Protein 3BH4 (pdb70)

Solvent-accessible surface area: 33901 Å² total; per-residue (Å²): 138,33,26,3,0,0,0,5,0,2,84,77,4,65,58,60,2,73,0,0,90,68,0,60,121,19,1,95,51,0,31,89,22,8,3,37,1,0,2,0,0,1,0,1,0,4,59,37,52,67,30,18,3,31,2,1,1,1,18,12,0,0,1,55,26,114,6,63,74,9,64,51,6,10,2,0,38,27,63,35,0,66,77,0,4,38,26,0,63,89,94,130,1,82,0,6,0,0,0,1,5,2,4,8,2,28,8,52,43,39,33,103,4,58,0,0,31,4,36,82,71,56,17,93,77,72,71,38,147,96,43,134,2,86,0,97,0,8,0,142,4,103,33,7,30,98,58,66,5,103,34,61,19,50,66,90,9,0,1,0,8,50,96,0,53,53,110,136,41,63,98,32,0,27,1,72,39,179,58,35,51,19,0,161,43,9,4,64,57,51,28,3,42,2,5,56,74,76,4,0,4,3,6,60,34,96,79,0,30,61,23,6,53,108,3,0,32,25,0,3,21,13,3,38,0,20,0,0,1,0,13,10,0,19,11,1,50,2,32,6,0,72,43,0,0,52,22,0,60,36,16,11,48,74,138,1,36,1,0,0,14,2,28,20,85,61,38,48,77,1,23,45,0,1,81,79,0,75,66,26,1,3,0,6,0,0,5,1,0,58,25,0,35,20,0,1,52,91,81,19,64,27,43,0,102,115,0,41,66,47,2,7,10,65,156,39,33,133,44,1,0,2,1,0,1,7,2,17,0,0,2,55,22,104,57,77,13,30,1,80,62,89,0,1,17,2,0,0,0,5,4,0,0,22,106,42,15,46,0,2,0,0,25,0,0,0,49,5,8,136,16,142,38,145,125,40,7,59,62,11,60,111,64,0,41,31,1,2,96,0,17,73,75,26,0,27,15,75,34,52,73,38,36,82,76,51,26,12,0,0,0,0,15,24,2,53,121,84,35,97,102,3,0,0,0,0,0,0,0,4,13,91,23,36,50,30,148,0,57,0,0,108,108,3,40,46,38,48,1,75,5,19,27,58,72,60,120,51,72,8,132,1,26,104,83,0,105,4,60,0,53,3,56,107,22,16,3,0,0,0,0,37,147,102,32,24,3,0,0,0,5,1,2,74,70,5,65,57,63,3,86,0,0,98,64,0,54,97,19,4,108,46,0,2,66,20,10,2,46,0,0,2,0,0,1,0,2,0,4,57,35,51,67,34,15,3,31,1,0,1,1,18,12,0,0,1,54,31,109,6,64,74,10,64,52,6,10,2,0,38,27,66,61,0,65,79,0,4,39,28,0,66,79,42,116,0,73,0,6,0,0,0,1,6,0,3,10,2,26,7,48,26,40,33,96,3,40,0,0,31,3,40,84,71,56,16,94,90,75,71,34,159,98,49,102,2,85,0,101,0,11,0,130,3,105,31,13,26,96,68,85,11,106,32,67,19,50,53,85,10,0,1,0,7,49,95,0,52,54,114,133,39,69,100,19,0,31,1,85,37,108,77,30,52,22,0,135,33,3,5,53,55,51,28,7,42,1,5,57,72,85,4,0,3,7,6,74,36,98,79,0,30,60,18,6,54,128,3,0,48,37,0,4,96,46,3,61,1,14,0,0,1,1,15,9,0,18,9,1,51,2,32,6,0,78,51,0,0,85,19,0,59,135,60,34,70,79,134,1,37,0,0,0,13,2,30,27,85,61,8,32,82,0,58,41,0,1,79,84,0,74,73,28,2,4,0,7,0,0,4,1,0,56,25,0,38,19,0,1,51,91,82,18,64,26,45,0,98,120,0,38,68,39,0,4,13,60,118,35,49,108,40,2,0,1,0,0,0,8,1,17,0,0,11,55,27,95,58,108,12,25,0,78,56,89,0,0,14,2,0,0,0,4,3,0,0,21,103,38,15,46,0,1,0,0,24,0,0,0,52,5,8,138,16,141,44,135,168,40,7,59,62,13,63,117,68,0,43,30,0,3,82,0,17,21,27,23,1,21,14,76,35,50,70,42,36,94,74,52,27,10,0,0,0,0,16,25,2,52,74,61,12,28,110,4,0,0,0,0,0,0,0,4,13,93,24,36,54,24,143,0,43,0,0,111,117,2,42,38,38,46,1,69,6,21,29,56,70,57,114,65,64,9,144,1,26,106,78,0,90,3,76,0,50,4,57,107,22,15,3,0,0,0,0,33,144

CATH classification: 3.20.20.80 (+2 more: 2.40.30.140, 2.60.40.1180)

Structure (mmCIF, N/CA/C/O backbone):
data_3BH4
#
_entry.id   3BH4
#
_cell.length_a   89.760
_cell.length_b   148.676
_cell.length_c   76.197
_cell.angle_alpha   90.000
_cell.angle_beta   90.000
_cell.angle_gamma   90.000
#
_symmetry.space_group_name_H-M   'P 21 21 2'
#
loop_
_entity.id
_entity.type
_entity.pdbx_description
1 polymer Alpha-amylase
2 non-polymer 'CALCIUM ION'
3 non-polymer 'SODIUM ION'
4 water water
#
loop_
_atom_site.group_PDB
_atom_site.id
_atom_site.type_symbol
_atom_site.label_atom_id
_atom_site.label_alt_id
_atom_site.label_comp_id
_atom_site.label_asym_id
_atom_site.label_entity_id
_atom_site.label_seq_id
_atom_site.pdbx_PDB_ins_code
_atom_site.Cartn_x
_atom_site.Cartn_y
_atom_site.Cartn_z
_atom_site.occupancy
_atom_site.B_iso_or_equiv
_atom_site.auth_seq_id
_atom_site.auth_comp_id
_atom_site.auth_asym_id
_atom_site.auth_atom_id
_atom_site.pdbx_PDB_model_num
ATOM 1 N N . VAL A 1 1 ? 60.903 45.189 16.647 1.00 22.25 2 VAL A N 1
ATOM 2 C CA . VAL A 1 1 ? 61.284 43.964 15.885 1.00 20.09 2 VAL A CA 1
ATOM 3 C C . VAL A 1 1 ? 61.400 42.784 16.848 1.00 17.81 2 VAL A C 1
ATOM 4 O O . VAL A 1 1 ? 61.661 42.969 18.035 1.00 17.62 2 VAL A O 1
ATOM 8 N N . ASN A 1 2 ? 61.197 41.573 16.340 1.00 15.02 3 ASN A N 1
ATOM 9 C CA . ASN A 1 2 ? 61.291 40.386 17.180 1.00 14.26 3 ASN A CA 1
ATOM 10 C C . ASN A 1 2 ? 62.698 40.208 17.729 1.00 14.48 3 ASN A C 1
ATOM 11 O O . ASN A 1 2 ? 63.682 40.480 17.041 1.00 17.58 3 ASN A O 1
ATOM 16 N N . GLY A 1 3 ? 62.781 39.756 18.975 1.00 13.21 4 GLY A N 1
ATOM 17 C CA . GLY A 1 3 ? 64.072 39.531 19.598 1.00 12.70 4 GLY A CA 1
ATOM 18 C C . GLY A 1 3 ? 64.513 38.094 19.402 1.00 12.34 4 GL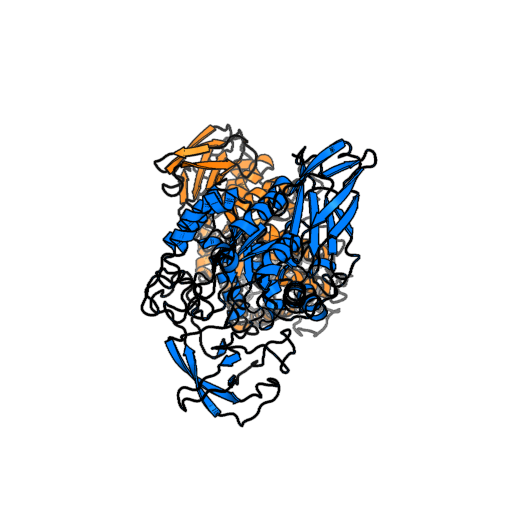Y A C 1
ATOM 19 O O . GLY A 1 3 ? 63.697 37.172 19.451 1.00 12.16 4 GLY A O 1
ATOM 20 N N . THR A 1 4 ? 65.806 37.901 19.174 1.00 11.55 5 THR A N 1
ATOM 21 C CA . THR A 1 4 ? 66.349 36.568 18.974 1.00 10.88 5 THR A CA 1
ATOM 22 C C . THR A 1 4 ? 67.703 36.467 19.657 1.00 10.69 5 THR A C 1
ATOM 23 O O . THR A 1 4 ? 68.603 37.277 19.424 1.00 10.85 5 THR A O 1
ATOM 27 N N . LEU A 1 5 ? 67.827 35.464 20.512 1.00 10.28 6 LEU A N 1
ATOM 28 C CA . LEU A 1 5 ? 69.044 35.226 21.263 1.00 11.02 6 LEU A CA 1
ATOM 29 C C . LEU A 1 5 ? 69.918 34.214 20.546 1.00 10.56 6 LEU A C 1
ATOM 30 O O . LEU A 1 5 ? 69.435 33.405 19.753 1.00 10.96 6 LEU A O 1
ATOM 35 N N . MET A 1 6 ? 71.217 34.286 20.798 1.00 11.36 7 MET A N 1
ATOM 36 C CA . MET A 1 6 ? 72.125 33.308 20.233 1.00 12.12 7 MET A CA 1
ATOM 37 C C . MET A 1 6 ? 73.151 32.907 21.273 1.00 10.27 7 MET A C 1
ATOM 38 O O . MET A 1 6 ? 73.835 33.763 21.838 1.00 11.55 7 MET A O 1
ATOM 43 N N . GLN A 1 7 ? 73.231 31.610 21.552 1.00 11.09 8 GLN A N 1
ATOM 44 C CA . GLN A 1 7 ? 74.230 31.105 22.484 1.00 11.44 8 GLN A CA 1
ATOM 45 C C . GLN A 1 7 ? 75.485 31.081 21.625 1.00 12.14 8 GLN A C 1
ATOM 46 O O . GLN A 1 7 ? 75.558 30.324 20.653 1.00 12.24 8 GLN A O 1
ATOM 52 N N . TYR A 1 8 ? 76.471 31.900 21.972 1.00 11.18 9 TYR A N 1
ATOM 53 C CA . TYR A 1 8 ? 77.668 31.977 21.149 1.00 10.44 9 TYR A CA 1
ATOM 54 C C . TYR A 1 8 ? 78.864 31.105 21.514 1.00 10.72 9 TYR A C 1
ATOM 55 O O . TYR A 1 8 ? 79.946 31.609 21.823 1.00 11.54 9 TYR A O 1
ATOM 64 N N . PHE A 1 9 ? 78.659 29.796 21.467 1.00 10.42 10 PHE A N 1
ATOM 65 C CA . PHE A 1 9 ? 79.708 28.818 21.723 1.00 11.54 10 PHE A CA 1
ATOM 66 C C . PHE A 1 9 ? 79.114 27.425 21.703 1.00 12.10 10 PHE A C 1
ATOM 67 O O . PHE A 1 9 ? 77.896 27.258 21.736 1.00 12.20 10 PHE A O 1
ATOM 75 N N . GLU A 1 10 ? 79.982 26.429 21.597 1.00 11.81 11 GLU A N 1
ATOM 76 C CA . GLU A 1 10 ? 79.554 25.042 21.629 1.00 12.44 11 GLU A CA 1
ATOM 77 C C . GLU A 1 10 ? 80.567 24.342 22.522 1.00 12.74 11 GLU A C 1
ATOM 78 O O . GLU A 1 10 ? 81.595 24.927 22.873 1.00 12.93 11 GLU A O 1
ATOM 84 N N . TRP A 1 11 ? 80.290 23.105 22.905 1.00 12.69 12 TRP A N 1
ATOM 85 C CA . TRP A 1 11 ? 81.202 22.412 23.800 1.00 13.08 12 TRP A CA 1
ATOM 86 C C . TRP A 1 11 ? 82.622 22.293 23.268 1.00 12.62 12 TRP A C 1
ATOM 87 O O . TRP A 1 11 ? 83.587 22.429 24.023 1.00 12.62 12 TRP A O 1
ATOM 98 N N . TYR A 1 12 ? 82.750 22.062 21.967 1.00 12.44 13 TYR A N 1
ATOM 99 C CA . TYR A 1 12 ? 84.059 21.885 21.365 1.00 13.53 13 TYR A CA 1
ATOM 100 C C . TYR A 1 12 ? 84.697 23.111 20.751 1.00 14.21 13 TYR A C 1
ATOM 101 O O . TYR A 1 12 ? 85.580 22.992 19.901 1.00 15.11 13 TYR A O 1
ATOM 110 N N . THR A 1 13 ? 84.245 24.291 21.161 1.00 13.04 14 THR A N 1
ATOM 111 C CA . THR A 1 13 ? 84.860 25.518 20.681 1.00 13.50 14 THR A CA 1
ATOM 112 C C . THR A 1 13 ? 86.328 25.300 21.062 1.00 13.97 14 THR A C 1
ATOM 113 O O . THR A 1 13 ? 86.627 24.865 22.173 1.00 14.98 14 THR A O 1
ATOM 117 N N . PRO A 1 14 ? 87.260 25.583 20.142 1.00 14.80 15 PRO A N 1
ATOM 118 C CA . PRO A 1 14 ? 88.682 25.382 20.435 1.00 16.02 15 PRO A CA 1
ATOM 119 C C . PRO A 1 14 ? 89.310 26.286 21.484 1.00 15.21 15 PRO A C 1
ATOM 120 O O . PRO A 1 14 ? 88.918 27.442 21.641 1.00 14.50 15 PRO A O 1
ATOM 124 N N . ASN A 1 15 ? 90.288 25.744 22.204 1.00 16.88 16 ASN A N 1
ATOM 125 C CA . ASN A 1 15 ? 91.005 26.517 23.207 1.00 16.03 16 ASN A CA 1
ATOM 126 C C . ASN A 1 15 ? 92.171 27.210 22.508 1.00 16.31 16 ASN A C 1
ATOM 127 O O . ASN A 1 15 ? 93.340 26.907 22.772 1.00 17.49 16 ASN A O 1
ATOM 132 N N . ASP A 1 16 ? 91.847 28.123 21.599 1.00 15.13 17 ASP A N 1
ATOM 133 C CA . ASP A 1 16 ? 92.871 28.855 20.867 1.00 15.80 17 ASP A CA 1
ATOM 134 C C . ASP A 1 16 ? 92.915 30.314 21.304 1.00 16.02 17 ASP A C 1
ATOM 135 O O . ASP A 1 16 ? 93.710 31.098 20.787 1.00 16.79 17 ASP A O 1
ATOM 140 N N . GLY A 1 17 ? 92.059 30.664 22.262 1.00 15.48 18 GLY A N 1
ATOM 141 C CA . GLY A 1 17 ? 92.009 32.025 22.768 1.00 15.75 18 GLY A CA 1
ATOM 142 C C . GLY A 1 17 ? 91.540 33.052 21.754 1.00 15.10 18 GLY A C 1
ATOM 143 O O . GLY A 1 17 ? 91.734 34.249 21.948 1.00 16.18 18 GLY A O 1
ATOM 144 N N . GLN A 1 18 ? 90.903 32.595 20.681 1.00 14.05 19 GLN A N 1
ATOM 145 C CA . GLN A 1 18 ? 90.438 33.501 19.636 1.00 13.47 19 GLN A CA 1
ATOM 146 C C . GLN A 1 18 ? 88.924 33.655 19.566 1.00 13.33 19 GLN A C 1
ATOM 147 O O . GLN A 1 18 ? 88.409 34.283 18.641 1.00 13.55 19 GLN A O 1
ATOM 153 N N . HIS A 1 19 ? 88.209 33.109 20.541 1.00 12.73 20 HIS A N 1
ATOM 154 C CA . HIS A 1 19 ? 86.757 33.192 20.493 1.00 11.72 20 HIS A CA 1
ATOM 155 C C . HIS A 1 19 ? 86.185 34.601 20.604 1.00 11.59 20 HIS A C 1
ATOM 156 O O . HIS A 1 19 ? 85.224 34.928 19.914 1.00 13.01 20 HIS A O 1
ATOM 163 N N . TRP A 1 20 ? 86.755 35.440 21.463 1.00 12.91 21 TRP A N 1
ATOM 164 C CA . TRP A 1 20 ? 86.245 36.801 21.576 1.00 12.96 21 TRP A CA 1
ATOM 165 C C . TRP A 1 20 ? 86.459 37.528 20.248 1.00 13.58 21 TRP A C 1
ATOM 166 O O . TRP A 1 20 ? 85.618 38.321 19.822 1.00 13.75 21 TRP A O 1
ATOM 177 N N . LYS A 1 21 ? 87.584 37.256 19.591 1.00 13.67 22 LYS A N 1
ATOM 178 C CA . LYS A 1 21 ? 87.852 37.878 18.299 1.00 14.66 22 LYS A CA 1
ATOM 179 C C . LYS A 1 21 ? 86.861 37.360 17.255 1.00 14.01 22 LYS A C 1
ATOM 180 O O . LYS A 1 21 ? 86.387 38.122 16.413 1.00 14.64 22 LYS A O 1
ATOM 186 N N . ARG A 1 22 ? 86.546 36.068 17.311 1.00 12.60 23 ARG A N 1
ATOM 187 C CA . ARG A 1 22 ? 85.579 35.488 16.379 1.00 13.75 23 ARG A CA 1
ATOM 188 C C . ARG A 1 22 ? 84.234 36.192 16.557 1.00 13.70 23 ARG A C 1
ATOM 189 O O . ARG A 1 22 ? 83.572 36.543 15.585 1.00 14.31 23 ARG A O 1
ATOM 197 N N . LEU A 1 23 ? 83.833 36.400 17.807 1.00 12.88 24 LEU A N 1
ATOM 198 C CA . LEU A 1 23 ? 82.565 37.064 18.084 1.00 12.84 24 LEU A CA 1
ATOM 199 C C . LEU A 1 23 ? 82.560 38.494 17.551 1.00 13.47 24 LEU A C 1
ATOM 200 O O . LEU A 1 23 ? 81.582 38.935 16.948 1.00 13.44 24 LEU A O 1
ATOM 205 N N . GLN A 1 24 ? 83.649 39.223 17.772 1.00 14.80 25 GLN A N 1
ATOM 206 C CA . GLN A 1 24 ? 83.726 40.594 17.284 1.00 15.18 25 GLN A CA 1
ATOM 207 C C . GLN A 1 24 ? 83.597 40.629 15.762 1.00 15.25 25 GLN A C 1
ATOM 208 O O . GLN A 1 24 ? 82.875 41.459 15.210 1.00 15.98 25 GLN A O 1
ATOM 214 N N . ASN A 1 25 ? 84.290 39.716 15.092 1.00 16.27 26 ASN A N 1
ATOM 215 C CA . ASN A 1 25 ? 84.253 39.644 13.634 1.00 17.02 26 ASN A CA 1
ATOM 216 C C . ASN A 1 25 ? 82.890 39.209 13.095 1.00 16.76 26 ASN A C 1
ATOM 217 O O . ASN A 1 25 ? 82.544 39.516 11.959 1.00 16.55 26 ASN A O 1
ATOM 222 N N . ASP A 1 26 ? 82.117 38.507 13.918 1.00 14.91 27 ASP A N 1
ATOM 223 C CA . ASP A 1 26 ? 80.804 38.002 13.518 1.00 15.17 27 ASP A CA 1
ATOM 224 C C . ASP A 1 26 ? 79.668 38.981 13.839 1.00 14.41 27 ASP A C 1
ATOM 225 O O . ASP A 1 26 ? 78.523 38.770 13.440 1.00 13.14 27 ASP A O 1
ATOM 230 N N . ALA A 1 27 ? 79.991 40.063 14.542 1.00 14.38 28 ALA A N 1
ATOM 231 C CA . ALA A 1 27 ? 78.997 41.056 14.942 1.00 14.72 28 ALA A CA 1
ATOM 232 C C . ALA A 1 27 ? 78.067 41.535 13.830 1.00 15.00 28 ALA A C 1
ATOM 233 O O . ALA A 1 27 ? 76.849 41.556 14.006 1.00 15.39 28 ALA A O 1
ATOM 235 N N . GLU A 1 28 ? 78.632 41.929 12.693 1.00 14.95 29 GLU A N 1
ATOM 236 C CA . GLU A 1 28 ? 77.822 42.410 11.578 1.00 16.42 29 GLU A CA 1
ATOM 237 C C . GLU A 1 28 ? 76.875 41.325 11.073 1.00 15.15 29 GLU A C 1
ATOM 238 O O . GLU A 1 28 ? 75.684 41.569 10.873 1.00 15.03 29 GLU A O 1
ATOM 244 N N . HIS A 1 29 ? 77.419 40.130 10.874 1.00 15.15 30 HIS A N 1
ATOM 245 C CA . HIS A 1 29 ? 76.654 38.982 10.405 1.00 14.80 30 HIS A CA 1
ATOM 246 C C . HIS A 1 29 ? 75.477 38.703 11.336 1.00 13.91 30 HIS A C 1
ATOM 247 O O . HIS A 1 29 ? 74.339 38.542 10.890 1.00 14.69 30 HIS A O 1
ATOM 254 N N . LEU A 1 30 ? 75.758 38.647 12.635 1.00 13.58 31 LEU A N 1
ATOM 255 C CA . LEU A 1 30 ? 74.723 38.370 13.621 1.00 13.04 31 LEU A CA 1
ATOM 256 C C . LEU A 1 30 ? 73.626 39.427 13.594 1.00 13.37 31 LEU A C 1
ATOM 257 O O . LEU A 1 30 ? 72.439 39.102 13.621 1.00 12.76 31 LEU A O 1
ATOM 262 N N . SER A 1 31 ? 74.021 40.695 13.541 1.00 14.30 32 SER A N 1
ATOM 263 C CA . SER A 1 31 ? 73.048 41.774 13.501 1.00 15.32 32 SER A CA 1
ATOM 264 C C . SER A 1 31 ? 72.180 41.675 12.251 1.00 17.16 32 SER A C 1
ATOM 265 O O . SER A 1 31 ? 70.959 41.819 12.318 1.00 17.81 32 SER A O 1
ATOM 268 N N . ASP A 1 32 ? 72.812 41.415 11.111 1.00 17.70 33 ASP A N 1
ATOM 269 C CA . ASP A 1 32 ? 72.082 41.314 9.854 1.00 19.44 33 ASP A CA 1
ATOM 270 C C . ASP A 1 32 ? 71.040 40.202 9.821 1.00 17.90 33 ASP A C 1
ATOM 271 O O . ASP A 1 32 ? 69.944 40.398 9.292 1.00 18.21 33 ASP A O 1
ATOM 276 N N . ILE A 1 33 ? 71.361 39.040 10.381 1.00 15.36 34 ILE A N 1
ATOM 277 C CA . ILE A 1 33 ? 70.403 37.940 10.359 1.00 16.17 34 ILE A CA 1
ATOM 278 C C . ILE A 1 33 ? 69.311 38.051 11.420 1.00 16.68 34 ILE A C 1
ATOM 279 O O . ILE A 1 33 ? 68.414 37.209 11.482 1.00 19.69 34 ILE A O 1
ATOM 284 N N . GLY A 1 34 ? 69.385 39.082 12.256 1.00 16.14 35 GLY A N 1
ATOM 285 C CA . GLY A 1 34 ? 68.347 39.272 13.255 1.00 14.76 35 GLY A CA 1
ATOM 286 C C . GLY A 1 34 ? 68.645 38.966 14.710 1.00 14.25 35 GLY A C 1
ATOM 287 O O . GLY A 1 34 ? 67.747 39.063 15.545 1.00 13.68 35 GLY A O 1
ATOM 288 N N . ILE A 1 35 ? 69.877 38.581 15.027 1.00 12.87 36 ILE A N 1
ATOM 289 C CA . ILE A 1 35 ? 70.227 38.307 16.414 1.00 12.71 36 ILE A CA 1
ATOM 290 C C . ILE A 1 35 ? 70.232 39.636 17.158 1.00 13.45 36 ILE A C 1
ATOM 291 O O . ILE A 1 35 ? 70.855 40.602 16.716 1.00 13.72 36 ILE A O 1
ATOM 296 N N . THR A 1 36 ? 69.531 39.689 18.284 1.00 11.97 37 THR A N 1
ATOM 297 C CA . THR A 1 36 ? 69.460 40.918 19.062 1.00 12.04 37 THR A CA 1
ATOM 298 C C . THR A 1 36 ? 70.169 40.817 20.406 1.00 11.45 37 THR A C 1
ATOM 299 O O . THR A 1 36 ? 70.337 41.816 21.101 1.00 11.56 37 THR A O 1
ATOM 303 N N . ALA A 1 37 ? 70.576 39.607 20.771 1.00 10.37 38 ALA A N 1
ATOM 304 C CA . ALA A 1 37 ? 71.291 39.394 22.019 1.00 10.82 38 ALA A CA 1
ATOM 305 C C . ALA A 1 37 ? 72.125 38.134 21.909 1.00 10.99 38 ALA A C 1
ATOM 306 O O . ALA A 1 37 ? 71.711 37.156 21.285 1.00 10.53 38 ALA A O 1
ATOM 308 N N . VAL A 1 38 ? 73.303 38.167 22.516 1.00 12.23 39 VAL A N 1
ATOM 309 C CA . VAL A 1 38 ? 74.200 37.026 22.504 1.00 12.45 39 VAL A CA 1
ATOM 310 C C . VAL A 1 38 ? 74.561 36.595 23.917 1.00 12.59 39 VAL A C 1
ATOM 311 O O . VAL A 1 38 ? 74.911 37.422 24.761 1.00 13.64 39 VAL A O 1
ATOM 315 N N . TRP A 1 39 ? 74.447 35.297 24.174 1.00 10.66 40 TRP A N 1
ATOM 316 C CA . TRP A 1 39 ? 74.815 34.735 25.465 1.00 11.16 40 TRP A CA 1
ATOM 317 C C . TRP A 1 39 ? 76.234 34.214 25.268 1.00 11.50 40 TRP A C 1
ATOM 318 O O . TRP A 1 39 ? 76.474 33.307 24.465 1.00 10.77 40 TRP A O 1
ATOM 329 N N . ILE A 1 40 ? 77.180 34.820 25.978 1.00 10.97 41 ILE A N 1
ATOM 330 C CA . ILE A 1 40 ? 78.575 34.418 25.873 1.00 11.56 41 ILE A CA 1
ATOM 331 C C . ILE A 1 40 ? 78.936 33.413 26.960 1.00 10.38 41 ILE A C 1
ATOM 332 O O . ILE A 1 40 ? 78.341 33.402 28.035 1.00 10.60 41 ILE A O 1
ATOM 337 N N . PRO A 1 41 ? 79.912 32.537 26.686 1.00 10.62 42 PRO A N 1
ATOM 338 C CA . PRO A 1 41 ? 80.311 31.546 27.690 1.00 10.46 42 PRO A CA 1
ATOM 339 C C . PRO A 1 41 ? 80.962 32.238 28.889 1.00 9.78 42 PRO A C 1
ATOM 340 O O . PRO A 1 41 ? 81.345 33.408 28.802 1.00 11.01 42 PRO A O 1
ATOM 344 N N . PRO A 1 42 ? 81.089 31.530 30.025 1.00 10.95 43 PRO A N 1
ATOM 345 C CA . PRO A 1 42 ? 81.706 32.122 31.218 1.00 11.97 43 PRO A CA 1
ATOM 346 C C . PRO A 1 42 ? 82.979 32.844 30.792 1.00 11.79 43 PRO A C 1
ATOM 347 O O . PRO A 1 42 ? 83.841 32.260 30.132 1.00 12.55 43 PRO A O 1
ATOM 351 N N . ALA A 1 43 ? 83.090 34.112 31.172 1.00 11.78 44 ALA A N 1
ATOM 352 C CA . ALA A 1 43 ? 84.223 34.939 30.772 1.00 11.74 44 ALA A CA 1
ATOM 353 C C . ALA A 1 43 ? 85.371 35.036 31.767 1.00 11.42 44 ALA A C 1
ATOM 354 O O . ALA A 1 43 ? 86.366 35.714 31.495 1.00 11.53 44 ALA A O 1
ATOM 356 N N . TYR A 1 44 ? 85.244 34.360 32.905 1.00 11.48 45 TYR A N 1
ATOM 357 C CA . TYR A 1 44 ? 86.273 34.402 33.938 1.00 11.59 45 TYR A CA 1
ATOM 358 C C . TYR A 1 44 ? 87.139 33.152 34.006 1.00 11.83 45 TYR A C 1
ATOM 359 O O . TYR A 1 44 ? 86.801 32.099 33.462 1.00 11.91 45 TYR A O 1
ATOM 368 N N . LYS A 1 45 ? 88.263 33.292 34.696 1.00 11.20 46 LYS A N 1
ATOM 369 C CA . LYS A 1 45 ? 89.256 32.240 34.841 1.00 11.37 46 LYS A CA 1
ATOM 370 C C . LYS A 1 45 ? 88.768 30.941 35.475 1.00 11.25 46 LYS A C 1
ATOM 371 O O . LYS A 1 45 ? 88.273 30.926 36.606 1.00 11.84 46 LYS A O 1
ATOM 377 N N . GLY A 1 46 ? 88.925 29.852 34.727 1.00 12.67 47 GLY A N 1
ATOM 378 C CA . GLY A 1 46 ? 88.541 28.536 35.204 1.00 13.46 47 GLY A CA 1
ATOM 379 C C . GLY A 1 46 ? 89.719 27.877 35.901 1.00 13.52 47 GLY A C 1
ATOM 380 O O . GLY A 1 46 ? 90.777 28.493 36.053 1.00 14.50 47 GLY A O 1
ATOM 381 N N . LEU A 1 47 ? 89.548 26.625 36.313 1.00 13.08 48 LEU A N 1
ATOM 382 C CA . LEU A 1 47 ? 90.604 25.896 37.013 1.00 14.70 48 LEU A CA 1
ATOM 383 C C . LEU A 1 47 ? 91.839 25.695 36.144 1.00 15.23 48 LEU A C 1
ATOM 384 O O . LEU A 1 47 ? 92.921 25.388 36.648 1.00 15.29 48 LEU A O 1
ATOM 389 N N . SER A 1 48 ? 91.661 25.862 34.838 1.00 14.15 49 SER A N 1
ATOM 390 C CA . SER A 1 48 ? 92.751 25.746 33.873 1.00 14.97 49 SER A CA 1
ATOM 391 C C . SER A 1 48 ? 92.365 26.572 32.655 1.00 14.78 49 SER A C 1
ATOM 392 O O . SER A 1 48 ? 91.211 26.977 32.513 1.00 14.16 49 SER A O 1
ATOM 395 N N . GLN A 1 49 ? 93.327 26.822 31.775 1.00 14.66 50 GLN A N 1
ATOM 396 C CA . GLN A 1 49 ? 93.069 27.604 30.576 1.00 14.08 50 GLN A CA 1
ATOM 397 C C . GLN A 1 49 ? 92.056 26.930 29.658 1.00 14.15 50 GLN A C 1
ATOM 398 O O . GLN A 1 49 ? 91.222 27.596 29.039 1.00 15.04 50 GLN A O 1
ATOM 404 N N . SER A 1 50 ? 92.134 25.605 29.575 1.00 15.35 51 SER A N 1
ATOM 405 C CA . SER A 1 50 ? 91.254 24.831 28.706 1.00 15.34 51 SER A CA 1
ATOM 406 C C . SER A 1 50 ? 89.831 24.638 29.222 1.00 15.40 51 SER A C 1
ATOM 407 O O . SER A 1 50 ? 88.955 24.220 28.467 1.00 16.44 51 SER A O 1
ATOM 410 N N . ASP A 1 51 ? 89.597 24.932 30.496 1.00 15.27 52 ASP A N 1
ATOM 411 C CA . ASP A 1 51 ? 88.261 24.775 31.061 1.00 14.64 52 ASP A CA 1
ATOM 412 C C . ASP A 1 51 ? 87.266 25.626 30.271 1.00 14.16 52 ASP A C 1
ATOM 413 O O . ASP A 1 51 ? 87.584 26.741 29.863 1.00 13.74 52 ASP A O 1
ATOM 418 N N . ASN A 1 52 ? 86.065 25.097 30.056 1.00 13.66 53 ASN A N 1
ATOM 419 C CA . ASN A 1 52 ? 85.037 25.819 29.311 1.00 13.83 53 ASN A CA 1
ATOM 420 C C . ASN A 1 52 ? 84.438 26.980 30.102 1.00 12.34 53 ASN A C 1
ATOM 421 O O . ASN A 1 52 ? 83.657 27.762 29.564 1.00 12.68 53 ASN A O 1
ATOM 426 N N . GLY A 1 53 ? 84.804 27.089 31.375 1.00 12.67 54 GLY A N 1
ATOM 427 C CA . GLY A 1 53 ? 84.294 28.168 32.202 1.00 13.17 54 GLY A CA 1
ATOM 428 C C . GLY A 1 53 ? 83.347 27.721 33.301 1.00 11.54 54 GLY A C 1
ATOM 429 O O . GLY A 1 53 ? 83.001 28.507 34.182 1.00 12.05 54 GLY A O 1
ATOM 430 N N . TYR A 1 54 ? 82.925 26.460 33.259 1.00 11.77 55 TYR A N 1
ATOM 431 C CA . TYR A 1 54 ? 82.008 25.940 34.265 1.00 11.89 55 TYR A CA 1
ATOM 432 C C . TYR A 1 54 ? 82.716 25.349 35.484 1.00 12.46 55 TYR A C 1
ATOM 433 O O . TYR A 1 54 ? 82.093 24.754 36.361 1.00 12.11 55 TYR A O 1
ATOM 442 N N . GLY A 1 55 ? 84.032 25.537 35.520 1.00 12.89 56 GLY A N 1
ATOM 443 C CA . GLY A 1 55 ? 84.851 25.121 36.647 1.00 13.13 56 GLY A CA 1
ATOM 444 C C . GLY A 1 55 ? 85.570 26.408 37.024 1.00 12.72 56 GLY A C 1
ATOM 445 O O . GLY A 1 55 ? 86.801 26.475 37.005 1.00 12.98 56 GLY A O 1
ATOM 446 N N . PRO A 1 56 ? 84.816 27.463 37.379 1.00 12.48 57 PRO A N 1
ATOM 447 C CA . PRO A 1 56 ? 85.400 28.756 37.741 1.00 11.99 57 PRO A CA 1
ATOM 448 C C . PRO A 1 56 ? 86.256 28.836 38.989 1.00 11.82 57 PRO A C 1
ATOM 449 O O . PRO A 1 56 ? 85.862 28.385 40.069 1.00 11.61 57 PRO A O 1
ATOM 453 N N . TYR A 1 57 ? 87.426 29.446 38.820 1.00 11.66 58 TYR A N 1
ATOM 454 C CA . TYR A 1 57 ? 88.365 29.650 39.909 1.00 12.25 58 TYR A CA 1
ATOM 455 C C . TYR A 1 57 ? 88.204 31.064 40.477 1.00 11.46 58 TYR A C 1
ATOM 456 O O . TYR A 1 57 ? 88.002 31.242 41.683 1.00 12.87 58 TYR A O 1
ATOM 465 N N . ASP A 1 58 ? 88.274 32.064 39.602 1.00 11.22 59 ASP A N 1
ATOM 466 C CA . ASP A 1 58 ? 88.176 33.456 40.029 1.00 11.00 59 ASP A CA 1
ATOM 467 C C . ASP A 1 58 ? 87.241 34.275 39.146 1.00 10.56 59 ASP A C 1
ATOM 468 O O . ASP A 1 58 ? 87.571 34.609 38.008 1.00 10.31 59 ASP A O 1
ATOM 473 N N . LEU A 1 59 ? 86.074 34.605 39.689 1.00 11.03 60 LEU A N 1
ATOM 474 C CA . LEU A 1 59 ? 85.075 35.373 38.958 1.00 11.21 60 LEU A CA 1
ATOM 475 C C . LEU A 1 59 ? 85.519 36.790 38.615 1.00 10.69 60 LEU A C 1
ATOM 476 O O . LEU A 1 59 ? 84.936 37.424 37.742 1.00 10.43 60 LEU A O 1
ATOM 481 N N . TYR A 1 60 ? 86.545 37.286 39.301 1.00 11.91 61 TYR A N 1
ATOM 482 C CA . TYR A 1 60 ? 87.051 38.637 39.058 1.00 11.65 61 TYR A CA 1
ATOM 483 C C . TYR A 1 60 ? 88.217 38.676 38.067 1.00 11.70 61 TYR A C 1
ATOM 484 O O . TYR A 1 60 ? 88.809 39.730 37.842 1.00 12.57 61 TYR A O 1
ATOM 493 N N . ASP A 1 61 ? 88.551 37.526 37.489 1.00 10.98 62 ASP A N 1
ATOM 494 C CA . ASP A 1 61 ? 89.641 37.428 36.520 1.00 10.97 62 ASP A CA 1
ATOM 495 C C . ASP A 1 61 ? 89.036 37.104 35.154 1.00 11.21 62 ASP A C 1
ATOM 496 O O . ASP A 1 61 ? 88.841 35.942 34.810 1.00 11.76 62 ASP A O 1
ATOM 501 N N . LEU A 1 62 ? 88.747 38.142 34.378 1.00 11.46 63 LEU A N 1
ATOM 502 C CA . LEU A 1 62 ? 88.136 37.974 33.063 1.00 11.20 63 LEU A CA 1
ATOM 503 C C . LEU A 1 62 ? 89.175 37.777 31.965 1.00 11.55 63 LEU A C 1
ATOM 504 O O . LEU A 1 62 ? 89.029 38.293 30.855 1.00 12.61 63 LEU A O 1
ATOM 509 N N . GLY A 1 63 ? 90.209 36.998 32.272 1.00 12.86 64 GLY A N 1
ATOM 510 C CA . GLY A 1 63 ? 91.278 36.770 31.315 1.00 14.26 64 GLY A CA 1
ATOM 511 C C . GLY A 1 63 ? 92.177 37.989 31.379 1.00 15.10 64 GLY A C 1
ATOM 512 O O . GLY A 1 63 ? 92.642 38.498 30.356 1.00 14.83 64 GLY A O 1
ATOM 513 N N . GLU A 1 64 ? 92.418 38.449 32.604 1.00 15.24 65 GLU A N 1
ATOM 514 C CA . GLU A 1 64 ? 93.221 39.637 32.866 1.00 16.61 65 GLU A CA 1
ATOM 515 C C . GLU A 1 64 ? 94.451 39.392 33.737 1.00 16.53 65 GLU A C 1
ATOM 516 O O . GLU A 1 64 ? 95.468 40.072 33.591 1.00 17.70 65 GLU A O 1
ATOM 522 N N . PHE A 1 65 ? 94.365 38.427 34.643 1.00 14.76 66 PHE A N 1
ATOM 523 C CA . PHE A 1 65 ? 95.474 38.160 35.551 1.00 14.73 66 PHE A CA 1
ATOM 524 C C . PHE A 1 65 ? 96.226 36.866 35.294 1.00 15.39 66 PHE A C 1
ATOM 525 O O . PHE A 1 65 ? 95.710 35.940 34.664 1.00 14.79 66 PHE A O 1
ATOM 533 N N . GLN A 1 66 ? 97.461 36.819 35.785 1.00 15.53 67 GLN A N 1
ATOM 534 C CA . GLN A 1 66 ? 98.303 35.642 35.645 1.00 15.64 67 GLN A CA 1
ATOM 535 C C . GLN A 1 66 ? 97.864 34.647 36.710 1.00 16.01 67 GLN A C 1
ATOM 536 O O . GLN A 1 66 ? 98.375 34.648 37.829 1.00 16.39 67 GLN A O 1
ATOM 542 N N . GLN A 1 67 ? 96.889 33.816 36.362 1.00 14.08 68 GLN A N 1
ATOM 543 C CA . GLN A 1 67 ? 96.377 32.817 37.285 1.00 14.49 68 GLN A CA 1
ATOM 544 C C . GLN A 1 67 ? 96.048 31.540 36.530 1.00 14.95 68 GLN A C 1
ATOM 545 O O . GLN A 1 67 ? 95.519 31.580 35.418 1.00 14.59 68 GLN A O 1
ATOM 551 N N . LYS A 1 68 ? 96.384 30.409 37.143 1.00 17.15 69 LYS A N 1
ATOM 552 C CA . LYS A 1 68 ? 96.159 29.099 36.548 1.00 19.19 69 LYS A CA 1
ATOM 553 C C . LYS A 1 68 ? 97.003 28.890 35.296 1.00 20.00 69 LYS A C 1
ATOM 554 O O . LYS A 1 68 ? 96.554 28.282 34.324 1.00 22.50 69 LYS A O 1
ATOM 560 N N . GLY A 1 69 ? 98.229 29.403 35.334 1.00 23.74 70 GLY A N 1
ATOM 561 C CA . GLY A 1 69 ? 99.148 29.252 34.218 1.00 24.21 70 GLY A CA 1
ATOM 562 C C . GLY A 1 69 ? 98.735 29.914 32.920 1.00 23.75 70 GLY A C 1
ATOM 563 O O . GLY A 1 69 ? 99.127 29.470 31.841 1.00 25.46 70 GLY A O 1
ATOM 564 N N . THR A 1 70 ? 97.954 30.985 33.015 1.00 18.41 71 THR A N 1
ATOM 565 C CA . THR A 1 70 ? 97.500 31.689 31.826 1.00 17.85 71 THR A CA 1
ATOM 566 C C . THR A 1 70 ? 96.906 33.040 32.192 1.00 16.54 71 THR A C 1
ATOM 567 O O . THR A 1 70 ? 96.454 33.242 33.317 1.00 16.76 71 THR A O 1
ATOM 571 N N . VAL A 1 71 ? 96.933 33.969 31.246 1.00 16.03 72 VAL A N 1
ATOM 572 C CA . VAL A 1 71 ? 96.335 35.273 31.472 1.00 15.74 72 VAL A CA 1
ATOM 573 C C . VAL A 1 71 ? 94.937 35.155 30.875 1.00 14.43 72 VAL A C 1
ATOM 574 O O . VAL A 1 71 ? 93.935 35.308 31.574 1.00 13.84 72 VAL A O 1
ATOM 578 N N . ARG A 1 72 ? 94.875 34.843 29.585 1.00 13.88 73 ARG A N 1
ATOM 579 C CA . ARG A 1 72 ? 93.597 34.692 28.901 1.00 13.15 73 ARG A CA 1
ATOM 580 C C . ARG A 1 72 ? 92.841 33.474 29.406 1.00 14.25 73 ARG A C 1
ATOM 581 O O . ARG A 1 72 ? 93.418 32.565 30.005 1.00 13.83 73 ARG A O 1
ATOM 589 N N . THR A 1 73 ? 91.533 33.476 29.177 1.00 13.44 74 THR A N 1
ATOM 590 C CA . THR A 1 73 ? 90.707 32.332 29.530 1.00 12.82 74 THR A CA 1
ATOM 591 C C . THR A 1 73 ? 90.739 31.515 28.245 1.00 12.78 74 THR A C 1
ATOM 592 O O . THR A 1 73 ? 91.480 31.843 27.316 1.00 13.78 74 THR A O 1
ATOM 596 N N . LYS A 1 74 ? 89.947 30.455 28.180 1.00 11.97 75 LYS A N 1
ATOM 597 C CA . LYS A 1 74 ? 89.903 29.644 26.972 1.00 12.43 75 LYS A CA 1
ATOM 598 C C . LYS A 1 74 ? 89.487 30.495 25.776 1.00 12.38 75 LYS A C 1
ATOM 599 O O . LYS A 1 74 ? 89.948 30.289 24.652 1.00 13.16 75 LYS A O 1
ATOM 605 N N . TYR A 1 75 ? 88.626 31.470 26.038 1.00 12.26 76 TYR A N 1
ATOM 606 C CA . TYR A 1 75 ? 88.071 32.311 24.992 1.00 11.82 76 TYR A CA 1
ATOM 607 C C . TYR A 1 75 ? 88.865 33.531 24.557 1.00 12.37 76 TYR A C 1
ATOM 608 O O . TYR A 1 75 ? 88.688 34.013 23.439 1.00 12.49 76 TYR A O 1
ATOM 617 N N . GLY A 1 76 ? 89.733 34.028 25.433 1.00 12.25 77 GLY A N 1
ATOM 618 C CA . GLY A 1 76 ? 90.528 35.194 25.096 1.00 13.56 77 GLY A CA 1
ATOM 619 C C . GLY A 1 76 ? 90.786 36.076 26.300 1.00 14.66 77 GLY A C 1
ATOM 620 O O . GLY A 1 76 ? 90.567 35.661 27.438 1.00 14.00 77 GLY A O 1
ATOM 621 N N . THR A 1 77 ? 91.246 37.298 26.047 1.00 14.15 78 THR A N 1
ATOM 622 C CA . THR A 1 77 ? 91.550 38.245 27.118 1.00 14.24 78 THR A CA 1
ATOM 623 C C . THR A 1 77 ? 90.381 39.178 27.412 1.00 14.35 78 THR A C 1
ATOM 624 O O . THR A 1 77 ? 89.435 39.283 26.628 1.00 13.75 78 THR A O 1
ATOM 628 N N . LYS A 1 78 ? 90.460 39.878 28.539 1.00 14.52 79 LYS A N 1
ATOM 629 C CA . LYS A 1 78 ? 89.397 40.799 28.918 1.00 14.06 79 LYS A CA 1
ATOM 630 C C . LYS A 1 78 ? 89.195 41.893 27.875 1.00 13.60 79 LYS A C 1
ATOM 631 O O . LYS A 1 78 ? 88.060 42.212 27.522 1.00 13.27 79 LYS A O 1
ATOM 637 N N . SER A 1 79 ? 90.293 42.466 27.385 1.00 14.91 80 SER A N 1
ATOM 638 C CA . SER A 1 79 ? 90.213 43.533 26.393 1.00 15.43 80 SER A CA 1
ATOM 639 C C . SER A 1 79 ? 89.582 43.056 25.090 1.00 14.72 80 SER A C 1
ATOM 640 O O . SER A 1 79 ? 88.805 43.783 24.472 1.00 15.02 80 SER A O 1
ATOM 643 N N . GLU A 1 80 ? 89.915 41.839 24.671 1.00 14.04 81 GLU A N 1
ATOM 644 C CA . GLU A 1 80 ? 89.345 41.296 23.446 1.00 14.12 81 GLU A CA 1
ATOM 645 C C . GLU A 1 80 ? 87.840 41.089 23.627 1.00 13.08 81 GLU A C 1
ATOM 646 O O . GLU A 1 80 ? 87.068 41.282 22.692 1.00 14.05 81 GLU A O 1
ATOM 652 N N . LEU A 1 81 ? 87.423 40.711 24.832 1.00 13.25 82 LEU A N 1
ATOM 653 C CA . LEU A 1 81 ? 86.001 40.518 25.103 1.00 12.28 82 LEU A CA 1
ATOM 654 C C . LEU A 1 81 ? 85.290 41.869 25.076 1.00 12.55 82 LEU A C 1
ATOM 655 O O . LEU A 1 81 ? 84.218 42.006 24.491 1.00 12.03 82 LEU A O 1
ATOM 660 N N . GLN A 1 82 ? 85.891 42.871 25.710 1.00 13.27 83 GLN A N 1
ATOM 661 C CA . GLN A 1 82 ? 85.296 44.199 25.727 1.00 13.84 83 GLN A CA 1
ATOM 662 C C . GLN A 1 82 ? 85.217 44.761 24.307 1.00 13.89 83 GLN A C 1
ATOM 663 O O . GLN A 1 82 ? 84.270 45.468 23.968 1.00 13.52 83 GLN A O 1
ATOM 669 N N . ASP A 1 83 ? 86.203 44.442 23.473 1.00 15.25 84 ASP A N 1
ATOM 670 C CA . ASP A 1 83 ? 86.184 44.922 22.094 1.00 15.94 84 ASP A CA 1
ATOM 671 C C . ASP A 1 83 ? 85.025 44.262 21.350 1.00 15.51 84 ASP A C 1
ATOM 672 O O . ASP A 1 83 ? 84.337 44.907 20.558 1.00 14.84 84 ASP A O 1
ATOM 677 N N . ALA A 1 84 ? 84.816 42.974 21.606 1.00 14.75 85 ALA A N 1
ATOM 678 C CA . ALA A 1 84 ? 83.731 42.237 20.969 1.00 13.78 85 ALA A CA 1
ATOM 679 C C . ALA A 1 84 ? 82.385 42.815 21.406 1.00 13.35 85 ALA A C 1
ATOM 680 O O . ALA A 1 84 ? 81.498 43.046 20.582 1.00 12.78 85 ALA A O 1
ATOM 682 N N . ILE A 1 85 ? 82.241 43.052 22.706 1.00 13.00 86 ILE A N 1
ATOM 683 C CA . ILE A 1 85 ? 81.008 43.610 23.243 1.00 13.26 86 ILE A CA 1
ATOM 684 C C . ILE A 1 85 ? 80.761 44.998 22.649 1.00 13.11 86 ILE A C 1
ATOM 685 O O . ILE A 1 85 ? 79.627 45.354 22.336 1.00 13.44 86 ILE A O 1
ATOM 690 N N . GLY A 1 86 ? 81.828 45.773 22.476 1.00 13.05 87 GLY A N 1
ATOM 691 C CA . GLY A 1 86 ? 81.679 47.096 21.895 1.00 14.22 87 GLY A CA 1
ATOM 692 C C . GLY A 1 86 ? 81.168 47.016 20.467 1.00 13.75 87 GLY A C 1
ATOM 693 O O . GLY A 1 86 ? 80.297 47.791 20.063 1.00 13.94 87 GLY A O 1
ATOM 694 N N . SER A 1 87 ? 81.708 46.072 19.700 1.00 13.95 88 SER A N 1
ATOM 695 C CA . SER A 1 87 ? 81.294 45.890 18.315 1.00 14.52 88 SER A CA 1
ATOM 696 C C . SER A 1 87 ? 79.834 45.446 18.249 1.00 14.45 88 SER A C 1
ATOM 697 O O . SER A 1 87 ? 79.068 45.928 17.418 1.00 14.12 88 SER A O 1
ATOM 700 N N . LEU A 1 88 ? 79.448 44.525 19.125 1.00 13.61 89 LEU A N 1
ATOM 701 C CA . LEU A 1 88 ? 78.067 44.058 19.150 1.00 13.56 89 LEU A CA 1
ATOM 702 C C . LEU A 1 88 ? 77.137 45.223 19.483 1.00 13.96 89 LEU A C 1
ATOM 703 O O . LEU A 1 88 ? 76.115 45.425 18.825 1.00 14.25 89 LEU A O 1
ATOM 708 N N . HIS A 1 89 ? 77.500 45.998 20.500 1.00 13.00 90 HIS A N 1
ATOM 709 C CA . HIS A 1 89 ? 76.687 47.138 20.897 1.00 14.39 90 HIS A CA 1
ATOM 710 C C . HIS A 1 89 ? 76.563 48.172 19.779 1.00 15.42 90 HIS A C 1
ATOM 711 O O . HIS A 1 89 ? 75.517 48.804 19.626 1.00 16.38 90 HIS A O 1
ATOM 718 N N . SER A 1 90 ? 77.624 48.336 18.993 1.00 14.98 91 SER A N 1
ATOM 719 C CA . SER A 1 90 ? 77.600 49.300 17.898 1.00 17.16 91 SER A CA 1
ATOM 720 C C . SER A 1 90 ? 76.624 48.850 16.817 1.00 18.51 91 SER A C 1
ATOM 721 O O . SER A 1 90 ? 76.203 49.647 15.978 1.00 19.21 91 SER A O 1
ATOM 724 N N . ARG A 1 91 ? 76.264 47.570 16.844 1.00 17.17 92 ARG A N 1
ATOM 725 C CA . ARG A 1 91 ? 75.333 47.019 15.868 1.00 19.03 92 ARG A CA 1
ATOM 726 C C . ARG A 1 91 ? 74.001 46.650 16.512 1.00 18.78 92 ARG A C 1
ATOM 727 O O . ARG A 1 91 ? 73.253 45.823 15.990 1.00 18.19 92 ARG A O 1
ATOM 735 N N . ASN A 1 92 ? 73.718 47.269 17.654 1.00 18.37 93 ASN A N 1
ATOM 736 C CA . ASN A 1 92 ? 72.470 47.042 18.375 1.00 19.51 93 ASN A CA 1
ATOM 737 C C . ASN A 1 92 ? 72.242 45.595 18.798 1.00 18.05 93 ASN A C 1
ATOM 738 O O . ASN A 1 92 ? 71.125 45.082 18.713 1.00 18.50 93 ASN A O 1
ATOM 743 N N . VAL A 1 93 ? 73.304 44.937 19.244 1.00 15.25 94 VAL A N 1
ATOM 744 C CA . VAL A 1 93 ? 73.200 43.561 19.711 1.00 13.91 94 VAL A CA 1
ATOM 745 C C . VAL A 1 93 ? 73.616 43.547 21.176 1.00 13.52 94 VAL A C 1
ATOM 746 O O . VAL A 1 93 ? 74.712 43.996 21.528 1.00 13.70 94 VAL A O 1
ATOM 750 N N . GLN A 1 94 ? 72.729 43.050 22.033 1.00 12.00 95 GLN A N 1
ATOM 751 C CA . GLN A 1 94 ? 73.003 42.994 23.462 1.00 11.96 95 GLN A CA 1
ATOM 752 C C . GLN A 1 94 ? 73.835 41.779 23.840 1.00 10.95 95 GLN A C 1
ATOM 753 O O . GLN A 1 94 ? 73.983 40.842 23.057 1.00 11.61 95 GLN A O 1
ATOM 759 N N . VAL A 1 95 ? 74.386 41.809 25.049 1.00 11.89 96 VAL A N 1
ATOM 760 C CA . VAL A 1 95 ? 75.221 40.722 25.531 1.00 11.71 96 VAL A CA 1
ATOM 761 C C . VAL A 1 95 ? 74.820 40.273 26.930 1.00 11.30 96 VAL A C 1
ATOM 762 O O . VAL A 1 95 ? 74.692 41.090 27.846 1.00 11.85 96 VAL A O 1
ATOM 766 N N . TYR A 1 96 ? 74.611 38.969 27.080 1.00 9.96 97 TYR A N 1
ATOM 767 C CA . TYR A 1 96 ? 74.257 38.389 28.372 1.00 10.63 97 TYR A CA 1
ATOM 768 C C . TYR A 1 96 ? 75.450 37.571 28.836 1.00 10.29 97 TYR A C 1
ATOM 769 O O . TYR A 1 96 ? 75.935 36.706 28.107 1.00 11.63 97 TYR A O 1
ATOM 778 N N . GLY A 1 97 ? 75.920 37.837 30.047 1.00 10.89 98 GLY A N 1
ATOM 779 C CA . GLY A 1 97 ? 77.052 37.089 30.556 1.00 10.60 98 GLY A CA 1
ATOM 780 C C . GLY A 1 97 ? 76.625 35.847 31.315 1.00 10.34 98 GLY A C 1
ATOM 781 O O . GLY A 1 97 ? 75.600 35.852 32.000 1.00 10.48 98 GLY A O 1
ATOM 782 N N . ASP A 1 98 ? 77.405 34.779 31.184 1.00 10.74 99 ASP A N 1
ATOM 783 C CA . ASP A 1 98 ? 77.117 33.536 31.884 1.00 11.03 99 ASP A CA 1
ATOM 784 C C . ASP A 1 98 ? 77.534 33.769 33.333 1.00 10.94 99 ASP A C 1
ATOM 785 O O . ASP A 1 98 ? 78.570 34.390 33.602 1.00 12.05 99 ASP A O 1
ATOM 790 N N . VAL A 1 99 ? 76.719 33.274 34.255 1.00 10.70 100 VAL A N 1
ATOM 791 C CA . VAL A 1 99 ? 76.942 33.436 35.688 1.00 10.21 100 VAL A CA 1
ATOM 792 C C . VAL A 1 99 ? 77.038 32.055 36.331 1.00 9.90 100 VAL A C 1
ATOM 793 O O . VAL A 1 99 ? 76.046 31.337 36.410 1.00 10.85 100 VAL A O 1
ATOM 797 N N . VAL A 1 100 ? 78.237 31.684 36.778 1.00 10.62 101 VAL A N 1
ATOM 798 C CA . VAL A 1 100 ? 78.465 30.376 37.395 1.00 10.47 101 VAL A CA 1
ATOM 799 C C . VAL A 1 100 ? 78.782 30.587 38.872 1.00 10.26 101 VAL A C 1
ATOM 800 O O . VAL A 1 100 ? 79.934 30.825 39.243 1.00 11.89 101 VAL A O 1
ATOM 804 N N . LEU A 1 101 ? 77.744 30.487 39.700 1.00 10.32 102 LEU A N 1
ATOM 805 C CA . LEU A 1 101 ? 77.846 30.722 41.139 1.00 11.49 102 LEU A CA 1
ATOM 806 C C . LEU A 1 101 ? 77.664 29.507 42.034 1.00 11.59 102 LEU A C 1
ATOM 807 O O . LEU A 1 101 ? 77.780 29.607 43.255 1.00 11.97 102 LEU A O 1
ATOM 812 N N . ASN A 1 102 ? 77.375 28.359 41.449 1.00 11.34 103 ASN A N 1
ATOM 813 C CA . ASN A 1 102 ? 77.156 27.180 42.268 1.00 11.61 103 ASN A CA 1
ATOM 814 C C . ASN A 1 102 ? 78.367 26.710 43.055 1.00 12.14 103 ASN A C 1
ATOM 815 O O . ASN A 1 102 ? 78.258 26.316 44.220 1.00 11.90 103 ASN A O 1
ATOM 820 N N . HIS A 1 103 ? 79.524 26.760 42.412 1.00 11.25 104 HIS A N 1
ATOM 821 C CA . HIS A 1 103 ? 80.736 26.243 43.018 1.00 13.04 104 HIS A CA 1
ATOM 822 C C . HIS A 1 103 ? 81.975 26.984 42.555 1.00 12.67 104 HIS A C 1
ATOM 823 O O . HIS A 1 103 ? 81.914 27.838 41.675 1.00 12.73 104 HIS A O 1
ATOM 830 N N . LYS A 1 104 ? 83.103 26.624 43.157 1.00 13.81 105 LYS A N 1
ATOM 831 C CA . LYS A 1 104 ? 84.398 27.187 42.799 1.00 13.70 105 LYS A CA 1
ATOM 832 C C . LYS A 1 104 ? 85.332 25.994 42.636 1.00 13.34 105 LYS A C 1
ATOM 833 O O . LYS A 1 104 ? 85.229 25.010 43.370 1.00 13.97 105 LYS A O 1
ATOM 839 N N . ALA A 1 105 ? 86.235 26.078 41.666 1.00 12.25 106 ALA A N 1
ATOM 840 C CA . ALA A 1 105 ? 87.167 24.994 41.400 1.00 12.61 106 ALA A CA 1
ATOM 841 C C . ALA A 1 105 ? 88.598 25.499 41.295 1.00 13.48 106 ALA A C 1
ATOM 842 O O . ALA A 1 105 ? 88.835 26.665 40.981 1.00 13.18 106 ALA A O 1
ATOM 844 N N . GLY A 1 106 ? 89.546 24.607 41.563 1.00 14.88 107 GLY A N 1
ATOM 845 C CA . GLY A 1 106 ? 90.953 24.959 41.477 1.00 14.96 107 GLY A CA 1
ATOM 846 C C . GLY A 1 106 ? 91.507 25.759 42.638 1.00 15.25 107 GLY A C 1
ATOM 847 O O . GLY A 1 106 ? 92.290 26.684 42.431 1.00 15.96 107 GLY A O 1
ATOM 848 N N . ALA A 1 107 ? 91.118 25.408 43.859 1.00 15.84 108 ALA A N 1
ATOM 849 C CA . ALA A 1 107 ? 91.604 26.120 45.035 1.00 16.32 108 ALA A CA 1
ATOM 850 C C . ALA A 1 107 ? 93.130 26.135 45.075 1.00 16.72 108 ALA A C 1
ATOM 851 O O . ALA A 1 107 ? 93.793 25.224 44.574 1.00 16.27 108 ALA A O 1
ATOM 853 N N . ASP A 1 108 ? 93.677 27.182 45.680 1.00 16.41 109 ASP A N 1
ATOM 854 C CA . ASP A 1 108 ? 95.119 27.342 45.803 1.00 17.19 109 ASP A CA 1
ATOM 855 C C . ASP A 1 108 ? 95.732 26.322 46.750 1.00 17.70 109 ASP A C 1
ATOM 856 O O . ASP A 1 108 ? 96.861 25.877 46.547 1.00 19.59 109 ASP A O 1
ATOM 861 N N . ALA A 1 109 ? 94.984 25.949 47.781 1.00 17.69 110 ALA A N 1
ATOM 862 C CA . ALA A 1 109 ? 95.483 24.992 48.753 1.00 18.56 110 ALA A CA 1
ATOM 863 C C . ALA A 1 109 ? 94.352 24.330 49.519 1.00 18.84 110 ALA A C 1
ATOM 864 O O . ALA A 1 109 ? 93.201 24.764 49.458 1.00 17.33 110 ALA A O 1
ATOM 866 N N . THR A 1 110 ? 94.694 23.272 50.244 1.00 20.05 111 THR A N 1
ATOM 867 C CA . THR A 1 110 ? 93.720 22.544 51.038 1.00 20.62 111 THR A CA 1
ATOM 868 C C . THR A 1 110 ? 93.672 23.123 52.442 1.00 20.48 111 THR A C 1
ATOM 869 O O . THR A 1 110 ? 94.583 23.840 52.867 1.00 21.19 111 THR A O 1
ATOM 873 N N . GLU A 1 111 ? 92.597 22.814 53.155 1.00 19.46 112 GLU A N 1
ATOM 874 C CA . GLU A 1 111 ? 92.428 23.266 54.526 1.00 20.34 112 GLU A CA 1
ATOM 875 C C . GLU A 1 111 ? 91.866 22.098 55.318 1.00 21.41 112 GLU A C 1
ATOM 876 O O . GLU A 1 111 ? 91.142 21.264 54.772 1.00 20.65 112 GLU A O 1
ATOM 882 N N . ASP A 1 112 ? 92.214 22.030 56.598 1.00 21.07 113 ASP A N 1
ATOM 883 C CA . ASP A 1 112 ? 91.728 20.958 57.452 1.00 23.29 113 ASP A CA 1
ATOM 884 C C . ASP A 1 112 ? 90.261 21.213 57.753 1.00 22.31 113 ASP A C 1
ATOM 885 O O . ASP A 1 112 ? 89.901 22.250 58.312 1.00 22.94 113 ASP A O 1
ATOM 890 N N . VAL A 1 113 ? 89.415 20.261 57.376 1.00 21.54 114 VAL A N 1
ATOM 891 C CA . VAL A 1 113 ? 87.984 20.397 57.590 1.00 21.09 114 VAL A CA 1
ATOM 892 C C . VAL A 1 113 ? 87.375 19.124 58.157 1.00 20.44 114 VAL A C 1
ATOM 893 O O . VAL A 1 113 ? 87.747 18.020 57.765 1.00 20.49 114 VAL A O 1
ATOM 897 N N . THR A 1 114 ? 86.447 19.289 59.093 1.00 21.52 115 THR A N 1
ATOM 898 C CA . THR A 1 114 ? 85.753 18.153 59.682 1.00 22.07 115 THR A CA 1
ATOM 899 C C . THR A 1 114 ? 84.526 17.960 58.803 1.00 21.50 115 THR A C 1
ATOM 900 O O . THR A 1 114 ? 83.708 18.871 58.661 1.00 22.22 115 THR A O 1
ATOM 904 N N . ALA A 1 115 ? 84.402 16.784 58.202 1.00 21.00 116 ALA A N 1
ATOM 905 C CA . ALA A 1 115 ? 83.277 16.521 57.320 1.00 20.82 116 ALA A CA 1
ATOM 906 C C . ALA A 1 115 ? 82.678 15.143 57.524 1.00 20.86 116 ALA A C 1
ATOM 907 O O . ALA A 1 115 ? 83.193 14.329 58.288 1.00 20.71 116 ALA A O 1
ATOM 909 N N . VAL A 1 116 ? 81.576 14.899 56.826 1.00 19.17 117 VAL A N 1
ATOM 910 C CA . VAL A 1 116 ? 80.881 13.625 56.888 1.00 18.43 117 VAL A CA 1
ATOM 911 C C . VAL A 1 116 ? 80.427 13.286 55.475 1.00 18.57 117 VAL A C 1
ATOM 912 O O . VAL A 1 116 ? 80.147 14.180 54.674 1.00 17.80 117 VAL A O 1
ATOM 916 N N . GLU A 1 117 ? 80.382 11.999 55.157 1.00 19.83 118 GLU A N 1
ATOM 917 C CA . GLU A 1 117 ? 79.946 11.564 53.838 1.00 19.53 118 GLU A CA 1
ATOM 918 C C . GLU A 1 117 ? 78.427 11.518 53.813 1.00 19.50 118 GLU A C 1
ATOM 919 O O . GLU A 1 117 ? 77.797 11.184 54.813 1.00 20.40 118 GLU A O 1
ATOM 925 N N . VAL A 1 118 ? 77.838 11.870 52.677 1.00 16.84 119 VAL A N 1
ATOM 926 C CA . VAL A 1 118 ? 76.389 11.817 52.546 1.00 16.93 119 VAL A CA 1
ATOM 927 C C . VAL A 1 118 ? 76.034 10.950 51.346 1.00 16.22 119 VAL A C 1
ATOM 928 O O . VAL A 1 118 ? 76.836 10.787 50.426 1.00 16.76 119 VAL A O 1
ATOM 932 N N . ASN A 1 119 ? 74.835 10.381 51.371 1.00 16.76 120 ASN A N 1
ATOM 933 C CA . ASN A 1 119 ? 74.365 9.514 50.298 1.00 17.80 120 ASN A CA 1
ATOM 934 C C . ASN A 1 119 ? 74.179 10.318 49.013 1.00 17.72 120 ASN A C 1
ATOM 935 O O . ASN A 1 119 ? 73.447 11.305 48.994 1.00 18.25 120 ASN A O 1
ATOM 940 N N . PRO A 1 120 ? 74.841 9.905 47.922 1.00 20.13 121 PRO A N 1
ATOM 941 C CA . PRO A 1 120 ? 74.697 10.637 46.660 1.00 20.52 121 PRO A CA 1
ATOM 942 C C . PRO A 1 120 ? 73.254 10.670 46.158 1.00 20.69 121 PRO A C 1
ATOM 943 O O . PRO A 1 120 ? 72.852 11.605 45.464 1.00 21.51 121 PRO A O 1
ATOM 947 N N . ALA A 1 121 ? 72.477 9.652 46.519 1.00 18.71 122 ALA A N 1
ATOM 948 C CA . ALA A 1 121 ? 71.080 9.565 46.102 1.00 19.24 122 ALA A CA 1
ATOM 949 C C . ALA A 1 121 ? 70.145 10.242 47.100 1.00 18.51 122 ALA A C 1
ATOM 950 O O . ALA A 1 121 ? 68.946 10.374 46.850 1.00 18.71 122 ALA A O 1
ATOM 952 N N . ASN A 1 122 ? 70.697 10.657 48.234 1.00 19.17 123 ASN A N 1
ATOM 953 C CA . ASN A 1 122 ? 69.927 11.334 49.271 1.00 17.99 123 ASN A CA 1
ATOM 954 C C . ASN A 1 122 ? 70.916 12.086 50.148 1.00 19.08 123 ASN A C 1
ATOM 955 O O . ASN A 1 122 ? 71.363 11.576 51.175 1.00 18.91 123 ASN A O 1
ATOM 960 N N . ARG A 1 123 ? 71.254 13.303 49.738 1.00 16.59 124 ARG A N 1
ATOM 961 C CA . ARG A 1 123 ? 72.224 14.105 50.471 1.00 15.81 124 ARG A CA 1
ATOM 962 C C . ARG A 1 123 ? 71.809 14.536 51.873 1.00 15.63 124 ARG A C 1
ATOM 963 O O . ARG A 1 123 ? 72.615 15.114 52.601 1.00 16.58 124 ARG A O 1
ATOM 971 N N . ASN A 1 124 ? 70.564 14.268 52.256 1.00 18.59 125 ASN A N 1
ATOM 972 C CA . ASN A 1 124 ? 70.104 14.619 53.599 1.00 19.83 125 ASN A CA 1
ATOM 973 C C . ASN A 1 124 ? 70.457 13.478 54.547 1.00 20.37 125 ASN A C 1
ATOM 974 O O . ASN A 1 124 ? 70.266 13.577 55.758 1.00 22.62 125 ASN A O 1
ATOM 979 N N . GLN A 1 125 ? 70.981 12.400 53.974 1.00 19.15 126 GLN A N 1
ATOM 980 C CA . GLN A 1 125 ? 71.356 11.209 54.729 1.00 19.41 126 GLN A CA 1
ATOM 981 C C . GLN A 1 125 ? 72.871 11.073 54.852 1.00 19.42 126 GLN A C 1
ATOM 982 O O . GLN A 1 125 ? 73.565 10.881 53.856 1.00 18.05 126 GLN A O 1
ATOM 988 N N . GLU A 1 126 ? 73.384 11.176 56.075 1.00 20.30 127 GLU A N 1
ATOM 989 C CA . GLU A 1 126 ? 74.818 11.034 56.295 1.00 21.11 127 GLU A CA 1
ATOM 990 C C . GLU A 1 126 ? 75.116 9.539 56.233 1.00 21.54 127 GLU A C 1
ATOM 991 O O . GLU A 1 126 ? 74.320 8.726 56.704 1.00 21.98 127 GLU A O 1
ATOM 997 N N . THR A 1 127 ? 76.254 9.174 55.651 1.00 22.32 128 THR A N 1
ATOM 998 C CA . THR A 1 127 ? 76.604 7.764 55.508 1.00 23.15 128 THR A CA 1
ATOM 999 C C . THR A 1 127 ? 77.894 7.318 56.190 1.00 23.38 128 THR A C 1
ATOM 1000 O O . THR A 1 127 ? 78.325 6.179 56.019 1.00 25.32 128 THR A O 1
ATOM 1004 N N . SER A 1 128 ? 78.510 8.206 56.959 1.00 20.27 129 SER A N 1
ATOM 1005 C CA . SER A 1 128 ? 79.742 7.854 57.655 1.00 21.10 129 SER A CA 1
ATOM 1006 C C . SER A 1 128 ? 79.864 8.657 58.933 1.00 21.75 129 SER A C 1
ATOM 1007 O O . SER A 1 128 ? 79.061 9.550 59.199 1.00 20.54 129 SER A O 1
ATOM 1010 N N . GLU A 1 129 ? 80.866 8.322 59.736 1.00 22.95 130 GLU A N 1
ATOM 1011 C CA . GLU A 1 129 ? 81.107 9.064 60.959 1.00 25.07 130 GLU A CA 1
ATOM 1012 C C . GLU A 1 129 ? 81.885 10.280 60.476 1.00 24.59 130 GLU A C 1
ATOM 1013 O O . GLU A 1 129 ? 82.458 10.252 59.386 1.00 24.74 130 GLU A O 1
ATOM 1019 N N . GLU A 1 130 ? 81.898 11.350 61.258 1.00 30.17 131 GLU A N 1
ATOM 1020 C CA . GLU A 1 130 ? 82.624 12.539 60.842 1.00 30.15 131 GLU A CA 1
ATOM 1021 C C . GLU A 1 130 ? 84.121 12.362 61.049 1.00 29.99 131 GLU A C 1
ATOM 1022 O O . GLU A 1 130 ? 84.560 11.867 62.087 1.00 29.58 131 GLU A O 1
ATOM 1028 N N . TYR A 1 131 ? 84.901 12.742 60.042 1.00 22.60 132 TYR A N 1
ATOM 1029 C CA . TYR A 1 131 ? 86.350 12.651 60.133 1.00 22.45 132 TYR A CA 1
ATOM 1030 C C . TYR A 1 131 ? 87.016 13.840 59.457 1.00 23.53 132 TYR A C 1
ATOM 1031 O O . TYR A 1 131 ? 86.391 14.547 58.669 1.00 23.10 132 TYR A O 1
ATOM 1040 N N . GLN A 1 132 ? 88.284 14.063 59.782 1.00 25.11 133 GLN A N 1
ATOM 1041 C CA . GLN A 1 132 ? 89.026 15.181 59.219 1.00 25.95 133 GLN A CA 1
ATOM 1042 C C . GLN A 1 132 ? 89.533 14.890 57.813 1.00 23.76 133 GLN A C 1
ATOM 1043 O O . GLN A 1 132 ? 90.062 13.813 57.538 1.00 24.03 133 GLN A O 1
ATOM 1049 N N . ILE A 1 133 ? 89.357 15.862 56.923 1.00 21.13 134 ILE A N 1
ATOM 1050 C CA . ILE A 1 133 ? 89.802 15.731 55.544 1.00 19.07 134 ILE A CA 1
ATOM 1051 C C . ILE A 1 133 ? 90.556 16.988 55.136 1.00 18.77 134 ILE A C 1
ATOM 1052 O O . ILE A 1 133 ? 90.550 17.989 55.852 1.00 19.16 134 ILE A O 1
ATOM 1057 N N . LYS A 1 134 ? 91.217 16.918 53.987 1.00 21.22 135 LYS A N 1
ATOM 1058 C CA . LYS A 1 134 ? 91.944 18.056 53.444 1.00 21.48 135 LYS A CA 1
ATOM 1059 C C . LYS A 1 134 ? 91.190 18.447 52.181 1.00 20.54 135 LYS A C 1
ATOM 1060 O O . LYS A 1 134 ? 91.340 17.820 51.132 1.00 20.00 135 LYS A O 1
ATOM 1066 N N . ALA A 1 135 ? 90.364 19.480 52.297 1.00 20.47 136 ALA A N 1
ATOM 1067 C CA . ALA A 1 135 ? 89.558 19.938 51.175 1.00 19.82 136 ALA A CA 1
ATOM 1068 C C . ALA A 1 135 ? 90.155 21.156 50.489 1.00 19.15 136 ALA A C 1
ATOM 1069 O O . ALA A 1 135 ? 90.723 22.034 51.142 1.00 19.41 136 ALA A O 1
ATOM 1071 N N . TRP A 1 136 ? 90.026 21.202 49.167 1.00 17.17 137 TRP A N 1
ATOM 1072 C CA . TRP A 1 136 ? 90.545 22.320 48.389 1.00 17.33 137 TRP A CA 1
ATOM 1073 C C . TRP A 1 136 ? 89.548 23.467 48.486 1.00 16.80 137 TRP A C 1
ATOM 1074 O O . TRP A 1 136 ? 88.689 23.645 47.619 1.00 16.69 137 TRP A O 1
ATOM 1085 N N . THR A 1 137 ? 89.684 24.249 49.551 1.00 15.88 138 THR A N 1
ATOM 1086 C CA . THR A 1 137 ? 88.778 25.355 49.823 1.00 15.45 138 THR A CA 1
ATOM 1087 C C . THR A 1 137 ? 89.456 26.709 50.006 1.00 14.45 138 THR A C 1
ATOM 1088 O O . THR A 1 137 ? 88.785 27.708 50.259 1.00 14.31 138 THR A O 1
ATOM 1092 N N . ASP A 1 138 ? 90.777 26.743 49.880 1.00 15.97 139 ASP A N 1
ATOM 1093 C CA . ASP A 1 138 ? 91.519 27.987 50.050 1.00 16.44 139 ASP A CA 1
ATOM 1094 C C . ASP A 1 138 ? 91.711 28.698 48.711 1.00 15.55 139 ASP A C 1
ATOM 1095 O O . ASP A 1 138 ? 92.544 28.290 47.908 1.00 15.41 139 ASP A O 1
ATOM 1100 N N . PHE A 1 139 ? 90.930 29.750 48.470 1.00 15.24 140 PHE A N 1
ATOM 1101 C CA . PHE A 1 139 ? 91.045 30.521 47.228 1.00 14.87 140 PHE A CA 1
ATOM 1102 C C . PHE A 1 139 ? 91.616 31.896 47.570 1.00 17.21 140 PHE A C 1
ATOM 1103 O O . PHE A 1 139 ? 90.925 32.728 48.159 1.00 17.77 140 PHE A O 1
ATOM 1111 N N . ARG A 1 140 ? 92.869 32.129 47.183 1.00 16.72 141 ARG A N 1
ATOM 1112 C CA . ARG A 1 140 ? 93.558 33.382 47.489 1.00 18.88 141 ARG A CA 1
ATOM 1113 C C . ARG A 1 140 ? 93.815 34.343 46.331 1.00 15.68 141 ARG A C 1
ATOM 1114 O O . ARG A 1 140 ? 94.174 35.495 46.564 1.00 13.86 141 ARG A O 1
ATOM 1122 N N . PHE A 1 141 ? 93.663 33.870 45.098 1.00 16.19 142 PHE A N 1
ATOM 1123 C CA . PHE A 1 141 ? 93.855 34.712 43.913 1.00 14.35 142 PHE A CA 1
ATOM 1124 C C . PHE A 1 141 ? 95.199 35.447 43.913 1.00 13.97 142 PHE A C 1
ATOM 1125 O O . PHE A 1 141 ? 95.252 36.678 43.890 1.00 13.45 142 PHE A O 1
ATOM 1133 N N . PRO A 1 142 ? 96.307 34.690 43.907 1.00 14.98 143 PRO A N 1
ATOM 1134 C CA . PRO A 1 142 ? 97.658 35.262 43.916 1.00 16.10 143 PRO A CA 1
ATOM 1135 C C . PRO A 1 142 ? 98.022 36.193 42.765 1.00 15.87 143 PRO A C 1
ATOM 1136 O O . PRO A 1 142 ? 98.891 37.048 42.917 1.00 16.77 143 PRO A O 1
ATOM 1140 N N . GLY A 1 143 ? 97.370 36.031 41.617 1.00 14.79 144 GLY A N 1
ATOM 1141 C CA . GLY A 1 143 ? 97.673 36.885 40.484 1.00 13.94 144 GLY A CA 1
ATOM 1142 C C . GLY A 1 143 ? 96.924 38.203 40.527 1.00 14.11 144 GLY A C 1
ATOM 1143 O O . GLY A 1 143 ? 97.452 39.247 40.143 1.00 15.27 144 GLY A O 1
ATOM 1144 N N . ARG A 1 144 ? 95.686 38.156 41.005 1.00 13.79 145 ARG A N 1
ATOM 1145 C CA . ARG A 1 144 ? 94.852 39.346 41.090 1.00 13.29 145 ARG A CA 1
ATOM 1146 C C . ARG A 1 144 ? 95.098 40.158 42.356 1.00 13.43 145 ARG A C 1
ATOM 1147 O O . ARG A 1 144 ? 94.942 41.381 42.356 1.00 13.40 145 ARG A O 1
ATOM 1155 N N . GLY A 1 145 ? 95.487 39.479 43.429 1.00 14.33 146 GLY A N 1
ATOM 1156 C CA . GLY A 1 145 ? 95.705 40.174 44.684 1.00 14.62 146 GLY A CA 1
ATOM 1157 C C . GLY A 1 145 ? 94.365 40.678 45.187 1.00 15.48 146 GLY A C 1
ATOM 1158 O O . GLY A 1 145 ? 93.386 39.931 45.209 1.00 16.65 146 GLY A O 1
ATOM 1159 N N . ASN A 1 146 ? 94.308 41.945 45.581 1.00 13.38 147 ASN A N 1
ATOM 1160 C CA . ASN A 1 146 ? 93.062 42.519 46.072 1.00 13.85 147 ASN A CA 1
ATOM 1161 C C . ASN A 1 146 ? 92.397 43.408 45.033 1.00 13.41 147 ASN A C 1
ATOM 1162 O O . ASN A 1 146 ? 91.473 44.157 45.344 1.00 14.19 147 ASN A O 1
ATOM 1167 N N . THR A 1 147 ? 92.864 43.320 43.795 1.00 13.08 148 THR A N 1
ATOM 1168 C CA . THR A 1 147 ? 92.286 44.123 42.729 1.00 13.47 148 THR A CA 1
ATOM 1169 C C . THR A 1 147 ? 90.802 43.777 42.592 1.00 13.53 148 THR A C 1
ATOM 1170 O O . THR A 1 147 ? 90.441 42.606 42.478 1.00 13.70 148 THR A O 1
ATOM 1174 N N . TYR A 1 148 ? 89.955 44.805 42.622 1.00 14.08 149 TYR A N 1
ATOM 1175 C CA . TYR A 1 148 ? 88.500 44.677 42.493 1.00 14.67 149 TYR A CA 1
ATOM 1176 C C . TYR A 1 148 ? 87.779 44.118 43.715 1.00 15.29 149 TYR A C 1
ATOM 1177 O O . TYR A 1 148 ? 86.635 44.487 43.984 1.00 17.25 149 TYR A O 1
ATOM 1186 N N . SER A 1 149 ? 88.439 43.230 44.451 1.00 13.77 150 SER A N 1
ATOM 1187 C CA . SER A 1 149 ? 87.837 42.610 45.626 1.00 13.63 150 SER A CA 1
ATOM 1188 C C . SER A 1 149 ? 88.899 41.968 46.499 1.00 14.61 150 SER A C 1
ATOM 1189 O O . SER A 1 149 ? 89.763 41.253 46.000 1.00 13.58 150 SER A O 1
ATOM 1192 N N . ASP A 1 150 ? 88.838 42.220 47.803 1.00 16.51 151 ASP A N 1
ATOM 1193 C CA . ASP A 1 150 ? 89.810 41.634 48.715 1.00 17.13 151 ASP A CA 1
ATOM 1194 C C . ASP A 1 150 ? 89.264 40.399 49.430 1.00 17.03 151 ASP A C 1
ATOM 1195 O O . ASP A 1 150 ? 89.872 39.906 50.375 1.00 18.16 151 ASP A O 1
ATOM 1200 N N . PHE A 1 151 ? 88.122 39.896 48.973 1.00 14.84 152 PHE A N 1
ATOM 1201 C CA . PHE A 1 151 ? 87.515 38.723 49.593 1.00 15.72 152 PHE A CA 1
ATOM 1202 C C . PHE A 1 151 ? 88.307 37.451 49.294 1.00 15.15 152 PHE A C 1
ATOM 1203 O O . PHE A 1 151 ? 88.625 37.162 48.139 1.00 15.26 152 PHE A O 1
ATOM 1211 N N . LYS A 1 152 ? 88.627 36.701 50.344 1.00 14.76 153 LYS A N 1
ATOM 1212 C CA . LYS A 1 152 ? 89.362 35.448 50.211 1.00 14.29 153 LYS A CA 1
ATOM 1213 C C . LYS A 1 152 ? 88.459 34.322 50.710 1.00 13.80 153 LYS A C 1
ATOM 1214 O O . LYS A 1 152 ? 87.745 34.485 51.698 1.00 15.62 153 LYS A O 1
ATOM 1220 N N . TRP A 1 153 ? 88.492 33.182 50.028 1.00 13.80 154 TRP A N 1
ATOM 1221 C CA . TRP A 1 153 ? 87.648 32.056 50.409 1.00 13.54 154 TRP A CA 1
ATOM 1222 C C . TRP A 1 153 ? 88.336 31.032 51.300 1.00 14.02 154 TRP A C 1
ATOM 1223 O O . TRP A 1 153 ? 89.536 30.771 51.172 1.00 14.88 154 TRP A O 1
ATOM 1234 N N . HIS A 1 154 ? 87.545 30.456 52.201 1.00 15.71 155 HIS A N 1
ATOM 1235 C CA . HIS A 1 154 ? 87.999 29.429 53.127 1.00 16.33 155 HIS A CA 1
ATOM 1236 C C . HIS A 1 154 ? 86.914 28.363 53.198 1.00 16.81 155 HIS A C 1
ATOM 1237 O O . HIS A 1 154 ? 85.808 28.564 52.696 1.00 16.30 155 HIS A O 1
ATOM 1244 N N . TRP A 1 155 ? 87.224 27.232 53.820 1.00 15.06 156 TRP A N 1
ATOM 1245 C CA . TRP A 1 155 ? 86.268 26.138 53.911 1.00 14.76 156 TRP A CA 1
ATOM 1246 C C . TRP A 1 155 ? 84.886 26.524 54.441 1.00 14.37 156 TRP A C 1
ATOM 1247 O O . TRP A 1 155 ? 83.871 25.995 53.973 1.00 13.89 156 TRP A O 1
ATOM 1258 N N . TYR A 1 156 ? 84.831 27.438 55.406 1.00 15.65 157 TYR A N 1
ATOM 1259 C CA . TYR A 1 156 ? 83.547 27.824 55.981 1.00 16.51 157 TYR A CA 1
ATOM 1260 C C . TYR A 1 156 ? 82.637 28.627 55.061 1.00 15.53 157 TYR A C 1
ATOM 1261 O O . TYR A 1 156 ? 81.521 28.984 55.437 1.00 15.22 157 TYR A O 1
ATOM 1270 N N . HIS A 1 157 ? 83.112 28.898 53.851 1.00 15.89 158 HIS A N 1
ATOM 1271 C CA . HIS A 1 157 ? 82.323 29.625 52.863 1.00 15.69 158 HIS A CA 1
ATOM 1272 C C . HIS A 1 157 ? 81.665 28.610 51.934 1.00 15.47 158 HIS A C 1
ATOM 1273 O O . HIS A 1 157 ? 80.927 28.977 51.019 1.00 15.03 158 HIS A O 1
ATOM 1280 N N . PHE A 1 158 ? 81.943 27.334 52.183 1.00 14.40 159 PHE A N 1
ATOM 1281 C CA . PHE A 1 158 ? 81.410 26.241 51.372 1.00 13.87 159 PHE A CA 1
ATOM 1282 C C . PHE A 1 158 ? 80.623 25.254 52.226 1.00 14.23 159 PHE A C 1
ATOM 1283 O O . PHE A 1 158 ? 80.854 25.141 53.429 1.00 14.88 159 PHE A O 1
ATOM 1291 N N . ASP A 1 159 ? 79.697 24.536 51.599 1.00 13.94 160 ASP A N 1
ATOM 1292 C CA . ASP A 1 159 ? 78.903 23.540 52.305 1.00 13.40 160 ASP A CA 1
ATOM 1293 C C . ASP A 1 159 ? 79.514 22.157 52.209 1.00 13.91 160 ASP A C 1
ATOM 1294 O O . ASP A 1 159 ? 79.204 21.280 53.013 1.00 14.61 160 ASP A O 1
ATOM 1299 N N . GLY A 1 160 ? 80.364 21.961 51.210 1.00 13.83 161 GLY A N 1
ATOM 1300 C CA . GLY A 1 160 ? 80.996 20.671 51.032 1.00 15.18 161 GLY A CA 1
ATOM 1301 C C . GLY A 1 160 ? 81.846 20.627 49.782 1.00 14.56 161 GLY A C 1
ATOM 1302 O O . GLY A 1 160 ? 81.948 21.615 49.051 1.00 15.59 161 GLY A O 1
ATOM 1303 N N . ALA A 1 161 ? 82.458 19.474 49.545 1.00 15.94 162 ALA A N 1
ATOM 1304 C CA . ALA A 1 161 ? 83.316 19.264 48.387 1.00 15.04 162 ALA A CA 1
ATOM 1305 C C . ALA A 1 161 ? 83.279 17.775 48.070 1.00 16.41 162 ALA A C 1
ATOM 1306 O O . ALA A 1 161 ? 82.657 17.006 48.796 1.00 15.92 162 ALA A O 1
ATOM 1308 N N . ASP A 1 162 ? 83.947 17.356 47.003 1.00 16.35 163 ASP A N 1
ATOM 1309 C CA . ASP A 1 162 ? 83.913 15.945 46.643 1.00 19.20 163 ASP A CA 1
ATOM 1310 C C . ASP A 1 162 ? 85.273 15.261 46.643 1.00 18.66 163 ASP A C 1
ATOM 1311 O O . ASP A 1 162 ? 85.425 14.185 46.066 1.00 18.56 163 ASP A O 1
ATOM 1316 N N . TRP A 1 163 ? 86.256 15.866 47.299 1.00 20.06 164 TRP A N 1
ATOM 1317 C CA . TRP A 1 163 ? 87.582 15.269 47.321 1.00 20.20 164 TRP A CA 1
ATOM 1318 C C . TRP A 1 163 ? 88.379 15.541 48.588 1.00 19.82 164 TRP A C 1
ATOM 1319 O O . TRP A 1 163 ? 88.437 16.669 49.075 1.00 19.17 164 TRP A O 1
ATOM 1330 N N . ASP A 1 164 ? 88.980 14.483 49.122 1.00 20.26 165 ASP A N 1
ATOM 1331 C CA . ASP A 1 164 ? 89.818 14.580 50.309 1.00 20.99 165 ASP A CA 1
ATOM 1332 C C . ASP A 1 164 ? 91.240 14.291 49.850 1.00 21.90 165 ASP A C 1
ATOM 1333 O O . ASP A 1 164 ? 91.548 13.177 49.428 1.00 21.15 165 ASP A O 1
ATOM 1338 N N . GLU A 1 165 ? 92.098 15.302 49.929 1.00 23.97 166 GLU A N 1
ATOM 1339 C CA . GLU A 1 165 ? 93.485 15.175 49.495 1.00 25.44 166 GLU A CA 1
ATOM 1340 C C . GLU A 1 165 ? 94.329 14.249 50.369 1.00 25.58 166 GLU A C 1
ATOM 1341 O O . GLU A 1 165 ? 95.283 13.637 49.886 1.00 25.52 166 GLU A O 1
ATOM 1347 N N . SER A 1 166 ? 93.980 14.144 51.647 1.00 26.77 167 SER A N 1
ATOM 1348 C CA . SER A 1 166 ? 94.735 13.302 52.570 1.00 27.71 167 SER A CA 1
ATOM 1349 C C . SER A 1 166 ? 94.624 11.814 52.248 1.00 28.29 167 SER A C 1
ATOM 1350 O O . SER A 1 166 ? 95.619 11.091 52.297 1.00 29.26 167 SER A O 1
ATOM 1353 N N . ARG A 1 167 ? 93.419 11.355 51.925 1.00 24.14 168 ARG A N 1
ATOM 1354 C CA . ARG A 1 167 ? 93.207 9.948 51.599 1.00 24.59 168 ARG A CA 1
ATOM 1355 C C . ARG A 1 167 ? 93.066 9.751 50.095 1.00 25.31 168 ARG A C 1
ATOM 1356 O O . ARG A 1 167 ? 93.067 8.622 49.604 1.00 24.27 168 ARG A O 1
ATOM 1364 N N . LYS A 1 168 ? 92.949 10.858 49.368 1.00 25.43 169 LYS A N 1
ATOM 1365 C CA . LYS A 1 168 ? 92.801 10.814 47.919 1.00 26.01 169 LYS A CA 1
ATOM 1366 C C . LYS A 1 168 ? 91.583 9.986 47.528 1.00 25.37 169 LYS A C 1
ATOM 1367 O O . LYS A 1 168 ? 91.684 9.022 46.768 1.00 25.01 169 LYS A O 1
ATOM 1373 N N . ILE A 1 169 ? 90.428 10.370 48.061 1.00 24.17 170 ILE A N 1
ATOM 1374 C CA . ILE A 1 169 ? 89.182 9.674 47.774 1.00 23.27 170 ILE A CA 1
ATOM 1375 C C . ILE A 1 169 ? 88.088 10.664 47.403 1.00 23.40 170 ILE A C 1
ATOM 1376 O O . ILE A 1 169 ? 88.083 11.805 47.866 1.00 22.53 170 ILE A O 1
ATOM 1381 N N . SER A 1 170 ? 87.163 10.216 46.563 1.00 24.43 171 SER A N 1
ATOM 1382 C CA . SER A 1 170 ? 86.053 11.050 46.133 1.00 24.21 171 SER A CA 1
ATOM 1383 C C . SER A 1 170 ? 84.766 10.593 46.806 1.00 23.25 171 SER A C 1
ATOM 1384 O O . SER A 1 170 ? 84.428 9.411 46.787 1.00 24.11 171 SER A O 1
ATOM 1387 N N . ARG A 1 171 ? 84.063 11.545 47.407 1.00 22.76 172 ARG A N 1
ATOM 1388 C CA . ARG A 1 171 ? 82.801 11.290 48.097 1.00 22.26 172 ARG A CA 1
ATOM 1389 C C . ARG A 1 171 ? 82.083 12.631 48.128 1.00 20.75 172 ARG A C 1
ATOM 1390 O O . ARG A 1 171 ? 82.663 13.648 47.757 1.00 21.18 172 ARG A O 1
ATOM 1398 N N . ILE A 1 172 ? 80.821 12.644 48.541 1.00 18.75 173 ILE A N 1
ATOM 1399 C CA . ILE A 1 172 ? 80.138 13.920 48.668 1.00 17.49 173 ILE A CA 1
ATOM 1400 C C . ILE A 1 172 ? 80.335 14.254 50.139 1.00 17.54 173 ILE A C 1
ATOM 1401 O O . ILE A 1 172 ? 79.671 13.692 51.013 1.00 15.85 173 ILE A O 1
ATOM 1406 N N . PHE A 1 173 ? 81.283 15.144 50.405 1.00 17.20 174 PHE A N 1
ATOM 1407 C CA . PHE A 1 173 ? 81.603 15.551 51.764 1.00 17.75 174 PHE A CA 1
ATOM 1408 C C . PHE A 1 173 ? 80.811 16.775 52.187 1.00 17.82 174 PHE A C 1
ATOM 1409 O O . PHE A 1 173 ? 80.835 17.801 51.509 1.00 18.46 174 PHE A O 1
ATOM 1417 N N . LYS A 1 174 ? 80.099 16.660 53.302 1.00 16.32 175 LYS A N 1
ATOM 1418 C CA . LYS A 1 174 ? 79.346 17.783 53.839 1.00 15.77 175 LYS A CA 1
ATOM 1419 C C . LYS A 1 174 ? 80.179 18.288 55.011 1.00 17.35 175 LYS A C 1
ATOM 1420 O O . LYS A 1 174 ? 80.579 17.503 55.873 1.00 16.60 175 LYS A O 1
ATOM 1426 N N . PHE A 1 175 ? 80.454 19.587 55.037 1.00 15.92 176 PHE A N 1
ATOM 1427 C CA . PHE A 1 175 ? 81.267 20.163 56.102 1.00 17.71 176 PHE A CA 1
ATOM 1428 C C . PHE A 1 175 ? 80.522 20.349 57.415 1.00 18.83 176 PHE A C 1
ATOM 1429 O O . PHE A 1 175 ? 79.324 20.636 57.432 1.00 19.19 176 PHE A O 1
ATOM 1437 N N . ARG A 1 176 ? 81.253 20.185 58.513 1.00 20.84 177 ARG A N 1
ATOM 1438 C CA . ARG A 1 176 ? 80.704 20.369 59.849 1.00 22.80 177 ARG A CA 1
ATOM 1439 C C . ARG A 1 176 ? 81.020 21.802 60.251 1.00 23.07 177 ARG A C 1
ATOM 1440 O O . ARG A 1 176 ? 82.039 22.355 59.837 1.00 24.43 177 ARG A O 1
ATOM 1448 N N . GLY A 1 177 ? 80.154 22.402 61.056 1.00 22.58 178 GLY A N 1
ATOM 1449 C CA . GLY A 1 177 ? 80.391 23.767 61.483 1.00 23.34 178 GLY A CA 1
ATOM 1450 C C . GLY A 1 177 ? 79.118 24.470 61.894 1.00 24.70 178 GLY A C 1
ATOM 1451 O O . GLY A 1 177 ? 78.019 24.035 61.551 1.00 23.59 178 GLY A O 1
ATOM 1452 N N . GLU A 1 178 ? 79.265 25.563 62.635 1.00 24.44 179 GLU A N 1
ATOM 1453 C CA . GLU A 1 178 ? 78.117 26.328 63.092 1.00 26.38 179 GLU A CA 1
ATOM 1454 C C . GLU A 1 178 ? 77.266 26.770 61.907 1.00 24.71 179 GLU A C 1
ATOM 1455 O O . GLU A 1 178 ? 77.757 27.425 60.985 1.00 25.04 179 GLU A O 1
ATOM 1461 N N . GLY A 1 179 ? 75.992 26.395 61.936 1.00 28.11 180 GLY A N 1
ATOM 1462 C CA . GLY A 1 179 ? 75.078 26.772 60.872 1.00 26.20 180 GLY A CA 1
ATOM 1463 C C . GLY A 1 179 ? 75.261 26.054 59.549 1.00 24.87 180 GLY A C 1
ATOM 1464 O O . GLY A 1 179 ? 74.630 26.420 58.559 1.00 24.53 180 GLY A O 1
ATOM 1465 N N . LYS A 1 180 ? 76.109 25.030 59.523 1.00 20.71 181 LYS A N 1
ATOM 1466 C CA . LYS A 1 180 ? 76.357 24.281 58.295 1.00 19.83 181 LYS A CA 1
ATOM 1467 C C . LYS A 1 180 ? 75.271 23.258 57.972 1.00 20.26 181 LYS A C 1
ATOM 1468 O O . LYS A 1 180 ? 74.912 22.424 58.804 1.00 21.50 181 LYS A O 1
ATOM 1474 N N . ALA A 1 181 ? 74.755 23.338 56.750 1.00 20.15 182 ALA A N 1
ATOM 1475 C CA . ALA A 1 181 ? 73.717 22.431 56.268 1.00 18.14 182 ALA A CA 1
ATOM 1476 C C . ALA A 1 181 ? 73.513 22.749 54.795 1.00 17.49 182 ALA A C 1
ATOM 1477 O O . ALA A 1 181 ? 73.778 23.861 54.373 1.00 16.87 182 ALA A O 1
ATOM 1479 N N . TRP A 1 182 ? 73.059 21.785 54.005 1.00 15.77 183 TRP A N 1
ATOM 1480 C CA . TRP A 1 182 ? 72.828 22.050 52.589 1.00 15.40 183 TRP A CA 1
ATOM 1481 C C . TRP A 1 182 ? 71.832 23.199 52.478 1.00 15.23 183 TRP A C 1
ATOM 1482 O O . TRP A 1 182 ? 70.879 23.284 53.258 1.00 15.78 183 TRP A O 1
ATOM 1493 N N . ASP A 1 183 ? 72.054 24.090 51.516 1.00 14.25 184 ASP A N 1
ATOM 1494 C CA . ASP A 1 183 ? 71.158 25.221 51.331 1.00 14.94 184 ASP A CA 1
ATOM 1495 C C . ASP A 1 183 ? 69.755 24.731 51.019 1.00 16.75 184 ASP A C 1
ATOM 1496 O O . ASP A 1 183 ? 69.575 23.775 50.268 1.00 15.17 184 ASP A O 1
ATOM 1501 N N . TRP A 1 184 ? 68.754 25.365 51.618 1.00 24.20 185 TRP A N 1
ATOM 1502 C CA . TRP A 1 184 ? 67.396 24.933 51.354 1.00 29.11 185 TRP A CA 1
ATOM 1503 C C . TRP A 1 184 ? 66.752 25.804 50.319 1.00 31.41 185 TRP A C 1
ATOM 1504 O O . TRP A 1 184 ? 66.998 27.008 50.250 1.00 33.42 185 TRP A O 1
ATOM 1515 N N . GLU A 1 185 ? 65.895 25.165 49.537 1.00 25.10 186 GLU A N 1
ATOM 1516 C CA . GLU A 1 185 ? 65.182 25.790 48.449 1.00 23.06 186 GLU A CA 1
ATOM 1517 C C . GLU A 1 185 ? 66.106 25.644 47.256 1.00 19.25 186 GLU A C 1
ATOM 1518 O O . GLU A 1 185 ? 66.657 26.611 46.727 1.00 14.99 186 GLU A O 1
ATOM 1524 N N . VAL A 1 186 ? 66.318 24.384 46.909 1.00 16.59 187 VAL A N 1
ATOM 1525 C CA . VAL A 1 186 ? 67.101 23.967 45.760 1.00 12.95 187 VAL A CA 1
ATOM 1526 C C . VAL A 1 186 ? 66.285 22.773 45.302 1.00 12.06 187 VAL A C 1
ATOM 1527 O O . VAL A 1 186 ? 65.289 22.424 45.941 1.00 11.35 187 VAL A O 1
ATOM 1531 N N . SER A 1 187 ? 66.678 22.151 44.202 1.00 11.98 188 SER A N 1
ATOM 1532 C CA . SER A 1 187 ? 65.947 20.985 43.729 1.00 11.72 188 SER A CA 1
ATOM 1533 C C . SER A 1 187 ? 65.921 19.926 44.828 1.00 12.19 188 SER A C 1
ATOM 1534 O O . SER A 1 187 ? 66.910 19.738 45.542 1.00 13.01 188 SER A O 1
ATOM 1537 N N . SER A 1 188 ? 64.788 19.247 44.965 1.00 14.17 189 SER A N 1
ATOM 1538 C CA . SER A 1 188 ? 64.645 18.199 45.969 1.00 14.63 189 SER A CA 1
ATOM 1539 C C . SER A 1 188 ? 65.137 16.856 45.428 1.00 15.19 189 SER A C 1
ATOM 1540 O O . SER A 1 188 ? 65.053 15.834 46.110 1.00 15.61 189 SER A O 1
ATOM 1543 N N . GLU A 1 189 ? 65.642 16.855 44.198 1.00 13.98 190 GLU A N 1
ATOM 1544 C CA . GLU A 1 189 ? 66.172 15.634 43.601 1.00 14.05 190 GLU A CA 1
ATOM 1545 C C . GLU A 1 189 ? 67.332 15.166 44.471 1.00 14.97 190 GLU A C 1
ATOM 1546 O O . GLU A 1 189 ? 68.109 15.982 44.968 1.00 15.39 190 GLU A O 1
ATOM 1552 N N . ASN A 1 190 ? 67.445 13.853 44.651 1.00 15.36 191 ASN A N 1
ATOM 1553 C CA . ASN A 1 190 ? 68.494 13.283 45.487 1.00 15.97 191 ASN A CA 1
ATOM 1554 C C . ASN A 1 190 ? 68.356 13.833 46.910 1.00 15.42 191 ASN A C 1
ATOM 1555 O O . ASN A 1 190 ? 69.350 14.015 47.615 1.00 14.96 191 ASN A O 1
ATOM 1560 N N . GLY A 1 191 ? 67.116 14.093 47.321 1.00 16.06 192 GLY A N 1
ATOM 1561 C CA . GLY A 1 191 ? 66.852 14.621 48.650 1.00 15.25 192 GLY A CA 1
ATOM 1562 C C . GLY A 1 191 ? 67.089 16.117 48.704 1.00 14.79 192 GLY A C 1
ATOM 1563 O O . GLY A 1 191 ? 66.217 16.898 49.087 1.00 16.79 192 GLY A O 1
ATOM 1564 N N . ASN A 1 192 ? 68.295 16.511 48.321 1.00 13.98 193 ASN A N 1
ATOM 1565 C CA . ASN A 1 192 ? 68.690 17.911 48.287 1.00 12.70 193 ASN A CA 1
ATOM 1566 C C . ASN A 1 192 ? 69.797 17.973 47.248 1.00 12.95 193 ASN A C 1
ATOM 1567 O O . ASN A 1 192 ? 70.854 17.370 47.426 1.00 13.99 193 ASN A O 1
ATOM 1572 N N . TYR A 1 193 ? 69.555 18.699 46.161 1.00 12.95 194 TYR A N 1
ATOM 1573 C CA . TYR A 1 193 ? 70.531 18.782 45.085 1.00 12.64 194 TYR A CA 1
ATOM 1574 C C . TYR A 1 193 ? 71.436 20.003 45.160 1.00 12.26 194 TYR A C 1
ATOM 1575 O O . TYR A 1 193 ? 71.925 20.492 44.142 1.00 12.96 194 TYR A O 1
ATOM 1584 N N . ASP A 1 194 ? 71.664 20.494 46.368 1.00 12.07 195 ASP A N 1
ATOM 1585 C CA . ASP A 1 194 ? 72.537 21.639 46.547 1.00 13.31 195 ASP A CA 1
ATOM 1586 C C . ASP A 1 194 ? 73.913 21.248 46.000 1.00 13.47 195 ASP A C 1
ATOM 1587 O O . ASP A 1 194 ? 74.482 21.947 45.168 1.00 12.89 195 ASP A O 1
ATOM 1592 N N . TYR A 1 195 ? 74.443 20.110 46.424 1.00 13.01 196 TYR A N 1
ATOM 1593 C CA . TYR A 1 195 ? 75.749 19.713 45.926 1.00 12.50 196 TYR A CA 1
ATOM 1594 C C . TYR A 1 195 ? 75.723 19.173 44.497 1.00 11.92 196 TYR A C 1
ATOM 1595 O O . TYR A 1 195 ? 74.881 18.345 44.154 1.00 13.02 196 TYR A O 1
ATOM 1604 N N . LEU A 1 196 ? 76.657 19.642 43.672 1.00 12.28 197 LEU A N 1
ATOM 1605 C CA . LEU A 1 196 ? 76.762 19.182 42.290 1.00 12.90 197 LEU A CA 1
ATOM 1606 C C . LEU A 1 196 ? 78.194 18.766 41.962 1.00 13.11 197 LEU A C 1
ATOM 1607 O O . LEU A 1 196 ? 78.438 17.635 41.538 1.00 14.08 197 LEU A O 1
ATOM 1612 N N . MET A 1 197 ? 79.141 19.679 42.165 1.00 13.30 198 MET A N 1
ATOM 1613 C CA . MET A 1 197 ? 80.542 19.396 41.873 1.00 13.67 198 MET A CA 1
ATOM 1614 C C . MET A 1 197 ? 81.476 20.387 42.562 1.00 13.39 198 MET A C 1
ATOM 1615 O O . MET A 1 197 ? 81.037 21.407 43.096 1.00 12.48 198 MET A O 1
ATOM 1620 N N . TYR A 1 198 ? 82.767 20.064 42.540 1.00 14.05 199 TYR A N 1
ATOM 1621 C CA . TYR A 1 198 ? 83.812 20.901 43.128 1.00 14.51 199 TYR A CA 1
ATOM 1622 C C . TYR A 1 198 ? 83.488 21.367 44.547 1.00 14.44 199 TYR A C 1
ATOM 1623 O O . TYR A 1 198 ? 82.944 20.605 45.344 1.00 14.04 199 TYR A O 1
ATOM 1632 N N . ALA A 1 199 ? 83.848 22.607 44.872 1.00 12.86 200 ALA A N 1
ATOM 1633 C CA . ALA A 1 199 ? 83.571 23.151 46.195 1.00 12.47 200 ALA A CA 1
ATOM 1634 C C . ALA A 1 199 ? 82.247 23.900 46.129 1.00 12.32 200 ALA A C 1
ATOM 1635 O O . ALA A 1 199 ? 82.124 24.920 45.451 1.00 12.83 200 ALA A O 1
ATOM 1637 N N . ASP A 1 200 ? 81.255 23.383 46.839 1.00 12.87 201 ASP A N 1
ATOM 1638 C CA . ASP A 1 200 ? 79.929 23.973 46.839 1.00 12.97 201 ASP A CA 1
ATOM 1639 C C . ASP A 1 200 ? 79.796 25.226 47.697 1.00 13.08 201 ASP A C 1
ATOM 1640 O O . ASP A 1 200 ? 79.999 25.179 48.910 1.00 13.09 201 ASP A O 1
ATOM 1645 N N . VAL A 1 201 ? 79.428 26.343 47.075 1.00 12.41 202 VAL A N 1
ATOM 1646 C CA . VAL A 1 201 ? 79.291 27.596 47.809 1.00 12.17 202 VAL A CA 1
ATOM 1647 C C . VAL A 1 201 ? 78.142 27.555 48.806 1.00 12.70 202 VAL A C 1
ATOM 1648 O O . VAL A 1 201 ? 77.052 27.098 48.487 1.00 13.02 202 VAL A O 1
ATOM 1652 N N . ASP A 1 202 ? 78.399 28.045 50.014 1.00 13.28 203 ASP A N 1
ATOM 1653 C CA . ASP A 1 202 ? 77.404 28.077 51.079 1.00 13.81 203 ASP A CA 1
ATOM 1654 C C . ASP A 1 202 ? 76.645 29.398 51.047 1.00 13.30 203 ASP A C 1
ATOM 1655 O O . ASP A 1 202 ? 77.122 30.407 51.570 1.00 12.88 203 ASP A O 1
ATOM 1660 N N . TYR A 1 203 ? 75.456 29.395 50.450 1.00 13.46 204 TYR A N 1
ATOM 1661 C CA . TYR A 1 203 ? 74.682 30.622 50.370 1.00 14.06 204 TYR A CA 1
ATOM 1662 C C . TYR A 1 203 ? 73.900 30.989 51.627 1.00 15.22 204 TYR A C 1
ATOM 1663 O O . TYR A 1 203 ? 73.022 31.855 51.602 1.00 15.51 204 TYR A O 1
ATOM 1672 N N . ASP A 1 204 ? 74.240 30.322 52.728 1.00 16.39 205 ASP A N 1
ATOM 1673 C CA . ASP A 1 204 ? 73.654 30.628 54.027 1.00 16.35 205 ASP A CA 1
ATOM 1674 C C . ASP A 1 204 ? 74.634 31.591 54.685 1.00 17.35 205 ASP A C 1
ATOM 1675 O O . ASP A 1 204 ? 74.299 32.260 55.661 1.00 18.48 205 ASP A O 1
ATOM 1680 N N . HIS A 1 205 ? 75.853 31.652 54.151 1.00 15.45 206 HIS A N 1
ATOM 1681 C CA . HIS A 1 205 ? 76.874 32.529 54.710 1.00 15.73 206 HIS A CA 1
ATOM 1682 C C . HIS A 1 205 ? 76.644 33.972 54.273 1.00 15.89 206 HIS A C 1
ATOM 1683 O O . HIS A 1 205 ? 76.733 34.296 53.090 1.00 15.49 206 HIS A O 1
ATOM 1690 N N . PRO A 1 206 ? 76.359 34.865 55.233 1.00 15.13 207 PRO A N 1
ATOM 1691 C CA . PRO A 1 206 ? 76.109 36.278 54.939 1.00 15.61 207 PRO A CA 1
ATOM 1692 C C . PRO A 1 206 ? 77.192 36.999 54.142 1.00 15.16 207 PRO A C 1
ATOM 1693 O O . PRO A 1 206 ? 76.880 37.814 53.275 1.00 15.17 207 PRO A O 1
ATOM 1697 N N . ASP A 1 207 ? 78.457 36.709 54.426 1.00 16.06 208 ASP A N 1
ATOM 1698 C CA . ASP A 1 207 ? 79.537 37.370 53.705 1.00 15.41 208 ASP A CA 1
ATOM 1699 C C . ASP A 1 207 ? 79.581 36.891 52.261 1.00 15.10 208 ASP A C 1
ATOM 1700 O O . ASP A 1 207 ? 79.834 37.675 51.345 1.00 14.46 208 ASP A O 1
ATOM 1705 N N . VAL A 1 208 ? 79.332 35.602 52.060 1.00 13.86 209 VAL A N 1
ATOM 1706 C CA . VAL A 1 208 ? 79.319 35.044 50.715 1.00 13.02 209 VAL A CA 1
ATOM 1707 C C . VAL A 1 208 ? 78.194 35.704 49.923 1.00 13.44 209 VAL A C 1
ATOM 1708 O O . VAL A 1 208 ? 78.384 36.129 48.784 1.00 14.13 209 VAL A O 1
ATOM 1712 N N . VAL A 1 209 ? 77.024 35.797 50.542 1.00 13.37 210 VAL A N 1
ATOM 1713 C CA . VAL A 1 209 ? 75.870 36.400 49.896 1.00 13.93 210 VAL A CA 1
ATOM 1714 C C . VAL A 1 209 ? 76.165 37.839 49.489 1.00 13.98 210 VAL A C 1
ATOM 1715 O O . VAL A 1 209 ? 75.936 38.224 48.343 1.00 14.06 210 VAL A O 1
ATOM 1719 N N . ALA A 1 210 ? 76.689 38.628 50.421 1.00 13.68 211 ALA A N 1
ATOM 1720 C CA . ALA A 1 210 ? 76.996 40.024 50.137 1.00 14.12 211 ALA A CA 1
ATOM 1721 C C . ALA A 1 210 ? 78.087 40.183 49.076 1.00 13.51 211 ALA A C 1
ATOM 1722 O O . ALA A 1 210 ? 77.972 41.020 48.178 1.00 14.43 211 ALA A O 1
ATOM 1724 N N . GLU A 1 211 ? 79.144 39.386 49.185 1.00 12.56 212 GLU A N 1
ATOM 1725 C CA . GLU A 1 211 ? 80.250 39.449 48.235 1.00 13.06 212 GLU A CA 1
ATOM 1726 C C . GLU A 1 211 ? 79.828 39.043 46.830 1.00 12.85 212 GLU A C 1
ATOM 1727 O O . GLU A 1 211 ? 80.307 39.606 45.846 1.00 12.58 212 GLU A O 1
ATOM 1733 N N . THR A 1 212 ? 78.933 38.069 46.731 1.00 11.88 213 THR A N 1
ATOM 1734 C CA . THR A 1 212 ? 78.495 37.611 45.423 1.00 12.30 213 THR A CA 1
ATOM 1735 C C . THR A 1 212 ? 77.620 38.646 44.720 1.00 12.31 213 THR A C 1
ATOM 1736 O O . THR A 1 212 ? 77.646 38.752 43.493 1.00 13.57 213 THR A O 1
ATOM 1740 N N . LYS A 1 213 ? 76.856 39.415 45.488 1.00 12.03 214 LYS A N 1
ATOM 1741 C CA . LYS A 1 213 ? 76.034 40.470 44.905 1.00 12.45 214 LYS A CA 1
ATOM 1742 C C . LYS A 1 213 ? 76.983 41.559 44.408 1.00 13.23 214 LYS A C 1
ATOM 1743 O O . LYS A 1 213 ? 76.793 42.120 43.329 1.00 13.12 214 LYS A O 1
ATOM 1749 N N . LYS A 1 214 ? 78.011 41.854 45.199 1.00 13.35 215 LYS A N 1
ATOM 1750 C CA . LYS A 1 214 ? 78.994 42.861 44.817 1.00 14.15 215 LYS A CA 1
ATOM 1751 C C . LYS A 1 214 ? 79.671 42.441 43.516 1.00 12.47 215 LYS A C 1
ATOM 1752 O O . LYS A 1 214 ? 79.888 43.262 42.625 1.00 12.26 215 LYS A O 1
ATOM 1758 N N . TRP A 1 215 ? 80.009 41.160 43.403 1.00 11.85 216 TRP A N 1
ATOM 1759 C CA . TRP A 1 215 ? 80.643 40.682 42.184 1.00 12.33 216 TRP A CA 1
ATOM 1760 C C . TRP A 1 215 ? 79.704 40.821 40.987 1.00 12.15 216 TRP A C 1
ATOM 1761 O O . TRP A 1 215 ? 80.131 41.210 39.905 1.00 12.33 216 TRP A O 1
ATOM 1772 N N . GLY A 1 216 ? 78.431 40.488 41.178 1.00 11.42 217 GLY A N 1
ATOM 1773 C CA . GLY A 1 216 ? 77.479 40.587 40.084 1.00 11.77 217 GLY A CA 1
ATOM 1774 C C . GLY A 1 216 ? 77.408 41.987 39.507 1.00 12.70 217 GLY A C 1
ATOM 1775 O O . GLY A 1 216 ? 77.366 42.175 38.290 1.00 12.28 217 GLY A O 1
ATOM 1776 N N . ILE A 1 217 ? 77.392 42.977 40.391 1.00 12.21 218 ILE A N 1
ATOM 1777 C CA . ILE A 1 217 ? 77.333 44.374 39.986 1.00 12.60 218 ILE A CA 1
ATOM 1778 C C . ILE A 1 217 ? 78.627 44.741 39.267 1.00 12.33 218 ILE A C 1
ATOM 1779 O O . ILE A 1 217 ? 78.613 45.412 38.235 1.00 12.35 218 ILE A O 1
ATOM 1784 N N . TRP A 1 218 ? 79.747 44.293 39.820 1.00 12.49 219 TRP A N 1
ATOM 1785 C CA . TRP A 1 218 ? 81.048 44.562 39.223 1.00 12.21 219 TRP A CA 1
ATOM 1786 C C . TRP A 1 218 ? 81.119 43.957 37.816 1.00 12.52 219 TRP A C 1
ATOM 1787 O O . TRP A 1 218 ? 81.552 44.610 36.866 1.00 12.41 219 TRP A O 1
ATOM 1798 N N . TYR A 1 219 ? 80.688 42.706 37.700 1.00 11.58 220 TYR A N 1
ATOM 1799 C CA . TYR A 1 219 ? 80.690 41.972 36.436 1.00 11.47 220 TYR A CA 1
ATOM 1800 C C . TYR A 1 219 ? 79.875 42.707 35.368 1.00 11.16 220 TYR A C 1
ATOM 1801 O O . TYR A 1 219 ? 80.342 42.920 34.243 1.00 11.66 220 TYR A O 1
ATOM 1810 N N . ALA A 1 220 ? 78.663 43.111 35.726 1.00 10.73 221 ALA A N 1
ATOM 1811 C CA . ALA A 1 220 ? 77.804 43.829 34.796 1.00 10.99 221 ALA A CA 1
ATOM 1812 C C . ALA A 1 220 ? 78.457 45.133 34.346 1.00 11.19 221 ALA A C 1
ATOM 1813 O O . ALA A 1 220 ? 78.425 45.482 33.164 1.00 12.16 221 ALA A O 1
ATOM 1815 N N . ASN A 1 221 ? 79.058 45.852 35.289 1.00 11.19 222 ASN A N 1
ATOM 1816 C CA . ASN A 1 221 ? 79.693 47.124 34.972 1.00 12.37 222 ASN A CA 1
ATOM 1817 C C . ASN A 1 221 ? 80.978 47.005 34.168 1.00 13.56 222 ASN A C 1
ATOM 1818 O O . ASN A 1 221 ? 81.191 47.748 33.209 1.00 14.19 222 ASN A O 1
ATOM 1823 N N . GLU A 1 222 ? 81.824 46.063 34.556 1.00 13.30 223 GLU A N 1
ATOM 1824 C CA . GLU A 1 222 ? 83.108 45.862 33.898 1.00 14.12 223 GLU A CA 1
ATOM 1825 C C . GLU A 1 222 ? 82.979 45.530 32.416 1.00 14.48 223 GLU A C 1
ATOM 1826 O O . GLU A 1 222 ? 83.778 45.988 31.596 1.00 15.83 223 GLU A O 1
ATOM 1832 N N . LEU A 1 223 ? 81.968 44.738 32.073 1.00 13.08 224 LEU A N 1
ATOM 1833 C CA . LEU A 1 223 ? 81.755 44.324 30.690 1.00 13.07 224 LEU A CA 1
ATOM 1834 C C . LEU A 1 223 ? 80.568 44.991 30.002 1.00 13.83 224 LEU A C 1
ATOM 1835 O O . LEU A 1 223 ? 80.267 44.678 28.850 1.00 14.77 224 LEU A O 1
ATOM 1840 N N . SER A 1 224 ? 79.897 45.909 30.693 1.00 12.28 225 SER A N 1
ATOM 1841 C CA . SER A 1 224 ? 78.736 46.583 30.122 1.00 12.56 225 SER A CA 1
ATOM 1842 C C . SER A 1 224 ? 77.705 45.552 29.668 1.00 13.02 225 SER A C 1
ATOM 1843 O O . SER A 1 224 ? 77.151 45.648 28.572 1.00 13.49 225 SER A O 1
ATOM 1846 N N . LEU A 1 225 ? 77.459 44.560 30.517 1.00 11.24 226 LEU A N 1
ATOM 1847 C CA . LEU A 1 225 ? 76.501 43.505 30.202 1.00 11.08 226 LEU A CA 1
ATOM 1848 C C . LEU A 1 225 ? 75.071 44.018 30.199 1.00 11.95 226 LEU A C 1
ATOM 1849 O O . LEU A 1 225 ? 74.725 44.948 30.928 1.00 12.53 226 LEU A O 1
ATOM 1854 N N . ASP A 1 226 ? 74.236 43.391 29.379 1.00 10.92 227 ASP A N 1
ATOM 1855 C CA . ASP A 1 226 ? 72.832 43.771 29.274 1.00 10.94 227 ASP A CA 1
ATOM 1856 C C . ASP A 1 226 ? 71.937 42.759 29.967 1.00 10.74 227 ASP A C 1
ATOM 1857 O O . ASP A 1 226 ? 70.734 42.977 30.107 1.00 11.34 227 ASP A O 1
ATOM 1862 N N . GLY A 1 227 ? 72.524 41.650 30.401 1.00 10.84 228 GLY A N 1
ATOM 1863 C CA . GLY A 1 227 ? 71.742 40.619 31.051 1.00 10.98 228 GLY A CA 1
ATOM 1864 C C . GLY A 1 227 ? 72.609 39.460 31.481 1.00 10.25 228 GLY A C 1
ATOM 1865 O O . GLY A 1 227 ? 73.834 39.509 31.345 1.00 10.43 228 GLY A O 1
ATOM 1866 N N . PHE A 1 228 ? 71.960 38.407 31.967 1.00 9.88 229 PHE A N 1
ATOM 1867 C CA . PHE A 1 228 ? 72.641 37.228 32.478 1.00 9.93 229 PHE A CA 1
ATOM 1868 C C . PHE A 1 228 ? 71.986 35.908 32.103 1.00 9.53 229 PHE A C 1
ATOM 1869 O O . PHE A 1 228 ? 70.787 35.845 31.822 1.00 10.36 229 PHE A O 1
ATOM 1877 N N . ARG A 1 229 ? 72.799 34.857 32.127 1.00 10.37 230 ARG A N 1
ATOM 1878 C CA . ARG A 1 229 ? 72.351 33.484 31.923 1.00 9.92 230 ARG A CA 1
ATOM 1879 C C . ARG A 1 229 ? 72.897 32.828 33.191 1.00 10.32 230 ARG A C 1
ATOM 1880 O O . ARG A 1 229 ? 74.114 32.805 33.411 1.00 10.25 230 ARG A O 1
ATOM 1888 N N . ILE A 1 230 ? 72.006 32.323 34.039 1.00 10.05 231 ILE A N 1
ATOM 1889 C CA . ILE A 1 230 ? 72.426 31.711 35.297 1.00 10.58 231 ILE A CA 1
ATOM 1890 C C . ILE A 1 230 ? 72.615 30.201 35.207 1.00 10.48 231 ILE A C 1
ATOM 1891 O O . ILE A 1 230 ? 71.682 29.448 34.931 1.00 11.11 231 ILE A O 1
ATOM 1896 N N . ASP A 1 231 ? 73.846 29.773 35.456 1.00 10.72 232 ASP A N 1
ATOM 1897 C CA . ASP A 1 231 ? 74.225 28.371 35.399 1.00 10.70 232 ASP A CA 1
ATOM 1898 C C . ASP A 1 231 ? 73.789 27.557 36.611 1.00 11.10 232 ASP A C 1
ATOM 1899 O O . ASP A 1 231 ? 73.815 28.047 37.743 1.00 10.77 232 ASP A O 1
ATOM 1904 N N . ALA A 1 232 ? 73.402 26.308 36.357 1.00 11.62 233 ALA A N 1
ATOM 1905 C CA . ALA A 1 232 ? 73.015 25.363 37.406 1.00 11.29 233 ALA A CA 1
ATOM 1906 C C . ALA A 1 232 ? 72.108 25.943 38.483 1.00 11.24 233 ALA A C 1
ATOM 1907 O O . ALA A 1 232 ? 72.315 25.708 39.676 1.00 11.45 233 ALA A O 1
ATOM 1909 N N . ALA A 1 233 ? 71.084 26.673 38.058 1.00 10.12 234 ALA A N 1
ATOM 1910 C CA . ALA A 1 233 ? 70.165 27.309 38.987 1.00 11.07 234 ALA A CA 1
ATOM 1911 C C . ALA A 1 233 ? 69.449 26.394 39.974 1.00 11.28 234 ALA A C 1
ATOM 1912 O O . ALA A 1 233 ? 69.156 26.816 41.091 1.00 11.45 234 ALA A O 1
ATOM 1914 N N . LYS A 1 234 ? 69.166 25.150 39.593 1.00 10.95 235 LYS A N 1
ATOM 1915 C CA . LYS A 1 234 ? 68.449 24.272 40.516 1.00 10.99 235 LYS A CA 1
ATOM 1916 C C . LYS A 1 234 ? 69.300 23.803 41.689 1.00 12.10 235 LYS A C 1
ATOM 1917 O O . LYS A 1 234 ? 68.794 23.171 42.618 1.00 11.78 235 LYS A O 1
ATOM 1923 N N . HIS A 1 235 ? 70.585 24.135 41.656 1.00 10.95 236 HIS A N 1
ATOM 1924 C CA . HIS A 1 235 ? 71.509 23.744 42.714 1.00 10.85 236 HIS A CA 1
ATOM 1925 C C . HIS A 1 235 ? 71.868 24.929 43.603 1.00 10.76 236 HIS A C 1
ATOM 1926 O O . HIS A 1 235 ? 72.698 24.797 44.490 1.00 12.19 236 HIS A O 1
ATOM 1933 N N . ILE A 1 236 ? 71.245 26.080 43.374 1.00 10.70 237 ILE A N 1
ATOM 1934 C CA . ILE A 1 236 ? 71.545 27.278 44.153 1.00 10.67 237 ILE A CA 1
ATOM 1935 C C . ILE A 1 236 ? 70.300 27.814 44.848 1.00 11.51 237 ILE A C 1
ATOM 1936 O O . ILE A 1 236 ? 69.248 27.949 44.226 1.00 11.37 237 ILE A O 1
ATOM 1941 N N . LYS A 1 237 ? 70.436 28.116 46.139 1.00 12.10 238 LYS A N 1
ATOM 1942 C CA . LYS A 1 237 ? 69.351 28.652 46.960 1.00 11.69 238 LYS A CA 1
ATOM 1943 C C . LYS A 1 237 ? 68.524 29.620 46.113 1.00 11.45 238 LYS A C 1
ATOM 1944 O O . LYS A 1 237 ? 69.022 30.664 45.690 1.00 12.19 238 LYS A O 1
ATOM 1950 N N . PHE A 1 238 ? 67.261 29.277 45.872 1.00 11.83 239 PHE A N 1
ATOM 1951 C CA . PHE A 1 238 ? 66.408 30.101 45.021 1.00 12.18 239 PHE A CA 1
ATOM 1952 C C . PHE A 1 238 ? 66.255 31.549 45.464 1.00 11.93 239 PHE A C 1
ATOM 1953 O O . PHE A 1 238 ? 66.328 32.466 44.643 1.00 11.81 239 PHE A O 1
ATOM 1961 N N . SER A 1 239 ? 66.032 31.767 46.756 1.00 11.48 240 SER A N 1
ATOM 1962 C CA . SER A 1 239 ? 65.855 33.130 47.243 1.00 12.19 240 SER A CA 1
ATOM 1963 C C . SER A 1 239 ? 67.119 33.954 47.040 1.00 11.90 240 SER A C 1
ATOM 1964 O O . SER A 1 239 ? 67.049 35.176 46.894 1.00 11.56 240 SER A O 1
ATOM 1967 N N . PHE A 1 240 ? 68.272 33.292 47.031 1.00 12.24 241 PHE A N 1
ATOM 1968 C CA . PHE A 1 240 ? 69.517 34.005 46.802 1.00 11.78 241 PHE A CA 1
ATOM 1969 C C . PHE A 1 240 ? 69.595 34.473 45.350 1.00 12.52 241 PHE A C 1
ATOM 1970 O O . PHE A 1 240 ? 69.932 35.624 45.085 1.00 11.26 241 PHE A O 1
ATOM 1978 N N . LEU A 1 241 ? 69.298 33.581 44.408 1.00 12.76 242 LEU A N 1
ATOM 1979 C CA . LEU A 1 241 ? 69.347 33.964 43.001 1.00 12.41 242 LEU A CA 1
ATOM 1980 C C . LEU A 1 241 ? 68.348 35.086 42.748 1.00 11.99 242 LEU A C 1
ATOM 1981 O O . LEU A 1 241 ? 68.609 35.993 41.960 1.00 12.38 242 LEU A O 1
ATOM 1986 N N . ARG A 1 242 ? 67.209 35.025 43.429 1.00 10.60 243 ARG A N 1
ATOM 1987 C CA . ARG A 1 242 ? 66.189 36.056 43.305 1.00 11.67 243 ARG A CA 1
ATOM 1988 C C . ARG A 1 242 ? 66.773 37.395 43.750 1.00 11.39 243 ARG A C 1
ATOM 1989 O O . ARG A 1 242 ? 66.693 38.393 43.030 1.00 11.87 243 ARG A O 1
ATOM 1997 N N . ASP A 1 243 ? 67.361 37.408 44.944 1.00 12.30 244 ASP A N 1
ATOM 1998 C CA . ASP A 1 243 ? 67.948 38.621 45.504 1.00 12.71 244 ASP A CA 1
ATOM 1999 C C . ASP A 1 243 ? 69.168 39.114 44.735 1.00 11.79 244 ASP A C 1
ATOM 2000 O O . ASP A 1 243 ? 69.403 40.317 44.642 1.00 11.88 244 ASP A O 1
ATOM 2005 N N . TRP A 1 244 ? 69.951 38.184 44.199 1.00 11.67 245 TRP A N 1
ATOM 2006 C CA . TRP A 1 244 ? 71.149 38.540 43.447 1.00 10.89 245 TRP A CA 1
ATOM 2007 C C . TRP A 1 244 ? 70.764 39.321 42.192 1.00 11.07 245 TRP A C 1
ATOM 2008 O O . TRP A 1 244 ? 71.331 40.375 41.905 1.00 11.70 245 TRP A O 1
ATOM 2019 N N . VAL A 1 245 ? 69.794 38.803 41.447 1.00 10.59 246 VAL A N 1
ATOM 2020 C CA . VAL A 1 245 ? 69.339 39.485 40.241 1.00 11.48 246 VAL A CA 1
ATOM 2021 C C . VAL A 1 245 ? 68.805 40.866 40.612 1.00 11.46 246 VAL A C 1
ATOM 2022 O O . VAL A 1 245 ? 69.101 41.860 39.951 1.00 11.26 246 VAL A O 1
ATOM 2026 N N . GLN A 1 246 ? 68.022 40.921 41.684 1.00 10.85 247 GLN A N 1
ATOM 2027 C CA . GLN A 1 246 ? 67.452 42.179 42.148 1.00 11.20 247 GLN A CA 1
ATOM 2028 C C . GLN A 1 246 ? 68.541 43.188 42.511 1.00 11.27 247 GLN A C 1
ATOM 2029 O O . GLN A 1 246 ? 68.442 44.369 42.174 1.00 12.56 247 GLN A O 1
ATOM 2035 N N . ALA A 1 247 ? 69.583 42.721 43.194 1.00 11.06 248 ALA A N 1
ATOM 2036 C CA . ALA A 1 247 ? 70.671 43.603 43.600 1.00 11.58 248 ALA A CA 1
ATOM 2037 C C . ALA A 1 247 ? 71.385 44.222 42.401 1.00 12.08 248 ALA A C 1
ATOM 2038 O O . ALA A 1 247 ? 71.697 45.413 42.407 1.00 12.53 248 ALA A O 1
ATOM 2040 N N . VAL A 1 248 ? 71.647 43.427 41.368 1.00 12.18 249 VAL A N 1
ATOM 2041 C CA . VAL A 1 248 ? 72.333 43.962 40.197 1.00 11.90 249 VAL A CA 1
ATOM 2042 C C . VAL A 1 248 ? 71.475 44.996 39.471 1.00 12.16 249 VAL A C 1
ATOM 2043 O O . VAL A 1 248 ? 71.978 46.032 39.032 1.00 12.15 249 VAL A O 1
ATOM 2047 N N . ARG A 1 249 ? 70.182 44.719 39.347 1.00 12.19 250 ARG A N 1
ATOM 2048 C CA . ARG A 1 249 ? 69.276 45.653 38.688 1.00 12.57 250 ARG A CA 1
ATOM 2049 C C . ARG A 1 249 ? 69.171 46.958 39.471 1.00 12.06 250 ARG A C 1
ATOM 2050 O O . ARG A 1 249 ? 69.163 48.044 38.897 1.00 13.43 250 ARG A O 1
ATOM 2058 N N . GLN A 1 250 ? 69.099 46.840 40.790 1.00 12.46 251 GLN A N 1
ATOM 2059 C CA . GLN A 1 250 ? 68.988 48.001 41.656 1.00 13.71 251 GLN A CA 1
ATOM 2060 C C . GLN A 1 250 ? 70.225 48.894 41.563 1.00 15.00 251 GLN A C 1
ATOM 2061 O O . GLN A 1 250 ? 70.116 50.120 41.534 1.00 15.61 251 GLN A O 1
ATOM 2067 N N . ALA A 1 251 ? 71.398 48.277 41.502 1.00 15.06 252 ALA A N 1
ATOM 2068 C CA . ALA A 1 251 ? 72.647 49.024 41.430 1.00 16.68 252 ALA A CA 1
ATOM 2069 C C . ALA A 1 251 ? 72.920 49.648 40.065 1.00 16.55 252 ALA A C 1
ATOM 2070 O O . ALA A 1 251 ? 73.401 50.778 39.978 1.00 19.07 252 ALA A O 1
ATOM 2072 N N . THR A 1 252 ? 72.607 48.920 39.000 1.00 16.41 253 THR A N 1
ATOM 2073 C CA . THR A 1 252 ? 72.864 49.408 37.648 1.00 16.47 253 THR A CA 1
ATOM 2074 C C . THR A 1 252 ? 71.766 50.276 37.047 1.00 16.80 253 THR A C 1
ATOM 2075 O O . THR A 1 252 ? 72.032 51.085 36.158 1.00 16.85 253 THR A O 1
ATOM 2079 N N . GLY A 1 253 ? 70.537 50.105 37.525 1.00 14.85 254 GLY A N 1
ATOM 2080 C CA . GLY A 1 253 ? 69.426 50.868 36.989 1.00 16.21 254 GLY A CA 1
ATOM 2081 C C . GLY A 1 253 ? 69.050 50.348 35.613 1.00 16.05 254 GLY A C 1
ATOM 2082 O O . GLY A 1 253 ? 68.323 51.002 34.866 1.00 17.47 254 GLY A O 1
ATOM 2083 N N . LYS A 1 254 ? 69.541 49.160 35.281 1.00 15.41 255 LYS A N 1
ATOM 2084 C CA . LYS A 1 254 ? 69.267 48.554 33.983 1.00 15.77 255 LYS A CA 1
ATOM 2085 C C . LYS A 1 254 ? 68.321 47.363 34.098 1.00 14.24 255 LYS A C 1
ATOM 2086 O O . LYS A 1 254 ? 68.188 46.765 35.165 1.00 15.02 255 LYS A O 1
ATOM 2092 N N . GLU A 1 255 ? 67.666 47.028 32.991 1.00 14.80 256 GLU A N 1
ATOM 2093 C CA . GLU A 1 255 ? 66.734 45.905 32.950 1.00 15.18 256 GLU A CA 1
ATOM 2094 C C . GLU A 1 255 ? 67.415 44.599 33.352 1.00 13.99 256 GLU A C 1
ATOM 2095 O O . GLU A 1 255 ? 66.878 43.825 34.148 1.00 13.08 256 GLU A O 1
ATOM 2101 N N . MET A 1 256 ? 68.598 44.362 32.792 1.00 13.12 257 MET A N 1
ATOM 2102 C CA . MET A 1 256 ? 69.368 43.152 33.059 1.00 12.45 257 MET A CA 1
ATOM 2103 C C . MET A 1 256 ? 68.530 41.881 32.921 1.00 12.10 257 MET A C 1
ATOM 2104 O O . MET A 1 256 ? 68.345 41.129 33.886 1.00 12.19 257 MET A O 1
ATOM 2109 N N . PHE A 1 257 ? 68.015 41.659 31.716 1.00 10.98 258 PHE A N 1
ATOM 2110 C CA . PHE A 1 257 ? 67.227 40.467 31.429 1.00 10.67 258 PHE A CA 1
ATOM 2111 C C . PHE A 1 257 ? 68.038 39.275 31.903 1.00 9.97 258 PHE A C 1
ATOM 2112 O O . PHE A 1 257 ? 69.239 39.197 31.649 1.00 10.27 258 PHE A O 1
ATOM 2120 N N . THR A 1 258 ? 67.383 38.342 32.580 1.00 9.05 259 THR A N 1
ATOM 2121 C CA . THR A 1 258 ? 68.077 37.172 33.083 1.00 10.52 259 THR A CA 1
ATOM 2122 C C . THR A 1 258 ? 67.318 35.895 32.790 1.00 9.63 259 THR A C 1
ATOM 2123 O O . THR A 1 258 ? 66.103 35.836 32.959 1.00 10.35 259 THR A O 1
ATOM 2127 N N . VAL A 1 259 ? 68.038 34.882 32.324 1.00 9.90 260 VAL A N 1
ATOM 2128 C CA . VAL A 1 259 ? 67.435 33.584 32.074 1.00 10.05 260 VAL A CA 1
ATOM 2129 C C . VAL A 1 259 ? 68.229 32.560 32.872 1.00 10.03 260 VAL A C 1
ATOM 2130 O O . VAL A 1 259 ? 69.461 32.530 32.821 1.00 10.13 260 VAL A O 1
ATOM 2134 N N . ALA A 1 260 ? 67.517 31.734 33.628 1.00 9.47 261 ALA A N 1
ATOM 2135 C CA . ALA A 1 260 ? 68.155 30.718 34.446 1.00 9.10 261 ALA A CA 1
ATOM 2136 C C . ALA A 1 260 ? 68.132 29.348 33.795 1.00 9.47 261 ALA A C 1
ATOM 2137 O O . ALA A 1 260 ? 67.135 28.952 33.183 1.00 10.49 261 ALA A O 1
ATOM 2139 N N . GLU A 1 261 ? 69.247 28.635 33.910 1.00 10.26 262 GLU A N 1
ATOM 2140 C CA . GLU A 1 261 ? 69.322 27.278 33.403 1.00 9.86 262 GLU A CA 1
ATOM 2141 C C . GLU A 1 261 ? 68.857 26.402 34.558 1.00 10.97 262 GLU A C 1
ATOM 2142 O O . GLU A 1 261 ? 69.657 25.997 35.403 1.00 10.85 262 GLU A O 1
ATOM 2148 N N . TYR A 1 262 ? 67.554 26.158 34.623 1.00 9.50 263 TYR A N 1
ATOM 2149 C CA . TYR A 1 262 ? 66.992 25.296 35.654 1.00 9.73 263 TYR A CA 1
ATOM 2150 C C . TYR A 1 262 ? 66.742 23.998 34.899 1.00 10.34 263 TYR A C 1
ATOM 2151 O O . TYR A 1 262 ? 65.714 23.835 34.236 1.00 10.20 263 TYR A O 1
ATOM 2160 N N . TRP A 1 263 ? 67.687 23.071 34.994 1.00 11.41 264 TRP A N 1
ATOM 2161 C CA . TRP A 1 263 ? 67.565 21.837 34.243 1.00 11.71 264 TRP A CA 1
ATOM 2162 C C . TRP A 1 263 ? 66.732 20.723 34.838 1.00 12.72 264 TRP A C 1
ATOM 2163 O O . TRP A 1 263 ? 67.231 19.845 35.545 1.00 13.37 264 TRP A O 1
ATOM 2174 N N . GLN A 1 264 ? 65.447 20.762 34.519 1.00 13.65 265 GLN A N 1
ATOM 2175 C CA . GLN A 1 264 ? 64.515 19.744 34.957 1.00 14.23 265 GLN A CA 1
ATOM 2176 C C . GLN A 1 264 ? 63.400 19.744 33.928 1.00 12.74 265 GLN A C 1
ATOM 2177 O O . GLN A 1 264 ? 62.814 20.789 33.635 1.00 12.67 265 GLN A O 1
ATOM 2183 N N . ASN A 1 265 ? 63.148 18.583 33.338 1.00 11.89 266 ASN A N 1
ATOM 2184 C CA . ASN A 1 265 ? 62.088 18.461 32.349 1.00 11.47 266 ASN A CA 1
ATOM 2185 C C . ASN A 1 265 ? 60.806 18.266 33.140 1.00 12.42 266 ASN A C 1
ATOM 2186 O O . ASN A 1 265 ? 60.224 17.179 33.163 1.00 12.20 266 ASN A O 1
ATOM 2191 N N . ASN A 1 266 ? 60.366 19.343 33.780 1.00 11.42 267 ASN A N 1
ATOM 2192 C CA . ASN A 1 266 ? 59.190 19.299 34.637 1.00 11.60 267 ASN A CA 1
ATOM 2193 C C . ASN A 1 266 ? 58.636 20.714 34.765 1.00 11.66 267 ASN A C 1
ATOM 2194 O O . ASN A 1 266 ? 59.214 21.552 35.455 1.00 11.97 267 ASN A O 1
ATOM 2199 N N . ALA A 1 267 ? 57.516 20.977 34.103 1.00 13.32 268 ALA A N 1
ATOM 2200 C CA . ALA A 1 267 ? 56.908 22.304 34.146 1.00 13.26 268 ALA A CA 1
ATOM 2201 C C . ALA A 1 267 ? 56.554 22.727 35.568 1.00 12.84 268 ALA A C 1
ATOM 2202 O O . ALA A 1 267 ? 56.688 23.897 35.924 1.00 12.67 268 ALA A O 1
ATOM 2204 N N . GLY A 1 268 ? 56.108 21.768 36.375 1.00 13.00 269 GLY A N 1
ATOM 2205 C CA . GLY A 1 268 ? 55.738 22.070 37.746 1.00 13.65 269 GLY A CA 1
ATOM 2206 C C . GLY A 1 268 ? 56.906 22.605 38.546 1.00 13.19 269 GLY A C 1
ATOM 2207 O O . GLY A 1 268 ? 56.768 23.578 39.289 1.00 13.24 269 GLY A O 1
ATOM 2208 N N . LYS A 1 269 ? 58.063 21.969 38.401 1.00 12.81 270 LYS A N 1
ATOM 2209 C CA . LYS A 1 269 ? 59.244 22.412 39.123 1.00 12.55 270 LYS A CA 1
ATOM 2210 C C . LYS A 1 269 ? 59.754 23.733 38.565 1.00 11.23 270 LYS A C 1
ATOM 2211 O O . LYS A 1 269 ? 60.265 24.569 39.307 1.00 11.05 270 LYS A O 1
ATOM 2217 N N . LEU A 1 270 ? 59.610 23.934 37.260 1.00 10.78 271 LEU A N 1
ATOM 2218 C CA . LEU A 1 270 ? 60.041 25.190 36.662 1.00 10.93 271 LEU A CA 1
ATOM 2219 C C . LEU A 1 270 ? 59.131 26.311 37.169 1.00 11.58 271 LEU A C 1
ATOM 2220 O O . LEU A 1 270 ? 59.590 27.421 37.443 1.00 11.75 271 LEU A O 1
ATOM 2225 N N . GLU A 1 271 ? 57.844 26.003 37.315 1.00 12.26 272 GLU A N 1
ATOM 2226 C CA . GLU A 1 271 ? 56.870 26.966 37.819 1.00 12.51 272 GLU A CA 1
ATOM 2227 C C . GLU A 1 271 ? 57.248 27.339 39.255 1.00 10.88 272 GLU A C 1
ATOM 2228 O O . GLU A 1 271 ? 57.181 28.503 39.650 1.00 11.91 272 GLU A O 1
ATOM 2234 N N . ASN A 1 272 ? 57.648 26.341 40.034 1.00 10.84 273 ASN A N 1
ATOM 2235 C CA . ASN A 1 272 ? 58.039 26.583 41.418 1.00 12.06 273 ASN A CA 1
ATOM 2236 C C . ASN A 1 272 ? 59.237 27.527 41.462 1.00 11.19 273 ASN A C 1
ATOM 2237 O O . ASN A 1 272 ? 59.289 28.441 42.286 1.00 12.27 273 ASN A O 1
ATOM 2242 N N . TYR A 1 273 ? 60.202 27.309 40.575 1.00 11.21 274 TYR A N 1
ATOM 2243 C CA . TYR A 1 273 ? 61.373 28.171 40.545 1.00 11.18 274 TYR A CA 1
ATOM 2244 C C . TYR A 1 273 ? 60.964 29.605 40.220 1.00 11.99 274 TYR A C 1
ATOM 2245 O O . TYR A 1 273 ? 61.442 30.545 40.849 1.00 10.74 274 TYR A O 1
ATOM 2254 N N . LEU A 1 274 ? 60.086 29.776 39.235 1.00 11.38 275 LEU A N 1
ATOM 2255 C CA . LEU A 1 274 ? 59.625 31.113 38.877 1.00 11.72 275 LEU A CA 1
ATOM 2256 C C . LEU A 1 274 ? 58.975 31.771 40.095 1.00 11.66 275 LEU A C 1
ATOM 2257 O O . LEU A 1 274 ? 59.249 32.930 40.406 1.00 12.01 275 LEU A O 1
ATOM 2262 N N . ASN A 1 275 ? 58.122 31.025 40.792 1.00 11.74 276 ASN A N 1
ATOM 2263 C CA . ASN A 1 275 ? 57.456 31.555 41.978 1.00 12.58 276 ASN A CA 1
ATOM 2264 C C . ASN A 1 275 ? 58.452 31.955 43.060 1.00 12.44 276 ASN A C 1
ATOM 2265 O O . ASN A 1 275 ? 58.340 33.032 43.650 1.00 12.76 276 ASN A O 1
ATOM 2270 N N . LYS A 1 276 ? 59.423 31.084 43.320 1.00 12.21 277 LYS A N 1
ATOM 2271 C CA . LYS A 1 276 ? 60.412 31.347 44.354 1.00 12.58 277 LYS A CA 1
ATOM 2272 C C . LYS A 1 276 ? 61.413 32.444 44.000 1.00 12.12 277 LYS A C 1
ATOM 2273 O O . LYS A 1 276 ? 62.179 32.885 44.858 1.00 13.97 277 LYS A O 1
ATOM 2279 N N . THR A 1 277 ? 61.413 32.886 42.744 1.00 12.14 278 THR A N 1
ATOM 2280 C CA . THR A 1 277 ? 62.295 33.975 42.333 1.00 12.45 278 THR A CA 1
ATOM 2281 C C . THR A 1 277 ? 61.445 35.181 41.938 1.00 12.51 278 THR A C 1
ATOM 2282 O O . THR A 1 277 ? 61.886 36.071 41.212 1.00 12.82 278 THR A O 1
ATOM 2286 N N . SER A 1 278 ? 60.210 35.186 42.434 1.00 12.33 279 SER A N 1
ATOM 2287 C CA . SER A 1 278 ? 59.257 36.270 42.199 1.00 12.80 279 SER A CA 1
ATOM 2288 C C . SER A 1 278 ? 59.084 36.668 40.739 1.00 12.12 279 SER A C 1
ATOM 2289 O O . SER A 1 278 ? 58.832 37.835 40.431 1.00 12.69 279 SER A O 1
ATOM 2292 N N . PHE A 1 279 ? 59.210 35.691 39.846 1.00 10.78 280 PHE A N 1
ATOM 2293 C CA . PHE A 1 279 ? 59.072 35.928 38.415 1.00 12.11 280 PHE A CA 1
ATOM 2294 C C . PHE A 1 279 ? 59.992 37.031 37.907 1.00 11.60 280 PHE A C 1
ATOM 2295 O O . PHE A 1 279 ? 59.669 37.719 36.938 1.00 13.15 280 PHE A O 1
ATOM 2303 N N . ASN A 1 280 ? 61.151 37.191 38.539 1.00 11.09 281 ASN A N 1
ATOM 2304 C CA . ASN A 1 280 ? 62.069 38.234 38.101 1.00 10.86 281 ASN A CA 1
ATOM 2305 C C . ASN A 1 280 ? 63.073 37.748 37.056 1.00 11.10 281 ASN A C 1
ATOM 2306 O O . ASN A 1 280 ? 63.940 38.504 36.616 1.00 12.40 281 ASN A O 1
ATOM 2311 N N . GLN A 1 281 ? 62.934 36.494 36.635 1.00 10.83 282 GLN A N 1
ATOM 2312 C CA . GLN A 1 281 ? 63.837 35.927 35.635 1.00 10.64 282 GLN A CA 1
ATOM 2313 C C . GLN A 1 281 ? 63.189 34.807 34.835 1.00 11.08 282 GLN A C 1
ATOM 2314 O O . GLN A 1 281 ? 62.308 34.103 35.325 1.00 12.02 282 GLN A O 1
ATOM 2320 N N . SER A 1 282 ? 63.624 34.647 33.592 1.00 10.46 283 SER A N 1
ATOM 2321 C CA . SER A 1 282 ? 63.092 33.594 32.743 1.00 9.82 283 SER A CA 1
ATOM 2322 C C . SER A 1 282 ? 63.840 32.294 33.002 1.00 9.86 283 SER A C 1
ATOM 2323 O O . SER A 1 282 ? 64.813 32.260 33.763 1.00 9.76 283 SER A O 1
ATOM 2326 N N . VAL A 1 283 ? 63.363 31.226 32.376 1.00 9.52 284 VAL A N 1
ATOM 2327 C CA . VAL A 1 283 ? 64.005 29.920 32.461 1.00 9.66 284 VAL A CA 1
ATOM 2328 C C . VAL A 1 283 ? 64.032 29.356 31.047 1.00 9.48 284 VAL A C 1
ATOM 2329 O O . VAL A 1 283 ? 63.202 29.722 30.206 1.00 10.00 284 VAL A O 1
ATOM 2333 N N . PHE A 1 284 ? 65.001 28.496 30.764 1.00 9.56 285 PHE A N 1
ATOM 2334 C CA . PHE A 1 284 ? 65.046 27.872 29.453 1.00 8.75 285 PHE A CA 1
ATOM 2335 C C . PHE A 1 284 ? 63.886 26.885 29.428 1.00 9.80 285 PHE A C 1
ATOM 2336 O O . PHE A 1 284 ? 63.589 26.237 30.436 1.00 10.10 285 PHE A O 1
ATOM 2344 N N . ASP A 1 285 ? 63.218 26.774 28.286 1.00 9.74 286 ASP A N 1
ATOM 2345 C CA . ASP A 1 285 ? 62.090 25.861 28.181 1.00 8.78 286 ASP A CA 1
ATOM 2346 C C . ASP A 1 285 ? 62.600 24.444 27.948 1.00 9.13 286 ASP A C 1
ATOM 2347 O O . ASP A 1 285 ? 62.595 23.941 26.826 1.00 9.77 286 ASP A O 1
ATOM 2352 N N . VAL A 1 286 ? 63.052 23.811 29.023 1.00 8.62 287 VAL A N 1
ATOM 2353 C CA . VAL A 1 286 ? 63.585 22.461 28.946 1.00 8.52 287 VAL A CA 1
ATOM 2354 C C . VAL A 1 286 ? 62.565 21.464 28.394 1.00 9.62 287 VAL A C 1
ATOM 2355 O O . VAL A 1 286 ? 62.914 20.622 27.565 1.00 9.70 287 VAL A O 1
ATOM 2359 N N . PRO A 1 287 ? 61.300 21.534 28.847 1.00 9.66 288 PRO A N 1
ATOM 2360 C CA . PRO A 1 287 ? 60.317 20.588 28.310 1.00 9.52 288 PRO A CA 1
ATOM 2361 C C . PRO A 1 287 ? 60.169 20.691 26.789 1.00 10.24 288 PRO A C 1
ATOM 2362 O O . PRO A 1 287 ? 60.095 19.675 26.100 1.00 10.31 288 PRO A O 1
ATOM 2366 N N . LEU A 1 288 ? 60.124 21.910 26.258 1.00 9.98 289 LEU A N 1
ATOM 2367 C CA . LEU A 1 288 ? 59.989 22.054 24.813 1.00 9.24 289 LEU A CA 1
ATOM 2368 C C . LEU A 1 288 ? 61.167 21.409 24.092 1.00 9.63 289 LEU A C 1
ATOM 2369 O O . LEU A 1 288 ? 60.992 20.788 23.044 1.00 9.48 289 LEU A O 1
ATOM 2374 N N . HIS A 1 289 ? 62.369 21.556 24.640 1.00 9.25 290 HIS A N 1
ATOM 2375 C CA . HIS A 1 289 ? 63.534 20.937 24.024 1.00 9.55 290 HIS A CA 1
ATOM 2376 C C . HIS A 1 289 ? 63.335 19.423 23.959 1.00 10.12 290 HIS A C 1
ATOM 2377 O O . HIS A 1 289 ? 63.620 18.795 22.942 1.00 10.43 290 HIS A O 1
ATOM 2384 N N . PHE A 1 290 ? 62.858 18.832 25.049 1.00 8.75 291 PHE A N 1
ATOM 2385 C CA . PHE A 1 290 ? 62.644 17.393 25.064 1.00 9.57 291 PHE A CA 1
ATOM 2386 C C . PHE A 1 290 ? 61.511 16.963 24.135 1.00 10.37 291 PHE A C 1
ATOM 2387 O O . PHE A 1 290 ? 61.578 15.888 23.538 1.00 11.01 291 PHE A O 1
ATOM 2395 N N . ASN A 1 291 ? 60.485 17.796 23.990 1.00 10.54 292 ASN A N 1
ATOM 2396 C CA . ASN A 1 291 ? 59.385 17.466 23.084 1.00 10.72 292 ASN A CA 1
ATOM 2397 C C . ASN A 1 291 ? 59.903 17.476 21.651 1.00 10.73 292 ASN A C 1
ATOM 2398 O O . ASN A 1 291 ? 59.587 16.588 20.861 1.00 10.78 292 ASN A O 1
ATOM 2403 N N . LEU A 1 292 ? 60.697 18.491 21.320 1.00 9.94 293 LEU A N 1
ATOM 2404 C CA . LEU A 1 292 ? 61.276 18.605 19.985 1.00 9.61 293 LEU A CA 1
ATOM 2405 C C . LEU A 1 292 ? 62.227 17.440 19.710 1.00 9.45 293 LEU A C 1
ATOM 2406 O O . LEU A 1 292 ? 62.244 16.891 18.607 1.00 9.53 293 LEU A O 1
ATOM 2411 N N . GLN A 1 293 ? 63.014 17.060 20.713 1.00 9.73 294 GLN A N 1
ATOM 2412 C CA . GLN A 1 293 ? 63.948 15.954 20.555 1.00 10.28 294 GLN A CA 1
ATOM 2413 C C . GLN A 1 293 ? 63.158 14.661 20.345 1.00 10.04 294 GLN A C 1
ATOM 2414 O O . GLN A 1 293 ? 63.531 13.823 19.522 1.00 10.87 294 GLN A O 1
ATOM 2420 N N . ALA A 1 294 ? 62.059 14.508 21.079 1.00 10.19 295 ALA A N 1
ATOM 2421 C CA . ALA A 1 294 ? 61.226 13.315 20.957 1.00 10.94 295 ALA A CA 1
ATOM 2422 C C . ALA A 1 294 ? 60.657 13.214 19.543 1.00 10.16 295 ALA A C 1
ATOM 2423 O O . ALA A 1 294 ? 60.719 12.162 18.909 1.00 11.51 295 ALA A O 1
ATOM 2425 N N . ALA A 1 295 ? 60.109 14.315 19.040 1.00 9.29 296 ALA A N 1
ATOM 2426 C CA . ALA A 1 295 ? 59.552 14.313 17.693 1.00 9.02 296 ALA A CA 1
ATOM 2427 C C . ALA A 1 295 ? 60.623 13.929 16.668 1.00 10.48 296 ALA A C 1
ATOM 2428 O O . ALA A 1 295 ? 60.361 13.177 15.728 1.00 11.72 296 ALA A O 1
ATOM 2430 N N . SER A 1 296 ? 61.840 14.426 16.864 1.00 9.38 297 SER A N 1
ATOM 2431 C CA . SER A 1 296 ? 62.932 14.147 15.932 1.00 10.74 297 SER A CA 1
ATOM 2432 C C . SER A 1 296 ? 63.443 12.713 15.965 1.00 11.58 297 SER A C 1
ATOM 2433 O O . SER A 1 296 ? 64.037 12.245 14.992 1.00 11.32 297 SER A O 1
ATOM 2436 N N . SER A 1 297 ? 63.203 12.015 17.069 1.00 10.76 298 SER A N 1
ATOM 2437 C CA . SER A 1 297 ? 63.733 10.667 17.229 1.00 10.12 298 SER A CA 1
ATOM 2438 C C . SER A 1 297 ? 62.741 9.522 17.323 1.00 10.52 298 SER A C 1
ATOM 2439 O O . SER A 1 297 ? 63.126 8.397 17.655 1.00 12.19 298 SER A O 1
ATOM 2442 N N . GLN A 1 298 ? 61.475 9.782 17.024 1.00 9.89 299 GLN A N 1
ATOM 2443 C CA . GLN A 1 298 ? 60.480 8.725 17.111 1.00 10.77 299 GLN A CA 1
ATOM 2444 C C . GLN A 1 298 ? 59.986 8.186 15.772 1.00 10.81 299 GLN A C 1
ATOM 2445 O O . GLN A 1 298 ? 58.919 7.575 15.683 1.00 10.86 299 GLN A O 1
ATOM 2451 N N . GLY A 1 299 ? 60.793 8.397 14.736 1.00 13.14 300 GLY A N 1
ATOM 2452 C CA . GLY A 1 299 ? 60.477 7.890 13.412 1.00 12.33 300 GLY A CA 1
ATOM 2453 C C . GLY A 1 299 ? 59.099 8.196 12.869 1.00 14.04 300 GLY A C 1
ATOM 2454 O O . GLY A 1 299 ? 58.506 7.370 12.173 1.00 14.55 300 GLY A O 1
ATOM 2455 N N . GLY A 1 300 ? 58.593 9.384 13.179 1.00 11.24 301 GLY A N 1
ATOM 2456 C CA . GLY A 1 300 ? 57.282 9.783 12.705 1.00 12.28 301 GLY A CA 1
ATOM 2457 C C . GLY A 1 300 ? 56.144 9.398 13.628 1.00 11.18 301 GLY A C 1
ATOM 2458 O O . GLY A 1 300 ? 55.015 9.808 13.406 1.00 11.86 301 GLY A O 1
ATOM 2459 N N . GLY A 1 301 ? 56.429 8.622 14.669 1.00 11.30 302 GLY A N 1
ATOM 2460 C CA . GLY A 1 301 ? 55.379 8.197 15.579 1.00 10.85 302 GLY A CA 1
ATOM 2461 C C . GLY A 1 301 ? 54.967 9.193 16.647 1.00 10.61 302 GLY A C 1
ATOM 2462 O O . GLY A 1 301 ? 53.944 9.011 17.305 1.00 11.86 302 GLY A O 1
ATOM 2463 N N . TYR A 1 302 ? 55.754 10.246 16.833 1.00 10.64 303 TYR A N 1
ATOM 2464 C CA . TYR A 1 302 ? 55.432 11.257 17.835 1.00 10.25 303 TYR A CA 1
ATOM 2465 C C . TYR A 1 302 ? 54.137 11.972 17.451 1.00 11.19 303 TYR A C 1
ATOM 2466 O O . TYR A 1 302 ? 53.931 12.283 16.294 1.00 11.82 303 TYR A O 1
ATOM 2475 N N . ASP A 1 303 ? 53.260 12.239 18.410 1.00 10.26 304 ASP A N 1
ATOM 2476 C CA . ASP A 1 303 ? 52.020 12.941 18.081 1.00 10.72 304 ASP A CA 1
ATOM 2477 C C . ASP A 1 303 ? 52.306 14.441 18.098 1.00 10.19 304 ASP A C 1
ATOM 2478 O O . ASP A 1 303 ? 52.355 15.053 19.163 1.00 10.98 304 ASP A O 1
ATOM 2483 N N . MET A 1 304 ? 52.479 15.025 16.916 1.00 10.18 305 MET A N 1
ATOM 2484 C CA . MET A 1 304 ? 52.789 16.444 16.800 1.00 9.18 305 MET A CA 1
ATOM 2485 C C . MET A 1 304 ? 51.774 17.378 17.446 1.00 10.63 305 MET A C 1
ATOM 2486 O O . MET A 1 304 ? 52.078 18.537 17.724 1.00 10.58 305 MET A O 1
ATOM 2491 N N . ARG A 1 305 ? 50.569 16.885 17.695 1.00 10.06 306 ARG A N 1
ATOM 2492 C CA . ARG A 1 305 ? 49.553 17.713 18.334 1.00 11.11 306 ARG A CA 1
ATOM 2493 C C . ARG A 1 305 ? 49.908 17.978 19.794 1.00 11.13 306 ARG A C 1
ATOM 2494 O O . ARG A 1 305 ? 49.343 18.873 20.418 1.00 12.06 306 ARG A O 1
ATOM 2502 N N . ARG A 1 306 ? 50.859 17.212 20.324 1.00 11.90 307 ARG A N 1
ATOM 2503 C CA . ARG A 1 306 ? 51.267 17.334 21.723 1.00 12.64 307 ARG A CA 1
ATOM 2504 C C . ARG A 1 306 ? 52.587 18.077 21.926 1.00 12.18 307 ARG A C 1
ATOM 2505 O O . ARG A 1 306 ? 53.107 18.121 23.041 1.00 12.34 307 ARG A O 1
ATOM 2513 N N . LEU A 1 307 ? 53.106 18.693 20.868 1.00 11.10 308 LEU A N 1
ATOM 2514 C CA . LEU A 1 307 ? 54.391 19.384 20.943 1.00 11.75 308 LEU A CA 1
ATOM 2515 C C . LEU A 1 307 ? 54.504 20.472 22.013 1.00 11.84 308 LEU A C 1
ATOM 2516 O O . LEU A 1 307 ? 55.596 20.723 22.525 1.00 12.74 308 LEU A O 1
ATOM 2521 N N . LEU A 1 308 ? 53.394 21.120 22.360 1.00 11.29 309 LEU A N 1
ATOM 2522 C CA . LEU A 1 308 ? 53.439 22.174 23.372 1.00 10.83 309 LEU A CA 1
ATOM 2523 C C . LEU A 1 308 ? 53.087 21.690 24.774 1.00 11.36 309 LEU A C 1
ATOM 2524 O O . LEU A 1 308 ? 53.114 22.464 25.729 1.00 11.35 309 LEU A O 1
ATOM 2529 N N . ASP A 1 309 ? 52.769 20.408 24.899 1.00 11.32 310 ASP A N 1
ATOM 2530 C CA . ASP A 1 309 ? 52.413 19.830 26.193 1.00 12.81 310 ASP A CA 1
ATOM 2531 C C . ASP A 1 309 ? 53.474 20.038 27.267 1.00 11.47 310 ASP A C 1
ATOM 2532 O O . ASP A 1 309 ? 54.642 19.701 27.068 1.00 12.31 310 ASP A O 1
ATOM 2537 N N . GLY A 1 310 ? 53.054 20.575 28.408 1.00 11.38 311 GLY A N 1
ATOM 2538 C CA . GLY A 1 310 ? 53.957 20.776 29.526 1.00 12.22 311 GLY A CA 1
ATOM 2539 C C . GLY A 1 310 ? 55.133 21.700 29.300 1.00 10.90 311 GLY A C 1
ATOM 2540 O O . GLY A 1 310 ? 56.119 21.634 30.030 1.00 11.92 311 GLY A O 1
ATOM 2541 N N . THR A 1 311 ? 55.035 22.573 28.307 1.00 11.21 312 THR A N 1
ATOM 2542 C CA . THR A 1 311 ? 56.129 23.491 28.032 1.00 11.32 312 THR A CA 1
ATOM 2543 C C . THR A 1 311 ? 55.966 24.799 28.785 1.00 11.50 312 THR A C 1
ATOM 2544 O O . THR A 1 311 ? 54.858 25.202 29.133 1.00 12.02 312 THR A O 1
ATOM 2548 N N . VAL A 1 312 ? 57.082 25.464 29.048 1.00 10.20 313 VAL A N 1
ATOM 2549 C CA . VAL A 1 312 ? 57.022 26.743 29.730 1.00 9.90 313 VAL A CA 1
ATOM 2550 C C . VAL A 1 312 ? 56.413 27.769 28.781 1.00 11.15 313 VAL A C 1
ATOM 2551 O O . VAL A 1 312 ? 55.638 28.623 29.203 1.00 10.36 313 VAL A O 1
ATOM 2555 N N . VAL A 1 313 ? 56.740 27.674 27.494 1.00 10.47 314 VAL A N 1
ATOM 2556 C CA . VAL A 1 313 ? 56.229 28.651 26.537 1.00 10.98 314 VAL A CA 1
ATOM 2557 C C . VAL A 1 313 ? 54.707 28.635 26.434 1.00 11.02 314 VAL A C 1
ATOM 2558 O O . VAL A 1 313 ? 54.089 29.663 26.156 1.00 12.51 314 VAL A O 1
ATOM 2562 N N . SER A 1 314 ? 54.094 27.485 26.689 1.00 11.55 315 SER A N 1
ATOM 2563 C CA . SER A 1 314 ? 52.642 27.398 26.620 1.00 12.72 315 SER A CA 1
ATOM 2564 C C . SER A 1 314 ? 51.962 28.085 27.806 1.00 13.88 315 SER A C 1
ATOM 2565 O O . SER A 1 314 ? 50.875 28.645 27.657 1.00 15.24 315 SER A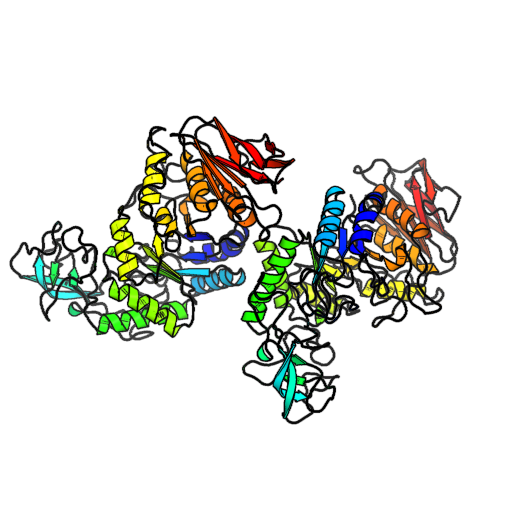 O 1
ATOM 2568 N N . ARG A 1 315 ? 52.605 28.067 28.970 1.00 11.70 316 ARG A N 1
ATOM 2569 C CA . ARG A 1 315 ? 52.013 28.669 30.162 1.00 12.98 316 ARG A CA 1
ATOM 2570 C C . ARG A 1 315 ? 52.531 30.052 30.536 1.00 12.20 316 ARG A C 1
ATOM 2571 O O . ARG A 1 315 ? 51.749 30.937 30.884 1.00 13.70 316 ARG A O 1
ATOM 2579 N N . HIS A 1 316 ? 53.846 30.234 30.487 1.00 11.15 317 HIS A N 1
ATOM 2580 C CA . HIS A 1 316 ? 54.454 31.517 30.818 1.00 11.47 317 HIS A CA 1
ATOM 2581 C C . HIS A 1 316 ? 55.432 31.897 29.721 1.00 11.49 317 HIS A C 1
ATOM 2582 O O . HIS A 1 316 ? 56.643 31.928 29.937 1.00 11.21 317 HIS A O 1
ATOM 2589 N N . PRO A 1 317 ? 54.918 32.194 28.520 1.00 12.00 318 PRO A N 1
ATOM 2590 C CA . PRO A 1 317 ? 55.814 32.565 27.421 1.00 12.26 318 PRO A CA 1
ATOM 2591 C C . PRO A 1 317 ? 56.710 33.755 27.748 1.00 12.28 318 PRO A C 1
ATOM 2592 O O . PRO A 1 317 ? 57.819 33.865 27.224 1.00 12.13 318 PRO A O 1
ATOM 2596 N N . GLU A 1 318 ? 56.228 34.632 28.625 1.00 11.96 319 GLU A N 1
ATOM 2597 C CA . GLU A 1 318 ? 56.979 35.811 29.042 1.00 12.92 319 GLU A CA 1
ATOM 2598 C C . GLU A 1 318 ? 58.233 35.438 29.826 1.00 11.97 319 GLU A C 1
ATOM 2599 O O . GLU A 1 318 ? 59.145 36.253 29.975 1.00 14.10 319 GLU A O 1
ATOM 2605 N N . LYS A 1 319 ? 58.264 34.216 30.350 1.00 10.77 320 LYS A N 1
ATOM 2606 C CA . LYS A 1 319 ? 59.391 33.750 31.148 1.00 11.26 320 LYS A CA 1
ATOM 2607 C C . LYS A 1 319 ? 60.082 32.551 30.529 1.00 11.12 320 LYS A C 1
ATOM 2608 O O . LYS A 1 319 ? 60.809 31.823 31.204 1.00 11.36 320 LYS A O 1
ATOM 2614 N N . ALA A 1 320 ? 59.859 32.355 29.237 1.00 9.97 321 ALA A N 1
ATOM 2615 C CA . ALA A 1 320 ? 60.454 31.231 28.541 1.00 10.10 321 ALA A CA 1
ATOM 2616 C C . ALA A 1 320 ? 61.460 31.624 27.476 1.00 9.70 321 ALA A C 1
ATOM 2617 O O . ALA A 1 320 ? 61.196 32.491 26.647 1.00 10.62 321 ALA A O 1
ATOM 2619 N N . VAL A 1 321 ? 62.630 31.002 27.532 1.00 8.74 322 VAL A N 1
ATOM 2620 C CA . VAL A 1 321 ? 63.629 31.201 26.495 1.00 8.00 322 VAL A CA 1
ATOM 2621 C C . VAL A 1 321 ? 63.601 29.834 25.827 1.00 9.04 322 VAL A C 1
ATOM 2622 O O . VAL A 1 321 ? 64.042 28.825 26.393 1.00 8.65 322 VAL A O 1
ATOM 2626 N N . THR A 1 322 ? 63.015 29.802 24.639 1.00 8.85 323 THR A N 1
ATOM 2627 C CA . THR A 1 322 ? 62.890 28.563 23.896 1.00 8.67 323 THR A CA 1
ATOM 2628 C C . THR A 1 322 ? 64.179 28.266 23.152 1.00 9.29 323 THR A C 1
ATOM 2629 O O . THR A 1 322 ? 64.868 29.176 22.692 1.00 9.43 323 THR A O 1
ATOM 2633 N N . PHE A 1 323 ? 64.518 26.987 23.054 1.00 9.12 324 PHE A N 1
ATOM 2634 C CA . PHE A 1 323 ? 65.748 26.601 22.379 1.00 9.02 324 PHE A CA 1
ATOM 2635 C C . PHE A 1 323 ? 65.641 25.194 21.829 1.00 9.37 324 PHE A C 1
ATOM 2636 O O . PHE A 1 323 ? 64.875 24.364 22.325 1.00 10.18 324 PHE A O 1
ATOM 2644 N N . VAL A 1 324 ? 66.430 24.924 20.801 1.00 9.82 325 VAL A N 1
ATOM 2645 C CA . VAL A 1 324 ? 66.432 23.613 20.188 1.00 10.14 325 VAL A CA 1
ATOM 2646 C C . VAL A 1 324 ? 67.574 22.770 20.739 1.00 9.99 325 VAL A C 1
ATOM 2647 O O . VAL A 1 324 ? 67.399 21.585 21.010 1.00 10.30 325 VAL A O 1
ATOM 2651 N N . GLU A 1 325 ? 68.729 23.400 20.943 1.00 9.56 326 GLU A N 1
ATOM 2652 C CA . GLU A 1 325 ? 69.917 22.684 21.385 1.00 9.88 326 GLU A CA 1
ATOM 2653 C C . GLU A 1 325 ? 70.866 23.577 22.166 1.00 9.72 326 GLU A C 1
ATOM 2654 O O . GLU A 1 325 ? 70.801 24.795 22.056 1.00 10.81 326 GLU A O 1
ATOM 2660 N N . ASN A 1 326 ? 71.734 22.966 22.966 1.00 10.27 327 ASN A N 1
ATOM 2661 C CA . ASN A 1 326 ? 72.764 23.732 23.664 1.00 10.58 327 ASN A CA 1
ATOM 2662 C C . ASN A 1 326 ? 74.014 22.875 23.832 1.00 11.45 327 ASN A C 1
ATOM 2663 O O . ASN A 1 326 ? 74.061 21.738 23.353 1.00 11.76 327 ASN A O 1
ATOM 2668 N N . HIS A 1 327 ? 75.031 23.425 24.487 1.00 12.24 328 HIS A N 1
ATOM 2669 C CA . HIS A 1 327 ? 76.301 22.724 24.667 1.00 11.71 328 HIS A CA 1
ATOM 2670 C C . HIS A 1 327 ? 76.244 21.478 25.539 1.00 12.09 328 HIS A C 1
ATOM 2671 O O . HIS A 1 327 ? 77.153 20.646 25.491 1.00 12.47 328 HIS A O 1
ATOM 2678 N N . ASP A 1 328 ? 75.191 21.349 26.341 1.00 11.45 329 ASP A N 1
ATOM 2679 C CA . ASP A 1 328 ? 75.048 20.177 27.200 1.00 11.25 329 ASP A CA 1
ATOM 2680 C C . ASP A 1 328 ? 74.221 19.082 26.538 1.00 11.12 329 ASP A C 1
ATOM 2681 O O . ASP A 1 328 ? 74.319 17.916 26.918 1.00 11.06 329 ASP A O 1
ATOM 2686 N N . THR A 1 329 ? 73.406 19.455 25.556 1.00 11.22 330 THR A N 1
ATOM 2687 C CA . THR A 1 329 ? 72.564 18.477 24.880 1.00 11.75 330 THR A CA 1
ATOM 2688 C C . THR A 1 329 ? 73.155 17.986 23.569 1.00 10.58 330 THR A C 1
ATOM 2689 O O . THR A 1 329 ? 72.672 17.004 23.001 1.00 11.15 330 THR A O 1
ATOM 2693 N N . GLN A 1 330 ? 74.205 18.656 23.098 1.00 10.98 331 GLN A N 1
ATOM 2694 C CA . GLN A 1 330 ? 74.852 18.272 21.848 1.00 10.67 331 GLN A CA 1
ATOM 2695 C C . GLN A 1 330 ? 75.519 16.898 21.992 1.00 11.13 331 GLN A C 1
ATOM 2696 O O . GLN A 1 330 ? 75.750 16.421 23.104 1.00 11.37 331 GLN A O 1
ATOM 2702 N N . PRO A 1 331 ? 75.848 16.250 20.862 1.00 11.77 332 PRO A N 1
ATOM 2703 C CA . PRO A 1 331 ? 76.476 14.926 20.896 1.00 12.11 332 PRO A CA 1
ATOM 2704 C C . PRO A 1 331 ? 77.610 14.711 21.893 1.00 13.19 332 PRO A C 1
ATOM 2705 O O . PRO A 1 331 ? 78.551 15.507 21.975 1.00 12.96 332 PRO A O 1
ATOM 2709 N N . GLY A 1 332 ? 77.489 13.622 22.651 1.00 15.20 333 GLY A N 1
ATOM 2710 C CA . GLY A 1 332 ? 78.491 13.241 23.630 1.00 16.53 333 GLY A CA 1
ATOM 2711 C C . GLY A 1 332 ? 78.504 13.938 24.976 1.00 17.04 333 GLY A C 1
ATOM 2712 O O . GLY A 1 332 ? 79.242 13.519 25.868 1.00 18.68 333 GLY A O 1
ATOM 2713 N N . GLN A 1 333 ? 77.687 14.971 25.155 1.00 15.12 334 GLN A N 1
ATOM 2714 C CA . GLN A 1 333 ? 77.704 15.707 26.413 1.00 16.37 334 GLN A CA 1
ATOM 2715 C C . GLN A 1 333 ? 76.843 15.168 27.555 1.00 16.58 334 GLN A C 1
ATOM 2716 O O . GLN A 1 333 ? 76.032 14.261 27.370 1.00 15.89 334 GLN A O 1
ATOM 2722 N N . SER A 1 334 ? 77.043 15.737 28.742 1.00 19.15 335 SER A N 1
ATOM 2723 C CA . SER A 1 334 ? 76.358 15.299 29.957 1.00 18.50 335 SER A CA 1
ATOM 2724 C C . SER A 1 334 ? 74.837 15.223 29.925 1.00 17.95 335 SER A C 1
ATOM 2725 O O . SER A 1 334 ? 74.251 14.359 30.574 1.00 18.33 335 SER A O 1
ATOM 2728 N N . LEU A 1 335 ? 74.196 16.115 29.181 1.00 14.22 336 LEU A N 1
ATOM 2729 C CA . LEU A 1 335 ? 72.737 16.107 29.100 1.00 13.40 336 LEU A CA 1
ATOM 2730 C C . LEU A 1 335 ? 72.302 15.767 27.678 1.00 12.70 336 LEU A C 1
ATOM 2731 O O . LEU A 1 335 ? 71.245 16.201 27.216 1.00 12.93 336 LEU A O 1
ATOM 2736 N N . GLU A 1 336 ? 73.118 14.960 27.008 1.00 13.44 337 GLU A N 1
ATOM 2737 C CA . GLU A 1 336 ? 72.874 14.568 25.626 1.00 12.61 337 GLU A CA 1
ATOM 2738 C C . GLU A 1 336 ? 71.420 14.233 25.315 1.00 13.51 337 GLU A C 1
ATOM 2739 O O . GLU A 1 336 ? 70.835 13.311 25.881 1.00 14.13 337 GLU A O 1
ATOM 2745 N N . SER A 1 337 ? 70.853 15.005 24.397 1.00 11.95 338 SER A N 1
ATOM 2746 C CA . SER A 1 337 ? 69.468 14.851 23.962 1.00 11.59 338 SER A CA 1
ATOM 2747 C C . SER A 1 337 ? 69.370 15.705 22.706 1.00 11.43 338 SER A C 1
ATOM 2748 O O . SER A 1 337 ? 68.623 16.683 22.638 1.00 12.25 338 SER A O 1
ATOM 2751 N N . THR A 1 338 ? 70.145 15.304 21.706 1.00 11.70 339 THR A N 1
ATOM 2752 C CA . THR A 1 338 ? 70.248 16.025 20.452 1.00 11.88 339 THR A CA 1
ATOM 2753 C C . THR A 1 338 ? 69.060 15.880 19.517 1.00 11.68 339 THR A C 1
ATOM 2754 O O . THR A 1 338 ? 68.591 14.775 19.248 1.00 13.27 339 THR A O 1
ATOM 2758 N N . VAL A 1 339 ? 68.570 17.014 19.031 1.00 10.78 340 VAL A N 1
ATOM 2759 C CA . VAL A 1 339 ? 67.462 17.022 18.088 1.00 11.66 340 VAL A CA 1
ATOM 2760 C C . VAL A 1 339 ? 68.074 16.594 16.758 1.00 11.79 340 VAL A C 1
ATOM 2761 O O . VAL A 1 339 ? 68.986 17.249 16.256 1.00 12.70 340 VAL A O 1
ATOM 2765 N N . GLN A 1 340 ? 67.583 15.493 16.193 1.00 10.28 341 GLN A N 1
ATOM 2766 C CA . GLN A 1 340 ? 68.138 14.984 14.939 1.00 10.54 341 GLN A CA 1
ATOM 2767 C C . GLN A 1 340 ? 68.174 16.022 13.829 1.00 11.45 341 GLN A C 1
ATOM 2768 O O . GLN A 1 340 ? 67.256 16.828 13.682 1.00 10.77 341 GLN A O 1
ATOM 2774 N N . THR A 1 341 ? 69.248 15.985 13.047 1.00 11.68 342 THR A N 1
ATOM 2775 C CA . THR A 1 341 ? 69.463 16.928 11.959 1.00 12.55 342 THR A CA 1
ATOM 2776 C C . THR A 1 341 ? 68.268 17.168 11.043 1.00 11.49 342 THR A C 1
ATOM 2777 O O . THR A 1 341 ? 67.930 18.316 10.765 1.00 11.98 342 THR A O 1
ATOM 2781 N N . TRP A 1 342 ? 67.620 16.102 10.580 1.00 11.77 343 TRP A N 1
ATOM 2782 C CA . TRP A 1 342 ? 66.483 16.264 9.677 1.00 11.46 343 TRP A CA 1
ATOM 2783 C C . TRP A 1 342 ? 65.351 17.104 10.269 1.00 11.92 343 TRP A C 1
ATOM 2784 O O . TRP A 1 342 ? 64.693 17.858 9.554 1.00 12.43 343 TRP A O 1
ATOM 2795 N N . PHE A 1 343 ? 65.132 16.980 11.574 1.00 10.52 344 PHE A N 1
ATOM 2796 C CA . PHE A 1 343 ? 64.055 17.710 12.244 1.00 10.09 344 PHE A CA 1
ATOM 2797 C C . PHE A 1 343 ? 64.482 19.088 12.743 1.00 9.88 344 PHE A C 1
ATOM 2798 O O . PHE A 1 343 ? 63.641 19.947 13.004 1.00 10.59 344 PHE A O 1
ATOM 2806 N N . LYS A 1 344 ? 65.785 19.310 12.858 1.00 9.61 345 LYS A N 1
ATOM 2807 C CA . LYS A 1 344 ? 66.279 20.574 13.383 1.00 10.73 345 LYS A CA 1
ATOM 2808 C C . LYS A 1 344 ? 65.715 21.843 12.727 1.00 10.01 345 LYS A C 1
ATOM 2809 O O . LYS A 1 344 ? 65.324 22.777 13.428 1.00 10.77 345 LYS A O 1
ATOM 2815 N N . PRO A 1 345 ? 65.655 21.905 11.386 1.00 10.93 346 PRO A N 1
ATOM 2816 C CA . PRO A 1 345 ? 65.100 23.138 10.811 1.00 10.91 346 PRO A CA 1
ATOM 2817 C C . PRO A 1 345 ? 63.622 23.323 11.174 1.00 10.36 346 PRO A C 1
ATOM 2818 O O . PRO A 1 345 ? 63.136 24.451 11.297 1.00 11.21 346 PRO A O 1
ATOM 2822 N N . LEU A 1 346 ? 62.911 22.210 11.326 1.00 9.79 347 LEU A N 1
ATOM 2823 C CA . LEU A 1 346 ? 61.496 22.245 11.689 1.00 10.08 347 LEU A CA 1
ATOM 2824 C C . LEU A 1 346 ? 61.371 22.809 13.102 1.00 10.57 347 LEU A C 1
ATOM 2825 O O . LEU A 1 346 ? 60.501 23.639 13.382 1.00 10.07 347 LEU A O 1
ATOM 2830 N N . ALA A 1 347 ? 62.251 22.355 13.988 1.00 10.03 348 ALA A N 1
ATOM 2831 C CA . ALA A 1 347 ? 62.259 22.827 15.368 1.00 9.05 348 ALA A CA 1
ATOM 2832 C C . ALA A 1 347 ? 62.536 24.330 15.400 1.00 9.30 348 ALA A C 1
ATOM 2833 O O . ALA A 1 347 ? 61.908 25.070 16.154 1.00 9.41 348 ALA A O 1
ATOM 2835 N N . TYR A 1 348 ? 63.487 24.786 14.590 1.00 8.25 349 TYR A N 1
ATOM 2836 C CA . TYR A 1 348 ? 63.781 26.213 14.553 1.00 8.50 349 TYR A CA 1
ATOM 2837 C C . TYR A 1 348 ? 62.592 27.012 14.024 1.00 9.42 349 TYR A C 1
ATOM 2838 O O . TYR A 1 348 ? 62.332 28.121 14.485 1.00 10.24 349 TYR A O 1
ATOM 2847 N N . ALA A 1 349 ? 61.860 26.456 13.065 1.00 9.98 350 ALA A N 1
ATOM 2848 C CA . ALA A 1 349 ? 60.689 27.154 12.551 1.00 9.86 350 ALA A CA 1
ATOM 2849 C C . ALA A 1 349 ? 59.676 27.277 13.687 1.00 9.61 350 ALA A C 1
ATOM 2850 O O . ALA A 1 349 ? 59.026 28.307 13.853 1.00 10.04 350 ALA A O 1
ATOM 2852 N N . PHE A 1 350 ? 59.568 26.226 14.490 1.00 9.54 351 PHE A N 1
ATOM 2853 C CA . PHE A 1 350 ? 58.622 26.235 15.589 1.00 9.78 351 PHE A CA 1
ATOM 2854 C C . PHE A 1 350 ? 58.936 27.277 16.656 1.00 8.82 351 PHE A C 1
ATOM 2855 O O . PHE A 1 350 ? 58.021 27.916 17.176 1.00 10.35 351 PHE A O 1
ATOM 2863 N N . ILE A 1 351 ? 60.209 27.475 16.990 1.00 8.65 352 ILE A N 1
ATOM 2864 C CA . ILE A 1 351 ? 60.513 28.471 18.010 1.00 9.44 352 ILE A CA 1
ATOM 2865 C C . ILE A 1 351 ? 60.738 29.874 17.449 1.00 9.19 352 ILE A C 1
ATOM 2866 O O . ILE A 1 351 ? 60.552 30.857 18.158 1.00 10.15 352 ILE A O 1
ATOM 2871 N N . LEU A 1 352 ? 61.098 29.979 16.172 1.00 9.05 353 LEU A N 1
ATOM 2872 C CA . LEU A 1 352 ? 61.367 31.289 15.584 1.00 8.86 353 LEU A CA 1
ATOM 2873 C C . LEU A 1 352 ? 60.204 32.016 14.923 1.00 9.49 353 LEU A C 1
ATOM 2874 O O . LEU A 1 352 ? 60.192 33.242 14.893 1.00 9.97 353 LEU A O 1
ATOM 2879 N N . THR A 1 353 ? 59.233 31.285 14.384 1.00 10.30 354 THR A N 1
ATOM 2880 C CA . THR A 1 353 ? 58.130 31.955 13.699 1.00 10.18 354 THR A CA 1
ATOM 2881 C C . THR A 1 353 ? 56.822 32.050 14.470 1.00 10.31 354 THR A C 1
ATOM 2882 O O . THR A 1 353 ? 55.852 32.633 13.980 1.00 10.90 354 THR A O 1
ATOM 2886 N N . ARG A 1 354 ? 56.790 31.487 15.673 1.00 9.32 355 ARG A N 1
ATOM 2887 C CA . ARG A 1 354 ? 55.594 31.559 16.506 1.00 10.12 355 ARG A CA 1
ATOM 2888 C C . ARG A 1 354 ? 55.741 32.773 17.422 1.00 10.83 355 ARG A C 1
ATOM 2889 O O . ARG A 1 354 ? 56.854 33.177 17.765 1.00 11.10 355 ARG A O 1
ATOM 2897 N N . GLU A 1 355 ? 54.611 33.357 17.803 1.00 10.67 356 GLU A N 1
ATOM 2898 C CA . GLU A 1 355 ? 54.587 34.573 18.611 1.00 11.59 356 GLU A CA 1
ATOM 2899 C C . GLU A 1 355 ? 55.080 34.492 20.050 1.00 11.84 356 GLU A C 1
ATOM 2900 O O . GLU A 1 355 ? 55.525 35.495 20.611 1.00 12.72 356 GLU A O 1
ATOM 2906 N N . SER A 1 356 ? 55.009 33.309 20.644 1.00 11.17 357 SER A N 1
ATOM 2907 C CA . SER A 1 356 ? 55.396 33.144 22.039 1.00 11.66 357 SER A CA 1
ATOM 2908 C C . SER A 1 356 ? 56.813 32.674 22.298 1.00 10.12 357 SER A C 1
ATOM 2909 O O . SER A 1 356 ? 57.356 31.861 21.555 1.00 10.97 357 SER A O 1
ATOM 2912 N N . GLY A 1 357 ? 57.388 33.176 23.386 1.00 10.47 358 GLY A N 1
ATOM 2913 C CA . GLY A 1 357 ? 58.727 32.787 23.778 1.00 11.36 358 GLY A CA 1
ATOM 2914 C C . GLY A 1 357 ? 59.837 33.623 23.179 1.00 10.91 358 GLY A C 1
ATOM 2915 O O . GLY A 1 357 ? 59.676 34.238 22.128 1.00 13.82 358 GLY A O 1
ATOM 2916 N N . TYR A 1 358 ? 60.968 33.637 23.875 1.00 9.71 359 TYR A N 1
ATOM 2917 C CA . TYR A 1 358 ? 62.170 34.361 23.462 1.00 9.28 359 TYR A CA 1
ATOM 2918 C C . TYR A 1 358 ? 63.056 33.235 22.924 1.00 9.19 359 TYR A C 1
ATOM 2919 O O . TYR A 1 358 ? 63.662 32.489 23.694 1.00 8.74 359 TYR A O 1
ATOM 2928 N N . PRO A 1 359 ? 63.142 33.096 21.592 1.00 9.34 360 PRO A N 1
ATOM 2929 C CA . PRO A 1 359 ? 63.956 32.024 21.012 1.00 9.72 360 PRO A CA 1
ATOM 2930 C C . PRO A 1 359 ? 65.459 32.216 20.990 1.00 9.77 360 PRO A C 1
ATOM 2931 O O . PRO A 1 359 ? 65.959 33.328 20.834 1.00 10.63 360 PRO A O 1
ATOM 2935 N N . GLN A 1 360 ? 66.167 31.100 21.117 1.00 10.67 361 GLN A N 1
ATOM 2936 C CA . GLN A 1 360 ? 67.619 31.098 21.129 1.00 10.51 361 GLN A CA 1
ATOM 2937 C C . GLN A 1 360 ? 68.210 30.162 20.086 1.00 10.76 361 GLN A C 1
ATOM 2938 O O . GLN A 1 360 ? 67.854 28.986 20.015 1.00 11.08 361 GLN A O 1
ATOM 2944 N N . VAL A 1 361 ? 69.121 30.697 19.282 1.00 10.57 362 VAL A N 1
ATOM 2945 C CA . VAL A 1 361 ? 69.808 29.922 18.259 1.00 11.08 362 VAL A CA 1
ATOM 2946 C C . VAL A 1 361 ? 71.108 29.392 18.870 1.00 11.47 362 VAL A C 1
ATOM 2947 O O . VAL A 1 361 ? 71.794 30.106 19.603 1.00 11.30 362 VAL A O 1
ATOM 2951 N N . PHE A 1 362 ? 71.439 28.141 18.575 1.00 9.63 363 PHE A N 1
ATOM 2952 C CA . PHE A 1 362 ? 72.655 27.527 19.099 1.00 9.92 363 PHE A CA 1
ATOM 2953 C C . PHE A 1 362 ? 73.818 27.645 18.117 1.00 10.20 363 PHE A C 1
ATOM 2954 O O . PHE A 1 362 ? 73.690 27.309 16.939 1.00 11.17 363 PHE A O 1
ATOM 2962 N N . TYR A 1 363 ? 74.950 28.135 18.613 1.00 10.57 364 TYR A N 1
ATOM 2963 C CA . TYR A 1 363 ? 76.161 28.283 17.814 1.00 11.12 364 TYR A CA 1
ATOM 2964 C C . TYR A 1 363 ? 76.504 26.970 17.103 1.00 11.04 364 TYR A C 1
ATOM 2965 O O . TYR A 1 363 ? 76.866 26.971 15.926 1.00 11.81 364 TYR A O 1
ATOM 2974 N N . GLY A 1 364 ? 76.383 25.857 17.823 1.00 10.43 365 GLY A N 1
ATOM 2975 C CA . GLY A 1 364 ? 76.692 24.560 17.251 1.00 11.27 365 GLY A CA 1
ATOM 2976 C C . GLY A 1 364 ? 75.796 24.181 16.090 1.00 11.60 365 GLY A C 1
ATOM 2977 O O . GLY A 1 364 ? 76.200 23.414 15.222 1.00 12.22 365 GLY A O 1
ATOM 2978 N N . ASP A 1 365 ? 74.574 24.702 16.073 1.00 11.48 366 ASP A N 1
ATOM 2979 C CA . ASP A 1 365 ? 73.653 24.395 14.985 1.00 11.49 366 ASP A CA 1
ATOM 2980 C C . ASP A 1 365 ? 73.970 25.250 13.767 1.00 11.64 366 ASP A C 1
ATOM 2981 O O . ASP A 1 365 ? 73.854 24.799 12.629 1.00 12.17 366 ASP A O 1
ATOM 2986 N N . MET A 1 366 ? 74.369 26.492 14.007 1.00 11.63 367 MET A N 1
ATOM 2987 C CA . MET A 1 366 ? 74.714 27.393 12.917 1.00 12.46 367 MET A CA 1
ATOM 2988 C C . MET A 1 366 ? 76.002 26.985 12.220 1.00 12.72 367 MET A C 1
ATOM 2989 O O . MET A 1 366 ? 76.055 26.884 10.991 1.00 13.64 367 MET A O 1
ATOM 2994 N N . TYR A 1 367 ? 77.033 26.733 13.019 1.00 12.37 368 TYR A N 1
ATOM 2995 C CA . TYR A 1 367 ? 78.358 26.427 12.499 1.00 13.43 368 TYR A CA 1
ATOM 2996 C C . TYR A 1 367 ? 78.861 24.999 12.658 1.00 13.47 368 TYR A C 1
ATOM 2997 O O . TYR A 1 367 ? 79.987 24.692 12.258 1.00 14.57 368 TYR A O 1
ATOM 3006 N N . GLY A 1 368 ? 78.033 24.133 13.233 1.00 12.84 369 GLY A N 1
ATOM 3007 C CA . GLY A 1 368 ? 78.422 22.749 13.437 1.00 12.65 369 GLY A CA 1
ATOM 3008 C C . GLY A 1 368 ? 79.206 22.557 14.722 1.00 12.99 369 GLY A C 1
ATOM 3009 O O . GLY A 1 368 ? 79.739 23.514 15.280 1.00 13.84 369 GLY A O 1
ATOM 3010 N N . THR A 1 369 ? 79.260 21.321 15.207 1.00 13.15 370 THR A N 1
ATOM 3011 C CA . THR A 1 369 ? 80.008 21.019 16.421 1.00 13.48 370 THR A CA 1
ATOM 3012 C C . THR A 1 369 ? 81.303 20.311 16.031 1.00 14.51 370 THR A C 1
ATOM 3013 O O . THR A 1 369 ? 81.327 19.514 15.090 1.00 15.57 370 THR A O 1
ATOM 3017 N N . LYS A 1 370 ? 82.378 20.613 16.751 1.00 15.11 371 LYS A N 1
ATOM 3018 C CA . LYS A 1 370 ? 83.682 20.038 16.446 1.00 15.42 371 LYS A CA 1
ATOM 3019 C C . LYS A 1 370 ? 84.104 18.877 17.340 1.00 17.33 371 LYS A C 1
ATOM 3020 O O . LYS A 1 370 ? 85.271 18.766 17.729 1.00 17.52 371 LYS A O 1
ATOM 3026 N N . GLY A 1 371 ? 83.149 18.007 17.653 1.00 17.38 372 GLY A N 1
ATOM 3027 C CA . GLY A 1 371 ? 83.445 16.847 18.473 1.00 18.88 372 GLY A CA 1
ATOM 3028 C C . GLY A 1 371 ? 84.116 15.789 17.619 1.00 19.77 372 GLY A C 1
ATOM 3029 O O . GLY A 1 371 ? 84.395 16.027 16.443 1.00 20.64 372 GLY A O 1
ATOM 3030 N N . THR A 1 372 ? 84.363 14.618 18.195 1.00 23.98 373 THR A N 1
ATOM 3031 C CA . THR A 1 372 ? 85.027 13.543 17.466 1.00 25.79 373 THR A CA 1
ATOM 3032 C C . THR A 1 372 ? 84.123 12.356 17.158 1.00 25.31 373 THR A C 1
ATOM 3033 O O . THR A 1 372 ? 84.593 11.317 16.690 1.00 26.40 373 THR A O 1
ATOM 3037 N N . SER A 1 373 ? 82.830 12.505 17.420 1.00 20.96 374 SER A N 1
ATOM 3038 C CA . SER A 1 373 ? 81.883 11.427 17.162 1.00 19.66 374 SER A CA 1
ATOM 3039 C C . SER A 1 373 ? 81.520 11.394 15.684 1.00 17.95 374 SER A C 1
ATOM 3040 O O . SER A 1 373 ? 81.849 12.309 14.932 1.00 18.12 374 SER A O 1
ATOM 3043 N N . PRO A 1 374 ? 80.848 10.321 15.244 1.00 20.37 375 PRO A N 1
ATOM 3044 C CA . PRO A 1 374 ? 80.455 10.223 13.838 1.00 19.54 375 PRO A CA 1
ATOM 3045 C C . PRO A 1 374 ? 79.062 10.820 13.631 1.00 19.40 375 PRO A C 1
ATOM 3046 O O . PRO A 1 374 ? 78.466 10.675 12.565 1.00 18.99 375 PRO A O 1
ATOM 3050 N N . LYS A 1 375 ? 78.557 11.499 14.661 1.00 17.59 376 LYS A N 1
ATOM 3051 C CA . LYS A 1 375 ? 77.230 12.109 14.615 1.00 17.66 376 LYS A CA 1
ATOM 3052 C C . LYS A 1 375 ? 77.230 13.569 15.065 1.00 16.51 376 LYS A C 1
ATOM 3053 O O . LYS A 1 375 ? 76.284 14.026 15.711 1.00 16.05 376 LYS A O 1
ATOM 3059 N N . GLU A 1 376 ? 78.287 14.301 14.734 1.00 16.27 377 GLU A N 1
ATOM 3060 C CA . GLU A 1 376 ? 78.364 15.708 15.111 1.00 14.43 377 GLU A CA 1
ATOM 3061 C C . GLU A 1 376 ? 77.303 16.505 14.360 1.00 15.11 377 GLU A C 1
ATOM 3062 O O . GLU A 1 376 ? 76.870 16.119 13.274 1.00 15.71 377 GLU A O 1
ATOM 3068 N N . ILE A 1 377 ? 76.871 17.615 14.945 1.00 12.72 378 ILE A N 1
ATOM 3069 C CA . ILE A 1 377 ? 75.874 18.448 14.290 1.00 12.42 378 ILE A CA 1
ATOM 3070 C C . ILE A 1 377 ? 76.553 19.174 13.129 1.00 12.51 378 ILE A C 1
ATOM 3071 O O . ILE A 1 377 ? 77.582 19.823 13.307 1.00 12.43 378 ILE A O 1
ATOM 3076 N N . PRO A 1 378 ? 75.997 19.057 11.918 1.00 12.59 379 PRO A N 1
ATOM 3077 C CA . PRO A 1 378 ? 76.617 19.741 10.782 1.00 13.63 379 PRO A CA 1
ATOM 3078 C C . PRO A 1 378 ? 76.276 21.229 10.810 1.00 13.23 379 PRO A C 1
ATOM 3079 O O . PRO A 1 378 ? 75.417 21.658 11.582 1.00 13.60 379 PRO A O 1
ATOM 3083 N N . SER A 1 379 ? 76.956 22.018 9.986 1.00 13.44 380 SER A N 1
ATOM 3084 C CA . SER A 1 379 ? 76.657 23.443 9.913 1.00 13.53 380 SER A CA 1
ATOM 3085 C C . SER A 1 379 ? 75.306 23.568 9.216 1.00 13.84 380 SER A C 1
ATOM 3086 O O . SER A 1 379 ? 75.164 23.183 8.056 1.00 14.98 380 SER A O 1
ATOM 3089 N N . LEU A 1 380 ? 74.312 24.098 9.920 1.00 13.02 381 LEU A N 1
ATOM 3090 C CA . LEU A 1 380 ? 72.979 24.248 9.348 1.00 12.45 381 LEU A CA 1
ATOM 3091 C C . LEU A 1 380 ? 72.577 25.706 9.127 1.00 12.31 381 LEU A C 1
ATOM 3092 O O . LEU A 1 380 ? 71.396 26.011 8.959 1.00 12.79 381 LEU A O 1
ATOM 3097 N N . LYS A 1 381 ? 73.552 26.609 9.108 1.00 12.42 382 LYS A N 1
ATOM 3098 C CA . LYS A 1 381 ? 73.245 28.020 8.910 1.00 14.10 382 LYS A CA 1
ATOM 3099 C C . LYS A 1 381 ? 72.436 28.287 7.638 1.00 14.12 382 LYS A C 1
ATOM 3100 O O . LYS A 1 381 ? 71.605 29.189 7.610 1.00 14.18 382 LYS A O 1
ATOM 3106 N N . ASP A 1 382 ? 72.665 27.504 6.589 1.00 15.06 383 ASP A N 1
ATOM 3107 C CA . ASP A 1 382 ? 71.928 27.699 5.343 1.00 15.86 383 ASP A CA 1
ATOM 3108 C C . ASP A 1 382 ? 70.450 27.341 5.492 1.00 15.79 383 ASP A C 1
ATOM 3109 O O . ASP A 1 382 ? 69.602 27.842 4.753 1.00 14.84 383 ASP A O 1
ATOM 3114 N N . ASN A 1 383 ? 70.145 26.475 6.451 1.00 15.86 384 ASN A N 1
ATOM 3115 C CA . ASN A 1 383 ? 68.765 26.059 6.692 1.00 15.84 384 ASN A CA 1
ATOM 3116 C C . ASN A 1 383 ? 68.110 26.947 7.742 1.00 14.98 384 ASN A C 1
ATOM 3117 O O . ASN A 1 383 ? 66.897 27.165 7.720 1.00 15.34 384 ASN A O 1
ATOM 3122 N N . ILE A 1 384 ? 68.923 27.466 8.654 1.00 13.32 385 ILE A N 1
ATOM 3123 C CA . ILE A 1 384 ? 68.433 28.312 9.731 1.00 11.66 385 ILE A CA 1
ATOM 3124 C C . ILE A 1 384 ? 68.260 29.781 9.351 1.00 11.18 385 ILE A C 1
ATOM 3125 O O . ILE A 1 384 ? 67.276 30.411 9.733 1.00 11.84 385 ILE A O 1
ATOM 3130 N N . GLU A 1 385 ? 69.193 30.332 8.582 1.00 11.19 386 GLU A N 1
ATOM 3131 C CA . GLU A 1 385 ? 69.087 31.741 8.227 1.00 11.88 386 GLU A CA 1
ATOM 3132 C C . GLU A 1 385 ? 67.796 32.141 7.507 1.00 10.91 386 GLU A C 1
ATOM 3133 O O . GLU A 1 385 ? 67.269 33.227 7.743 1.00 11.43 386 GLU A O 1
ATOM 3139 N N . PRO A 1 386 ? 67.263 31.281 6.621 1.00 11.67 387 PRO A N 1
ATOM 3140 C CA . PRO A 1 386 ? 66.017 31.698 5.969 1.00 11.70 387 PRO A CA 1
ATOM 3141 C C . PRO A 1 386 ? 64.894 31.785 7.005 1.00 10.36 387 PRO A C 1
ATOM 3142 O O . PRO A 1 386 ? 63.974 32.594 6.883 1.00 10.91 387 PRO A O 1
ATOM 3146 N N . ILE A 1 387 ? 64.976 30.936 8.025 1.00 9.95 388 ILE A N 1
ATOM 3147 C CA . ILE A 1 387 ? 63.969 30.930 9.073 1.00 10.22 388 ILE A CA 1
ATOM 3148 C C . ILE A 1 387 ? 64.162 32.162 9.955 1.00 10.20 388 ILE A C 1
ATOM 3149 O O . ILE A 1 387 ? 63.193 32.742 10.448 1.00 9.94 388 ILE A O 1
ATOM 3154 N N . LEU A 1 388 ? 65.415 32.563 10.155 1.00 9.91 389 LEU A N 1
ATOM 3155 C CA . LEU A 1 388 ? 65.696 33.766 10.929 1.00 10.11 389 LEU A CA 1
ATOM 3156 C C . LEU A 1 388 ? 65.180 34.972 10.142 1.00 9.87 389 LEU A C 1
ATOM 3157 O O . LEU A 1 388 ? 64.710 35.948 10.724 1.00 10.87 389 LEU A O 1
ATOM 3162 N N . LYS A 1 389 ? 65.262 34.905 8.816 1.00 10.53 390 LYS A N 1
ATOM 3163 C CA . LYS A 1 389 ? 64.761 35.999 7.995 1.00 11.59 390 LYS A CA 1
ATOM 3164 C C . LYS A 1 389 ? 63.243 36.060 8.160 1.00 11.27 390 LYS A C 1
ATOM 3165 O O . LYS A 1 389 ? 62.661 37.138 8.239 1.00 11.59 390 LYS A O 1
ATOM 3171 N N . ALA A 1 390 ? 62.608 34.895 8.221 1.00 12.37 391 ALA A N 1
ATOM 3172 C CA . ALA A 1 390 ? 61.162 34.843 8.407 1.00 11.35 391 ALA A CA 1
ATOM 3173 C C . ALA A 1 390 ? 60.787 35.518 9.725 1.00 10.50 391 ALA A C 1
ATOM 3174 O O . ALA A 1 390 ? 59.828 36.287 9.784 1.00 10.82 391 ALA A O 1
ATOM 3176 N N . ARG A 1 391 ? 61.541 35.232 10.783 1.00 10.28 392 ARG A N 1
ATOM 3177 C CA . ARG A 1 391 ? 61.254 35.834 12.082 1.00 10.30 392 ARG A CA 1
ATOM 3178 C C . ARG A 1 391 ? 61.479 37.341 12.088 1.00 10.14 392 ARG A C 1
ATOM 3179 O O . ARG A 1 391 ? 60.650 38.097 12.584 1.00 11.15 392 ARG A O 1
ATOM 3187 N N . LYS A 1 392 ? 62.603 37.770 11.530 1.00 11.15 393 LYS A N 1
ATOM 3188 C CA . LYS A 1 392 ? 62.950 39.184 11.514 1.00 11.66 393 LYS A CA 1
ATOM 3189 C C . LYS A 1 392 ? 62.019 40.047 10.680 1.00 12.19 393 LYS A C 1
ATOM 3190 O O . LYS A 1 392 ? 61.578 41.108 11.120 1.00 12.49 393 LYS A O 1
ATOM 3196 N N . GLU A 1 393 ? 61.695 39.571 9.484 1.00 11.29 394 GLU A N 1
ATOM 3197 C CA . GLU A 1 393 ? 60.876 40.346 8.566 1.00 11.70 394 GLU A CA 1
ATOM 3198 C C . GLU A 1 393 ? 59.409 39.974 8.391 1.00 11.16 394 GLU A C 1
ATOM 3199 O O . GLU A 1 393 ? 58.616 40.811 7.956 1.00 11.67 394 GLU A O 1
ATOM 3205 N N . TYR A 1 394 ? 59.034 38.748 8.747 1.00 11.05 395 TYR A N 1
ATOM 3206 C CA . TYR A 1 394 ? 57.662 38.309 8.516 1.00 11.08 395 TYR A CA 1
ATOM 3207 C C . TYR A 1 394 ? 56.811 37.810 9.679 1.00 10.98 395 TYR A C 1
ATOM 3208 O O . TYR A 1 394 ? 55.586 37.821 9.577 1.00 10.68 395 TYR A O 1
ATOM 3217 N N . ALA A 1 395 ? 57.433 37.375 10.770 1.00 11.34 396 ALA A N 1
ATOM 3218 C CA . ALA A 1 395 ? 56.678 36.832 11.903 1.00 11.61 396 ALA A CA 1
ATOM 3219 C C . ALA A 1 395 ? 56.036 37.886 12.801 1.00 10.91 396 ALA A C 1
ATOM 3220 O O . ALA A 1 395 ? 56.468 38.110 13.933 1.00 11.00 396 ALA A O 1
ATOM 3222 N N . TYR A 1 396 ? 54.980 38.513 12.294 1.00 8.77 397 TYR A N 1
ATOM 3223 C CA . TYR A 1 396 ? 54.275 39.558 13.026 1.00 9.29 397 TYR A CA 1
ATOM 3224 C C . TYR A 1 396 ? 52.781 39.450 12.828 1.00 9.98 397 TYR A C 1
ATOM 3225 O O . TYR A 1 396 ? 52.315 38.869 11.849 1.00 10.15 397 TYR A O 1
ATOM 3234 N N . GLY A 1 397 ? 52.037 40.017 13.768 1.00 11.51 398 GLY A N 1
ATOM 3235 C CA . GLY A 1 397 ? 50.594 40.009 13.665 1.00 11.86 398 GLY A CA 1
ATOM 3236 C C . GLY A 1 397 ? 49.889 38.796 14.235 1.00 12.45 398 GLY A C 1
ATOM 3237 O O . GLY A 1 397 ? 50.520 37.842 14.693 1.00 11.93 398 GLY A O 1
ATOM 3238 N N . PRO A 1 398 ? 48.550 38.815 14.202 1.00 11.79 399 PRO A N 1
ATOM 3239 C CA . PRO A 1 398 ? 47.688 37.743 14.706 1.00 12.11 399 PRO A CA 1
ATOM 3240 C C . PRO A 1 398 ? 48.119 36.366 14.229 1.00 11.18 399 PRO A C 1
ATOM 3241 O O . PRO A 1 398 ? 48.381 36.152 13.042 1.00 11.64 399 PRO A O 1
ATOM 3245 N N . GLN A 1 399 ? 48.185 35.434 15.171 1.00 11.61 400 GLN A N 1
ATOM 3246 C CA . GLN A 1 399 ? 48.588 34.072 14.877 1.00 10.85 400 GLN A CA 1
ATOM 3247 C C . GLN A 1 399 ? 47.392 33.134 14.866 1.00 10.91 400 GLN A C 1
ATOM 3248 O O . GLN A 1 399 ? 46.462 33.286 15.657 1.00 12.40 400 GLN A O 1
ATOM 3254 N N . HIS A 1 400 ? 47.426 32.168 13.954 1.00 9.79 401 HIS A N 1
ATOM 3255 C CA . HIS A 1 400 ? 46.367 31.176 13.832 1.00 9.72 401 HIS A CA 1
ATOM 3256 C C . HIS A 1 400 ? 47.023 29.807 13.853 1.00 10.12 401 HIS A C 1
ATOM 3257 O O . HIS A 1 400 ? 47.815 29.475 12.972 1.00 10.56 401 HIS A O 1
ATOM 3264 N N . ASP A 1 401 ? 46.691 29.015 14.866 1.00 10.13 402 ASP A N 1
ATOM 3265 C CA . ASP A 1 401 ? 47.275 27.691 15.021 1.00 10.04 402 ASP A CA 1
ATOM 3266 C C . ASP A 1 401 ? 46.494 26.562 14.363 1.00 10.50 402 ASP A C 1
ATOM 3267 O O . ASP A 1 401 ? 45.263 26.541 14.390 1.00 11.75 402 ASP A O 1
ATOM 3272 N N . TYR A 1 402 ? 47.236 25.629 13.776 1.00 10.12 403 TYR A N 1
ATOM 3273 C CA . TYR A 1 402 ? 46.673 24.439 13.154 1.00 9.85 403 TYR A CA 1
ATOM 3274 C C . TYR A 1 402 ? 47.548 23.264 13.592 1.00 9.63 403 TYR A C 1
ATOM 3275 O O . TYR A 1 402 ? 48.149 22.570 12.773 1.00 11.20 403 TYR A O 1
ATOM 3284 N N . ILE A 1 403 ? 47.629 23.073 14.906 1.00 12.14 404 ILE A N 1
ATOM 3285 C CA . ILE A 1 403 ? 48.409 21.989 15.503 1.00 12.33 404 ILE A CA 1
ATOM 3286 C C . ILE A 1 403 ? 47.326 20.939 15.711 1.00 12.42 404 ILE A C 1
ATOM 3287 O O . ILE A 1 403 ? 46.930 20.607 16.834 1.00 13.09 404 ILE A O 1
ATOM 3292 N N . ASP A 1 404 ? 46.875 20.406 14.580 1.00 12.63 405 ASP A N 1
ATOM 3293 C CA . ASP A 1 404 ? 45.741 19.500 14.534 1.00 11.42 405 ASP A CA 1
ATOM 3294 C C . ASP A 1 404 ? 45.891 18.169 13.810 1.00 11.74 405 ASP A C 1
ATOM 3295 O O . ASP A 1 404 ? 44.886 17.570 13.412 1.00 12.24 405 ASP A O 1
ATOM 3300 N N . HIS A 1 405 ? 47.119 17.706 13.628 1.00 10.35 406 HIS A N 1
ATOM 3301 C CA . HIS A 1 405 ? 47.351 16.437 12.949 1.00 10.65 406 HIS A CA 1
ATOM 3302 C C . HIS A 1 405 ? 48.567 15.803 13.612 1.00 10.50 406 HIS A C 1
ATOM 3303 O O . HIS A 1 405 ? 49.490 16.504 14.020 1.00 10.53 406 HIS A O 1
ATOM 3310 N N . PRO A 1 406 ? 48.582 14.468 13.737 1.00 9.95 407 PRO A N 1
ATOM 3311 C CA . PRO A 1 406 ? 49.732 13.823 14.379 1.00 10.18 407 PRO A CA 1
ATOM 3312 C C . PRO A 1 406 ? 51.067 13.966 13.663 1.00 9.71 407 PRO A C 1
ATOM 3313 O O . PRO A 1 406 ? 52.109 13.740 14.275 1.00 9.88 407 PRO A O 1
ATOM 3317 N N . ASP A 1 407 ? 51.042 14.345 12.387 1.00 9.42 408 ASP A N 1
ATOM 3318 C CA . ASP A 1 407 ? 52.271 14.533 11.614 1.00 10.20 408 ASP A CA 1
ATOM 3319 C C . ASP A 1 407 ? 52.452 15.972 11.140 1.00 10.36 408 ASP A C 1
ATOM 3320 O O . ASP A 1 407 ? 53.433 16.634 11.468 1.00 10.67 408 ASP A O 1
ATOM 3325 N N . VAL A 1 408 ? 51.490 16.445 10.355 1.00 10.41 409 VAL A N 1
ATOM 3326 C CA . VAL A 1 408 ? 51.548 17.774 9.766 1.00 10.91 409 VAL A CA 1
ATOM 3327 C C . VAL A 1 408 ? 50.864 18.865 10.574 1.00 10.45 409 VAL A C 1
ATOM 3328 O O . VAL A 1 408 ? 49.639 18.883 10.689 1.00 11.00 409 VAL A O 1
ATOM 3332 N N . ILE A 1 409 ? 51.652 19.785 11.122 1.00 9.92 410 ILE A N 1
ATOM 3333 C CA . ILE A 1 409 ? 51.087 20.888 11.885 1.00 10.17 410 ILE A CA 1
ATOM 3334 C C . ILE A 1 409 ? 51.566 22.205 11.299 1.00 9.34 410 ILE A C 1
ATOM 3335 O O . ILE A 1 409 ? 52.611 22.269 10.648 1.00 10.86 410 ILE A O 1
ATOM 3340 N N . GLY A 1 410 ? 50.793 23.258 11.522 1.00 9.60 411 GLY A N 1
ATOM 3341 C CA . GLY A 1 410 ? 51.170 24.548 10.990 1.00 10.21 411 GLY A CA 1
ATOM 3342 C C . GLY A 1 410 ? 50.547 25.701 11.738 1.00 9.98 411 GLY A C 1
ATOM 3343 O O . GLY A 1 410 ? 49.791 25.515 12.691 1.00 10.76 411 GLY A O 1
ATOM 3344 N N . TRP A 1 411 ? 50.880 26.905 11.300 1.00 9.43 412 TRP A N 1
ATOM 3345 C CA . TRP A 1 411 ? 50.363 28.119 11.908 1.00 9.43 412 TRP A CA 1
ATOM 3346 C C . TRP A 1 411 ? 50.626 29.260 10.948 1.00 10.38 412 TRP A C 1
ATOM 3347 O O . TRP A 1 411 ? 51.514 29.178 10.093 1.00 10.59 412 TRP A O 1
ATOM 3358 N N . THR A 1 412 ? 49.836 30.315 11.076 1.00 9.81 413 THR A N 1
ATOM 3359 C CA . THR A 1 412 ? 50.011 31.478 10.225 1.00 9.66 413 THR A CA 1
ATOM 3360 C C . THR A 1 412 ? 50.140 32.722 11.089 1.00 9.99 413 THR A C 1
ATOM 3361 O O . THR A 1 412 ? 49.790 32.718 12.277 1.00 9.15 413 THR A O 1
ATOM 3365 N N . ARG A 1 413 ? 50.682 33.769 10.480 1.00 10.10 414 ARG A N 1
ATOM 3366 C CA . ARG A 1 413 ? 50.825 35.078 11.104 1.00 9.61 414 ARG A CA 1
ATOM 3367 C C . ARG A 1 413 ? 50.290 35.982 9.999 1.00 9.90 414 ARG A C 1
ATOM 3368 O O . ARG A 1 413 ? 50.750 35.910 8.863 1.00 10.13 414 ARG A O 1
ATOM 3376 N N . GLU A 1 414 ? 49.306 36.814 10.316 1.00 10.56 415 GLU A N 1
ATOM 3377 C CA . GLU A 1 414 ? 48.706 37.688 9.313 1.00 11.30 415 GLU A CA 1
ATOM 3378 C C . GLU A 1 414 ? 49.564 38.868 8.899 1.00 11.46 415 GLU A C 1
ATOM 3379 O O . GLU A 1 414 ? 49.351 39.445 7.830 1.00 11.46 415 GLU A O 1
ATOM 3385 N N . GLY A 1 415 ? 50.528 39.216 9.744 1.00 10.86 416 GLY A N 1
ATOM 3386 C CA . GLY A 1 415 ? 51.362 40.375 9.493 1.00 11.11 416 GLY A CA 1
ATOM 3387 C C . GLY A 1 415 ? 50.630 41.553 10.117 1.00 11.90 416 GLY A C 1
ATOM 3388 O O . GLY A 1 415 ? 49.438 41.441 10.421 1.00 11.81 416 GLY A O 1
ATOM 3389 N N . ASP A 1 416 ? 51.329 42.659 10.354 1.00 11.57 417 ASP A N 1
ATOM 3390 C CA . ASP A 1 416 ? 50.692 43.849 10.911 1.00 11.77 417 ASP A CA 1
ATOM 3391 C C . ASP A 1 416 ? 51.372 45.100 10.372 1.00 12.86 417 ASP A C 1
ATOM 3392 O O . ASP A 1 416 ? 52.284 45.003 9.551 1.00 12.82 417 ASP A O 1
ATOM 3397 N N . SER A 1 417 ? 50.929 46.266 10.829 1.00 14.17 418 SER A N 1
ATOM 3398 C CA . SER A 1 417 ? 51.466 47.529 10.332 1.00 14.73 418 SER A CA 1
ATOM 3399 C C . SER A 1 417 ? 52.942 47.793 10.593 1.00 13.74 418 SER A C 1
ATOM 3400 O O . SER A 1 417 ? 53.506 48.730 10.029 1.00 14.67 418 SER A O 1
ATOM 3403 N N . SER A 1 418 ? 53.579 46.986 11.436 1.00 12.19 419 SER A N 1
ATOM 3404 C CA . SER A 1 418 ? 54.998 47.202 11.722 1.00 11.48 419 SER A CA 1
ATOM 3405 C C . SER A 1 418 ? 55.849 46.965 10.475 1.00 10.47 419 SER A C 1
ATOM 3406 O O . SER A 1 418 ? 56.955 47.492 10.361 1.00 11.71 419 SER A O 1
ATOM 3409 N N . ALA A 1 419 ? 55.326 46.164 9.551 1.00 11.55 420 ALA A N 1
ATOM 3410 C CA . ALA A 1 419 ? 56.008 45.849 8.296 1.00 11.65 420 ALA A CA 1
ATOM 3411 C C . ALA A 1 419 ? 54.909 45.495 7.301 1.00 11.72 420 ALA A C 1
ATOM 3412 O O . ALA A 1 419 ? 54.253 44.462 7.432 1.00 10.99 420 ALA A O 1
ATOM 3414 N N . ALA A 1 420 ? 54.720 46.351 6.302 1.00 12.07 421 ALA A N 1
ATOM 3415 C CA . ALA A 1 420 ? 53.667 46.175 5.306 1.00 12.23 421 ALA A CA 1
ATOM 3416 C C . ALA A 1 420 ? 53.569 44.812 4.637 1.00 11.72 421 ALA A C 1
ATOM 3417 O O . ALA A 1 420 ? 52.473 44.384 4.282 1.00 14.11 421 ALA A O 1
ATOM 3419 N N . LYS A 1 421 ? 54.695 44.135 4.447 1.00 11.56 422 LYS A N 1
ATOM 3420 C CA . LYS A 1 421 ? 54.654 42.825 3.805 1.00 11.25 422 LYS A CA 1
ATOM 3421 C C . LYS A 1 421 ? 54.860 41.657 4.767 1.00 12.02 422 LYS A C 1
ATOM 3422 O O . LYS A 1 421 ? 55.150 40.540 4.344 1.00 11.80 422 LYS A O 1
ATOM 3428 N N . SER A 1 422 ? 54.692 41.907 6.063 1.00 11.73 423 SER A N 1
ATOM 3429 C CA . SER A 1 422 ? 54.856 40.841 7.047 1.00 11.27 423 SER A CA 1
ATOM 3430 C C . SER A 1 422 ? 53.704 39.840 6.961 1.00 11.07 423 SER A C 1
ATOM 3431 O O . SER A 1 422 ? 52.648 40.132 6.400 1.00 11.33 423 SER A O 1
ATOM 3434 N N . GLY A 1 423 ? 53.924 38.659 7.529 1.00 10.31 424 GLY A N 1
ATOM 3435 C CA . GLY A 1 423 ? 52.932 37.601 7.493 1.00 10.27 424 GLY A CA 1
ATOM 3436 C C . GLY A 1 423 ? 53.591 36.333 6.981 1.00 10.43 424 GLY A C 1
ATOM 3437 O O . GLY A 1 423 ? 54.532 36.390 6.187 1.00 10.00 424 GLY A O 1
ATOM 3438 N N . LEU A 1 424 ? 53.117 35.180 7.434 1.00 9.63 425 LEU A N 1
ATOM 3439 C CA . LEU A 1 424 ? 53.697 33.920 6.989 1.00 9.54 425 LEU A CA 1
ATOM 3440 C C . LEU A 1 424 ? 52.763 32.753 7.255 1.00 9.36 425 LEU A C 1
ATOM 3441 O O . LEU A 1 424 ? 51.800 32.872 8.010 1.00 9.90 425 LEU A O 1
ATOM 3446 N N . ALA A 1 425 ? 53.055 31.629 6.613 1.00 9.63 426 ALA A N 1
ATOM 3447 C CA . ALA A 1 425 ? 52.288 30.405 6.794 1.00 10.39 426 ALA A CA 1
ATOM 3448 C C . ALA A 1 425 ? 53.325 29.300 6.872 1.00 10.07 426 ALA A C 1
ATOM 3449 O O . ALA A 1 425 ? 54.007 29.003 5.888 1.00 10.56 426 ALA A O 1
ATOM 3451 N N . ALA A 1 426 ? 53.450 28.702 8.052 1.00 9.53 427 ALA A N 1
ATOM 3452 C CA . ALA A 1 426 ? 54.427 27.653 8.278 1.00 9.69 427 ALA A CA 1
ATOM 3453 C C . ALA A 1 426 ? 53.807 26.279 8.437 1.00 9.91 427 ALA A C 1
ATOM 3454 O O . ALA A 1 426 ? 52.712 26.133 8.989 1.00 10.63 427 ALA A O 1
ATOM 3456 N N . LEU A 1 427 ? 54.519 25.277 7.935 1.00 10.19 428 LEU A N 1
ATOM 3457 C CA . LEU A 1 427 ? 54.110 23.884 8.039 1.00 10.75 428 LEU A CA 1
ATOM 3458 C C . LEU A 1 427 ? 55.339 23.038 8.317 1.00 10.17 428 LEU A C 1
ATOM 3459 O O . LEU A 1 427 ? 56.395 23.248 7.716 1.00 11.35 428 LEU A O 1
ATOM 3464 N N . ILE A 1 428 ? 55.208 22.108 9.254 1.00 9.71 429 ILE A N 1
ATOM 3465 C CA . ILE A 1 428 ? 56.285 21.180 9.563 1.00 9.72 429 ILE A CA 1
ATOM 3466 C C . ILE A 1 428 ? 55.631 19.821 9.756 1.00 9.57 429 ILE A C 1
ATOM 3467 O O . ILE A 1 428 ? 54.446 19.734 10.086 1.00 10.45 429 ILE A O 1
ATOM 3472 N N . THR A 1 429 ? 56.391 18.762 9.520 1.00 9.99 430 THR A N 1
ATOM 3473 C CA . THR A 1 429 ? 55.868 17.414 9.679 1.00 10.75 430 THR A CA 1
ATOM 3474 C C . THR A 1 429 ? 56.970 16.465 10.110 1.00 11.42 430 THR A C 1
ATOM 3475 O O . THR A 1 429 ? 58.090 16.527 9.599 1.00 10.93 430 THR A O 1
ATOM 3479 N N . ASP A 1 430 ? 56.658 15.594 11.062 1.00 11.00 431 ASP A N 1
ATOM 3480 C CA . ASP A 1 430 ? 57.646 14.629 11.529 1.00 11.01 431 ASP A CA 1
ATOM 3481 C C . ASP A 1 430 ? 57.486 13.326 10.749 1.00 11.95 431 ASP A C 1
ATOM 3482 O O . ASP A 1 430 ? 58.068 12.308 11.105 1.00 12.59 431 ASP A O 1
ATOM 3487 N N . GLY A 1 431 ? 56.683 13.370 9.691 1.00 11.77 432 GLY A N 1
ATOM 3488 C CA . GLY A 1 431 ? 56.460 12.191 8.872 1.00 13.33 432 GLY A CA 1
ATOM 3489 C C . GLY A 1 431 ? 56.119 12.593 7.451 1.00 12.87 432 GLY A C 1
ATOM 3490 O O . GLY A 1 431 ? 56.682 13.558 6.925 1.00 14.41 432 GLY A O 1
ATOM 3491 N N . PRO A 1 432 ? 55.210 11.863 6.789 1.00 15.08 433 PRO A N 1
ATOM 3492 C CA . PRO A 1 432 ? 54.844 12.215 5.418 1.00 13.89 433 PRO A CA 1
ATOM 3493 C C . PRO A 1 432 ? 54.338 13.653 5.345 1.00 14.94 433 PRO A C 1
ATOM 3494 O O . PRO A 1 432 ? 53.751 14.169 6.305 1.00 14.64 433 PRO A O 1
ATOM 3498 N N . GLY A 1 433 ? 54.575 14.291 4.207 1.00 14.59 434 GLY A N 1
ATOM 3499 C CA . GLY A 1 433 ? 54.126 15.655 4.020 1.00 15.44 434 GLY A CA 1
ATOM 3500 C C . GLY A 1 433 ? 52.711 15.674 3.479 1.00 15.24 434 GLY A C 1
ATOM 3501 O O . GLY A 1 433 ? 51.970 14.695 3.593 1.00 16.65 434 GLY A O 1
ATOM 3502 N N . GLY A 1 434 ? 52.344 16.793 2.873 1.00 15.21 435 GLY A N 1
ATOM 3503 C CA . GLY A 1 434 ? 51.012 16.933 2.326 1.00 15.57 435 GLY A CA 1
ATOM 3504 C C . GLY A 1 434 ? 50.662 18.401 2.295 1.00 15.40 435 GLY A C 1
ATOM 3505 O O . GLY A 1 434 ? 51.543 19.256 2.191 1.00 16.71 435 GLY A O 1
ATOM 3506 N N . SER A 1 435 ? 49.378 18.704 2.393 1.00 14.29 436 SER A N 1
ATOM 3507 C CA . SER A 1 435 ? 48.952 20.090 2.369 1.00 14.47 436 SER A CA 1
ATOM 3508 C C . SER A 1 435 ? 47.948 20.358 3.470 1.00 12.91 436 SER A C 1
ATOM 3509 O O . SER A 1 435 ? 47.323 19.441 4.000 1.00 13.98 436 SER A O 1
ATOM 3512 N N . LYS A 1 436 ? 47.815 21.627 3.824 1.00 12.36 437 LYS A N 1
ATOM 3513 C CA . LYS A 1 436 ? 46.853 22.028 4.833 1.00 11.79 437 LYS A CA 1
ATOM 3514 C C . LYS A 1 436 ? 46.350 23.406 4.456 1.00 11.28 437 LYS A C 1
ATOM 3515 O O . LYS A 1 436 ? 47.140 24.294 4.119 1.00 11.18 437 LYS A O 1
ATOM 3521 N N . ARG A 1 437 ? 45.033 23.575 4.478 1.00 12.56 438 ARG A N 1
ATOM 3522 C CA . ARG A 1 437 ? 44.446 24.869 4.182 1.00 12.48 438 ARG A CA 1
ATOM 3523 C C . ARG A 1 437 ? 44.438 25.645 5.491 1.00 11.46 438 ARG A C 1
ATOM 3524 O O . ARG A 1 437 ? 44.028 25.123 6.529 1.00 12.55 438 ARG A O 1
ATOM 3532 N N . MET A 1 438 ? 44.912 26.884 5.451 1.00 10.90 439 MET A N 1
ATOM 3533 C CA . MET A 1 438 ? 44.953 27.704 6.652 1.00 10.63 439 MET A CA 1
ATOM 3534 C C . MET A 1 438 ? 44.567 29.137 6.359 1.00 10.73 439 MET A C 1
ATOM 3535 O O . MET A 1 438 ? 44.815 29.651 5.266 1.00 11.72 439 MET A O 1
ATOM 3540 N N . TYR A 1 439 ? 43.954 29.777 7.344 1.00 11.78 440 TYR A N 1
ATOM 3541 C CA . TYR A 1 439 ? 43.558 31.171 7.219 1.00 12.35 440 TYR A CA 1
ATOM 3542 C C . TYR A 1 439 ? 44.805 32.018 7.464 1.00 12.91 440 TYR A C 1
ATOM 3543 O O . TYR A 1 439 ? 45.376 31.994 8.560 1.00 13.09 440 TYR A O 1
ATOM 3552 N N . ALA A 1 440 ? 45.225 32.755 6.439 1.00 12.13 441 ALA A N 1
ATOM 3553 C CA . ALA A 1 440 ? 46.408 33.604 6.527 1.00 12.20 441 ALA A CA 1
ATOM 3554 C C . ALA A 1 440 ? 46.047 35.069 6.760 1.00 13.03 441 ALA A C 1
ATOM 3555 O O . ALA A 1 440 ? 46.928 35.922 6.886 1.00 13.03 441 ALA A O 1
ATOM 3557 N N . GLY A 1 441 ? 44.749 35.355 6.819 1.00 13.29 442 GLY A N 1
ATOM 3558 C CA . GLY A 1 441 ? 44.305 36.719 7.039 1.00 14.30 442 GLY A CA 1
ATOM 3559 C C . GLY A 1 441 ? 43.688 37.356 5.811 1.00 15.22 442 GLY A C 1
ATOM 3560 O O . GLY A 1 441 ? 44.274 37.346 4.726 1.00 15.50 442 GLY A O 1
ATOM 3561 N N . LEU A 1 442 ? 42.496 37.915 5.982 1.00 15.30 443 LEU A N 1
ATOM 3562 C CA . LEU A 1 442 ? 41.797 38.573 4.887 1.00 15.83 443 LEU A CA 1
ATOM 3563 C C . LEU A 1 442 ? 42.650 39.705 4.314 1.00 14.66 443 LEU A C 1
ATOM 3564 O O . LEU A 1 442 ? 42.565 40.011 3.126 1.00 14.67 443 LEU A O 1
ATOM 3569 N N . LYS A 1 443 ? 43.483 40.312 5.155 1.00 12.63 444 LYS A N 1
ATOM 3570 C CA . LYS A 1 443 ? 44.341 41.411 4.713 1.00 12.94 444 LYS A CA 1
ATOM 3571 C C . LYS A 1 443 ? 45.341 40.976 3.649 1.00 12.57 444 LYS A C 1
ATOM 3572 O O . LYS A 1 443 ? 45.951 41.814 2.989 1.00 13.23 444 LYS A O 1
ATOM 3578 N N . ASN A 1 444 ? 45.506 39.668 3.486 1.00 13.00 445 ASN A N 1
ATOM 3579 C CA . ASN A 1 444 ? 46.445 39.137 2.503 1.00 12.87 445 ASN A CA 1
ATOM 3580 C C . ASN A 1 444 ? 45.777 38.509 1.285 1.00 13.31 445 ASN A C 1
ATOM 3581 O O . ASN A 1 444 ? 46.434 37.872 0.462 1.00 13.59 445 ASN A O 1
ATOM 3586 N N . ALA A 1 445 ? 44.470 38.706 1.161 1.00 14.10 446 ALA A N 1
ATOM 3587 C CA . ALA A 1 445 ? 43.724 38.146 0.041 1.00 14.97 446 ALA A CA 1
ATOM 3588 C C . ALA A 1 445 ? 44.288 38.580 -1.308 1.00 15.45 446 ALA A C 1
ATOM 3589 O O . ALA A 1 445 ? 44.630 39.749 -1.503 1.00 15.72 446 ALA A O 1
ATOM 3591 N N . GLY A 1 446 ? 44.385 37.626 -2.230 1.00 15.83 447 GLY A N 1
ATOM 3592 C CA . GLY A 1 446 ? 44.875 37.920 -3.56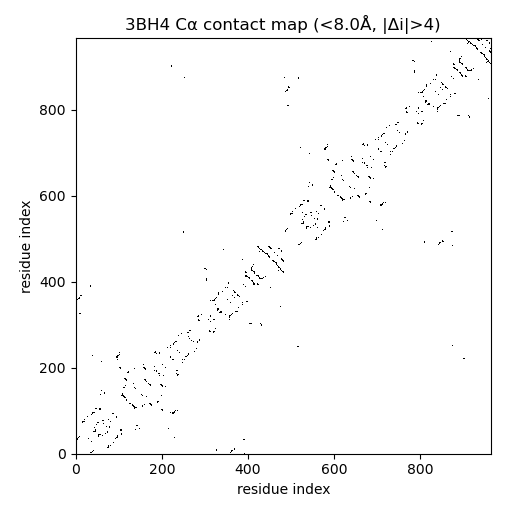6 1.00 17.01 447 GLY A CA 1
ATOM 3593 C C . GLY A 1 446 ? 46.378 37.904 -3.755 1.00 17.16 447 GLY A C 1
ATOM 3594 O O . GLY A 1 446 ? 46.869 38.029 -4.875 1.00 18.33 447 GLY A O 1
ATOM 3595 N N . GLU A 1 447 ? 47.119 37.745 -2.667 1.00 14.68 448 GLU A N 1
ATOM 3596 C CA . GLU A 1 447 ? 48.569 37.730 -2.752 1.00 14.16 448 GLU A CA 1
ATOM 3597 C C . GLU A 1 447 ? 49.137 36.377 -3.124 1.00 13.98 448 GLU A C 1
ATOM 3598 O O . GLU A 1 447 ? 48.481 35.347 -2.965 1.00 15.87 448 GLU A O 1
ATOM 3604 N N . THR A 1 448 ? 50.364 36.397 -3.630 1.00 14.00 449 THR A N 1
ATOM 3605 C CA . THR A 1 448 ? 51.069 35.180 -3.998 1.00 14.82 449 THR A CA 1
ATOM 3606 C C . THR A 1 448 ? 52.240 35.043 -3.032 1.00 13.91 449 THR A C 1
ATOM 3607 O O . THR A 1 448 ? 53.084 35.938 -2.932 1.00 14.67 449 THR A O 1
ATOM 3611 N N . TRP A 1 449 ? 52.273 33.926 -2.312 1.00 13.10 450 TRP A N 1
ATOM 3612 C CA . TRP A 1 449 ? 53.321 33.657 -1.333 1.00 12.51 450 TRP A CA 1
ATOM 3613 C C . TRP A 1 449 ? 54.246 32.544 -1.818 1.00 13.00 450 TRP A C 1
ATOM 3614 O O . TRP A 1 449 ? 53.826 31.661 -2.566 1.00 14.62 450 TRP A O 1
ATOM 3625 N N . TYR A 1 450 ? 55.504 32.587 -1.389 1.00 13.59 451 TYR A N 1
ATOM 3626 C CA . TYR A 1 450 ? 56.481 31.579 -1.784 1.00 12.79 451 TYR A CA 1
ATOM 3627 C C . TYR A 1 450 ? 57.188 31.033 -0.545 1.00 12.83 451 TYR A C 1
ATOM 3628 O O . TYR A 1 450 ? 57.184 31.666 0.512 1.00 11.86 451 TYR A O 1
ATOM 3637 N N . ASP A 1 451 ? 57.793 29.859 -0.683 1.00 12.73 452 ASP A N 1
ATOM 3638 C CA . ASP A 1 451 ? 58.494 29.209 0.419 1.00 12.86 452 ASP A CA 1
ATOM 3639 C C . ASP A 1 451 ? 59.882 29.814 0.613 1.00 13.65 452 ASP A C 1
ATOM 3640 O O . ASP A 1 451 ? 60.806 29.538 -0.157 1.00 12.99 452 ASP A O 1
ATOM 3645 N N . ILE A 1 452 ? 60.023 30.632 1.653 1.00 12.58 453 ILE A N 1
ATOM 3646 C CA . ILE A 1 452 ? 61.285 31.300 1.946 1.00 13.83 453 ILE A CA 1
ATOM 3647 C C . ILE A 1 452 ? 62.437 30.341 2.259 1.00 13.41 453 ILE A C 1
ATOM 3648 O O . ILE A 1 452 ? 63.604 30.714 2.131 1.00 13.55 453 ILE A O 1
ATOM 3653 N N . THR A 1 453 ? 62.118 29.109 2.656 1.00 13.43 454 THR A N 1
ATOM 3654 C CA . THR A 1 453 ? 63.158 28.123 2.959 1.00 14.82 454 THR A CA 1
ATOM 3655 C C . THR A 1 453 ? 63.716 27.545 1.665 1.00 15.35 454 THR A C 1
ATOM 3656 O O . THR A 1 453 ? 64.816 26.994 1.640 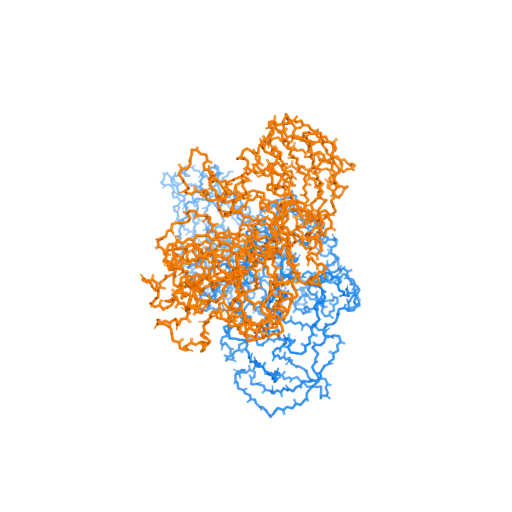1.00 17.03 454 THR A O 1
ATOM 3660 N N . GLY A 1 454 ? 62.941 27.662 0.592 1.00 14.20 455 GLY A N 1
ATOM 3661 C CA . GLY A 1 454 ? 63.374 27.133 -0.686 1.00 15.42 455 GLY A CA 1
ATOM 3662 C C . GLY A 1 454 ? 63.200 25.630 -0.805 1.00 16.57 455 GLY A C 1
ATOM 3663 O O . GLY A 1 454 ? 63.590 25.045 -1.813 1.00 18.21 455 GLY A O 1
ATOM 3664 N N . ASN A 1 455 ? 62.619 24.991 0.209 1.00 15.05 456 ASN A N 1
ATOM 3665 C CA . ASN A 1 455 ? 62.423 23.548 0.147 1.00 15.51 456 ASN A CA 1
ATOM 3666 C C . ASN A 1 455 ? 61.417 23.189 -0.939 1.00 16.71 456 ASN A C 1
ATOM 3667 O O . ASN A 1 455 ? 61.499 22.119 -1.545 1.00 18.13 456 ASN A O 1
ATOM 3672 N N . ARG A 1 456 ? 60.470 24.088 -1.182 1.00 16.08 457 ARG A N 1
ATOM 3673 C CA . ARG A 1 456 ? 59.477 23.887 -2.229 1.00 16.72 457 ARG A CA 1
ATOM 3674 C C . ARG A 1 456 ? 59.549 25.077 -3.173 1.00 17.16 457 ARG A C 1
ATOM 3675 O O . ARG A 1 456 ? 59.785 26.206 -2.740 1.00 17.42 457 ARG A O 1
ATOM 3683 N N . SER A 1 457 ? 59.350 24.819 -4.461 1.00 18.51 458 SER A N 1
ATOM 3684 C CA . SER A 1 457 ? 59.423 25.865 -5.473 1.00 19.07 458 SER A CA 1
ATOM 3685 C C . SER A 1 457 ? 58.068 26.386 -5.931 1.00 19.82 458 SER A C 1
ATOM 3686 O O . SER A 1 457 ? 58.001 27.322 -6.725 1.00 20.43 458 SER A O 1
ATOM 3689 N N . ASP A 1 458 ? 56.991 25.785 -5.438 1.00 20.87 459 ASP A N 1
ATOM 3690 C CA . ASP A 1 458 ? 55.656 26.217 -5.830 1.00 21.67 459 ASP A CA 1
ATOM 3691 C C . ASP A 1 458 ? 55.180 27.383 -4.974 1.00 21.44 459 ASP A C 1
ATOM 3692 O O . ASP A 1 458 ? 55.578 27.523 -3.818 1.00 23.42 459 ASP A O 1
ATOM 3697 N N . THR A 1 459 ? 54.338 28.228 -5.554 1.00 16.80 460 THR A N 1
ATOM 3698 C CA . THR A 1 459 ? 53.804 29.381 -4.844 1.00 15.71 460 THR A CA 1
ATOM 3699 C C . THR A 1 459 ? 52.360 29.117 -4.434 1.00 15.57 460 THR A C 1
ATOM 3700 O O . THR A 1 459 ? 51.715 28.201 -4.947 1.00 16.01 460 THR A O 1
ATOM 3704 N N . VAL A 1 460 ? 51.859 29.919 -3.502 1.00 15.48 461 VAL A N 1
ATOM 3705 C CA . VAL A 1 460 ? 50.494 29.770 -3.019 1.00 15.92 461 VAL A CA 1
ATOM 3706 C C . VAL A 1 460 ? 49.726 31.076 -3.171 1.00 16.05 461 VAL A C 1
ATOM 3707 O O . VAL A 1 460 ? 50.193 32.135 -2.759 1.00 16.26 461 VAL A O 1
ATOM 3711 N N . LYS A 1 461 ? 48.550 30.992 -3.781 1.00 16.37 462 LYS A N 1
ATOM 3712 C CA . LYS A 1 461 ? 47.706 32.159 -3.984 1.00 17.71 462 LYS A CA 1
ATOM 3713 C C . LYS A 1 461 ? 46.707 32.230 -2.838 1.00 16.95 462 LYS A C 1
ATOM 3714 O O . LYS A 1 461 ? 45.947 31.288 -2.613 1.00 17.20 462 LYS A O 1
ATOM 3720 N N . ILE A 1 462 ? 46.717 33.338 -2.105 1.00 14.93 463 ILE A N 1
ATOM 3721 C CA . ILE A 1 462 ? 45.790 33.511 -0.994 1.00 14.24 463 ILE A CA 1
ATOM 3722 C C . ILE A 1 462 ? 44.421 33.845 -1.583 1.00 14.89 463 ILE A C 1
ATOM 3723 O O . ILE A 1 462 ? 44.296 34.761 -2.398 1.00 15.42 463 ILE A O 1
ATOM 3728 N N . GLY A 1 463 ? 43.405 33.090 -1.174 1.00 14.01 464 GLY A N 1
ATOM 3729 C CA . GLY A 1 463 ? 42.060 33.305 -1.679 1.00 14.26 464 GLY A CA 1
ATOM 3730 C C . GLY A 1 463 ? 41.437 34.621 -1.253 1.00 15.88 464 GLY A C 1
ATOM 3731 O O . GLY A 1 463 ? 41.986 35.347 -0.425 1.00 15.62 464 GLY A O 1
ATOM 3732 N N . SER A 1 464 ? 40.277 34.928 -1.825 1.00 17.74 465 SER A N 1
ATOM 3733 C CA . SER A 1 464 ? 39.576 36.164 -1.507 1.00 18.06 465 SER A CA 1
ATOM 3734 C C . SER A 1 464 ? 39.110 36.180 -0.058 1.00 17.27 465 SER A C 1
ATOM 3735 O O . SER A 1 464 ? 38.786 37.236 0.486 1.00 19.18 465 SER A O 1
ATOM 3738 N N . ASP A 1 465 ? 39.079 35.007 0.566 1.00 16.01 466 ASP A N 1
ATOM 3739 C CA . ASP A 1 465 ? 38.651 34.897 1.957 1.00 16.21 466 ASP A CA 1
ATOM 3740 C C . ASP A 1 465 ? 39.827 34.844 2.930 1.00 16.04 466 ASP A C 1
ATOM 3741 O O . ASP A 1 465 ? 39.638 34.628 4.128 1.00 16.58 466 ASP A O 1
ATOM 3746 N N . GLY A 1 466 ? 41.036 35.032 2.412 1.00 13.97 467 GLY A N 1
ATOM 3747 C CA . GLY A 1 466 ? 42.215 35.013 3.261 1.00 12.58 467 GLY A CA 1
ATOM 3748 C C . GLY A 1 466 ? 42.805 33.638 3.508 1.00 12.67 467 GLY A C 1
ATOM 3749 O O . GLY A 1 466 ? 43.768 33.509 4.263 1.00 13.06 467 GLY A O 1
ATOM 3750 N N . TRP A 1 467 ? 42.235 32.615 2.878 1.00 12.51 468 TRP A N 1
ATOM 3751 C CA . TRP A 1 467 ? 42.714 31.245 3.035 1.00 12.93 468 TRP A CA 1
ATOM 3752 C C . TRP A 1 467 ? 43.629 30.802 1.906 1.00 13.73 468 TRP A C 1
ATOM 3753 O O . TRP A 1 467 ? 43.470 31.210 0.758 1.00 14.65 468 TRP A O 1
ATOM 3764 N N . GLY A 1 468 ? 44.577 29.940 2.241 1.00 12.34 469 GLY A N 1
ATOM 3765 C CA . GLY A 1 468 ? 45.481 29.417 1.241 1.00 12.71 469 GLY A CA 1
ATOM 3766 C C . GLY A 1 468 ? 45.719 27.945 1.510 1.00 12.70 469 GLY A C 1
ATOM 3767 O O . GLY A 1 468 ? 45.555 27.486 2.643 1.00 12.94 469 GLY A O 1
ATOM 3768 N N . GLU A 1 469 ? 46.065 27.192 0.472 1.00 13.26 470 GLU A N 1
ATOM 3769 C CA . GLU A 1 469 ? 46.373 25.778 0.642 1.00 13.26 470 GLU A CA 1
ATOM 3770 C C . GLU A 1 469 ? 47.890 25.690 0.582 1.00 13.98 470 GLU A C 1
ATOM 3771 O O . GLU A 1 469 ? 48.497 25.870 -0.477 1.00 14.16 470 GLU A O 1
ATOM 3777 N N . PHE A 1 470 ? 48.498 25.431 1.731 1.00 12.32 471 PHE A N 1
ATOM 3778 C CA . PHE A 1 470 ? 49.946 25.350 1.830 1.00 12.93 471 PHE A CA 1
ATOM 3779 C C . PHE A 1 470 ? 50.425 23.907 1.811 1.00 12.42 471 PHE A C 1
ATOM 3780 O O . PHE A 1 470 ? 49.718 23.000 2.247 1.00 14.11 471 PHE A O 1
ATOM 3788 N N . HIS A 1 471 ? 51.630 23.696 1.294 1.00 15.83 472 HIS A N 1
ATOM 3789 C CA . HIS A 1 471 ? 52.195 22.358 1.182 1.00 16.56 472 HIS A CA 1
ATOM 3790 C C . HIS A 1 471 ? 53.532 22.217 1.895 1.00 15.31 472 HIS A C 1
ATOM 3791 O O . HIS A 1 471 ? 54.237 23.201 2.129 1.00 15.58 472 HIS A O 1
ATOM 3798 N N . VAL A 1 472 ? 53.875 20.980 2.236 1.00 13.19 473 VAL A N 1
ATOM 3799 C CA . VAL A 1 472 ? 55.141 20.689 2.892 1.00 12.19 473 VAL A CA 1
ATOM 3800 C C . VAL A 1 472 ? 55.594 19.292 2.469 1.00 13.17 473 VAL A C 1
ATOM 3801 O O . VAL A 1 472 ? 54.776 18.383 2.326 1.00 13.25 473 VAL A O 1
ATOM 3805 N N . ASN A 1 473 ? 56.895 19.131 2.245 1.00 12.88 474 ASN A N 1
ATOM 3806 C CA . ASN A 1 473 ? 57.442 17.837 1.841 1.00 13.24 474 ASN A CA 1
ATOM 3807 C C . ASN A 1 473 ? 57.588 16.906 3.038 1.00 13.52 474 ASN A C 1
ATOM 3808 O O . ASN A 1 473 ? 57.428 17.331 4.185 1.00 12.45 474 ASN A O 1
ATOM 3813 N N . ASP A 1 474 ? 57.894 15.638 2.772 1.00 14.29 475 ASP A N 1
ATOM 3814 C CA . ASP A 1 474 ? 58.059 14.656 3.843 1.00 13.21 475 ASP A CA 1
ATOM 3815 C C . ASP A 1 474 ? 59.184 15.074 4.789 1.00 13.14 475 ASP A C 1
ATOM 3816 O O . ASP A 1 474 ? 60.257 15.468 4.336 1.00 13.07 475 ASP A O 1
ATOM 3821 N N . GLY A 1 475 ? 58.924 14.974 6.094 1.00 13.58 476 GLY A N 1
ATOM 3822 C CA . GLY A 1 475 ? 59.906 15.328 7.110 1.00 14.48 476 GLY A CA 1
ATOM 3823 C C . GLY A 1 475 ? 60.575 16.652 6.820 1.00 14.08 476 GLY A C 1
ATOM 3824 O O . GLY A 1 475 ? 61.776 16.820 7.025 1.00 15.03 476 GLY A O 1
ATOM 3825 N N . SER A 1 476 ? 59.781 17.613 6.370 1.00 12.95 477 SER A N 1
ATOM 3826 C CA . SER A 1 476 ? 60.320 18.906 5.997 1.00 12.03 477 SER A CA 1
ATOM 3827 C C . SER A 1 476 ? 59.592 20.088 6.628 1.00 11.37 477 SER A C 1
ATOM 3828 O O . SER A 1 476 ? 58.706 19.928 7.473 1.00 10.90 477 SER A O 1
ATOM 3831 N N . VAL A 1 477 ? 60.013 21.276 6.217 1.00 11.60 478 VAL A N 1
ATOM 3832 C CA . VAL A 1 477 ? 59.428 22.521 6.670 1.00 11.29 478 VAL A CA 1
ATOM 3833 C C . VAL A 1 477 ? 59.300 23.449 5.475 1.00 11.55 478 VAL A C 1
ATOM 3834 O O . VAL A 1 477 ? 60.148 23.457 4.586 1.00 11.82 478 VAL A O 1
ATOM 3838 N N . SER A 1 478 ? 58.214 24.205 5.444 1.00 10.72 479 SER A N 1
ATOM 3839 C CA . SER A 1 478 ? 58.006 25.201 4.409 1.00 10.93 479 SER A CA 1
ATOM 3840 C C . SER A 1 478 ? 57.397 26.398 5.118 1.00 11.33 479 SER A C 1
ATOM 3841 O O . SER A 1 478 ? 56.529 26.244 5.976 1.00 11.77 479 SER A O 1
ATOM 3844 N N . ILE A 1 479 ? 57.886 27.587 4.795 1.00 9.73 480 ILE A N 1
ATOM 3845 C CA . ILE A 1 479 ? 57.377 28.810 5.397 1.00 9.68 480 ILE A CA 1
ATOM 3846 C C . ILE A 1 479 ? 57.085 29.761 4.251 1.00 10.76 480 ILE A C 1
ATOM 3847 O O . ILE A 1 479 ? 58.006 30.288 3.619 1.00 10.43 480 ILE A O 1
ATOM 3852 N N . TYR A 1 480 ? 55.801 29.960 3.975 1.00 10.07 481 TYR A N 1
ATOM 3853 C CA . TYR A 1 480 ? 55.391 30.830 2.888 1.00 10.11 481 TYR A CA 1
ATOM 3854 C C . TYR A 1 480 ? 55.226 32.267 3.343 1.00 10.24 481 TYR A C 1
ATOM 3855 O O . TYR A 1 480 ? 54.650 32.531 4.401 1.00 11.11 481 TYR A O 1
ATOM 3864 N N . VAL A 1 481 ? 55.755 33.184 2.538 1.00 11.04 482 VAL A N 1
ATOM 3865 C CA . VAL A 1 481 ? 55.679 34.613 2.809 1.00 10.90 482 VAL A CA 1
ATOM 3866 C C . VAL A 1 481 ? 55.370 35.320 1.496 1.00 12.46 482 VAL A C 1
ATOM 3867 O O . VAL A 1 481 ? 55.578 34.762 0.418 1.00 13.17 482 VAL A O 1
ATOM 3871 N N . GLN A 1 482 ? 54.883 36.549 1.591 1.00 13.57 483 GLN A N 1
ATOM 3872 C CA . GLN A 1 482 ? 54.532 37.320 0.408 1.00 15.71 483 GLN A CA 1
ATOM 3873 C C . GLN A 1 482 ? 55.730 37.593 -0.489 1.00 16.63 483 GLN A C 1
ATOM 3874 O O . GLN A 1 482 ? 56.805 37.952 -0.014 1.00 15.71 483 GLN A O 1
ATOM 3880 N N . LYS A 1 483 ? 55.532 37.424 -1.793 1.00 16.25 484 LYS A N 1
ATOM 3881 C CA . LYS A 1 483 ? 56.588 37.671 -2.769 1.00 19.07 484 LYS A CA 1
ATOM 3882 C C . LYS A 1 483 ? 56.998 39.140 -2.755 1.00 20.11 484 LYS A C 1
ATOM 3883 O O . LYS A 1 483 ? 58.199 39.415 -2.961 1.00 19.28 484 LYS A O 1
ATOM 3890 N N . VAL B 1 1 ? 78.968 51.163 44.730 1.00 25.17 2 VAL B N 1
ATOM 3891 C CA . VAL B 1 1 ? 78.005 52.218 44.303 1.00 23.83 2 VAL B CA 1
ATOM 3892 C C . VAL B 1 1 ? 77.965 53.330 45.346 1.00 21.90 2 VAL B C 1
ATOM 3893 O O . VAL B 1 1 ? 78.072 53.068 46.543 1.00 20.86 2 VAL B O 1
ATOM 3897 N N . ASN B 1 2 ? 77.820 54.572 44.892 1.00 16.60 3 ASN B N 1
ATOM 3898 C CA . ASN B 1 2 ? 77.773 55.706 45.809 1.00 15.89 3 ASN B CA 1
ATOM 3899 C C . ASN B 1 2 ? 76.598 55.583 46.766 1.00 15.32 3 ASN B C 1
ATOM 3900 O O . ASN B 1 2 ? 75.508 55.168 46.371 1.00 17.93 3 ASN B O 1
ATOM 3905 N N . GLY B 1 3 ? 76.828 55.948 48.022 1.00 14.70 4 GLY B N 1
ATOM 3906 C CA . GLY B 1 3 ? 75.774 55.874 49.017 1.00 14.69 4 GLY B CA 1
ATOM 3907 C C . GLY B 1 3 ? 75.063 57.204 49.163 1.00 14.01 4 GLY B C 1
ATOM 3908 O O . GLY B 1 3 ? 75.672 58.270 49.029 1.00 14.56 4 GLY B O 1
ATOM 3909 N N . THR B 1 4 ? 73.765 57.144 49.437 1.00 11.05 5 THR B N 1
ATOM 3910 C CA . THR B 1 4 ? 72.976 58.351 49.611 1.00 10.94 5 THR B CA 1
ATOM 3911 C C . THR B 1 4 ? 72.005 58.163 50.765 1.00 10.32 5 THR B C 1
ATOM 3912 O O . THR B 1 4 ? 71.266 57.178 50.825 1.00 10.40 5 THR B O 1
ATOM 3916 N N . LEU B 1 5 ? 72.023 59.119 51.684 1.00 10.08 6 LEU B N 1
ATOM 3917 C CA . LEU B 1 5 ? 71.157 59.101 52.852 1.00 11.24 6 LEU B CA 1
ATOM 3918 C C . LEU B 1 5 ? 69.888 59.891 52.576 1.00 11.17 6 LEU B C 1
ATOM 3919 O O . LEU B 1 5 ? 69.877 60.816 51.763 1.00 11.85 6 LEU B O 1
ATOM 3924 N N . MET B 1 6 ? 68.803 59.501 53.226 1.00 11.16 7 MET B N 1
ATOM 3925 C CA . MET B 1 6 ? 67.566 60.240 53.084 1.00 11.68 7 MET B CA 1
ATOM 3926 C C . MET B 1 6 ? 66.930 60.448 54.444 1.00 10.33 7 MET B C 1
ATOM 3927 O O . MET B 1 6 ? 66.686 59.481 55.172 1.00 11.15 7 MET B O 1
ATOM 3932 N N . GLN B 1 7 ? 66.693 61.707 54.799 1.00 10.12 8 GLN B N 1
ATOM 3933 C CA . GLN B 1 7 ? 66.023 62.014 56.057 1.00 10.02 8 GLN B CA 1
ATOM 3934 C C . GLN B 1 7 ? 64.562 61.745 55.722 1.00 11.65 8 GLN B C 1
ATOM 3935 O O . GLN B 1 7 ? 63.995 62.413 54.855 1.00 12.02 8 GLN B O 1
ATOM 3941 N N . TYR B 1 8 ? 63.949 60.780 56.398 1.00 10.65 9 TYR B N 1
ATOM 3942 C CA . TYR B 1 8 ? 62.572 60.426 56.079 1.00 10.54 9 TYR B CA 1
ATOM 3943 C C . TYR B 1 8 ? 61.451 61.019 56.926 1.00 10.62 9 TYR B C 1
ATOM 3944 O O . TYR B 1 8 ? 60.693 60.295 57.580 1.00 11.91 9 TYR B O 1
ATOM 3953 N N . PHE B 1 9 ? 61.351 62.342 56.896 1.00 10.14 10 PHE B N 1
ATOM 3954 C CA . PHE B 1 9 ? 60.299 63.073 57.590 1.00 10.61 10 PHE B CA 1
ATOM 3955 C C . PHE B 1 9 ? 60.522 64.560 57.400 1.00 10.86 10 PHE B C 1
ATOM 3956 O O . PHE B 1 9 ? 61.612 64.988 57.024 1.00 11.45 10 PHE B O 1
ATOM 3964 N N . GLU B 1 10 ? 59.468 65.337 57.608 1.00 11.27 11 GLU B N 1
ATOM 3965 C CA . GLU B 1 10 ? 59.571 66.784 57.529 1.00 11.13 11 GLU B CA 1
ATOM 3966 C C . GLU B 1 10 ? 58.838 67.276 58.768 1.00 11.70 11 GLU B C 1
ATOM 3967 O O . GLU B 1 10 ? 58.132 66.502 59.422 1.00 12.09 11 GLU B O 1
ATOM 3973 N N . TRP B 1 11 ? 59.009 68.543 59.115 1.00 11.56 12 TRP B N 1
ATOM 3974 C CA . TRP B 1 11 ? 58.377 69.046 60.323 1.00 11.96 12 TRP B CA 1
ATOM 3975 C C . TRP B 1 11 ? 56.870 68.877 60.363 1.00 11.46 12 TRP B C 1
ATOM 3976 O O . TRP B 1 11 ? 56.303 68.566 61.415 1.00 12.26 12 TRP B O 1
ATOM 3987 N N . TYR B 1 12 ? 56.228 69.062 59.217 1.00 11.73 13 TYR B N 1
ATOM 3988 C CA . TYR B 1 12 ? 54.782 68.973 59.145 1.00 12.70 13 TYR B CA 1
ATOM 3989 C C . TYR B 1 12 ? 54.226 67.638 58.693 1.00 13.03 13 TYR B C 1
ATOM 3990 O O . TYR B 1 12 ? 53.105 67.562 58.191 1.00 14.00 13 TYR B O 1
ATOM 3999 N N . THR B 1 13 ? 55.012 66.582 58.863 1.00 12.53 14 THR B N 1
ATOM 4000 C CA . THR B 1 13 ? 54.532 65.249 58.539 1.00 12.13 14 THR B CA 1
ATOM 4001 C C . THR B 1 13 ? 53.271 65.163 59.408 1.00 12.68 14 THR B C 1
ATOM 4002 O O . THR B 1 13 ? 53.286 65.568 60.569 1.00 12.50 14 THR B O 1
ATOM 4006 N N . PRO B 1 14 ? 52.158 64.657 58.858 1.00 12.97 15 PRO B N 1
ATOM 4007 C CA . PRO B 1 14 ? 50.940 64.583 59.670 1.00 13.58 15 PRO B CA 1
ATOM 4008 C C . PRO B 1 14 ? 50.961 63.611 60.836 1.00 13.15 15 PRO B C 1
ATOM 4009 O O . PRO B 1 14 ? 51.620 62.577 60.783 1.00 13.56 15 PRO B O 1
ATOM 4013 N N . ASN B 1 15 ? 50.233 63.965 61.892 1.00 13.54 16 ASN B N 1
ATOM 4014 C CA . ASN B 1 15 ? 50.122 63.106 63.060 1.00 13.53 16 ASN B CA 1
ATOM 4015 C C . ASN B 1 15 ? 48.943 62.164 62.838 1.00 14.00 16 ASN B C 1
ATOM 4016 O O . ASN B 1 15 ? 47.935 62.231 63.546 1.00 14.43 16 ASN B O 1
ATOM 4021 N N . ASP B 1 16 ? 49.069 61.299 61.836 1.00 13.38 17 ASP B N 1
ATOM 4022 C CA . ASP B 1 16 ? 48.020 60.340 61.515 1.00 13.57 17 ASP B CA 1
ATOM 4023 C C . ASP B 1 16 ? 48.453 58.923 61.872 1.00 13.84 17 ASP B C 1
ATOM 4024 O O . ASP B 1 16 ? 47.715 57.967 61.654 1.00 14.92 17 ASP B O 1
ATOM 4029 N N . GLY B 1 17 ? 49.656 58.802 62.429 1.00 12.72 18 GLY B N 1
ATOM 4030 C CA . GLY B 1 17 ? 50.186 57.507 62.819 1.00 14.30 18 GLY B CA 1
ATOM 4031 C C . GLY B 1 17 ? 50.450 56.561 61.663 1.00 13.20 18 GLY B C 1
ATOM 4032 O O . GLY B 1 17 ? 50.609 55.359 61.868 1.00 13.73 18 GLY B O 1
ATOM 4033 N N . GLN B 1 18 ? 50.520 57.101 60.450 1.00 13.12 19 GLN B N 1
ATOM 4034 C CA . GLN B 1 18 ? 50.743 56.278 59.263 1.00 13.55 19 GLN B CA 1
ATOM 4035 C C . GLN B 1 18 ? 52.112 56.448 58.625 1.00 12.23 19 GLN B C 1
ATOM 4036 O O . GLN B 1 18 ? 52.352 55.936 57.532 1.00 12.58 19 GLN B O 1
ATOM 4042 N N . HIS B 1 19 ? 53.019 57.142 59.300 1.00 12.10 20 HIS B N 1
ATOM 4043 C CA . HIS B 1 19 ? 54.325 57.372 58.710 1.00 12.00 20 HIS B CA 1
ATOM 4044 C C . HIS B 1 19 ? 55.179 56.121 58.530 1.00 11.96 20 HIS B C 1
ATOM 4045 O O . HIS B 1 19 ? 55.854 55.975 57.511 1.00 11.28 20 HIS B O 1
ATOM 4052 N N . TRP B 1 20 ? 55.163 55.215 59.499 1.00 11.37 21 TRP B N 1
ATOM 4053 C CA . TRP B 1 20 ? 55.956 54.002 59.348 1.00 11.02 21 TRP B CA 1
ATOM 4054 C C . TRP B 1 20 ? 55.414 53.207 58.157 1.00 11.60 21 TRP B C 1
ATOM 4055 O O . TRP B 1 20 ? 56.179 52.609 57.402 1.00 11.82 21 TRP B O 1
ATOM 4066 N N . LYS B 1 21 ? 54.094 53.209 57.987 1.00 12.62 22 LYS B N 1
ATOM 4067 C CA . LYS B 1 21 ? 53.486 52.505 56.866 1.00 13.75 22 LYS B CA 1
ATOM 4068 C C . LYS B 1 21 ? 53.911 53.182 55.566 1.00 12.25 22 LYS B C 1
ATOM 4069 O O . LYS B 1 21 ? 54.167 52.512 54.563 1.00 12.87 22 LYS B O 1
ATOM 4075 N N . ARG B 1 22 ? 53.972 54.512 55.579 1.00 11.40 23 ARG B N 1
ATOM 4076 C CA . ARG B 1 22 ? 54.393 55.256 54.396 1.00 12.16 23 ARG B CA 1
ATOM 4077 C C . ARG B 1 22 ? 55.811 54.845 54.012 1.00 12.31 23 ARG B C 1
ATOM 4078 O O . ARG B 1 22 ? 56.116 54.624 52.838 1.00 12.40 23 ARG B O 1
ATOM 4086 N N . LEU B 1 23 ? 56.681 54.745 55.011 1.00 12.15 24 LEU B N 1
ATOM 4087 C CA . LEU B 1 23 ? 58.064 54.360 54.766 1.00 11.63 24 LEU B CA 1
ATOM 4088 C C . LEU B 1 23 ? 58.144 52.953 54.185 1.00 11.97 24 LEU B C 1
ATOM 4089 O O . LEU B 1 23 ? 58.864 52.715 53.216 1.00 12.18 24 LEU B O 1
ATOM 4094 N N . GLN B 1 24 ? 57.400 52.021 54.772 1.00 12.55 25 GLN B N 1
ATOM 4095 C CA . GLN B 1 24 ? 57.403 50.651 54.278 1.00 11.60 25 GLN B CA 1
ATOM 4096 C C . GLN B 1 24 ? 56.983 50.609 52.810 1.00 12.85 25 GLN B C 1
ATOM 4097 O O . GLN B 1 24 ? 57.606 49.929 51.994 1.00 13.45 25 GLN B O 1
ATOM 4103 N N . ASN B 1 25 ? 55.930 51.348 52.481 1.00 13.60 26 ASN B N 1
ATOM 4104 C CA . ASN B 1 25 ? 55.422 51.388 51.115 1.00 15.04 26 ASN B CA 1
ATOM 4105 C C . ASN B 1 25 ? 56.365 52.107 50.155 1.00 14.39 26 ASN B C 1
ATOM 4106 O O . ASN B 1 25 ? 56.309 51.894 48.944 1.00 15.23 26 ASN B O 1
ATOM 4111 N N . ASP B 1 26 ? 57.239 52.948 50.698 1.00 12.63 27 ASP B N 1
ATOM 4112 C CA . ASP B 1 26 ? 58.182 53.709 49.881 1.00 12.55 27 ASP B CA 1
ATOM 4113 C C . ASP B 1 26 ? 59.527 52.997 49.703 1.00 11.24 27 ASP B C 1
ATOM 4114 O O . ASP B 1 26 ? 60.366 53.443 48.921 1.00 11.65 27 ASP B O 1
ATOM 4119 N N . ALA B 1 27 ? 59.728 51.887 50.408 1.00 12.20 28 ALA B N 1
ATOM 4120 C CA . ALA B 1 27 ? 60.994 51.158 50.340 1.00 12.71 28 ALA B CA 1
ATOM 4121 C C . ALA B 1 27 ? 61.482 50.828 48.931 1.00 12.93 28 ALA B C 1
ATOM 4122 O O . ALA B 1 27 ? 62.650 51.059 48.610 1.00 13.14 28 ALA B O 1
ATOM 4124 N N . GLU B 1 28 ? 60.605 50.280 48.095 1.00 13.69 29 GLU B N 1
ATOM 4125 C CA . GLU B 1 28 ? 60.985 49.934 46.728 1.00 14.16 29 GLU B CA 1
ATOM 4126 C C . GLU B 1 28 ? 61.447 51.176 45.963 1.00 13.06 29 GLU B C 1
ATOM 4127 O O . GLU B 1 28 ? 62.515 51.182 45.347 1.00 13.23 29 GLU B O 1
ATOM 4133 N N . HIS B 1 29 ? 60.634 52.226 46.009 1.00 11.43 30 HIS B N 1
ATOM 4134 C CA . HIS B 1 29 ? 60.947 53.486 45.343 1.00 11.47 30 HIS B CA 1
ATOM 4135 C C . HIS B 1 29 ? 62.301 54.046 45.789 1.00 11.87 30 HIS B C 1
ATOM 4136 O O . HIS B 1 29 ? 63.153 54.373 44.961 1.00 11.98 30 HIS B O 1
ATOM 4143 N N . LEU B 1 30 ? 62.498 54.163 47.098 1.00 10.37 31 LEU B N 1
ATOM 4144 C CA . LEU B 1 30 ? 63.749 54.694 47.619 1.00 11.11 31 LEU B CA 1
ATOM 4145 C C . LEU B 1 30 ? 64.944 53.877 47.148 1.00 10.34 31 LEU B C 1
ATOM 4146 O O . LEU B 1 30 ? 65.971 54.434 46.757 1.00 11.07 31 LEU B O 1
ATOM 4151 N N . SER B 1 31 ? 64.819 52.554 47.182 1.00 11.90 32 SER B N 1
ATOM 4152 C CA . SER B 1 31 ? 65.926 51.714 46.752 1.00 13.03 32 SER B CA 1
ATOM 4153 C C . SER B 1 31 ? 66.202 51.892 45.262 1.00 13.73 32 SER B C 1
ATOM 4154 O O . SER B 1 31 ? 67.359 51.901 44.840 1.00 14.54 32 SER B O 1
ATOM 4157 N N . ASP B 1 32 ? 65.145 52.056 44.470 1.00 13.66 33 ASP B N 1
ATOM 4158 C CA . ASP B 1 32 ? 65.308 52.223 43.029 1.00 14.98 33 ASP B CA 1
ATOM 4159 C C . ASP B 1 32 ? 66.011 53.518 42.636 1.00 14.44 33 ASP B C 1
ATOM 4160 O O . ASP B 1 32 ? 66.784 53.537 41.676 1.00 15.20 33 ASP B O 1
ATOM 4165 N N . ILE B 1 33 ? 65.754 54.602 43.361 1.00 14.00 34 ILE B N 1
ATOM 4166 C CA . ILE B 1 33 ? 66.389 55.867 43.010 1.00 14.68 34 ILE B CA 1
ATOM 4167 C C . ILE B 1 33 ? 67.803 56.030 43.550 1.00 15.66 34 ILE B C 1
ATOM 4168 O O . ILE B 1 33 ? 68.477 57.008 43.236 1.00 18.78 34 ILE B O 1
ATOM 4173 N N . GLY B 1 34 ? 68.260 55.081 44.358 1.00 14.03 35 GLY B N 1
ATOM 4174 C CA . GLY B 1 34 ? 69.618 55.171 44.863 1.00 14.81 35 GLY B CA 1
ATOM 4175 C C . GLY B 1 34 ? 69.815 55.419 46.344 1.00 14.38 35 GLY B C 1
ATOM 4176 O O . GLY B 1 34 ? 70.950 55.554 46.795 1.00 15.09 35 GLY B O 1
ATOM 4177 N N . ILE B 1 35 ? 68.733 55.495 47.106 1.00 12.30 36 ILE B N 1
ATOM 4178 C CA . ILE B 1 35 ? 68.863 55.710 48.542 1.00 11.88 36 ILE B CA 1
ATOM 4179 C C . ILE B 1 35 ? 69.424 54.430 49.158 1.00 11.99 36 ILE B C 1
ATOM 4180 O O . ILE B 1 35 ? 68.899 53.340 48.927 1.00 12.75 36 ILE B O 1
ATOM 4185 N N . THR B 1 36 ? 70.494 54.562 49.936 1.00 11.65 37 THR B N 1
ATOM 4186 C CA . THR B 1 36 ? 71.120 53.404 50.564 1.00 11.23 37 THR B CA 1
ATOM 4187 C C . THR B 1 36 ? 70.953 53.363 52.080 1.00 10.89 37 THR B C 1
ATOM 4188 O O . THR B 1 36 ? 71.233 52.346 52.713 1.00 10.54 37 THR B O 1
ATOM 4192 N N . ALA B 1 37 ? 70.504 54.474 52.653 1.00 10.84 38 ALA B N 1
ATOM 4193 C CA . ALA B 1 37 ? 70.277 54.564 54.091 1.00 10.70 38 ALA B CA 1
ATOM 4194 C C . ALA B 1 37 ? 69.199 55.600 54.365 1.00 11.34 38 ALA B C 1
ATOM 4195 O O . ALA B 1 37 ? 69.115 56.629 53.687 1.00 11.15 38 ALA B O 1
ATOM 4197 N N . VAL B 1 38 ? 68.373 55.317 55.363 1.00 11.06 39 VAL B N 1
ATOM 4198 C CA . VAL B 1 38 ? 67.297 56.212 55.742 1.00 11.52 39 VAL B CA 1
ATOM 4199 C C . VAL B 1 38 ? 67.403 56.596 57.210 1.00 11.22 39 VAL B C 1
ATOM 4200 O O . VAL B 1 38 ? 67.565 55.737 58.078 1.00 12.31 39 VAL B O 1
ATOM 4204 N N . TRP B 1 39 ? 67.335 57.895 57.478 1.00 10.79 40 TRP B N 1
ATOM 4205 C CA . TRP B 1 39 ? 67.364 58.398 58.844 1.00 10.65 40 TRP B CA 1
ATOM 4206 C C . TRP B 1 39 ? 65.902 58.607 59.224 1.00 9.91 40 TRP B C 1
ATOM 4207 O O . TRP B 1 39 ? 65.197 59.415 58.620 1.00 10.92 40 TRP B O 1
ATOM 4218 N N . ILE B 1 40 ? 65.442 57.835 60.203 1.00 10.51 41 ILE B N 1
ATOM 4219 C CA . ILE B 1 40 ? 64.067 57.929 60.665 1.00 10.47 41 ILE B CA 1
ATOM 4220 C C . ILE B 1 40 ? 63.962 58.876 61.856 1.00 10.70 41 ILE B C 1
ATOM 4221 O O . ILE B 1 40 ? 64.910 59.035 62.622 1.00 10.20 41 ILE B O 1
ATOM 4226 N N . PRO B 1 41 ? 62.804 59.524 62.021 1.00 11.40 42 PRO B N 1
ATOM 4227 C CA . PRO B 1 41 ? 62.628 60.446 63.145 1.00 10.99 42 PRO B CA 1
ATOM 4228 C C . PRO B 1 41 ? 62.629 59.678 64.467 1.00 11.18 42 PRO B C 1
ATOM 4229 O O . PRO B 1 41 ? 62.537 58.452 64.475 1.00 11.85 42 PRO B O 1
ATOM 4233 N N . PRO B 1 42 ? 62.756 60.387 65.600 1.00 10.62 43 PRO B N 1
ATOM 4234 C CA . PRO B 1 42 ? 62.759 59.717 66.905 1.00 10.98 43 PRO B CA 1
ATOM 4235 C C . PRO B 1 42 ? 61.563 58.767 66.949 1.00 10.80 43 PRO B C 1
ATOM 4236 O O . PRO B 1 42 ? 60.430 59.181 66.704 1.00 11.87 43 PRO B O 1
ATOM 4240 N N . ALA B 1 43 ? 61.814 57.500 67.268 1.00 10.62 44 ALA B N 1
ATOM 4241 C CA . ALA B 1 43 ? 60.751 56.499 67.266 1.00 10.92 44 ALA B CA 1
ATOM 4242 C C . ALA B 1 43 ? 60.117 56.187 68.614 1.00 11.13 44 ALA B C 1
ATOM 4243 O O . ALA B 1 43 ? 59.233 55.332 68.698 1.00 10.64 44 ALA B O 1
ATOM 4245 N N . TYR B 1 44 ? 60.560 56.877 69.659 1.00 9.93 45 TYR B N 1
ATOM 4246 C CA . TYR B 1 44 ? 60.039 56.659 71.004 1.00 10.66 45 TYR B CA 1
ATOM 4247 C C . TYR B 1 44 ? 59.049 57.733 71.433 1.00 9.80 45 TYR B C 1
ATOM 4248 O O . TYR B 1 44 ? 58.987 58.823 70.859 1.00 10.91 45 TYR B O 1
ATOM 4257 N N . LYS B 1 45 ? 58.283 57.403 72.465 1.00 10.88 46 LYS B N 1
ATOM 4258 C CA . LYS B 1 45 ? 57.236 58.262 73.001 1.00 10.90 46 LYS B CA 1
ATOM 4259 C C . LYS B 1 45 ? 57.683 59.645 73.472 1.00 10.11 46 LYS B C 1
ATOM 4260 O O . LYS B 1 45 ? 58.557 59.768 74.336 1.00 10.62 46 LYS B O 1
ATOM 4266 N N . GLY B 1 46 ? 57.073 60.676 72.892 1.00 10.69 47 GLY B N 1
ATOM 4267 C CA . GLY B 1 46 ? 57.368 62.051 73.265 1.00 10.96 47 GLY B CA 1
ATOM 4268 C C . GLY B 1 46 ? 56.402 62.494 74.352 1.00 12.39 47 GLY B C 1
ATOM 4269 O O . GLY B 1 46 ? 55.591 61.691 74.817 1.00 12.41 47 GLY B O 1
ATOM 4270 N N . LEU B 1 47 ? 56.468 63.765 74.747 1.00 12.37 48 LEU B N 1
ATOM 4271 C CA . LEU B 1 47 ? 55.593 64.279 75.802 1.00 12.44 48 LEU B CA 1
ATOM 4272 C C . LEU B 1 47 ? 54.117 64.247 75.417 1.00 13.36 48 LEU B C 1
ATOM 4273 O O . LEU B 1 47 ? 53.241 64.373 76.274 1.00 13.34 48 LEU B O 1
ATOM 4278 N N . SER B 1 48 ? 53.851 64.091 74.125 1.00 12.67 49 SER B N 1
ATOM 4279 C CA . SER B 1 48 ? 52.488 64.000 73.612 1.00 13.17 49 SER B CA 1
ATOM 4280 C C . SER B 1 48 ? 52.540 63.189 72.327 1.00 12.79 49 SER B C 1
ATOM 4281 O O . SER B 1 48 ? 53.617 62.947 71.777 1.00 12.52 49 SER B O 1
ATOM 4284 N N . GLN B 1 49 ? 51.381 62.769 71.844 1.00 14.62 50 GLN B N 1
ATOM 4285 C CA . GLN B 1 49 ? 51.323 61.992 70.617 1.00 14.15 50 GLN B CA 1
ATOM 4286 C C . GLN B 1 49 ? 51.779 62.810 69.413 1.00 14.24 50 GLN B C 1
ATOM 4287 O O . GLN B 1 49 ? 52.424 62.284 68.505 1.00 14.13 50 GLN B O 1
ATOM 4293 N N . SER B 1 50 ? 51.444 64.096 69.408 1.00 12.65 51 SER B N 1
ATOM 4294 C CA . SER B 1 50 ? 51.794 64.964 68.292 1.00 13.76 51 SER B CA 1
ATOM 4295 C C . SER B 1 50 ? 53.231 65.470 68.290 1.00 13.12 51 SER B C 1
ATOM 4296 O O . SER B 1 50 ? 53.671 66.063 67.308 1.00 13.83 51 SER B O 1
ATOM 4299 N N . ASP B 1 51 ? 53.965 65.249 69.376 1.00 12.42 52 ASP B N 1
ATOM 4300 C CA . ASP B 1 51 ? 55.353 65.704 69.428 1.00 12.76 52 ASP B CA 1
ATOM 4301 C C . ASP B 1 51 ? 56.142 65.034 68.306 1.00 13.11 52 ASP B C 1
ATOM 4302 O O . ASP B 1 51 ? 55.946 63.854 68.018 1.00 13.79 52 ASP B O 1
ATOM 4307 N N . ASN B 1 52 ? 57.039 65.785 67.675 1.00 12.17 53 ASN B N 1
ATOM 4308 C CA . ASN B 1 52 ? 57.833 65.230 66.582 1.00 11.92 53 ASN B CA 1
ATOM 4309 C C . ASN B 1 52 ? 58.902 64.251 67.044 1.00 11.18 53 ASN B C 1
ATOM 4310 O O . ASN B 1 52 ? 59.548 63.600 66.226 1.00 12.02 53 ASN B O 1
ATOM 4315 N N . GLY B 1 53 ? 59.080 64.145 68.358 1.00 10.75 54 GLY B N 1
ATOM 4316 C CA . GLY B 1 53 ? 60.059 63.222 68.902 1.00 11.36 54 GLY B CA 1
ATOM 4317 C C . GLY B 1 53 ? 61.212 63.885 69.625 1.00 10.72 54 GLY B C 1
ATOM 4318 O O . GLY B 1 53 ? 61.997 63.211 70.297 1.00 11.53 54 GLY B O 1
ATOM 4319 N N . TYR B 1 54 ? 61.316 65.205 69.503 1.00 10.53 55 TYR B N 1
ATOM 4320 C CA . TYR B 1 54 ? 62.400 65.929 70.151 1.00 10.47 55 TYR B CA 1
ATOM 4321 C C . TYR B 1 54 ? 62.094 66.399 71.570 1.00 11.21 55 TYR B C 1
ATOM 4322 O O . TYR B 1 54 ? 62.859 67.148 72.174 1.00 12.06 55 TYR B O 1
ATOM 4331 N N . GLY B 1 55 ? 60.965 65.928 72.091 1.00 10.86 56 GLY B N 1
ATOM 4332 C CA . GLY B 1 55 ? 60.569 66.191 73.464 1.00 10.20 56 GLY B CA 1
ATOM 4333 C C . GLY B 1 55 ? 60.341 64.777 73.984 1.00 10.29 56 GLY B C 1
ATOM 4334 O O . GLY B 1 55 ? 59.238 64.438 74.425 1.00 10.87 56 GLY B O 1
ATOM 4335 N N . PRO B 1 56 ? 61.377 63.921 73.950 1.00 10.41 57 PRO B N 1
ATOM 4336 C CA . PRO B 1 56 ? 61.239 62.538 74.408 1.00 11.10 57 PRO B CA 1
ATOM 4337 C C . PRO B 1 56 ? 60.928 62.293 75.870 1.00 10.87 57 PRO B C 1
ATOM 4338 O O . PRO B 1 56 ? 61.597 62.815 76.765 1.00 10.54 57 PRO B O 1
ATOM 4342 N N . TYR B 1 57 ? 59.910 61.467 76.089 1.00 11.09 58 TYR B N 1
ATOM 4343 C CA . TYR B 1 57 ? 59.488 61.093 77.426 1.00 10.40 58 TYR B CA 1
ATOM 4344 C C . TYR B 1 57 ? 60.088 59.746 77.831 1.00 10.36 58 TYR B C 1
ATOM 4345 O O . TYR B 1 57 ? 60.754 59.645 78.859 1.00 10.53 58 TYR B O 1
ATOM 4354 N N . ASP B 1 58 ? 59.858 58.719 77.014 1.00 9.20 59 ASP B N 1
ATOM 4355 C CA . ASP B 1 58 ? 60.344 57.377 77.319 1.00 9.22 59 ASP B CA 1
ATOM 4356 C C . ASP B 1 58 ? 61.022 56.714 76.121 1.00 9.51 59 ASP B C 1
ATOM 4357 O O . ASP B 1 58 ? 60.366 56.295 75.168 1.00 9.90 59 ASP B O 1
ATOM 4362 N N . LEU B 1 59 ? 62.345 56.611 76.194 1.00 9.70 60 LEU B N 1
ATOM 4363 C CA . LEU B 1 59 ? 63.140 56.017 75.124 1.00 10.86 60 LEU B CA 1
ATOM 4364 C C . LEU B 1 59 ? 62.866 54.532 74.903 1.00 10.30 60 LEU B C 1
ATOM 4365 O O . LEU B 1 59 ? 63.220 53.988 73.854 1.00 10.18 60 LEU B O 1
ATOM 4370 N N . TYR B 1 60 ? 62.246 53.880 75.885 1.00 10.74 61 TYR B N 1
ATOM 4371 C CA . TYR B 1 60 ? 61.937 52.452 75.796 1.00 10.49 61 TYR B CA 1
ATOM 4372 C C . TYR B 1 60 ? 60.507 52.175 75.335 1.00 10.00 61 TYR B C 1
ATOM 4373 O O . TYR B 1 60 ? 60.063 51.022 75.325 1.00 11.17 61 TYR B O 1
ATOM 4382 N N . ASP B 1 61 ? 59.790 53.232 74.960 1.00 10.04 62 ASP B N 1
ATOM 4383 C CA . ASP B 1 61 ? 58.410 53.117 74.479 1.00 10.13 62 ASP B CA 1
ATOM 4384 C C . ASP B 1 61 ? 58.401 53.520 73.003 1.00 10.06 62 ASP B C 1
ATOM 4385 O O . ASP B 1 61 ? 58.213 54.690 72.666 1.00 11.09 62 ASP B O 1
ATOM 4390 N N . LEU B 1 62 ? 58.600 52.543 72.123 1.00 11.28 63 LEU B N 1
ATOM 4391 C CA . LEU B 1 62 ? 58.652 52.813 70.686 1.00 11.10 63 LEU B CA 1
ATOM 4392 C C . LEU B 1 62 ? 57.263 52.772 70.058 1.00 12.15 63 LEU B C 1
ATOM 4393 O O . LEU B 1 62 ? 57.070 52.209 68.980 1.00 12.30 63 LEU B O 1
ATOM 4398 N N . GLY B 1 63 ? 56.303 53.404 70.728 1.00 12.44 64 GLY B N 1
ATOM 4399 C CA . GLY B 1 63 ? 54.934 53.391 70.246 1.00 12.02 64 GLY B CA 1
ATOM 4400 C C . GLY B 1 63 ? 54.366 52.022 70.564 1.00 13.06 64 GLY B C 1
ATOM 4401 O O . GLY B 1 63 ? 53.693 51.404 69.738 1.00 12.96 64 GLY B O 1
ATOM 4402 N N . GLU B 1 64 ? 54.643 51.558 71.779 1.00 12.85 65 GLU B N 1
ATOM 4403 C CA . GLU B 1 64 ? 54.217 50.241 72.239 1.00 12.86 65 GLU B CA 1
ATOM 4404 C C . GLU B 1 64 ? 53.366 50.255 73.509 1.00 13.53 65 GLU B C 1
ATOM 4405 O O . GLU B 1 64 ? 52.537 49.365 73.717 1.00 13.78 65 GLU B O 1
ATOM 4411 N N . PHE B 1 65 ? 53.556 51.269 74.347 1.00 11.73 66 PHE B N 1
ATOM 4412 C CA . PHE B 1 65 ? 52.830 51.349 75.606 1.00 11.73 66 PHE B CA 1
ATOM 4413 C C . PHE B 1 65 ? 51.857 52.512 75.693 1.00 12.73 66 PHE B C 1
ATOM 4414 O O . PHE B 1 65 ? 52.007 53.523 75.006 1.00 12.48 66 PHE B O 1
ATOM 4422 N N . GLN B 1 66 ? 50.850 52.359 76.547 1.00 12.75 67 GLN B N 1
ATOM 4423 C CA . GLN B 1 66 ? 49.854 53.402 76.748 1.00 14.41 67 GLN B CA 1
ATOM 4424 C C . GLN B 1 66 ? 50.456 54.444 77.682 1.00 13.12 67 GLN B C 1
ATOM 4425 O O . GLN B 1 66 ? 50.410 54.310 78.905 1.00 14.02 67 GLN B O 1
ATOM 4431 N N . GLN B 1 67 ? 51.055 55.468 77.086 1.00 12.14 68 GLN B N 1
ATOM 4432 C CA . GLN B 1 67 ? 51.678 56.544 77.839 1.00 12.03 68 GLN B CA 1
ATOM 4433 C C . GLN B 1 67 ? 51.490 57.843 77.077 1.00 13.18 68 GLN B C 1
ATOM 4434 O O . GLN B 1 67 ? 51.580 57.872 75.850 1.00 13.48 68 GLN B O 1
ATOM 4440 N N . LYS B 1 68 ? 51.212 58.910 77.817 1.00 15.30 69 LYS B N 1
ATOM 4441 C CA . LYS B 1 68 ? 50.993 60.226 77.239 1.00 17.18 69 LYS B CA 1
ATOM 4442 C C . LYS B 1 68 ? 49.744 60.276 76.367 1.00 19.19 69 LYS B C 1
ATOM 4443 O O . LYS B 1 68 ? 49.716 60.956 75.341 1.00 21.00 69 LYS B O 1
ATOM 4449 N N . GLY B 1 69 ? 48.716 59.542 76.786 1.00 19.19 70 GLY B N 1
ATOM 4450 C CA . GLY B 1 69 ? 47.448 59.526 76.075 1.00 19.58 70 GLY B CA 1
ATOM 4451 C C . GLY B 1 69 ? 47.437 58.878 74.707 1.00 18.48 70 GLY B C 1
ATOM 4452 O O . GLY B 1 69 ? 46.593 59.204 73.870 1.00 20.25 70 GLY B O 1
ATOM 4453 N N . THR B 1 70 ? 48.353 57.945 74.479 1.00 16.37 71 THR B N 1
ATOM 4454 C CA . THR B 1 70 ? 48.438 57.266 73.195 1.00 15.10 71 THR B CA 1
ATOM 4455 C C . THR B 1 70 ? 49.346 56.057 73.309 1.00 13.74 71 THR B C 1
ATOM 4456 O O . THR B 1 70 ? 50.167 55.978 74.220 1.00 14.63 71 THR B O 1
ATOM 4460 N N . VAL B 1 71 ? 49.182 55.104 72.401 1.00 14.18 72 VAL B N 1
ATOM 4461 C CA . VAL B 1 71 ? 50.061 53.945 72.386 1.00 12.92 72 VAL B CA 1
ATOM 4462 C C . VAL B 1 71 ? 51.093 54.280 71.312 1.00 12.91 72 VAL B C 1
ATOM 4463 O O . VAL B 1 71 ? 52.290 54.337 71.585 1.00 12.19 72 VAL B O 1
ATOM 4467 N N . ARG B 1 72 ? 50.619 54.533 70.097 1.00 12.30 73 ARG B N 1
ATOM 4468 C CA . ARG B 1 72 ? 51.508 54.881 68.995 1.00 11.47 73 ARG B CA 1
ATOM 4469 C C . ARG B 1 72 ? 52.173 56.229 69.227 1.00 12.20 73 ARG B C 1
ATOM 4470 O O . ARG B 1 72 ? 51.692 57.052 70.004 1.00 12.54 73 ARG B O 1
ATOM 4478 N N . THR B 1 73 ? 53.302 56.439 68.561 1.00 11.85 74 THR B N 1
ATOM 4479 C CA . THR B 1 73 ? 53.976 57.724 68.626 1.00 11.33 74 THR B CA 1
ATOM 4480 C C . THR B 1 73 ? 53.304 58.470 67.482 1.00 11.66 74 THR B C 1
ATOM 4481 O O . THR B 1 73 ? 52.345 57.970 66.886 1.00 11.93 74 THR B O 1
ATOM 4485 N N . LYS B 1 74 ? 53.805 59.654 67.169 1.00 11.87 75 LYS B N 1
ATOM 4486 C CA . LYS B 1 74 ? 53.245 60.429 66.073 1.00 11.00 75 LYS B CA 1
ATOM 4487 C C . LYS B 1 74 ? 53.330 59.646 64.766 1.00 11.30 75 LYS B C 1
ATOM 4488 O O . LYS B 1 74 ? 52.442 59.720 63.915 1.00 11.60 75 LYS B O 1
ATOM 4494 N N . TYR B 1 75 ? 54.407 58.884 64.626 1.00 11.39 76 TYR B N 1
ATOM 4495 C CA . TYR B 1 75 ? 54.686 58.141 63.407 1.00 11.83 76 TYR B CA 1
ATOM 4496 C C . TYR B 1 75 ? 54.033 56.776 63.237 1.00 11.76 76 TYR B C 1
ATOM 4497 O O . TYR B 1 75 ? 53.854 56.310 62.111 1.00 11.96 76 TYR B O 1
ATOM 4506 N N . GLY B 1 76 ? 53.672 56.142 64.346 1.00 11.51 77 GLY B N 1
ATOM 4507 C CA . GLY B 1 76 ? 53.054 54.831 64.272 1.00 11.54 77 GLY B CA 1
ATOM 4508 C C . GLY B 1 76 ? 53.442 53.952 65.446 1.00 11.38 77 GLY B C 1
ATOM 4509 O O . GLY B 1 76 ? 53.952 54.441 66.454 1.00 12.17 77 GLY B O 1
ATOM 4510 N N . THR B 1 77 ? 53.209 52.649 65.311 1.00 13.16 78 THR B N 1
ATOM 4511 C CA . THR B 1 77 ? 53.521 51.695 66.375 1.00 12.42 78 THR B CA 1
ATOM 4512 C C . THR B 1 77 ? 54.869 51.018 66.163 1.00 11.96 78 THR B C 1
ATOM 4513 O O . THR B 1 77 ? 55.445 51.088 65.075 1.00 11.81 78 THR B O 1
ATOM 4517 N N . LYS B 1 78 ? 55.365 50.346 67.199 1.00 11.28 79 LYS B N 1
ATOM 4518 C CA . LYS B 1 78 ? 56.653 49.667 67.101 1.00 10.98 79 LYS B CA 1
ATOM 4519 C C . LYS B 1 78 ? 56.657 48.605 66.014 1.00 11.50 79 LYS B C 1
ATOM 4520 O O . LYS B 1 78 ? 57.607 48.513 65.239 1.00 11.83 79 LYS B O 1
ATOM 4526 N N . SER B 1 79 ? 55.599 47.800 65.954 1.00 12.57 80 SER B N 1
ATOM 4527 C CA . SER B 1 79 ? 55.539 46.746 64.948 1.00 13.08 80 SER B CA 1
ATOM 4528 C C . SER B 1 79 ? 55.497 47.304 63.528 1.00 12.89 80 SER B C 1
ATOM 4529 O O . SER B 1 79 ? 56.078 46.722 62.612 1.00 13.03 80 SER B O 1
ATOM 4532 N N . GLU B 1 80 ? 54.817 48.430 63.340 1.00 12.63 81 GLU B N 1
ATOM 4533 C CA . GLU B 1 80 ? 54.744 49.037 62.019 1.00 11.67 81 GLU B CA 1
ATOM 4534 C C . GLU B 1 80 ? 56.130 49.532 61.611 1.00 12.87 81 GLU B C 1
ATOM 4535 O O . GLU B 1 80 ? 56.512 49.439 60.446 1.00 13.30 81 GLU B O 1
ATOM 4541 N N . LEU B 1 81 ? 56.890 50.042 62.576 1.00 12.19 82 LEU B N 1
ATOM 4542 C CA . LEU B 1 81 ? 58.240 50.511 62.293 1.00 11.60 82 LEU B CA 1
ATOM 4543 C C . LEU B 1 81 ? 59.140 49.322 61.969 1.00 11.90 82 LEU B C 1
ATOM 4544 O O . LEU B 1 81 ? 59.954 49.380 61.050 1.00 11.90 82 LEU B O 1
ATOM 4549 N N . GLN B 1 82 ? 58.997 48.238 62.724 1.00 12.31 83 GLN B N 1
ATOM 4550 C CA . GLN B 1 82 ? 59.811 47.059 62.470 1.00 12.01 83 GLN B CA 1
ATOM 4551 C C . GLN B 1 82 ? 59.496 46.505 61.083 1.00 12.77 83 GLN B C 1
ATOM 4552 O O . GLN B 1 82 ? 60.392 46.054 60.372 1.00 12.88 83 GLN B O 1
ATOM 4558 N N . ASP B 1 83 ? 58.229 46.557 60.684 1.00 12.95 84 ASP B N 1
ATOM 4559 C CA . ASP B 1 83 ? 57.855 46.071 59.360 1.00 14.04 84 ASP B CA 1
ATOM 4560 C C . ASP B 1 83 ? 58.473 46.953 58.277 1.00 13.41 84 ASP B C 1
ATOM 4561 O O . ASP B 1 83 ? 58.924 46.455 57.242 1.00 14.13 84 ASP B O 1
ATOM 4566 N N . ALA B 1 84 ? 58.495 48.263 58.511 1.00 13.12 85 ALA B N 1
ATOM 4567 C CA . ALA B 1 84 ? 59.082 49.188 57.544 1.00 11.63 85 ALA B CA 1
ATOM 4568 C C . ALA B 1 84 ? 60.576 48.913 57.413 1.00 11.58 85 ALA B C 1
ATOM 4569 O O . ALA B 1 84 ? 61.117 48.879 56.307 1.00 12.14 85 ALA B O 1
ATOM 4571 N N . ILE B 1 85 ? 61.239 48.713 58.547 1.00 12.06 86 ILE B N 1
ATOM 4572 C CA . ILE B 1 85 ? 62.668 48.436 58.555 1.00 11.76 86 ILE B CA 1
ATOM 4573 C C . ILE B 1 85 ? 62.950 47.108 57.858 1.00 12.00 86 ILE B C 1
ATOM 4574 O O . ILE B 1 85 ? 63.951 46.966 57.154 1.00 12.32 86 ILE B O 1
ATOM 4579 N N . GLY B 1 86 ? 62.060 46.137 58.045 1.00 11.80 87 GLY B N 1
ATOM 4580 C CA . GLY B 1 86 ? 62.239 44.852 57.397 1.00 12.92 87 GLY B CA 1
ATOM 4581 C C . GLY B 1 86 ? 62.168 45.016 55.890 1.00 11.45 87 GLY B C 1
ATOM 4582 O O . GLY B 1 86 ? 62.947 44.408 55.153 1.00 12.96 87 GLY B O 1
ATOM 4583 N N . SER B 1 87 ? 61.235 45.840 55.423 1.00 11.67 88 SER B N 1
ATOM 4584 C CA . SER B 1 87 ? 61.092 46.074 53.989 1.00 12.80 88 SER B CA 1
ATOM 4585 C C . SER B 1 87 ? 62.312 46.805 53.433 1.00 13.18 88 SER B C 1
ATOM 4586 O O . SER B 1 87 ? 62.788 46.495 52.341 1.00 13.72 88 SER B O 1
ATOM 4589 N N . LEU B 1 88 ? 62.823 47.777 54.180 1.00 11.93 89 LEU B N 1
ATOM 4590 C CA . LEU B 1 88 ? 64.001 48.510 53.732 1.00 11.83 89 LEU B CA 1
ATOM 4591 C C . LEU B 1 88 ? 65.188 47.555 53.647 1.00 12.04 89 LEU B C 1
ATOM 4592 O O . LEU B 1 88 ? 65.916 47.533 52.654 1.00 12.38 89 LEU B O 1
ATOM 4597 N N . HIS B 1 89 ? 65.372 46.744 54.681 1.00 11.40 90 HIS B N 1
ATOM 4598 C CA . HIS B 1 89 ? 66.473 45.797 54.684 1.00 11.96 90 HIS B CA 1
ATOM 4599 C C . HIS B 1 89 ? 66.374 44.788 53.543 1.00 12.29 90 HIS B C 1
ATOM 4600 O O . HIS B 1 89 ? 67.394 44.365 53.001 1.00 12.70 90 HIS B O 1
ATOM 4607 N N . SER B 1 90 ? 65.153 44.417 53.164 1.00 12.99 91 SER B N 1
ATOM 4608 C CA . SER B 1 90 ? 64.975 43.456 52.080 1.00 14.84 91 SER B CA 1
ATOM 4609 C C . SER B 1 90 ? 65.461 44.048 50.761 1.00 14.83 91 SER B C 1
ATOM 4610 O O . SER B 1 90 ? 65.724 43.317 49.807 1.00 17.13 91 SER B O 1
ATOM 4613 N N . ARG B 1 91 ? 65.580 45.374 50.715 1.00 13.00 92 ARG B N 1
ATOM 4614 C CA . ARG B 1 91 ? 66.044 46.078 49.519 1.00 14.12 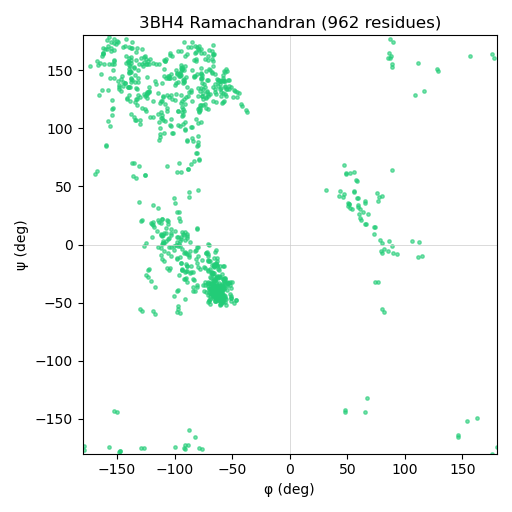92 ARG B CA 1
ATOM 4615 C C . ARG B 1 91 ? 67.463 46.620 49.733 1.00 12.78 92 ARG B C 1
ATOM 4616 O O . ARG B 1 91 ? 67.944 47.458 48.969 1.00 13.94 92 ARG B O 1
ATOM 4624 N N . ASN B 1 92 ? 68.124 46.129 50.775 1.00 14.58 93 ASN B N 1
ATOM 4625 C CA . ASN B 1 92 ? 69.478 46.552 51.128 1.00 14.90 93 ASN B CA 1
ATOM 4626 C C . ASN B 1 92 ? 69.583 48.051 51.402 1.00 15.45 93 ASN B C 1
ATOM 4627 O O . ASN B 1 92 ? 70.542 48.702 50.985 1.00 16.90 93 ASN B O 1
ATOM 4632 N N . VAL B 1 93 ? 68.582 48.597 52.085 1.00 12.49 94 VAL B N 1
ATOM 4633 C CA . VAL B 1 93 ? 68.589 50.006 52.460 1.00 12.44 94 VAL B CA 1
ATOM 4634 C C . VAL B 1 93 ? 68.738 49.996 53.974 1.00 11.99 94 VAL B C 1
ATOM 4635 O O . VAL B 1 93 ? 67.945 49.366 54.675 1.00 13.20 94 VAL B O 1
ATOM 4639 N N . GLN B 1 94 ? 69.765 50.671 54.474 1.00 10.70 95 GLN B N 1
ATOM 4640 C CA . GLN B 1 94 ? 70.010 50.709 55.906 1.00 10.17 95 GLN B CA 1
ATOM 4641 C C . GLN B 1 94 ? 69.143 51.737 56.612 1.00 10.54 95 GLN B C 1
ATOM 4642 O O . GLN B 1 94 ? 68.541 52.604 55.978 1.00 10.79 95 GLN B O 1
ATOM 4648 N N . VAL B 1 95 ? 69.084 51.626 57.933 1.00 10.52 96 VAL B N 1
ATOM 4649 C CA . VAL B 1 95 ? 68.276 52.523 58.744 1.00 10.87 96 VAL B CA 1
ATOM 4650 C C . VAL B 1 95 ? 69.070 53.099 59.907 1.00 10.32 96 VAL B C 1
ATOM 4651 O O . VAL B 1 95 ? 69.690 52.363 60.678 1.00 10.90 96 VAL B O 1
ATOM 4655 N N . TYR B 1 96 ? 69.065 54.425 60.015 1.00 9.92 97 TYR B N 1
ATOM 4656 C CA . TYR B 1 96 ? 69.753 55.101 61.108 1.00 9.32 97 TYR B CA 1
ATOM 4657 C C . TYR B 1 96 ? 68.680 55.678 62.020 1.00 10.52 97 TYR B C 1
ATOM 4658 O O . TYR B 1 96 ? 67.787 56.394 61.567 1.00 10.36 97 TYR B O 1
ATOM 4667 N N . GLY B 1 97 ? 68.771 55.372 63.307 1.00 10.12 98 GLY B N 1
ATOM 4668 C CA . GLY B 1 97 ? 67.788 55.881 64.241 1.00 9.80 98 GLY B CA 1
ATOM 4669 C C . GLY B 1 97 ? 68.191 57.201 64.863 1.00 9.68 98 GLY B C 1
ATOM 4670 O O . GLY B 1 97 ? 69.362 57.418 65.191 1.00 10.16 98 GLY B O 1
ATOM 4671 N N . ASP B 1 98 ? 67.219 58.094 65.015 1.00 11.08 99 ASP B N 1
ATOM 4672 C CA . ASP B 1 98 ? 67.472 59.390 65.628 1.00 11.40 99 ASP B CA 1
ATOM 4673 C C . ASP B 1 98 ? 67.638 59.111 67.118 1.00 10.99 99 ASP B C 1
ATOM 4674 O O . ASP B 1 98 ? 66.869 58.347 67.709 1.00 14.29 99 ASP B O 1
ATOM 4679 N N . VAL B 1 99 ? 68.651 59.728 67.710 1.00 9.72 100 VAL B N 1
ATOM 4680 C CA . VAL B 1 99 ? 68.980 59.555 69.121 1.00 11.32 100 VAL B CA 1
ATOM 4681 C C . VAL B 1 99 ? 68.872 60.907 69.825 1.00 9.61 100 VAL B C 1
ATOM 4682 O O . VAL B 1 99 ? 69.682 61.800 69.581 1.00 9.96 100 VAL B O 1
ATOM 4686 N N . VAL B 1 100 ? 67.859 61.061 70.677 1.00 10.36 101 VAL B N 1
ATOM 4687 C CA . VAL B 1 100 ? 67.645 62.315 71.408 1.00 10.13 101 VAL B CA 1
ATOM 4688 C C . VAL B 1 100 ? 67.980 62.064 72.877 1.00 10.52 101 VAL B C 1
ATOM 4689 O O . VAL B 1 100 ? 67.142 61.591 73.652 1.00 10.97 101 VAL B O 1
ATOM 4693 N N . LEU B 1 101 ? 69.214 62.395 73.249 1.00 9.87 102 LEU B N 1
ATOM 4694 C CA . LEU B 1 101 ? 69.722 62.144 74.594 1.00 10.95 102 LEU B CA 1
ATOM 4695 C C . LEU B 1 101 ? 70.041 63.371 75.431 1.00 11.20 102 LEU B C 1
ATOM 4696 O O . LEU B 1 101 ? 70.443 63.251 76.588 1.00 11.25 102 LEU B O 1
ATOM 4701 N N . ASN B 1 102 ? 69.868 64.550 74.862 1.00 10.06 103 ASN B N 1
ATOM 4702 C CA . ASN B 1 102 ? 70.198 65.753 75.602 1.00 9.95 103 ASN B CA 1
ATOM 4703 C C . ASN B 1 102 ? 69.310 66.028 76.804 1.00 9.58 103 ASN B C 1
ATOM 4704 O O . ASN B 1 102 ? 69.786 66.463 77.855 1.00 10.07 103 ASN B O 1
ATOM 4709 N N . HIS B 1 103 ? 68.022 65.755 76.649 1.00 10.06 104 HIS B N 1
ATOM 4710 C CA . HIS B 1 103 ? 67.047 66.066 77.682 1.00 10.69 104 HIS B CA 1
ATOM 4711 C C . HIS B 1 103 ? 65.892 65.082 77.692 1.00 11.19 104 HIS B C 1
ATOM 4712 O O . HIS B 1 103 ? 65.779 64.226 76.819 1.00 11.50 104 HIS B O 1
ATOM 4719 N N . LYS B 1 104 ? 65.023 65.234 78.685 1.00 12.00 105 LYS B N 1
ATOM 4720 C CA . LYS B 1 104 ? 63.822 64.418 78.811 1.00 12.02 105 LYS B CA 1
ATOM 4721 C C . LYS B 1 104 ? 62.682 65.396 79.066 1.00 12.03 105 LYS B C 1
ATOM 4722 O O . LYS B 1 104 ? 62.846 66.377 79.798 1.00 13.02 105 LYS B O 1
ATOM 4728 N N . ALA B 1 105 ? 61.535 65.132 78.450 1.00 11.32 106 ALA B N 1
ATOM 4729 C CA . ALA B 1 105 ? 60.366 65.997 78.577 1.00 11.80 106 ALA B CA 1
ATOM 4730 C C . ALA B 1 105 ? 59.136 65.217 79.021 1.00 12.75 106 ALA B C 1
ATOM 4731 O O . ALA B 1 105 ? 59.058 64.006 78.828 1.00 13.15 106 ALA B O 1
ATOM 4733 N N . GLY B 1 106 ? 58.178 65.923 79.617 1.00 13.35 107 GLY B N 1
ATOM 4734 C CA . GLY B 1 106 ? 56.943 65.294 80.051 1.00 13.74 107 GLY B CA 1
ATOM 4735 C C . GLY B 1 106 ? 57.001 64.458 81.315 1.00 12.54 107 GLY B C 1
ATOM 4736 O O . GLY B 1 106 ? 56.340 63.424 81.400 1.00 13.61 107 GLY B O 1
ATOM 4737 N N . ALA B 1 107 ? 57.774 64.897 82.303 1.00 12.85 108 ALA B N 1
ATOM 4738 C CA . ALA B 1 107 ? 57.884 64.159 83.554 1.00 12.52 108 ALA B CA 1
ATOM 4739 C C . ALA B 1 107 ? 56.507 63.914 84.162 1.00 14.06 108 ALA B C 1
ATOM 4740 O O . ALA B 1 107 ? 55.587 64.718 83.999 1.00 13.65 108 ALA B O 1
ATOM 4742 N N . ASP B 1 108 ? 56.385 62.799 84.871 1.00 13.96 109 ASP B N 1
ATOM 4743 C CA . ASP B 1 108 ? 55.137 62.416 85.518 1.00 14.81 109 ASP B CA 1
ATOM 4744 C C . ASP B 1 108 ? 54.786 63.325 86.683 1.00 15.54 109 ASP B C 1
ATOM 4745 O O . ASP B 1 108 ? 53.613 63.502 87.008 1.00 16.58 109 ASP B O 1
ATOM 4750 N N . ALA B 1 109 ? 55.800 63.906 87.312 1.00 15.85 110 ALA B N 1
ATOM 4751 C CA . ALA B 1 109 ? 55.557 64.779 88.450 1.00 15.91 110 ALA B CA 1
ATOM 4752 C C . ALA B 1 109 ? 56.758 65.656 88.741 1.00 16.60 110 ALA B C 1
ATOM 4753 O O . ALA B 1 109 ? 57.861 65.411 88.245 1.00 15.96 110 ALA B O 1
ATOM 4755 N N . THR B 1 110 ? 56.537 66.687 89.548 1.00 16.63 111 THR B N 1
ATOM 4756 C CA . THR B 1 110 ? 57.613 67.588 89.925 1.00 16.65 111 THR B CA 1
ATOM 4757 C C . THR B 1 110 ? 58.285 67.054 91.178 1.00 16.03 111 THR B C 1
ATOM 4758 O O . THR B 1 110 ? 57.742 66.190 91.870 1.00 16.94 111 THR B O 1
ATOM 4762 N N . GLU B 1 111 ? 59.477 67.568 91.450 1.00 15.22 112 GLU B N 1
ATOM 4763 C CA . GLU B 1 111 ? 60.237 67.198 92.632 1.00 15.96 112 GLU B CA 1
ATOM 4764 C C . GLU B 1 111 ? 60.849 68.475 93.183 1.00 16.30 112 GLU B C 1
ATOM 4765 O O . GLU B 1 111 ? 61.139 69.402 92.428 1.00 16.43 112 GLU B O 1
ATOM 4771 N N . ASP B 1 112 ? 61.023 68.531 94.498 1.00 16.64 113 ASP B N 1
ATOM 4772 C CA . ASP B 1 112 ? 61.606 69.707 95.125 1.00 17.35 113 ASP B CA 1
ATOM 4773 C C . ASP B 1 112 ? 63.102 69.697 94.869 1.00 17.14 113 ASP B C 1
ATOM 4774 O O . ASP B 1 112 ? 63.788 68.719 95.169 1.00 17.62 113 ASP B O 1
ATOM 4779 N N . VAL B 1 113 ? 63.604 70.790 94.305 1.00 17.02 114 VAL B N 1
ATOM 4780 C CA . VAL B 1 113 ? 65.017 70.890 93.985 1.00 17.21 114 VAL B CA 1
ATOM 4781 C C . VAL B 1 113 ? 65.580 72.254 94.357 1.00 15.94 114 VAL B C 1
ATOM 4782 O O . VAL B 1 113 ? 64.911 73.270 94.209 1.00 16.36 114 VAL B O 1
ATOM 4786 N N . THR B 1 114 ? 66.805 72.267 94.867 1.00 16.56 115 THR B N 1
ATOM 4787 C CA . THR B 1 114 ? 67.466 73.519 95.202 1.00 16.88 115 THR B CA 1
ATOM 4788 C C . THR B 1 114 ? 68.166 73.918 93.909 1.00 16.80 115 THR B C 1
ATOM 4789 O O . THR B 1 114 ? 68.894 73.116 93.322 1.00 16.89 115 THR B O 1
ATOM 4793 N N . ALA B 1 115 ? 67.941 75.143 93.452 1.00 15.32 116 ALA B N 1
ATOM 4794 C CA . ALA B 1 115 ? 68.565 75.588 92.215 1.00 14.92 116 ALA B CA 1
ATOM 4795 C C . ALA B 1 115 ? 68.943 77.056 92.235 1.00 15.61 116 ALA B C 1
ATOM 4796 O O . ALA B 1 115 ? 68.565 77.802 93.140 1.00 15.99 116 ALA B O 1
ATOM 4798 N N . VAL B 1 116 ? 69.705 77.457 91.225 1.00 16.34 117 VAL B N 1
ATOM 4799 C CA . VAL B 1 116 ? 70.126 78.838 91.073 1.00 16.30 117 VAL B CA 1
ATOM 4800 C C . VAL B 1 116 ? 69.924 79.220 89.617 1.00 16.42 117 VAL B C 1
ATOM 4801 O O . VAL B 1 116 ? 70.062 78.385 88.721 1.00 15.63 117 VAL B O 1
ATOM 4805 N N . GLU B 1 117 ? 69.573 80.476 89.382 1.00 15.35 118 GLU B N 1
ATOM 4806 C CA . GLU B 1 117 ? 69.386 80.964 88.025 1.00 15.55 118 GLU B CA 1
ATOM 4807 C C . GLU B 1 117 ? 70.765 81.283 87.468 1.00 16.37 118 GLU B C 1
ATOM 4808 O O . GLU B 1 117 ? 71.658 81.679 88.214 1.00 15.99 118 GLU B O 1
ATOM 4814 N N . VAL B 1 118 ? 70.949 81.085 86.167 1.00 15.35 119 VAL B N 1
ATOM 4815 C CA . VAL B 1 118 ? 72.221 81.410 85.532 1.00 16.01 119 VAL B CA 1
ATOM 4816 C C . VAL B 1 118 ? 71.945 82.287 84.316 1.00 15.74 119 VAL B C 1
ATOM 4817 O O . VAL B 1 118 ? 70.853 82.257 83.747 1.00 16.39 119 VAL B O 1
ATOM 4821 N N . ASN B 1 119 ? 72.941 83.076 83.930 1.00 16.87 120 ASN B N 1
ATOM 4822 C CA . ASN B 1 119 ? 72.815 83.979 82.794 1.00 17.58 120 ASN B CA 1
ATOM 4823 C C . ASN B 1 119 ? 72.613 83.200 81.495 1.00 18.22 120 ASN B C 1
ATOM 4824 O O . ASN B 1 119 ? 73.437 82.361 81.136 1.00 17.41 120 ASN B O 1
ATOM 4829 N N . PRO B 1 120 ? 71.512 83.465 80.773 1.00 19.13 121 PRO B N 1
ATOM 4830 C CA . PRO B 1 120 ? 71.273 82.748 79.516 1.00 19.23 121 PRO B CA 1
ATOM 4831 C C . PRO B 1 120 ? 72.421 82.940 78.524 1.00 19.52 121 PRO B C 1
ATOM 4832 O O . PRO B 1 120 ? 72.693 82.063 77.703 1.00 18.48 121 PRO B O 1
ATOM 4836 N N . ALA B 1 121 ? 73.091 84.087 78.609 1.00 18.20 122 ALA B N 1
ATOM 4837 C CA . ALA B 1 121 ? 74.205 84.407 77.718 1.00 17.53 122 ALA B CA 1
ATOM 4838 C C . ALA B 1 121 ? 75.542 83.917 78.263 1.00 17.21 122 ALA B C 1
ATOM 4839 O O . ALA B 1 121 ? 76.566 83.985 77.581 1.00 18.17 122 ALA B O 1
ATOM 4841 N N . ASN B 1 122 ? 75.528 83.443 79.504 1.00 16.34 123 ASN B N 1
ATOM 4842 C CA . ASN B 1 122 ? 76.720 82.909 80.150 1.00 15.77 123 ASN B CA 1
ATOM 4843 C C . ASN B 1 122 ? 76.274 82.014 81.294 1.00 16.20 123 ASN B C 1
ATOM 4844 O O . ASN B 1 122 ? 76.199 82.448 82.442 1.00 15.32 123 ASN B O 1
ATOM 4849 N N . ARG B 1 123 ? 75.986 80.757 80.976 1.00 15.89 124 ARG B N 1
ATOM 4850 C CA . ARG B 1 123 ? 75.511 79.813 81.975 1.00 14.72 124 ARG B CA 1
ATOM 4851 C C . ARG B 1 123 ? 76.499 79.496 83.091 1.00 15.99 124 ARG B C 1
ATOM 4852 O O . ARG B 1 123 ? 76.163 78.781 84.031 1.00 15.94 124 ARG B O 1
ATOM 4860 N N . ASN B 1 124 ? 77.715 80.027 82.993 1.00 17.78 125 ASN B N 1
ATOM 4861 C CA . ASN B 1 124 ? 78.716 79.805 84.031 1.00 19.96 125 ASN B CA 1
ATOM 4862 C C . ASN B 1 124 ? 78.568 80.868 85.112 1.00 20.60 125 ASN B C 1
ATOM 4863 O O . ASN B 1 124 ? 79.193 80.787 86.171 1.00 21.89 125 ASN B O 1
ATOM 4868 N N . GLN B 1 125 ? 77.733 81.863 84.838 1.00 16.30 126 GLN B N 1
ATOM 4869 C CA . GLN B 1 125 ? 77.497 82.947 85.783 1.00 18.65 126 GLN B CA 1
ATOM 4870 C C . GLN B 1 125 ? 76.128 82.839 86.445 1.00 18.43 126 GLN B C 1
ATOM 4871 O O . GLN B 1 125 ? 75.097 82.902 85.779 1.00 17.54 126 GLN B O 1
ATOM 4877 N N . GLU B 1 126 ? 76.123 82.675 87.762 1.00 23.01 127 GLU B N 1
ATOM 4878 C CA . GLU B 1 126 ? 74.873 82.587 88.505 1.00 23.13 127 GLU B CA 1
ATOM 4879 C C . GLU B 1 126 ? 74.273 83.987 88.586 1.00 23.05 127 GLU B C 1
ATOM 4880 O O . GLU B 1 126 ? 74.992 84.964 88.800 1.00 22.79 127 GLU B O 1
ATOM 4886 N N . THR B 1 127 ? 72.959 84.083 88.406 1.00 23.05 128 THR B N 1
ATOM 4887 C CA . THR B 1 127 ? 72.280 85.372 88.430 1.00 22.44 128 THR B CA 1
ATOM 4888 C C . THR B 1 127 ? 71.231 85.501 89.528 1.00 22.23 128 THR B C 1
ATOM 4889 O O . THR B 1 127 ? 70.378 86.389 89.485 1.00 22.36 128 THR B O 1
ATOM 4893 N N . SER B 1 128 ? 71.291 84.611 90.511 1.00 21.28 129 SER B N 1
ATOM 4894 C CA . SER B 1 128 ? 70.353 84.660 91.623 1.00 21.01 129 SER B CA 1
ATOM 4895 C C . SER B 1 128 ? 70.890 83.834 92.770 1.00 21.37 129 SER B C 1
ATOM 4896 O O . SER B 1 128 ? 71.797 83.021 92.593 1.00 22.57 129 SER B O 1
ATOM 4899 N N . GLU B 1 129 ? 70.346 84.065 93.959 1.00 19.51 130 GLU B N 1
ATOM 4900 C CA . GLU B 1 129 ? 70.741 83.282 95.114 1.00 20.22 130 GLU B CA 1
ATOM 4901 C C . GLU B 1 129 ? 69.994 81.982 94.874 1.00 19.19 130 GLU B C 1
ATOM 4902 O O . GLU B 1 129 ? 69.089 81.934 94.040 1.00 17.28 130 GLU B O 1
ATOM 4908 N N . GLU B 1 130 ? 70.362 80.926 95.581 1.00 19.80 131 GLU B N 1
ATOM 4909 C CA . GLU B 1 130 ? 69.663 79.669 95.386 1.00 19.94 131 GLU B CA 1
ATOM 4910 C C . GLU B 1 130 ? 68.314 79.700 96.091 1.00 18.37 131 GLU B C 1
ATOM 4911 O O . GLU B 1 130 ? 68.123 80.422 97.072 1.00 17.91 131 GLU B O 1
ATOM 4917 N N . TYR B 1 131 ? 67.369 78.938 95.558 1.00 15.88 132 TYR B N 1
ATOM 4918 C CA . TYR B 1 131 ? 66.051 78.821 96.156 1.00 15.21 132 TYR B CA 1
ATOM 4919 C C . TYR B 1 131 ? 65.419 77.505 95.738 1.00 15.31 132 TYR B C 1
ATOM 4920 O O . TYR B 1 131 ? 65.935 76.813 94.860 1.00 15.50 132 TYR B O 1
ATOM 4929 N N . GLN B 1 132 ? 64.316 77.150 96.385 1.00 16.50 133 GLN B N 1
ATOM 4930 C CA . GLN B 1 132 ? 63.635 75.898 96.095 1.00 17.48 133 GLN B CA 1
ATOM 4931 C C . GLN B 1 132 ? 62.622 76.033 94.971 1.00 17.06 133 GLN B C 1
ATOM 4932 O O . GLN B 1 132 ? 61.808 76.955 94.963 1.00 17.73 133 GLN B O 1
ATOM 4938 N N . ILE B 1 133 ? 62.683 75.111 94.016 1.00 15.44 134 ILE B N 1
ATOM 4939 C CA . ILE B 1 133 ? 61.737 75.107 92.912 1.00 16.07 134 ILE B CA 1
ATOM 4940 C C . ILE B 1 133 ? 61.127 73.718 92.783 1.00 15.97 134 ILE B C 1
ATOM 4941 O O . ILE B 1 133 ? 61.583 72.763 93.414 1.00 16.57 134 ILE B O 1
ATOM 4946 N N . LYS B 1 134 ? 60.078 73.625 91.978 1.00 15.94 135 LYS B N 1
ATOM 4947 C CA . LYS B 1 134 ? 59.429 72.351 91.710 1.00 16.66 135 LYS B CA 1
ATOM 4948 C C . LYS B 1 134 ? 59.704 72.095 90.237 1.00 15.43 135 LYS B C 1
ATOM 4949 O O . LYS B 1 134 ? 59.116 72.735 89.365 1.00 16.59 135 LYS B O 1
ATOM 4955 N N . ALA B 1 135 ? 60.622 71.174 89.969 1.00 14.55 136 ALA B N 1
ATOM 4956 C CA . ALA B 1 135 ? 61.004 70.856 88.600 1.00 13.86 136 ALA B CA 1
ATOM 4957 C C . ALA B 1 135 ? 60.415 69.533 88.136 1.00 13.37 136 ALA B C 1
ATOM 4958 O O . ALA B 1 135 ? 60.287 68.590 88.918 1.00 13.43 136 ALA B O 1
ATOM 4960 N N . TRP B 1 136 ? 60.059 69.473 86.857 1.00 14.89 137 TRP B N 1
ATOM 4961 C CA . TRP B 1 136 ? 59.487 68.262 86.274 1.00 14.87 137 TRP B CA 1
ATOM 4962 C C . TRP B 1 136 ? 60.613 67.288 85.961 1.00 14.88 137 TRP B C 1
ATOM 4963 O O . TRP B 1 136 ? 61.117 67.230 84.835 1.00 14.89 137 TRP B O 1
ATOM 4974 N N . THR B 1 137 ? 60.979 66.510 86.976 1.00 13.73 138 THR B N 1
ATOM 4975 C CA . THR B 1 137 ? 62.084 65.564 86.891 1.00 13.50 138 THR B CA 1
ATOM 4976 C C . THR B 1 137 ? 61.766 64.118 87.278 1.00 13.04 138 THR B C 1
ATOM 4977 O O . THR B 1 137 ? 62.642 63.257 87.219 1.00 13.17 138 THR B O 1
ATOM 4981 N N . ASP B 1 138 ? 60.529 63.854 87.683 1.00 13.53 139 ASP B N 1
ATOM 4982 C CA . ASP B 1 138 ? 60.125 62.512 88.089 1.00 14.88 139 ASP B CA 1
ATOM 4983 C C . ASP B 1 138 ? 59.574 61.721 86.902 1.00 14.50 139 ASP B C 1
ATOM 4984 O O . ASP B 1 138 ? 58.458 61.973 86.454 1.00 15.27 139 ASP B O 1
ATOM 4989 N N . PHE B 1 139 ? 60.362 60.777 86.391 1.00 13.46 140 PHE B N 1
ATOM 4990 C CA . PHE B 1 139 ? 59.930 59.941 85.267 1.00 14.06 140 PHE B CA 1
ATOM 4991 C C . PHE B 1 139 ? 59.747 58.512 85.764 1.00 15.70 140 PHE B C 1
ATOM 4992 O O . PHE B 1 139 ? 60.725 57.819 86.048 1.00 16.10 140 PHE B O 1
ATOM 5000 N N . ARG B 1 140 ? 58.488 58.082 85.846 1.00 16.13 141 ARG B N 1
ATOM 5001 C CA . ARG B 1 140 ? 58.120 56.759 86.352 1.00 17.51 141 ARG B CA 1
ATOM 5002 C C . ARG B 1 140 ? 57.671 55.747 85.299 1.00 15.22 141 ARG B C 1
ATOM 5003 O O . ARG B 1 140 ? 57.668 54.544 85.562 1.00 15.71 141 ARG B O 1
ATOM 5011 N N . PHE B 1 141 ? 57.263 56.232 84.129 1.00 13.91 142 PHE B N 1
ATOM 5012 C CA . PHE B 1 141 ? 56.815 55.364 83.040 1.00 13.26 142 PHE B CA 1
ATOM 5013 C C . PHE B 1 141 ? 55.684 54.441 83.495 1.00 12.73 142 PHE B C 1
ATOM 5014 O O . PHE B 1 141 ? 55.809 53.216 83.463 1.00 12.16 142 PHE B O 1
ATOM 5022 N N . PRO B 1 142 ? 54.545 55.025 83.892 1.00 13.01 143 PRO B N 1
ATOM 5023 C CA . PRO B 1 142 ? 53.393 54.249 84.360 1.00 13.39 143 PRO B CA 1
ATOM 5024 C C . PRO B 1 142 ? 52.841 53.213 83.388 1.00 12.56 143 PRO B C 1
ATOM 5025 O O . PRO B 1 142 ? 52.286 52.201 83.814 1.00 14.85 143 PRO B O 1
ATOM 5029 N N . GLY B 1 143 ? 52.991 53.460 82.091 1.00 12.51 144 GLY B N 1
ATOM 5030 C CA . GLY B 1 143 ? 52.474 52.530 81.102 1.00 11.91 144 GLY B CA 1
ATOM 5031 C C . GLY B 1 143 ? 53.413 51.402 80.712 1.00 11.86 144 GLY B C 1
ATOM 5032 O O . GLY B 1 143 ? 53.007 50.456 80.035 1.00 12.15 144 GLY B O 1
ATOM 5033 N N . ARG B 1 144 ? 54.670 51.495 81.132 1.00 11.77 145 ARG B N 1
ATOM 5034 C CA . ARG B 1 144 ? 55.663 50.477 80.813 1.00 11.71 145 ARG B CA 1
ATOM 5035 C C . ARG B 1 144 ? 56.203 49.778 82.054 1.00 11.58 145 ARG B C 1
ATOM 5036 O O . ARG B 1 144 ? 56.474 48.576 82.033 1.00 11.07 145 ARG B O 1
ATOM 5044 N N . GLY B 1 145 ? 56.365 50.531 83.133 1.00 11.66 146 GLY B N 1
ATOM 5045 C CA . GLY B 1 145 ? 56.901 49.937 84.338 1.00 12.74 146 GLY B CA 1
ATOM 5046 C C . GLY B 1 145 ? 58.337 49.506 84.101 1.00 11.86 146 GLY B C 1
ATOM 5047 O O . GLY B 1 145 ? 59.079 50.164 83.365 1.00 13.00 146 GLY B O 1
ATOM 5048 N N . ASN B 1 146 ? 58.727 48.385 84.699 1.00 11.79 147 ASN B N 1
ATOM 5049 C CA . ASN B 1 146 ? 60.090 47.890 84.574 1.00 12.32 147 ASN B CA 1
ATOM 5050 C C . ASN B 1 146 ? 60.407 47.110 83.308 1.00 11.26 147 ASN B C 1
ATOM 5051 O O . ASN B 1 146 ? 61.558 46.731 83.084 1.00 12.66 147 ASN B O 1
ATOM 5056 N N . THR B 1 147 ? 59.402 46.864 82.477 1.00 10.85 148 THR B N 1
ATOM 5057 C CA . THR B 1 147 ? 59.639 46.129 81.246 1.00 11.29 148 THR B CA 1
ATOM 5058 C C . THR B 1 147 ? 60.715 46.825 80.411 1.00 11.56 148 THR B C 1
ATOM 5059 O O . THR B 1 147 ? 60.653 48.031 80.182 1.00 11.26 148 THR B O 1
ATOM 5063 N N . TYR B 1 148 ? 61.703 46.040 79.982 1.00 12.53 149 TYR B N 1
ATOM 5064 C CA . TYR B 1 148 ? 62.850 46.498 79.189 1.00 12.38 149 TYR B CA 1
ATOM 5065 C C . TYR B 1 148 ? 63.910 47.249 79.995 1.00 13.03 149 TYR B C 1
ATOM 5066 O O . TYR B 1 148 ? 65.098 47.167 79.683 1.00 15.61 149 TYR B O 1
ATOM 5075 N N . SER B 1 149 ? 63.489 47.975 81.027 1.00 11.89 150 SER B N 1
ATOM 5076 C CA . SER B 1 149 ? 64.418 48.747 81.848 1.00 11.35 150 SER B CA 1
ATOM 5077 C C . SER B 1 149 ? 63.756 49.188 83.142 1.00 12.19 150 SER B C 1
ATOM 5078 O O . SER B 1 149 ? 62.679 49.780 83.118 1.00 12.31 150 SER B O 1
ATOM 5081 N N . ASP B 1 150 ? 64.410 48.915 84.267 1.00 13.87 151 ASP B N 1
ATOM 5082 C CA . ASP B 1 150 ? 63.869 49.296 85.567 1.00 15.39 151 ASP B CA 1
ATOM 5083 C C . ASP B 1 150 ? 64.365 50.666 86.025 1.00 15.50 151 ASP B C 1
ATOM 5084 O O . ASP B 1 150 ? 64.127 51.070 87.162 1.00 16.52 151 ASP B O 1
ATOM 5089 N N . PHE B 1 151 ? 65.045 51.386 85.140 1.00 13.53 152 PHE B N 1
ATOM 5090 C CA . PHE B 1 151 ? 65.577 52.695 85.495 1.00 12.84 152 PHE B CA 1
ATOM 5091 C C . PHE B 1 151 ? 64.492 53.767 85.622 1.00 12.81 152 PHE B C 1
ATOM 5092 O O . PHE B 1 151 ? 63.697 53.975 84.705 1.00 13.53 152 PHE B O 1
ATOM 5100 N N . LYS B 1 152 ? 64.473 54.449 86.765 1.00 13.89 153 LYS B N 1
ATOM 5101 C CA . LYS B 1 152 ? 63.511 55.518 87.024 1.00 14.13 153 LYS B CA 1
ATOM 5102 C C . LYS B 1 152 ? 64.308 56.812 87.177 1.00 13.67 153 LYS B C 1
ATOM 5103 O O . LYS B 1 152 ? 65.357 56.819 87.821 1.00 15.22 153 LYS B O 1
ATOM 5109 N N . TRP B 1 153 ? 63.810 57.901 86.597 1.00 12.84 154 TRP B N 1
ATOM 5110 C CA . TRP B 1 153 ? 64.517 59.177 86.660 1.00 13.16 154 TRP B CA 1
ATOM 5111 C C . TRP B 1 153 ? 64.042 60.113 87.761 1.00 12.71 154 TRP B C 1
ATOM 5112 O O . TRP B 1 153 ? 62.853 60.178 88.082 1.00 13.37 154 TRP B O 1
ATOM 5123 N N . HIS B 1 154 ? 64.998 60.846 88.320 1.00 13.18 155 HIS B N 1
ATOM 5124 C CA . HIS B 1 154 ? 64.740 61.818 89.371 1.00 13.71 155 HIS B CA 1
ATOM 5125 C C . HIS B 1 154 ? 65.594 63.047 89.095 1.00 13.75 155 HIS B C 1
ATOM 5126 O O . HIS B 1 154 ? 66.482 63.018 88.239 1.00 13.80 155 HIS B O 1
ATOM 5133 N N . TRP B 1 155 ? 65.335 64.120 89.831 1.00 13.76 156 TRP B N 1
ATOM 5134 C CA . TRP B 1 155 ? 66.061 65.364 89.632 1.00 13.47 156 TRP B CA 1
ATOM 5135 C C . TRP B 1 155 ? 67.580 65.206 89.649 1.00 13.41 156 TRP B C 1
ATOM 5136 O O . TRP B 1 155 ? 68.284 65.907 88.919 1.00 13.19 156 TRP B O 1
ATOM 5147 N N . TYR B 1 156 ? 68.093 64.293 90.470 1.00 12.14 157 TYR B N 1
ATOM 5148 C CA . TYR B 1 156 ? 69.540 64.126 90.557 1.00 12.66 157 TYR B CA 1
ATOM 5149 C C . TYR B 1 156 ? 70.193 63.485 89.336 1.00 12.90 157 TYR B C 1
ATOM 5150 O O . TYR B 1 156 ? 71.411 63.302 89.300 1.00 13.54 157 TYR B O 1
ATOM 5159 N N . HIS B 1 157 ? 69.384 63.161 88.331 1.00 13.14 158 HIS B N 1
ATOM 5160 C CA . HIS B 1 157 ? 69.898 62.584 87.090 1.00 12.94 158 HIS B CA 1
ATOM 5161 C C . HIS B 1 157 ? 70.012 63.689 86.051 1.00 12.83 158 HIS B C 1
ATOM 5162 O O . HIS B 1 157 ? 70.440 63.453 84.916 1.00 12.59 158 HIS B O 1
ATOM 5169 N N . PHE B 1 158 ? 69.633 64.898 86.456 1.00 12.33 159 PHE B N 1
ATOM 5170 C CA . PHE B 1 158 ? 69.652 66.063 85.580 1.00 12.69 159 PHE B CA 1
ATOM 5171 C C . PHE B 1 158 ? 70.533 67.187 86.118 1.00 12.89 159 PHE B C 1
ATOM 5172 O O . PHE B 1 158 ? 70.825 67.246 87.317 1.00 13.67 159 PHE B O 1
ATOM 5180 N N . ASP B 1 159 ? 70.947 68.081 85.224 1.00 11.51 160 ASP B N 1
ATOM 5181 C CA . ASP B 1 159 ? 71.777 69.214 85.606 1.00 11.67 160 ASP B CA 1
ATOM 5182 C C . ASP B 1 159 ? 70.971 70.469 85.835 1.00 12.94 160 ASP B C 1
ATOM 5183 O O . ASP B 1 159 ? 71.395 71.355 86.575 1.00 12.47 160 ASP B O 1
ATOM 5188 N N . GLY B 1 160 ? 69.819 70.548 85.183 1.00 11.84 161 GLY B N 1
ATOM 5189 C CA . GLY B 1 160 ? 68.975 71.714 85.328 1.00 13.32 161 GLY B CA 1
ATOM 5190 C C . GLY B 1 160 ? 67.695 71.589 84.533 1.00 13.54 161 GLY B C 1
ATOM 5191 O O . GLY B 1 160 ? 67.436 70.559 83.908 1.00 12.72 161 GLY B O 1
ATOM 5192 N N . ALA B 1 161 ? 66.892 72.646 84.565 1.00 13.77 162 ALA B N 1
ATOM 5193 C CA . ALA B 1 161 ? 65.614 72.698 83.866 1.00 13.27 162 ALA B CA 1
ATOM 5194 C C . ALA B 1 161 ? 65.289 74.163 83.600 1.00 14.42 162 ALA B C 1
ATOM 5195 O O . ALA B 1 161 ? 66.005 75.050 84.062 1.00 15.08 162 ALA B O 1
ATOM 5197 N N . ASP B 1 162 ? 64.213 74.430 82.867 1.00 17.73 163 ASP B N 1
ATOM 5198 C CA . ASP B 1 162 ? 63.874 75.815 82.570 1.00 18.76 163 ASP B CA 1
ATOM 5199 C C . ASP B 1 162 ? 62.505 76.249 83.071 1.00 18.38 163 ASP B C 1
ATOM 5200 O O . ASP B 1 162 ? 61.969 77.260 82.614 1.00 19.32 163 ASP B O 1
ATOM 5205 N N . TRP B 1 163 ? 61.945 75.502 84.017 1.00 16.40 164 TRP B N 1
ATOM 5206 C CA . TRP B 1 163 ? 60.630 75.843 84.545 1.00 16.72 164 TRP B CA 1
ATOM 5207 C C . TRP B 1 163 ? 60.431 75.464 86.006 1.00 16.28 164 TRP B C 1
ATOM 5208 O O . TRP B 1 163 ? 60.816 74.380 86.441 1.00 16.29 164 TRP B O 1
ATOM 5219 N N . ASP B 1 164 ? 59.842 76.387 86.761 1.00 17.30 165 ASP B N 1
ATOM 5220 C CA . ASP B 1 164 ? 59.537 76.173 88.169 1.00 17.78 165 ASP B CA 1
ATOM 5221 C C . ASP B 1 164 ? 58.022 76.186 88.285 1.00 17.81 165 ASP B C 1
ATOM 5222 O O . ASP B 1 164 ? 57.384 77.220 88.082 1.00 17.91 165 ASP B O 1
ATOM 5227 N N . GLU B 1 165 ? 57.454 75.031 88.608 1.00 16.89 166 GLU B N 1
ATOM 5228 C CA . GLU B 1 165 ? 56.008 74.886 88.723 1.00 18.09 166 GLU B CA 1
ATOM 5229 C C . GLU B 1 165 ? 55.405 75.659 89.894 1.00 19.76 166 GLU B C 1
ATOM 5230 O O . GLU B 1 165 ? 54.227 76.012 89.864 1.00 20.97 166 GLU B O 1
ATOM 5236 N N . SER B 1 166 ? 56.208 75.928 90.918 1.00 21.54 167 SER B N 1
ATOM 5237 C CA . SER B 1 166 ? 55.714 76.649 92.088 1.00 21.85 167 SER B CA 1
ATOM 5238 C C . SER B 1 166 ? 55.402 78.111 91.783 1.00 22.44 167 SER B C 1
ATOM 5239 O O . SER B 1 166 ? 54.310 78.594 92.081 1.00 23.91 167 SER B O 1
ATOM 5242 N N . ARG B 1 167 ? 56.359 78.812 91.185 1.00 19.58 168 ARG B N 1
ATOM 5243 C CA . ARG B 1 167 ? 56.178 80.223 90.855 1.00 19.23 168 ARG B CA 1
ATOM 5244 C C . ARG B 1 167 ? 55.706 80.403 89.419 1.00 20.02 168 ARG B C 1
ATOM 5245 O O . ARG B 1 167 ? 55.307 81.498 89.019 1.00 19.68 168 ARG B O 1
ATOM 5253 N N . LYS B 1 168 ? 55.757 79.318 88.650 1.00 20.76 169 LYS B N 1
ATOM 5254 C CA . LYS B 1 168 ? 55.354 79.335 87.250 1.00 21.73 169 LYS B CA 1
ATOM 5255 C C . LYS B 1 168 ? 56.182 80.348 86.469 1.00 21.30 169 LYS B C 1
ATOM 5256 O O . LYS B 1 168 ? 55.648 81.242 85.810 1.00 21.63 169 LYS B O 1
ATOM 5262 N N . ILE B 1 169 ? 57.499 80.195 86.553 1.00 19.27 170 ILE B N 1
ATOM 5263 C CA . ILE B 1 169 ? 58.422 81.080 85.861 1.00 18.99 170 ILE B CA 1
ATOM 5264 C C . ILE B 1 169 ? 59.419 80.288 85.028 1.00 19.27 170 ILE B C 1
ATOM 5265 O O . ILE B 1 169 ? 59.723 79.132 85.330 1.00 19.17 170 ILE B O 1
ATOM 5270 N N . SER B 1 170 ? 59.919 80.925 83.975 1.00 20.13 171 SER B N 1
ATOM 5271 C CA . SER B 1 170 ? 60.890 80.305 83.086 1.00 21.08 171 SER B CA 1
ATOM 5272 C C . SER B 1 170 ? 62.245 80.980 83.255 1.00 20.29 171 SER B C 1
ATOM 5273 O O . SER B 1 170 ? 62.373 82.196 83.100 1.00 21.65 171 SER B O 1
ATOM 5276 N N . ARG B 1 171 ? 63.251 80.179 83.583 1.00 18.51 172 ARG B N 1
ATOM 5277 C CA . ARG B 1 171 ? 64.614 80.663 83.773 1.00 18.55 172 ARG B CA 1
ATOM 5278 C C . ARG B 1 171 ? 65.511 79.483 83.440 1.00 18.58 172 ARG B C 1
ATOM 5279 O O . ARG B 1 171 ? 65.019 78.385 83.193 1.00 19.78 172 ARG B O 1
ATOM 5287 N N . ILE B 1 172 ? 66.817 79.707 83.411 1.00 17.10 173 ILE B N 1
ATOM 5288 C CA . ILE B 1 172 ? 67.732 78.600 83.184 1.00 16.25 173 ILE B CA 1
ATOM 5289 C C . ILE B 1 172 ? 68.148 78.226 84.599 1.00 16.00 173 ILE B C 1
ATOM 5290 O O . ILE B 1 172 ? 68.951 78.919 85.231 1.00 15.28 173 ILE B O 1
ATOM 5295 N N . PHE B 1 173 ? 67.564 77.145 85.102 1.00 15.68 174 PHE B N 1
ATOM 5296 C CA . PHE B 1 173 ? 67.842 76.674 86.449 1.00 16.50 174 PHE B CA 1
ATOM 5297 C C . PHE B 1 173 ? 68.945 75.629 86.493 1.00 16.61 174 PHE B C 1
ATOM 5298 O O . PHE B 1 173 ? 68.860 74.600 85.824 1.00 17.11 174 PHE B O 1
ATOM 5306 N N . LYS B 1 174 ? 69.984 75.902 87.275 1.00 14.72 175 LYS B N 1
ATOM 5307 C CA . LYS B 1 174 ? 71.072 74.953 87.443 1.00 14.56 175 LYS B CA 1
ATOM 5308 C C . LYS B 1 174 ? 70.817 74.322 88.807 1.00 14.61 175 LYS B C 1
ATOM 5309 O O . LYS B 1 174 ? 70.677 75.027 89.807 1.00 14.71 175 LYS B O 1
ATOM 5315 N N . PHE B 1 175 ? 70.733 72.999 88.848 1.00 14.04 176 PHE B N 1
ATOM 5316 C CA . PHE B 1 175 ? 70.471 72.301 90.101 1.00 14.32 176 PHE B CA 1
ATOM 5317 C C . PHE B 1 175 ? 71.661 72.296 91.052 1.00 15.62 176 PHE B C 1
ATOM 5318 O O . PHE B 1 175 ? 72.816 72.298 90.627 1.00 16.64 176 PHE B O 1
ATOM 5326 N N . ARG B 1 176 ? 71.349 72.280 92.344 1.00 16.64 177 ARG B N 1
ATOM 5327 C CA . ARG B 1 176 ? 72.342 72.243 93.411 1.00 18.76 177 ARG B CA 1
ATOM 5328 C C . ARG B 1 176 ? 72.316 70.848 94.019 1.00 18.52 177 ARG B C 1
ATOM 5329 O O . ARG B 1 176 ? 71.329 70.126 93.879 1.00 18.38 177 ARG B O 1
ATOM 5337 N N . GLY B 1 177 ? 73.394 70.477 94.700 1.00 18.97 178 GLY B N 1
ATOM 5338 C CA . GLY B 1 177 ? 73.459 69.167 95.319 1.00 19.56 178 GLY B CA 1
ATOM 5339 C C . GLY B 1 177 ? 74.469 68.241 94.669 1.00 21.17 178 GLY B C 1
ATOM 5340 O O . GLY B 1 177 ? 74.815 68.406 93.501 1.00 20.56 178 GLY B O 1
ATOM 5341 N N . GLU B 1 178 ? 74.932 67.261 95.438 1.00 21.81 179 GLU B N 1
ATOM 5342 C CA . GLU B 1 178 ? 75.911 66.266 95.002 1.00 24.67 179 GLU B CA 1
ATOM 5343 C C . GLU B 1 178 ? 76.931 66.736 93.969 1.00 22.96 179 GLU B C 1
ATOM 5344 O O . GLU B 1 178 ? 77.185 66.051 92.978 1.00 23.39 179 GLU B O 1
ATOM 5350 N N . GLY B 1 179 ? 77.518 67.903 94.211 1.00 22.22 180 GLY B N 1
ATOM 5351 C CA . GLY B 1 179 ? 78.524 68.439 93.311 1.00 20.11 180 GLY B CA 1
ATOM 5352 C C . GLY B 1 179 ? 78.100 68.676 91.873 1.00 18.91 180 GLY B C 1
ATOM 5353 O O . GLY B 1 179 ? 78.913 68.527 90.960 1.00 18.60 180 GLY B O 1
ATOM 5354 N N . LYS B 1 180 ? 76.843 69.054 91.665 1.00 20.06 181 LYS B N 1
ATOM 5355 C CA . LYS B 1 180 ? 76.332 69.319 90.319 1.00 18.96 181 LYS B CA 1
ATOM 5356 C C . LYS B 1 180 ? 77.140 70.404 89.610 1.00 19.01 181 LYS B C 1
ATOM 5357 O O . LYS B 1 180 ? 77.621 71.348 90.237 1.00 18.59 181 LYS B O 1
ATOM 5363 N N . ALA B 1 181 ? 77.278 70.264 88.296 1.00 16.75 182 ALA B N 1
ATOM 5364 C CA . ALA B 1 181 ? 78.002 71.236 87.480 1.00 16.00 182 ALA B CA 1
ATOM 5365 C C . ALA B 1 181 ? 77.622 70.985 86.032 1.00 15.00 182 ALA B C 1
ATOM 5366 O O . ALA B 1 181 ? 77.373 69.854 85.660 1.00 13.70 182 ALA B O 1
ATOM 5368 N N . TRP B 1 182 ? 77.560 72.026 85.212 1.00 14.56 183 TRP B N 1
ATOM 5369 C CA . TRP B 1 182 ? 77.227 71.817 83.806 1.00 13.63 183 TRP B CA 1
ATOM 5370 C C . TRP B 1 182 ? 78.267 70.862 83.230 1.00 13.86 183 TRP B C 1
ATOM 5371 O O . TRP B 1 182 ? 79.444 70.921 83.597 1.00 14.35 183 TRP B O 1
ATOM 5382 N N . ASP B 1 183 ? 77.836 69.976 82.338 1.00 11.99 184 ASP B N 1
ATOM 5383 C CA . ASP B 1 183 ? 78.754 69.031 81.725 1.00 11.92 184 ASP B CA 1
ATOM 5384 C C . ASP B 1 183 ? 79.754 69.794 80.890 1.00 12.78 184 ASP B C 1
ATOM 5385 O O . ASP B 1 183 ? 79.434 70.830 80.310 1.00 11.74 184 ASP B O 1
ATOM 5390 N N . TRP B 1 184 ? 80.978 69.304 80.821 1.00 18.05 185 TRP B N 1
ATOM 5391 C CA . TRP B 1 184 ? 81.914 70.050 80.021 1.00 23.27 185 TRP B CA 1
ATOM 5392 C C . TRP B 1 184 ? 82.067 69.430 78.660 1.00 27.96 185 TRP B C 1
ATOM 5393 O O . TRP B 1 184 ? 81.369 68.475 78.308 1.00 30.87 185 TRP B O 1
ATOM 5404 N N . GLU B 1 185 ? 82.996 69.986 77.900 1.00 23.01 186 GLU B N 1
ATOM 5405 C CA . GLU B 1 185 ? 83.240 69.574 76.555 1.00 21.82 186 GLU B CA 1
ATOM 5406 C C . GLU B 1 185 ? 81.855 69.510 75.948 1.00 18.50 186 GLU B C 1
ATOM 5407 O O . GLU B 1 185 ? 81.276 68.449 75.720 1.00 13.55 186 GLU B O 1
ATOM 5413 N N . VAL B 1 186 ? 81.303 70.709 75.822 1.00 15.05 187 VAL B N 1
ATOM 5414 C CA . VAL B 1 186 ? 80.026 70.972 75.188 1.00 11.74 187 VAL B CA 1
ATOM 5415 C C . VAL B 1 186 ? 80.365 72.298 74.525 1.00 11.65 187 VAL B C 1
ATOM 5416 O O . VAL B 1 186 ? 81.443 72.853 74.767 1.00 10.53 187 VAL B O 1
ATOM 5420 N N . SER B 1 187 ? 79.485 72.803 73.676 1.00 10.92 188 SER B N 1
ATOM 5421 C CA . SER B 1 187 ? 79.763 74.076 73.033 1.00 11.49 188 SER B CA 1
ATOM 5422 C C . SER B 1 187 ? 80.012 75.140 74.099 1.00 12.27 188 SER B C 1
ATOM 5423 O O . SER B 1 187 ? 79.347 75.150 75.139 1.00 11.83 188 SER B O 1
ATOM 5426 N N . SER B 1 188 ? 80.977 76.022 73.850 1.00 13.88 189 SER B N 1
ATOM 5427 C CA . SER B 1 188 ? 81.287 77.088 74.794 1.00 15.12 189 SER B CA 1
ATOM 5428 C C . SER B 1 188 ? 80.452 78.330 74.500 1.00 14.47 189 SER B C 1
ATOM 5429 O O . SER B 1 188 ? 80.647 79.381 75.114 1.00 14.82 189 SER B O 1
ATOM 5432 N N . GLU B 1 189 ? 79.530 78.215 73.547 1.00 12.23 190 GLU B N 1
ATOM 5433 C CA . GLU B 1 189 ? 78.641 79.328 73.231 1.00 12.51 190 GLU B CA 1
ATOM 5434 C C . GLU B 1 189 ? 77.838 79.574 74.504 1.00 14.19 190 GLU B C 1
ATOM 5435 O O . GLU B 1 189 ? 77.450 78.626 75.192 1.00 13.26 190 GLU B O 1
ATOM 5441 N N . ASN B 1 190 ? 77.589 80.842 74.813 1.00 14.29 191 ASN B N 1
ATOM 5442 C CA . ASN B 1 190 ? 76.853 81.210 76.020 1.00 14.30 191 ASN B CA 1
ATOM 5443 C C . ASN B 1 190 ? 77.604 80.716 77.255 1.00 13.66 191 ASN B C 1
ATOM 5444 O O . ASN B 1 190 ? 76.991 80.396 78.276 1.00 13.60 191 ASN B O 1
ATOM 5449 N N . GLY B 1 191 ? 78.930 80.660 77.157 1.00 13.97 192 GLY B N 1
ATOM 5450 C CA . GLY B 1 191 ? 79.750 80.204 78.267 1.00 14.05 192 GLY B CA 1
ATOM 5451 C C . GLY B 1 191 ? 79.811 78.690 78.321 1.00 13.82 192 GLY B C 1
ATOM 5452 O O . GLY B 1 191 ? 80.882 78.091 78.275 1.00 13.98 192 GLY B O 1
ATOM 5453 N N . ASN B 1 192 ? 78.642 78.074 78.435 1.00 12.81 193 ASN B N 1
ATOM 5454 C CA . ASN B 1 192 ? 78.525 76.623 78.479 1.00 12.60 193 ASN B CA 1
ATOM 5455 C C . ASN B 1 192 ? 77.129 76.338 77.945 1.00 12.50 193 ASN B C 1
ATOM 5456 O O . ASN B 1 192 ? 76.136 76.761 78.538 1.00 13.22 193 ASN B O 1
ATOM 5461 N N . TYR B 1 193 ? 77.051 75.632 76.820 1.00 12.25 194 TYR B N 1
ATOM 5462 C CA . TYR B 1 193 ? 75.763 75.353 76.199 1.00 11.98 194 TYR B CA 1
ATOM 5463 C C . TYR B 1 193 ? 75.191 73.983 76.534 1.00 10.42 194 TYR B C 1
ATOM 5464 O O . TYR B 1 193 ? 74.439 73.406 75.753 1.00 11.26 194 TYR B O 1
ATOM 5473 N N . ASP B 1 194 ? 75.551 73.460 77.696 1.00 10.82 195 ASP B N 1
ATOM 5474 C CA . ASP B 1 194 ? 75.028 72.173 78.117 1.00 10.28 195 ASP B CA 1
ATOM 5475 C C . ASP B 1 194 ? 73.502 72.278 78.141 1.00 10.14 195 ASP B C 1
ATOM 5476 O O . ASP B 1 194 ? 72.808 71.450 77.564 1.00 11.08 195 ASP B O 1
ATOM 5481 N N . TYR B 1 195 ? 72.967 73.314 78.776 1.00 10.68 196 TYR B N 1
ATOM 5482 C CA . TYR B 1 195 ? 71.521 73.444 78.835 1.00 10.24 196 TYR B CA 1
ATOM 5483 C C . TYR B 1 195 ? 70.887 73.968 77.549 1.00 11.17 196 TYR B C 1
ATOM 5484 O O . TYR B 1 195 ? 71.332 74.971 76.989 1.00 11.64 196 TYR B O 1
ATOM 5493 N N . LEU B 1 196 ? 69.833 73.290 77.097 1.00 11.71 197 LEU B N 1
ATOM 5494 C CA . LEU B 1 196 ? 69.115 73.701 75.897 1.00 12.26 197 LEU B CA 1
ATOM 5495 C C . LEU B 1 196 ? 67.612 73.820 76.153 1.00 13.08 197 LEU B C 1
ATOM 5496 O O . LEU B 1 196 ? 67.020 74.877 75.934 1.00 13.75 197 LEU B O 1
ATOM 5501 N N . MET B 1 197 ? 66.998 72.734 76.611 1.00 13.37 198 MET B N 1
ATOM 5502 C CA . MET B 1 197 ? 65.559 72.723 76.868 1.00 13.69 198 MET B CA 1
ATOM 5503 C C . MET B 1 197 ? 65.160 71.587 77.800 1.00 13.02 198 MET B C 1
ATOM 5504 O O . MET B 1 197 ? 65.948 70.680 78.065 1.00 11.44 198 MET B O 1
ATOM 5509 N N . TYR B 1 198 ? 63.922 71.651 78.282 1.00 11.77 199 TYR B N 1
ATOM 5510 C CA . TYR B 1 198 ? 63.359 70.640 79.178 1.00 12.56 199 TYR B CA 1
ATOM 5511 C C . TYR B 1 198 ? 64.284 70.284 80.347 1.00 12.89 199 TYR B C 1
ATOM 5512 O O . TYR B 1 198 ? 64.956 71.159 80.900 1.00 13.09 199 TYR B O 1
ATOM 5521 N N . ALA B 1 199 ? 64.295 69.016 80.749 1.00 12.59 200 ALA B N 1
ATOM 5522 C CA . ALA B 1 199 ? 65.153 68.570 81.845 1.00 12.67 200 ALA B CA 1
ATOM 5523 C C . ALA B 1 199 ? 66.464 68.092 81.235 1.00 12.74 200 ALA B C 1
ATOM 5524 O O . ALA B 1 199 ? 66.495 67.107 80.501 1.00 12.50 200 ALA B O 1
ATOM 5526 N N . ASP B 1 200 ? 67.543 68.799 81.543 1.00 10.56 201 ASP B N 1
ATOM 5527 C CA . ASP B 1 200 ? 68.851 68.478 80.993 1.00 11.16 201 ASP B CA 1
ATOM 5528 C C . ASP B 1 200 ? 69.537 67.295 81.663 1.00 10.84 201 ASP B C 1
ATOM 5529 O O . ASP B 1 200 ? 69.831 67.331 82.858 1.00 11.11 201 ASP B O 1
ATOM 5534 N N . VAL B 1 201 ? 69.821 66.256 80.882 1.00 10.93 202 VAL B N 1
ATOM 5535 C CA . VAL B 1 201 ? 70.459 65.063 81.419 1.00 10.69 202 VAL B CA 1
ATOM 5536 C C . VAL B 1 201 ? 71.871 65.336 81.919 1.00 10.65 202 VAL B C 1
ATOM 5537 O O . VAL B 1 201 ? 72.657 65.993 81.248 1.00 11.82 202 VAL B O 1
ATOM 5541 N N . ASP B 1 202 ? 72.184 64.830 83.108 1.00 10.48 203 ASP B N 1
ATOM 5542 C CA . ASP B 1 202 ? 73.496 65.017 83.711 1.00 11.45 203 ASP B CA 1
ATOM 5543 C C . ASP B 1 202 ? 74.439 63.878 83.315 1.00 11.43 203 ASP B C 1
ATOM 5544 O O . ASP B 1 202 ? 74.409 62.798 83.904 1.00 10.53 203 ASP B O 1
ATOM 5549 N N . TYR B 1 203 ? 75.291 64.117 82.323 1.00 10.21 204 TYR B N 1
ATOM 5550 C CA . TYR B 1 203 ? 76.200 63.071 81.887 1.00 11.50 204 TYR B CA 1
ATOM 5551 C C . TYR B 1 203 ? 77.447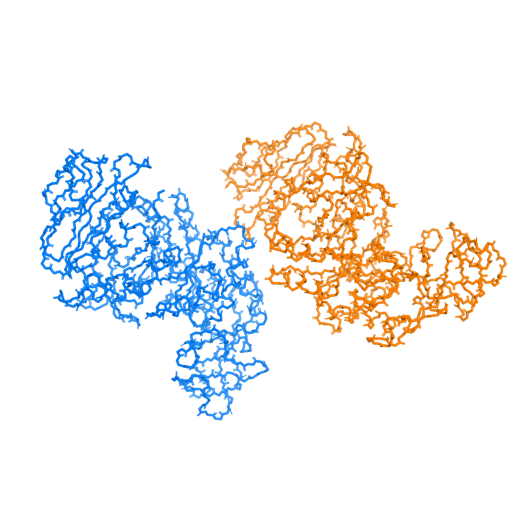 62.878 82.743 1.00 11.19 204 TYR B C 1
ATOM 5552 O O . TYR B 1 203 ? 78.383 62.180 82.353 1.00 12.53 204 TYR B O 1
ATOM 5561 N N . ASP B 1 204 ? 77.436 63.488 83.928 1.00 11.99 205 ASP B N 1
ATOM 5562 C CA . ASP B 1 204 ? 78.509 63.305 84.900 1.00 11.80 205 ASP B CA 1
ATOM 5563 C C . ASP B 1 204 ? 78.039 62.182 85.826 1.00 12.22 205 ASP B C 1
ATOM 5564 O O . ASP B 1 204 ? 78.830 61.615 86.579 1.00 14.79 205 ASP B O 1
ATOM 5569 N N . HIS B 1 205 ? 76.744 61.877 85.774 1.00 12.00 206 HIS B N 1
ATOM 5570 C CA . HIS B 1 205 ? 76.174 60.842 86.630 1.00 12.17 206 HIS B CA 1
ATOM 5571 C C . HIS B 1 205 ? 76.478 59.460 86.060 1.00 13.27 206 HIS B C 1
ATOM 5572 O O . HIS B 1 205 ? 75.982 59.095 84.996 1.00 12.22 206 HIS B O 1
ATOM 5579 N N . PRO B 1 206 ? 77.290 58.665 86.773 1.00 12.66 207 PRO B N 1
ATOM 5580 C CA . PRO B 1 206 ? 77.648 57.323 86.302 1.00 13.33 207 PRO B CA 1
ATOM 5581 C C . PRO B 1 206 ? 76.481 56.395 85.981 1.00 12.42 207 PRO B C 1
ATOM 5582 O O . PRO B 1 206 ? 76.561 55.601 85.042 1.00 12.71 207 PRO B O 1
ATOM 5586 N N . ASP B 1 207 ? 75.399 56.481 86.747 1.00 13.80 208 ASP B N 1
ATOM 5587 C CA . ASP B 1 207 ? 74.254 55.616 86.475 1.00 13.31 208 ASP B CA 1
ATOM 5588 C C . ASP B 1 207 ? 73.571 56.022 85.174 1.00 12.73 208 ASP B C 1
ATOM 5589 O O . ASP B 1 207 ? 73.101 55.173 84.416 1.00 12.43 208 ASP B O 1
ATOM 5594 N N . VAL B 1 208 ? 73.515 57.325 84.919 1.00 11.67 209 VAL B N 1
ATOM 5595 C CA . VAL B 1 208 ? 72.903 57.831 83.697 1.00 12.24 209 VAL B CA 1
ATOM 5596 C C . VAL B 1 208 ? 73.739 57.394 82.501 1.00 11.83 209 VAL B C 1
ATOM 5597 O O . VAL B 1 208 ? 73.206 56.968 81.477 1.00 11.58 209 VAL B O 1
ATOM 5601 N N . VAL B 1 209 ? 75.055 57.491 82.640 1.00 11.43 210 VAL B N 1
ATOM 5602 C CA . VAL B 1 209 ? 75.952 57.100 81.562 1.00 11.96 210 VAL B CA 1
ATOM 5603 C C . VAL B 1 209 ? 75.779 55.620 81.223 1.00 11.51 210 VAL B C 1
ATOM 5604 O O . VAL B 1 209 ? 75.613 55.257 80.057 1.00 11.49 210 VAL B O 1
ATOM 5608 N N . ALA B 1 210 ? 75.793 54.768 82.245 1.00 10.49 211 ALA B N 1
ATOM 5609 C CA . ALA B 1 210 ? 75.647 53.332 82.037 1.00 10.78 211 ALA B CA 1
ATOM 5610 C C . ALA B 1 210 ? 74.282 52.972 81.458 1.00 11.88 211 ALA B C 1
ATOM 5611 O O . ALA B 1 210 ? 74.180 52.167 80.531 1.00 11.56 211 ALA B O 1
ATOM 5613 N N . GLU B 1 211 ? 73.232 53.575 82.000 1.00 11.75 212 GLU B N 1
ATOM 5614 C CA . GLU B 1 211 ? 71.878 53.301 81.529 1.00 10.93 212 GLU B CA 1
ATOM 5615 C C . GLU B 1 211 ? 71.661 53.733 80.087 1.00 11.43 212 GLU B C 1
ATOM 5616 O O . GLU B 1 211 ? 70.992 53.045 79.319 1.00 12.09 212 GLU B O 1
ATOM 5622 N N . THR B 1 212 ? 72.224 54.876 79.717 1.00 11.43 213 THR B N 1
ATOM 5623 C CA . THR B 1 212 ? 72.049 55.371 78.363 1.00 10.96 213 THR B CA 1
ATOM 5624 C C . THR B 1 212 ? 72.767 54.482 77.345 1.00 10.52 213 THR B C 1
ATOM 5625 O O . THR B 1 212 ? 72.290 54.311 76.222 1.00 11.32 213 THR B O 1
ATOM 5629 N N . LYS B 1 213 ? 73.904 53.911 77.736 1.00 10.24 214 LYS B N 1
ATOM 5630 C CA . LYS B 1 213 ? 74.619 52.998 76.851 1.00 10.85 214 LYS B CA 1
ATOM 5631 C C . LYS B 1 213 ? 73.770 51.732 76.717 1.00 10.53 214 LYS B C 1
ATOM 5632 O O . LYS B 1 213 ? 73.621 51.190 75.623 1.00 11.24 214 LYS B O 1
ATOM 5638 N N . LYS B 1 214 ? 73.212 51.265 77.831 1.00 10.65 215 LYS B N 1
ATOM 5639 C CA . LYS B 1 214 ? 72.366 50.075 77.807 1.00 11.26 215 LYS B CA 1
ATOM 5640 C C . LYS B 1 214 ? 71.181 50.310 76.874 1.00 10.75 215 LYS B C 1
ATOM 5641 O O . LYS B 1 214 ? 70.815 49.436 76.085 1.00 10.44 215 LYS B O 1
ATOM 5647 N N . TRP B 1 215 ? 70.582 51.494 76.956 1.00 9.96 216 TRP B N 1
ATOM 5648 C CA . TRP B 1 215 ? 69.454 51.807 76.090 1.00 9.87 216 TRP B CA 1
ATOM 5649 C C . TRP B 1 215 ? 69.878 51.829 74.624 1.00 9.77 216 TRP B C 1
ATOM 5650 O O . TRP B 1 215 ? 69.163 51.335 73.760 1.00 10.04 216 TRP B O 1
ATOM 5661 N N . GLY B 1 216 ? 71.036 52.419 74.346 1.00 9.62 217 GLY B N 1
ATOM 5662 C CA . GLY B 1 216 ? 71.507 52.485 72.974 1.00 9.68 217 GLY B CA 1
ATOM 5663 C C . GLY B 1 216 ? 71.605 51.105 72.357 1.00 10.39 217 GLY B C 1
ATOM 5664 O O . GLY B 1 216 ? 71.209 50.885 71.210 1.00 10.17 217 GLY B O 1
ATOM 5665 N N . ILE B 1 217 ? 72.147 50.170 73.124 1.00 10.20 218 ILE B N 1
ATOM 5666 C CA . ILE B 1 217 ? 72.292 48.798 72.668 1.00 10.60 218 ILE B CA 1
ATOM 5667 C C . ILE B 1 217 ? 70.913 48.172 72.487 1.00 10.33 218 ILE B C 1
ATOM 5668 O O . ILE B 1 217 ? 70.646 47.513 71.483 1.00 10.52 218 ILE B O 1
ATOM 5673 N N . TRP B 1 218 ? 70.034 48.393 73.458 1.00 10.28 219 TRP B N 1
ATOM 5674 C CA . TRP B 1 218 ? 68.681 47.860 73.396 1.00 10.44 219 TRP B CA 1
ATOM 5675 C C . TRP B 1 218 ? 67.938 48.371 72.162 1.00 10.74 219 TRP B C 1
ATOM 5676 O O . TRP B 1 218 ? 67.260 47.614 71.474 1.00 10.26 219 TRP B O 1
ATOM 5687 N N . TYR B 1 219 ? 68.074 49.667 71.902 1.00 10.12 220 TYR B N 1
ATOM 5688 C CA . TYR B 1 219 ? 67.426 50.343 70.783 1.00 10.30 220 TYR B CA 1
ATOM 5689 C C . TYR B 1 219 ? 67.911 49.782 69.442 1.00 9.93 220 TYR B C 1
ATOM 5690 O O . TYR B 1 219 ? 67.112 49.471 68.554 1.00 10.55 220 TYR B O 1
ATOM 5699 N N . ALA B 1 220 ? 69.224 49.641 69.306 1.00 10.75 221 ALA B N 1
ATOM 5700 C CA . ALA B 1 220 ? 69.801 49.105 68.082 1.00 10.88 221 ALA B CA 1
ATOM 5701 C C . ALA B 1 220 ? 69.312 47.676 67.845 1.00 11.60 221 ALA B C 1
ATOM 5702 O O . ALA B 1 220 ? 68.981 47.306 66.722 1.00 11.68 221 ALA B O 1
ATOM 5704 N N . ASN B 1 221 ? 69.256 46.879 68.906 1.00 11.72 222 ASN B N 1
ATOM 5705 C CA . ASN B 1 221 ? 68.811 45.496 68.779 1.00 11.99 222 ASN B CA 1
ATOM 5706 C C . ASN B 1 221 ? 67.311 45.370 68.538 1.00 12.32 222 ASN B C 1
ATOM 5707 O O . ASN B 1 221 ? 66.876 44.556 67.727 1.00 13.79 222 ASN B O 1
ATOM 5712 N N . GLU B 1 222 ? 66.524 46.187 69.230 1.00 11.71 223 GLU B N 1
ATOM 5713 C CA . GLU B 1 222 ? 65.073 46.127 69.111 1.00 11.73 223 GLU B CA 1
ATOM 5714 C C . GLU B 1 222 ? 64.572 46.451 67.710 1.00 12.57 223 GLU B C 1
ATOM 5715 O O . GLU B 1 222 ? 63.597 45.861 67.243 1.00 14.05 223 GLU B O 1
ATOM 5721 N N . LEU B 1 223 ? 65.240 47.385 67.039 1.00 11.96 224 LEU B N 1
ATOM 5722 C CA . LEU B 1 223 ? 64.836 47.795 65.698 1.00 12.01 224 LEU B CA 1
ATOM 5723 C C . LEU B 1 223 ? 65.801 47.361 64.601 1.00 12.37 224 LEU B C 1
ATOM 5724 O O . LEU B 1 223 ? 65.595 47.690 63.433 1.00 13.57 224 LEU B O 1
ATOM 5729 N N . SER B 1 224 ? 66.849 46.629 64.966 1.00 11.10 225 SER B N 1
ATOM 5730 C CA . SER B 1 224 ? 67.841 46.187 63.989 1.00 12.17 225 SER B CA 1
ATOM 5731 C C . SER B 1 224 ? 68.418 47.397 63.248 1.00 11.31 225 SER B C 1
ATOM 5732 O O . SER B 1 224 ? 68.536 47.394 62.020 1.00 12.22 225 SER B O 1
ATOM 5735 N N . LEU B 1 225 ? 68.778 48.431 64.003 1.00 10.51 226 LEU B N 1
ATOM 5736 C CA . LEU B 1 225 ? 69.337 49.648 63.420 1.00 10.66 226 LEU B CA 1
ATOM 5737 C C . LEU B 1 225 ? 70.739 49.427 62.873 1.00 11.07 226 LEU B C 1
ATOM 5738 O O . LEU B 1 225 ? 71.486 48.592 63.378 1.00 11.74 226 LEU B O 1
ATOM 5743 N N . ASP B 1 226 ? 71.091 50.203 61.850 1.00 10.52 227 ASP B N 1
ATOM 5744 C CA . ASP B 1 226 ? 72.399 50.112 61.210 1.00 10.34 227 ASP B CA 1
ATOM 5745 C C . ASP B 1 226 ? 73.272 51.317 61.527 1.00 9.97 227 ASP B C 1
ATOM 5746 O O . ASP B 1 226 ? 74.440 51.362 61.147 1.00 10.43 227 ASP B O 1
ATOM 5751 N N . GLY B 1 227 ? 72.702 52.296 62.217 1.00 9.81 228 GLY B N 1
ATOM 5752 C CA . GLY B 1 227 ? 73.457 53.490 62.540 1.00 10.71 228 GLY B CA 1
ATOM 5753 C C . GLY B 1 227 ? 72.625 54.480 63.321 1.00 10.06 228 GLY B C 1
ATOM 5754 O O . GLY B 1 227 ? 71.479 54.192 63.668 1.00 9.68 228 GLY B O 1
ATOM 5755 N N . PHE B 1 228 ? 73.191 55.657 63.566 1.00 9.94 229 PHE B N 1
ATOM 5756 C CA . PHE B 1 228 ? 72.516 56.679 64.360 1.00 9.39 229 PHE B CA 1
ATOM 5757 C C . PHE B 1 228 ? 72.685 58.099 63.849 1.00 9.54 229 PHE B C 1
ATOM 5758 O O . PHE B 1 228 ? 73.641 58.417 63.144 1.00 10.22 229 PHE B O 1
ATOM 5766 N N . ARG B 1 229 ? 71.737 58.947 64.238 1.00 10.35 230 ARG B N 1
ATOM 5767 C CA . ARG B 1 229 ? 71.780 60.375 63.953 1.00 9.31 230 ARG B CA 1
ATOM 5768 C C . ARG B 1 229 ? 71.643 60.931 65.369 1.00 10.00 230 ARG B C 1
ATOM 5769 O O . ARG B 1 229 ? 70.624 60.718 66.033 1.00 10.33 230 ARG B O 1
ATOM 5777 N N . ILE B 1 230 ? 72.681 61.608 65.847 1.00 10.10 231 ILE B N 1
ATOM 5778 C CA . ILE B 1 230 ? 72.673 62.147 67.202 1.00 9.70 231 ILE B CA 1
ATOM 5779 C C . ILE B 1 230 ? 72.172 63.582 67.268 1.00 10.11 231 ILE B C 1
ATOM 5780 O O . ILE B 1 230 ? 72.787 64.500 66.731 1.00 10.69 231 ILE B O 1
ATOM 5785 N N . ASP B 1 231 ? 71.051 63.762 67.956 1.00 8.78 232 ASP B N 1
ATOM 5786 C CA . ASP B 1 231 ? 70.418 65.064 68.119 1.00 9.36 232 ASP B CA 1
ATOM 5787 C C . ASP B 1 231 ? 71.108 65.970 69.142 1.00 8.99 232 ASP B C 1
ATOM 5788 O O . ASP B 1 231 ? 71.591 65.504 70.175 1.00 9.63 232 ASP B O 1
ATOM 5793 N N . ALA B 1 232 ? 71.135 67.269 68.844 1.00 10.23 233 ALA B N 1
ATOM 5794 C CA . ALA B 1 232 ? 71.699 68.283 69.741 1.00 10.20 233 ALA B CA 1
ATOM 5795 C C . ALA B 1 232 ? 73.059 67.925 70.320 1.00 10.31 233 ALA B C 1
ATOM 5796 O O . ALA B 1 232 ? 73.317 68.153 71.502 1.00 9.91 233 ALA B O 1
ATOM 5798 N N . ALA B 1 233 ? 73.939 67.395 69.482 1.00 9.65 234 ALA B N 1
ATOM 5799 C CA . ALA B 1 233 ? 75.260 66.972 69.927 1.00 8.95 234 ALA B CA 1
ATOM 5800 C C . ALA B 1 233 ? 76.117 68.037 70.611 1.00 9.84 234 ALA B C 1
ATOM 5801 O O . ALA B 1 233 ? 76.894 67.709 71.506 1.00 10.63 234 ALA B O 1
ATOM 5803 N N . LYS B 1 234 ? 75.996 69.302 70.209 1.00 9.87 235 LYS B N 1
ATOM 5804 C CA . LYS B 1 234 ? 76.833 70.325 70.832 1.00 9.65 235 LYS B CA 1
ATOM 5805 C C . LYS B 1 234 ? 76.447 70.630 72.275 1.00 10.14 235 LYS B C 1
ATOM 5806 O O . LYS B 1 234 ? 77.165 71.341 72.982 1.00 10.28 235 LYS B O 1
ATOM 5812 N N . HIS B 1 235 ? 75.321 70.076 72.710 1.00 9.58 236 HIS B N 1
ATOM 5813 C CA . HIS B 1 235 ? 74.823 70.285 74.065 1.00 9.96 236 HIS B CA 1
ATOM 5814 C C . HIS B 1 235 ? 75.061 69.057 74.936 1.00 9.51 236 HIS B C 1
ATOM 5815 O O . HIS B 1 235 ? 74.622 69.017 76.079 1.00 10.83 236 HIS B O 1
ATOM 5822 N N . ILE B 1 236 ? 75.766 68.064 74.410 1.00 9.06 237 ILE B N 1
ATOM 5823 C CA . ILE B 1 236 ? 76.018 66.834 75.155 1.00 10.27 237 ILE B CA 1
ATOM 5824 C C . ILE B 1 236 ? 77.509 66.548 75.301 1.00 9.93 237 ILE B C 1
ATOM 5825 O O . ILE B 1 236 ? 78.252 66.600 74.322 1.00 11.15 237 ILE B O 1
ATOM 5830 N N . LYS B 1 237 ? 77.929 66.244 76.529 1.00 10.01 238 LYS B N 1
ATOM 5831 C CA . LYS B 1 237 ? 79.322 65.932 76.853 1.00 10.30 238 LYS B CA 1
ATOM 5832 C C . LYS B 1 237 ? 79.947 65.138 75.705 1.00 9.71 238 LYS B C 1
ATOM 5833 O O . LYS B 1 237 ? 79.563 63.995 75.443 1.00 10.80 238 LYS B O 1
ATOM 5839 N N . PHE B 1 238 ? 80.922 65.742 75.032 1.00 10.21 239 PHE B N 1
ATOM 5840 C CA . PHE B 1 238 ? 81.545 65.105 73.876 1.00 10.36 239 PHE B CA 1
ATOM 5841 C C . PHE B 1 238 ? 82.115 63.712 74.127 1.00 10.30 239 PHE B C 1
ATOM 5842 O O . PHE B 1 238 ? 81.888 62.796 73.336 1.00 10.53 239 PHE B O 1
ATOM 5850 N N . SER B 1 239 ? 82.855 63.544 75.217 1.00 10.06 240 SER B N 1
ATOM 5851 C CA . SER B 1 239 ? 83.447 62.248 75.506 1.00 11.57 240 SER B CA 1
ATOM 5852 C C . SER B 1 239 ? 82.373 61.202 75.755 1.00 10.33 240 SER B C 1
ATOM 5853 O O . SER B 1 239 ? 82.591 60.016 75.504 1.00 10.54 240 SER B O 1
ATOM 5856 N N . PHE B 1 240 ? 81.214 61.630 76.251 1.00 10.80 241 PHE B N 1
ATOM 5857 C CA . PHE B 1 240 ? 80.138 60.675 76.467 1.00 10.44 241 PHE B CA 1
ATOM 5858 C C . PHE B 1 240 ? 79.607 60.185 75.123 1.00 10.31 241 PHE B C 1
ATOM 5859 O O . PHE B 1 240 ? 79.413 58.987 74.931 1.00 11.07 241 PHE B O 1
ATOM 5867 N N . LEU B 1 241 ? 79.354 61.106 74.196 1.00 9.58 242 LEU B N 1
ATOM 5868 C CA . LEU B 1 241 ? 78.843 60.700 72.891 1.00 9.47 242 LEU B CA 1
ATOM 5869 C C . LEU B 1 241 ? 79.859 59.795 72.202 1.00 9.78 242 LEU B C 1
ATOM 5870 O O . LEU B 1 241 ? 79.492 58.842 71.515 1.00 10.05 242 LEU B O 1
ATOM 5875 N N . ARG B 1 242 ? 81.139 60.094 72.398 1.00 9.79 243 ARG B N 1
ATOM 5876 C CA . ARG B 1 242 ? 82.204 59.286 71.821 1.00 9.83 243 ARG B CA 1
ATOM 5877 C C . ARG B 1 242 ? 82.098 57.867 72.369 1.00 9.73 243 ARG B C 1
ATOM 5878 O O . ARG B 1 242 ? 82.076 56.896 71.611 1.00 10.84 243 ARG B O 1
ATOM 5886 N N . ASP B 1 243 ? 82.021 57.764 73.696 1.00 10.20 244 ASP B N 1
ATOM 5887 C CA . ASP B 1 243 ? 81.945 56.479 74.385 1.00 9.88 244 ASP B CA 1
ATOM 5888 C C . ASP B 1 243 ? 80.655 55.717 74.121 1.00 9.80 244 ASP B C 1
ATOM 5889 O O . ASP B 1 243 ? 80.656 54.486 74.070 1.00 11.07 244 ASP B O 1
ATOM 5894 N N . TRP B 1 244 ? 79.555 56.447 73.973 1.00 10.37 245 TRP B N 1
ATOM 5895 C CA . TRP B 1 244 ? 78.256 55.833 73.719 1.00 10.61 245 TRP B CA 1
ATOM 5896 C C . TRP B 1 244 ? 78.267 55.121 72.366 1.00 10.67 245 TRP B C 1
ATOM 5897 O O . TRP B 1 244 ? 77.849 53.967 72.254 1.00 10.97 245 TRP B O 1
ATOM 5908 N N . VAL B 1 245 ? 78.750 55.814 71.340 1.00 9.81 246 VAL B N 1
ATOM 5909 C CA . VAL B 1 245 ? 78.831 55.232 70.003 1.00 10.05 246 VAL B CA 1
ATOM 5910 C C . VAL B 1 245 ? 79.710 53.981 70.028 1.00 9.81 246 VAL B C 1
ATOM 5911 O O . VAL B 1 245 ? 79.342 52.945 69.475 1.00 10.04 246 VAL B O 1
ATOM 5915 N N . GLN B 1 246 ? 80.864 54.074 70.685 1.00 10.44 247 GLN B N 1
ATOM 5916 C CA . GLN B 1 246 ? 81.774 52.937 70.765 1.00 10.25 247 GLN B CA 1
ATOM 5917 C C . GLN B 1 246 ? 81.107 51.770 71.479 1.00 11.04 247 GLN B C 1
ATOM 5918 O O . GLN B 1 246 ? 81.238 50.621 71.056 1.00 11.01 247 GLN B O 1
ATOM 5924 N N . ALA B 1 247 ? 80.386 52.066 72.558 1.00 10.70 248 ALA B N 1
ATOM 5925 C CA . ALA B 1 247 ? 79.718 51.021 73.322 1.00 10.80 248 ALA B CA 1
ATOM 5926 C C . ALA B 1 247 ? 78.725 50.242 72.468 1.00 10.48 248 ALA B C 1
ATOM 5927 O O . ALA B 1 247 ? 78.665 49.013 72.546 1.00 11.57 248 ALA B O 1
ATOM 5929 N N . VAL B 1 248 ? 77.947 50.940 71.646 1.00 10.25 249 VAL B N 1
ATOM 5930 C CA . VAL B 1 248 ? 76.973 50.248 70.818 1.00 11.06 249 VAL B CA 1
ATOM 5931 C C . VAL B 1 248 ? 77.662 49.408 69.750 1.00 11.54 249 VAL B C 1
ATOM 5932 O O . VAL B 1 248 ? 77.243 48.289 69.468 1.00 12.45 249 VAL B O 1
ATOM 5936 N N . ARG B 1 249 ? 78.731 49.937 69.168 1.00 10.69 250 ARG B N 1
ATOM 5937 C CA . ARG B 1 249 ? 79.465 49.195 68.151 1.00 11.28 250 ARG B CA 1
ATOM 5938 C C . ARG B 1 249 ? 80.056 47.905 68.710 1.00 11.72 250 ARG B C 1
ATOM 5939 O O . ARG B 1 249 ? 79.968 46.848 68.082 1.00 13.14 250 ARG B O 1
ATOM 5947 N N . GLN B 1 250 ? 80.651 47.987 69.894 1.00 11.04 251 GLN B N 1
ATOM 5948 C CA . GLN B 1 250 ? 81.253 46.812 70.504 1.00 11.86 251 GLN B CA 1
ATOM 5949 C C . GLN B 1 250 ? 80.209 45.754 70.838 1.00 12.12 251 GLN B C 1
ATOM 5950 O O . GLN B 1 250 ? 80.417 44.568 70.593 1.00 12.41 251 GLN B O 1
ATOM 5956 N N . ALA B 1 251 ? 79.073 46.182 71.375 1.00 11.76 252 ALA B N 1
ATOM 5957 C CA . ALA B 1 251 ? 78.033 45.237 71.750 1.00 12.71 252 ALA B CA 1
ATOM 5958 C C . ALA B 1 251 ? 77.320 44.584 70.572 1.00 14.78 252 ALA B C 1
ATOM 5959 O O . ALA B 1 251 ? 76.964 43.408 70.637 1.00 16.23 252 ALA B O 1
ATOM 5961 N N . THR B 1 252 ? 77.118 45.339 69.496 1.00 14.44 253 THR B N 1
ATOM 5962 C CA . THR B 1 252 ? 76.416 44.821 68.325 1.00 15.70 253 THR B CA 1
ATOM 5963 C C . THR B 1 252 ? 77.320 44.182 67.279 1.00 16.29 253 THR B C 1
ATOM 5964 O O . THR B 1 252 ? 76.867 43.356 66.487 1.00 18.01 253 THR B O 1
ATOM 5968 N N . GLY B 1 253 ? 78.593 44.565 67.276 1.00 16.39 254 GLY B N 1
ATOM 5969 C CA . GLY B 1 253 ? 79.524 44.031 66.299 1.00 17.40 254 GLY B CA 1
ATOM 5970 C C . GLY B 1 253 ? 79.273 44.624 64.923 1.00 17.50 254 GLY B C 1
ATOM 5971 O O . GLY B 1 253 ? 79.774 44.120 63.917 1.00 19.61 254 GLY B O 1
ATOM 5972 N N . LYS B 1 254 ? 78.503 45.706 64.874 1.00 15.73 255 LYS B N 1
ATOM 5973 C CA . LYS B 1 254 ? 78.176 46.359 63.609 1.00 15.51 255 LYS B CA 1
ATOM 5974 C C . LYS B 1 254 ? 78.880 47.699 63.442 1.00 13.84 255 LYS B C 1
ATOM 5975 O O . LYS B 1 254 ? 79.294 48.323 64.418 1.00 13.74 255 LYS B O 1
ATOM 5981 N N . GLU B 1 255 ? 79.006 48.138 62.194 1.00 14.20 256 GLU B N 1
ATOM 5982 C CA . GLU B 1 255 ? 79.651 49.409 61.881 1.00 13.09 256 GLU B CA 1
ATOM 5983 C C . GLU B 1 255 ? 78.985 50.557 62.631 1.00 11.42 256 GLU B C 1
ATOM 5984 O O . GLU B 1 255 ? 79.658 51.404 63.211 1.00 11.76 256 GLU B O 1
ATOM 5990 N N . MET B 1 256 ? 77.657 50.567 62.612 1.00 10.59 257 MET B N 1
ATOM 5991 C CA . MET B 1 256 ? 76.865 51.608 63.254 1.00 9.73 257 MET B CA 1
ATOM 5992 C C . MET B 1 256 ? 77.344 53.006 62.883 1.00 10.81 257 MET B C 1
ATOM 5993 O O . MET B 1 256 ? 77.767 53.786 63.739 1.00 10.61 257 MET B O 1
ATOM 5998 N N . PHE B 1 257 ? 77.289 53.310 61.591 1.00 10.27 258 PHE B N 1
ATOM 5999 C CA . PHE B 1 257 ? 77.678 54.628 61.113 1.00 10.75 258 PHE B CA 1
ATOM 6000 C C . PHE B 1 257 ? 76.885 55.640 61.928 1.00 10.50 258 PHE B C 1
ATOM 6001 O O . PHE B 1 257 ? 75.685 55.470 62.131 1.00 10.28 258 PHE B O 1
ATOM 6009 N N . THR B 1 258 ? 77.549 56.699 62.377 1.00 9.00 259 THR B N 1
ATOM 6010 C CA . THR B 1 258 ? 76.883 57.713 63.177 1.00 9.34 259 THR B CA 1
ATOM 6011 C C . THR B 1 258 ? 77.196 59.117 62.691 1.00 9.68 259 THR B C 1
ATOM 6012 O O . THR B 1 258 ? 78.347 59.440 62.390 1.00 9.53 259 THR B O 1
ATOM 6016 N N . VAL B 1 259 ? 76.156 59.937 62.582 1.00 8.78 260 VAL B N 1
ATOM 6017 C CA . VAL B 1 259 ? 76.332 61.324 62.197 1.00 8.98 260 VAL B CA 1
ATOM 6018 C C . VAL B 1 259 ? 75.723 62.162 63.312 1.00 8.88 260 VAL B C 1
ATOM 6019 O O . VAL B 1 259 ? 74.605 61.904 63.774 1.00 9.25 260 VAL B O 1
ATOM 6023 N N . ALA B 1 260 ? 76.485 63.147 63.765 1.00 9.63 261 ALA B N 1
ATOM 6024 C CA . ALA B 1 260 ? 76.044 64.032 64.828 1.00 9.11 261 ALA B CA 1
ATOM 6025 C C . ALA B 1 260 ? 75.529 65.357 64.292 1.00 10.32 261 ALA B C 1
ATOM 6026 O O . ALA B 1 260 ? 76.111 65.942 63.373 1.00 10.64 261 ALA B O 1
ATOM 6028 N N . GLU B 1 261 ? 74.417 65.814 64.855 1.00 9.59 262 GLU B N 1
ATOM 6029 C CA . GLU B 1 261 ? 73.867 67.107 64.488 1.00 9.39 262 GLU B CA 1
ATOM 6030 C C . GLU B 1 261 ? 74.527 68.095 65.442 1.00 10.11 262 GLU B C 1
ATOM 6031 O O . GLU B 1 261 ? 74.040 68.323 66.549 1.00 9.94 262 GLU B O 1
ATOM 6037 N N . TYR B 1 262 ? 75.666 68.634 65.031 1.00 9.76 263 TYR B N 1
ATOM 6038 C CA . TYR B 1 262 ? 76.381 69.622 65.830 1.00 9.39 263 TYR B CA 1
ATOM 6039 C C . TYR B 1 262 ? 76.005 70.913 65.127 1.00 10.78 263 TYR B C 1
ATOM 6040 O O . TYR B 1 262 ? 76.619 71.289 64.125 1.00 10.71 263 TYR B O 1
ATOM 6049 N N . TRP B 1 263 ? 74.987 71.593 65.640 1.00 9.79 264 TRP B N 1
ATOM 6050 C CA . TRP B 1 263 ? 74.523 72.786 64.960 1.00 10.81 264 TRP B CA 1
ATOM 6051 C C . TRP B 1 263 ? 75.213 74.097 65.243 1.00 10.52 264 TRP B C 1
ATOM 6052 O O . TRP B 1 263 ? 74.855 74.829 66.163 1.00 11.29 264 TRP B O 1
ATOM 6063 N N . GLN B 1 264 ? 76.217 74.387 64.426 1.00 11.34 265 GLN B N 1
ATOM 6064 C CA . GLN B 1 264 ? 76.946 75.638 64.523 1.00 11.38 265 GLN B CA 1
ATOM 6065 C C . GLN B 1 264 ? 77.593 75.887 63.180 1.00 10.73 265 GLN B C 1
ATOM 6066 O O . GLN B 1 264 ? 78.187 74.984 62.593 1.00 10.30 265 GLN B O 1
ATOM 6072 N N . ASN B 1 265 ? 77.455 77.110 62.683 1.00 10.96 266 ASN B N 1
ATOM 6073 C CA . ASN B 1 265 ? 78.041 77.476 61.405 1.00 10.61 266 ASN B CA 1
ATOM 6074 C C . ASN B 1 265 ? 79.482 77.892 61.686 1.00 11.93 266 ASN B C 1
ATOM 6075 O O . ASN B 1 265 ? 79.843 79.065 61.570 1.00 11.87 266 ASN B O 1
ATOM 6080 N N . ASN B 1 266 ? 80.299 76.911 62.053 1.00 10.71 267 ASN B N 1
ATOM 6081 C CA . ASN B 1 266 ? 81.689 77.155 62.405 1.00 11.07 267 ASN B CA 1
ATOM 6082 C C . ASN B 1 266 ? 82.491 75.868 62.209 1.00 10.31 267 ASN B C 1
ATOM 6083 O O . ASN B 1 266 ? 82.438 74.959 63.036 1.00 10.55 267 ASN B O 1
ATOM 6088 N N . ALA B 1 267 ? 83.232 75.796 61.107 1.00 11.57 268 ALA B N 1
ATOM 6089 C CA . ALA B 1 267 ? 84.027 74.614 60.794 1.00 11.28 268 ALA B CA 1
ATOM 6090 C C . ALA B 1 267 ? 85.048 74.283 61.877 1.00 11.53 268 ALA B C 1
ATOM 6091 O O . ALA B 1 267 ? 85.316 73.112 62.147 1.00 11.80 268 ALA B O 1
ATOM 6093 N N . GLY B 1 268 ? 85.622 75.315 62.487 1.00 11.38 269 GLY B N 1
ATOM 6094 C CA . GLY B 1 268 ? 86.602 75.096 63.536 1.00 11.41 269 GLY B CA 1
ATOM 6095 C C . GLY B 1 268 ? 86.013 74.325 64.700 1.00 10.14 269 GLY B C 1
ATOM 6096 O O . GLY B 1 268 ? 86.628 73.393 65.214 1.00 11.24 269 GLY B O 1
ATOM 6097 N N . LYS B 1 269 ? 84.812 74.703 65.119 1.00 10.37 270 LYS B N 1
ATOM 6098 C CA . LYS B 1 269 ? 84.181 74.005 66.229 1.00 10.40 270 LYS B CA 1
ATOM 6099 C C . LYS B 1 269 ? 83.729 72.603 65.826 1.00 9.52 270 LYS B C 1
ATOM 6100 O O . LYS B 1 269 ? 83.767 71.679 66.634 1.00 10.07 270 LYS B O 1
ATOM 6106 N N . LEU B 1 270 ? 83.314 72.439 64.575 1.00 9.21 271 LEU B N 1
ATOM 6107 C CA . LEU B 1 270 ? 82.907 71.121 64.108 1.00 9.26 271 LEU B CA 1
ATOM 6108 C C . LEU B 1 270 ? 84.137 70.215 64.102 1.00 9.48 271 LEU B C 1
ATOM 6109 O O . LEU B 1 270 ? 84.061 69.042 64.477 1.00 10.16 271 LEU B O 1
ATOM 6114 N N . GLU B 1 271 ? 85.278 70.769 63.694 1.00 10.12 272 GLU B N 1
ATOM 6115 C CA . GLU B 1 271 ? 86.526 70.013 63.669 1.00 10.45 272 GLU B CA 1
ATOM 6116 C C . GLU B 1 271 ? 86.922 69.647 65.099 1.00 9.93 272 GLU B C 1
ATOM 6117 O O . GLU B 1 271 ? 87.423 68.555 65.352 1.00 10.11 272 GLU B O 1
ATOM 6123 N N . ASN B 1 272 ? 86.702 70.565 66.036 1.00 9.81 273 ASN B N 1
ATOM 6124 C CA . ASN B 1 272 ? 87.019 70.287 67.429 1.00 9.63 273 ASN B CA 1
ATOM 6125 C C . ASN B 1 272 ? 86.183 69.097 67.899 1.00 8.73 273 ASN B C 1
ATOM 6126 O O . ASN B 1 272 ? 86.683 68.212 68.592 1.00 9.87 273 ASN B O 1
ATOM 6131 N N . TYR B 1 273 ? 84.911 69.070 67.519 1.00 9.80 274 TYR B N 1
ATOM 6132 C CA . TYR B 1 273 ? 84.057 67.961 67.917 1.00 9.32 274 TYR B CA 1
ATOM 6133 C C . TYR B 1 273 ? 84.598 66.642 67.361 1.00 9.92 274 TYR B C 1
ATOM 6134 O O . TYR B 1 273 ? 84.609 65.631 68.056 1.00 9.42 274 TYR B O 1
ATOM 6143 N N . LEU B 1 274 ? 85.045 66.646 66.108 1.00 9.78 275 LEU B N 1
ATOM 6144 C CA . LEU B 1 274 ? 85.587 65.429 65.515 1.00 9.16 275 LEU B CA 1
ATOM 6145 C C . LEU B 1 274 ? 86.784 64.953 66.336 1.00 9.70 275 LEU B C 1
ATOM 6146 O O . LEU B 1 274 ? 86.905 63.772 66.650 1.00 10.32 275 LEU B O 1
ATOM 6151 N N . ASN B 1 275 ? 87.663 65.881 66.694 1.00 9.29 276 ASN B N 1
ATOM 6152 C CA . ASN B 1 275 ? 88.836 65.538 67.485 1.00 10.15 276 ASN B CA 1
ATOM 6153 C C . ASN B 1 275 ? 88.451 64.981 68.849 1.00 10.44 276 ASN B C 1
ATOM 6154 O O . ASN B 1 275 ? 88.991 63.964 69.287 1.00 10.72 276 ASN B O 1
ATOM 6159 N N . LYS B 1 276 ? 87.498 65.634 69.507 1.00 11.35 277 LYS B N 1
ATOM 6160 C CA . LYS B 1 276 ? 87.065 65.216 70.832 1.00 11.38 277 LYS B CA 1
ATOM 6161 C C . LYS B 1 276 ? 86.270 63.914 70.844 1.00 11.54 277 LYS B C 1
ATOM 6162 O O . LYS B 1 276 ? 86.065 63.321 71.902 1.00 13.60 277 LYS B O 1
ATOM 6168 N N . THR B 1 277 ? 85.816 63.467 69.678 1.00 9.64 278 THR B N 1
ATOM 6169 C CA . THR B 1 277 ? 85.102 62.199 69.604 1.00 9.89 278 THR B CA 1
ATOM 6170 C C . THR B 1 277 ? 85.958 61.169 68.860 1.00 10.06 278 THR B C 1
ATOM 6171 O O . THR B 1 277 ? 85.448 60.188 68.326 1.00 9.64 278 THR B O 1
ATOM 6175 N N . SER B 1 278 ? 87.266 61.419 68.837 1.00 10.28 279 SER B N 1
ATOM 6176 C CA . SER B 1 278 ? 88.246 60.533 68.207 1.00 10.54 279 SER B CA 1
ATOM 6177 C C . SER B 1 278 ? 87.928 60.135 66.771 1.00 10.50 279 SER B C 1
ATOM 6178 O O . SER B 1 278 ? 88.241 59.020 66.353 1.00 10.42 279 SER B O 1
ATOM 6181 N N . PHE B 1 279 ? 87.328 61.053 66.020 1.00 9.63 280 PHE B N 1
ATOM 6182 C CA . PHE B 1 279 ? 86.961 60.803 64.631 1.00 9.97 280 PHE B CA 1
ATOM 6183 C C . PHE B 1 279 ? 86.136 59.533 64.458 1.00 9.75 280 PHE B C 1
ATOM 6184 O O . PHE B 1 279 ? 86.219 58.873 63.419 1.00 11.63 280 PHE B O 1
ATOM 6192 N N . ASN B 1 280 ? 85.330 59.191 65.461 1.00 9.92 281 ASN B N 1
ATOM 6193 C CA . ASN B 1 280 ? 84.516 57.985 65.362 1.00 9.72 281 ASN B CA 1
ATOM 6194 C C . ASN B 1 280 ? 83.102 58.227 64.838 1.00 10.55 281 ASN B C 1
ATOM 6195 O O . ASN B 1 280 ? 82.288 57.308 64.781 1.00 11.06 281 ASN B O 1
ATOM 6200 N N . GLN B 1 281 ? 82.823 59.459 64.420 1.00 9.00 282 GLN B N 1
ATOM 6201 C CA . GLN B 1 281 ? 81.505 59.792 63.896 1.00 9.67 282 GLN B CA 1
ATOM 6202 C C . GLN B 1 281 ? 81.562 61.015 62.997 1.00 9.13 282 GLN B C 1
ATOM 6203 O O . GLN B 1 281 ? 82.455 61.852 63.116 1.00 10.62 282 GLN B O 1
ATOM 6209 N N . SER B 1 282 ? 80.603 61.116 62.089 1.00 9.22 283 SER B N 1
ATOM 6210 C CA . SER B 1 282 ? 80.555 62.250 61.182 1.00 9.36 283 SER B CA 1
ATOM 6211 C C . SER B 1 282 ? 79.689 63.347 61.770 1.00 10.19 283 SER B C 1
ATOM 6212 O O . SER B 1 282 ? 79.080 63.174 62.832 1.00 9.31 283 SER B O 1
ATOM 6215 N N . VAL B 1 283 ? 79.664 64.483 61.082 1.00 9.90 284 VAL B N 1
ATOM 6216 C CA . VAL B 1 283 ? 78.840 65.622 61.471 1.00 9.35 284 VAL B CA 1
ATOM 6217 C C . VAL B 1 283 ? 78.168 66.157 60.214 1.00 8.25 284 VAL B C 1
ATOM 6218 O O . VAL B 1 283 ? 78.679 65.995 59.101 1.00 9.62 284 VAL B O 1
ATOM 6222 N N . PHE B 1 284 ? 77.000 66.760 60.377 1.00 8.51 285 PHE B N 1
ATOM 6223 C CA . PHE B 1 284 ? 76.328 67.360 59.237 1.00 9.10 285 PHE B CA 1
ATOM 6224 C C . PHE B 1 284 ? 77.143 68.594 58.871 1.00 9.34 285 PHE B C 1
ATOM 6225 O O . PHE B 1 284 ? 77.646 69.303 59.748 1.00 9.49 285 PHE B O 1
ATOM 6233 N N . ASP B 1 285 ? 77.288 68.844 57.576 1.00 9.69 286 ASP B N 1
ATOM 6234 C CA . ASP B 1 285 ? 78.050 69.996 57.117 1.00 8.84 286 ASP B CA 1
ATOM 6235 C C . ASP B 1 285 ? 77.164 71.239 57.182 1.00 10.10 286 ASP B C 1
ATOM 6236 O O . ASP B 1 285 ? 76.619 71.699 56.175 1.00 10.22 286 ASP B O 1
ATOM 6241 N N . VAL B 1 286 ? 77.021 71.777 58.385 1.00 9.93 287 VAL B N 1
ATOM 6242 C CA . VAL B 1 286 ? 76.190 72.950 58.590 1.00 10.07 287 VAL B CA 1
ATOM 6243 C C . VAL B 1 286 ? 76.667 74.161 57.775 1.00 9.92 287 VAL B C 1
ATOM 6244 O O . VAL B 1 286 ? 75.852 74.853 57.161 1.00 9.54 287 VAL B O 1
ATOM 6248 N N . PRO B 1 287 ? 77.986 74.429 57.742 1.00 9.57 288 PRO B N 1
ATOM 6249 C CA . PRO B 1 287 ? 78.445 75.580 56.957 1.00 10.18 288 PRO B CA 1
ATOM 6250 C C . PRO B 1 287 ? 78.056 75.483 55.481 1.00 9.24 288 PRO B C 1
ATOM 6251 O O . PRO B 1 287 ? 77.658 76.477 54.882 1.00 10.10 288 PRO B O 1
ATOM 6255 N N . LEU B 1 288 ? 78.163 74.294 54.891 1.00 9.27 289 LEU B N 1
ATOM 6256 C CA . LEU B 1 288 ? 77.795 74.154 53.486 1.00 9.50 289 LEU B CA 1
ATOM 6257 C C . LEU B 1 288 ? 76.316 74.471 53.292 1.00 9.91 289 LEU B C 1
ATOM 6258 O O . LEU B 1 288 ? 75.937 75.074 52.293 1.00 10.56 289 LEU B O 1
ATOM 6263 N N . HIS B 1 289 ? 75.473 74.059 54.236 1.00 9.04 290 HIS B N 1
ATOM 6264 C CA . HIS B 1 289 ? 74.050 74.365 54.130 1.00 8.93 290 HIS B CA 1
ATOM 6265 C C . HIS B 1 289 ? 73.861 75.883 54.106 1.00 9.79 290 HIS B C 1
ATOM 6266 O O . HIS B 1 289 ? 73.078 76.408 53.312 1.00 10.01 290 HIS B O 1
ATOM 6273 N N . PHE B 1 290 ? 74.566 76.589 54.984 1.00 9.71 291 PHE B N 1
ATOM 6274 C CA . PHE B 1 290 ? 74.457 78.043 55.025 1.00 9.31 291 PHE B CA 1
ATOM 6275 C C . PHE B 1 290 ? 74.990 78.688 53.752 1.00 9.94 291 PHE B C 1
ATOM 6276 O O . PHE B 1 290 ? 74.439 79.682 53.278 1.00 9.68 291 PHE B O 1
ATOM 6284 N N . ASN B 1 291 ? 76.057 78.130 53.187 1.00 9.64 292 ASN B N 1
ATOM 6285 C CA . ASN B 1 291 ? 76.602 78.677 51.948 1.00 10.11 292 ASN B CA 1
ATOM 6286 C C . ASN B 1 291 ? 75.600 78.485 50.809 1.00 9.44 292 ASN B C 1
ATOM 6287 O O . ASN B 1 291 ? 75.381 79.392 50.007 1.00 9.71 292 ASN B O 1
ATOM 6292 N N . LEU B 1 292 ? 74.995 77.302 50.742 1.00 10.27 293 LEU B N 1
ATOM 6293 C CA . LEU B 1 292 ? 74.011 77.013 49.705 1.00 10.28 293 LEU B CA 1
ATOM 6294 C C . LEU B 1 292 ? 72.794 77.916 49.876 1.00 11.48 293 LEU B C 1
ATOM 6295 O O . LEU B 1 292 ? 72.241 78.422 48.904 1.00 11.82 293 LEU B O 1
ATOM 6300 N N . GLN B 1 293 ? 72.385 78.126 51.122 1.00 10.44 294 GLN B N 1
ATOM 6301 C CA . GLN B 1 293 ? 71.240 78.980 51.395 1.00 11.32 294 GLN B CA 1
ATOM 6302 C C . GLN B 1 293 ? 71.567 80.416 50.999 1.00 11.33 294 GLN B C 1
ATOM 6303 O O . GLN B 1 293 ? 70.720 81.118 50.448 1.00 10.25 294 GLN B O 1
ATOM 6309 N N . ALA B 1 294 ? 72.801 80.840 51.265 1.00 10.79 295 ALA B N 1
ATOM 6310 C CA . ALA B 1 294 ? 73.240 82.191 50.923 1.00 11.20 295 ALA B CA 1
ATOM 6311 C C . ALA B 1 294 ? 73.183 82.392 49.411 1.00 10.43 295 ALA B C 1
ATOM 6312 O O . ALA B 1 294 ? 72.660 83.396 48.930 1.00 11.66 295 ALA B O 1
ATOM 6314 N N . ALA B 1 295 ? 73.711 81.431 48.660 1.00 10.00 296 ALA B N 1
ATOM 6315 C CA . ALA B 1 295 ? 73.691 81.534 47.208 1.00 10.83 296 ALA B CA 1
ATOM 6316 C C . ALA B 1 295 ? 72.255 81.622 46.694 1.00 11.45 296 ALA B C 1
ATOM 6317 O O . ALA B 1 295 ? 71.955 82.387 45.780 1.00 11.95 296 ALA B O 1
ATOM 6319 N N . SER B 1 296 ? 71.362 80.848 47.301 1.00 10.79 297 SER B N 1
ATOM 6320 C CA . SER B 1 296 ? 69.964 80.815 46.882 1.00 10.92 297 SER B CA 1
ATOM 6321 C C . SER B 1 296 ? 69.170 82.075 47.204 1.00 11.40 297 SER B C 1
ATOM 6322 O O . SER B 1 296 ? 68.151 82.345 46.566 1.00 11.13 297 SER B O 1
ATOM 6325 N N . SER B 1 297 ? 69.631 82.843 48.184 1.00 10.63 298 SER B N 1
ATOM 6326 C CA . SER B 1 297 ? 68.894 84.020 48.622 1.00 10.88 298 SER B CA 1
ATOM 6327 C C . SER B 1 297 ? 69.516 85.376 48.329 1.00 11.52 298 SER B C 1
ATOM 6328 O O . SER B 1 297 ? 69.010 86.398 48.785 1.00 13.17 298 SER B O 1
ATOM 6331 N N . GLN B 1 298 ? 70.598 85.402 47.561 1.00 10.45 299 GLN B N 1
ATOM 6332 C CA . GLN B 1 298 ? 71.245 86.673 47.273 1.00 11.50 299 GLN B CA 1
ATOM 6333 C C . GLN B 1 298 ? 71.044 87.234 45.870 1.00 11.02 299 GLN B C 1
ATOM 6334 O O . GLN B 1 298 ? 71.803 88.089 45.416 1.00 11.32 299 GLN B O 1
ATOM 6340 N N . GLY B 1 299 ? 70.003 86.753 45.198 1.00 12.04 300 GLY B N 1
ATOM 6341 C CA . GLY B 1 299 ? 69.662 87.245 43.874 1.00 11.72 300 GLY B CA 1
ATOM 6342 C C . GLY B 1 299 ? 70.769 87.281 42.845 1.00 12.18 300 GLY B C 1
ATOM 6343 O O . GLY B 1 299 ? 70.806 88.179 41.997 1.00 12.51 300 GLY B O 1
ATOM 6344 N N . GLY B 1 300 ? 71.662 86.301 42.913 1.00 11.33 301 GLY B N 1
ATOM 6345 C CA . GLY B 1 300 ? 72.757 86.228 41.968 1.00 12.09 301 GLY B CA 1
ATOM 6346 C C . GLY B 1 300 ? 74.025 86.905 42.442 1.00 11.66 301 GLY B C 1
ATOM 6347 O O . GLY B 1 300 ? 75.059 86.763 41.809 1.00 12.97 301 GLY B O 1
ATOM 6348 N N . GLY B 1 301 ? 73.956 87.624 43.559 1.00 11.00 302 GLY B N 1
ATOM 6349 C CA . GLY B 1 301 ? 75.124 88.330 44.064 1.00 11.23 302 GLY B CA 1
ATOM 6350 C C . GLY B 1 301 ? 76.141 87.520 44.849 1.00 10.36 302 GLY B C 1
ATOM 6351 O O . GLY B 1 301 ? 77.263 87.972 45.067 1.00 11.10 302 GLY B O 1
ATOM 6352 N N . TYR B 1 302 ? 75.759 86.329 45.291 1.00 9.87 303 TYR B N 1
ATOM 6353 C CA . TYR B 1 302 ? 76.673 85.481 46.047 1.00 10.67 303 TYR B CA 1
ATOM 6354 C C . TYR B 1 302 ? 77.871 85.113 45.171 1.00 10.67 303 TYR B C 1
ATOM 6355 O O . TYR B 1 302 ? 77.709 84.849 43.997 1.00 11.82 303 TYR B O 1
ATOM 6364 N N . ASP B 1 303 ? 79.075 85.093 45.727 1.00 11.16 304 ASP B N 1
ATOM 6365 C CA . ASP B 1 303 ? 80.239 84.719 44.923 1.00 10.56 304 ASP B CA 1
ATOM 6366 C C . ASP B 1 303 ? 80.358 83.196 44.949 1.00 10.88 304 ASP B C 1
ATOM 6367 O O . ASP B 1 303 ? 80.852 82.623 45.918 1.00 10.86 304 ASP B O 1
ATOM 6372 N N . MET B 1 304 ? 79.919 82.548 43.873 1.00 10.17 305 MET B N 1
ATOM 6373 C CA . MET B 1 304 ? 79.950 81.091 43.797 1.00 10.06 305 MET B CA 1
ATOM 6374 C C . MET B 1 304 ? 81.336 80.475 43.962 1.00 10.09 305 MET B C 1
ATOM 6375 O O . MET B 1 304 ? 81.461 79.291 44.269 1.00 11.22 305 MET B O 1
ATOM 6380 N N . ARG B 1 305 ? 82.379 81.274 43.774 1.00 10.78 306 ARG B N 1
ATOM 6381 C CA . ARG B 1 305 ? 83.734 80.765 43.937 1.00 10.10 306 ARG B CA 1
ATOM 6382 C C . ARG B 1 305 ? 84.028 80.464 45.406 1.00 11.30 306 ARG B C 1
ATOM 6383 O O . ARG B 1 305 ? 84.992 79.773 45.717 1.00 13.00 306 ARG B O 1
ATOM 6391 N N . ARG B 1 306 ? 83.182 80.967 46.302 1.00 10.97 307 ARG B N 1
ATOM 6392 C CA . ARG B 1 306 ? 83.381 80.781 47.739 1.00 11.63 307 ARG B CA 1
ATOM 6393 C C . ARG B 1 306 ? 82.467 79.719 48.354 1.00 11.30 307 ARG B C 1
ATOM 6394 O O . ARG B 1 306 ? 82.443 79.547 49.572 1.00 11.91 307 ARG B O 1
ATOM 6402 N N . LEU B 1 307 ? 81.738 78.992 47.514 1.00 11.38 308 LEU B N 1
ATOM 6403 C CA . LEU B 1 307 ? 80.785 77.987 47.987 1.00 12.57 308 LEU B CA 1
ATOM 6404 C C . LEU B 1 307 ? 81.346 76.928 48.939 1.00 12.77 308 LEU B C 1
ATOM 6405 O O . LEU B 1 307 ? 80.634 76.451 49.824 1.00 13.33 308 LEU B O 1
ATOM 6410 N N . LEU B 1 308 ? 82.613 76.564 48.775 1.00 11.65 309 LEU B N 1
ATOM 6411 C CA . LEU B 1 308 ? 83.217 75.552 49.638 1.00 11.27 309 LEU B CA 1
ATOM 6412 C C . LEU B 1 308 ? 83.942 76.128 50.851 1.00 10.82 309 LEU B C 1
ATOM 6413 O O . LEU B 1 308 ? 84.428 75.380 51.703 1.00 10.90 309 LEU B O 1
ATOM 6418 N N . ASP B 1 309 ? 84.006 77.451 50.936 1.00 11.10 310 ASP B N 1
ATOM 6419 C CA . ASP B 1 309 ? 84.685 78.112 52.047 1.00 12.08 310 ASP B CA 1
ATOM 6420 C C . ASP B 1 309 ? 84.123 77.722 53.407 1.00 11.49 310 ASP B C 1
ATOM 6421 O O . ASP B 1 309 ? 82.912 77.764 53.621 1.00 12.89 310 ASP B O 1
ATOM 6426 N N . GLY B 1 310 ? 85.018 77.349 54.317 1.00 11.04 311 GLY B N 1
ATOM 6427 C CA . GLY B 1 310 ? 84.628 76.990 55.670 1.00 11.33 311 GLY B CA 1
ATOM 6428 C C . GLY B 1 310 ? 83.691 75.811 55.823 1.00 10.97 311 GLY B C 1
ATOM 6429 O O . GLY B 1 310 ? 83.011 75.696 56.842 1.00 12.19 311 GLY B O 1
ATOM 6430 N N . THR B 1 311 ? 83.652 74.929 54.832 1.00 10.75 312 THR B N 1
ATOM 6431 C CA . THR B 1 311 ? 82.766 73.771 54.901 1.00 10.92 312 THR B CA 1
ATOM 6432 C C . THR B 1 311 ? 83.468 72.543 55.460 1.00 11.42 312 THR B C 1
ATOM 6433 O O . THR B 1 311 ? 84.684 72.395 55.338 1.00 12.23 312 THR B O 1
ATOM 6437 N N . VAL B 1 312 ? 82.698 71.656 56.078 1.00 10.95 313 VAL B N 1
ATOM 6438 C CA . VAL B 1 312 ? 83.277 70.441 56.621 1.00 11.89 313 VAL B CA 1
ATOM 6439 C C . VAL B 1 312 ? 83.741 69.549 55.471 1.00 12.76 313 VAL B C 1
ATOM 6440 O O . VAL B 1 312 ? 84.791 68.913 55.558 1.00 13.60 313 VAL B O 1
ATOM 6444 N N . VAL B 1 313 ? 82.975 69.521 54.382 1.00 12.37 314 VAL B N 1
ATOM 6445 C CA . VAL B 1 313 ? 83.333 68.680 53.244 1.00 14.18 314 VAL B CA 1
ATOM 6446 C C . VAL B 1 313 ? 84.686 69.071 52.652 1.00 15.01 314 VAL B C 1
ATOM 6447 O O . VAL B 1 313 ? 85.383 68.233 52.081 1.00 16.16 314 VAL B O 1
ATOM 6451 N N . SER B 1 314 ? 85.070 70.335 52.809 1.00 15.82 315 SER B N 1
ATOM 6452 C CA . SER B 1 314 ? 86.351 70.801 52.288 1.00 17.69 315 SER B CA 1
ATOM 6453 C C . SER B 1 314 ? 87.505 70.479 53.242 1.00 18.33 315 SER B C 1
ATOM 6454 O O . SER B 1 314 ? 88.631 70.257 52.797 1.00 21.91 315 SER B O 1
ATOM 6457 N N . ARG B 1 315 ? 87.224 70.452 54.545 1.00 15.72 316 ARG B N 1
ATOM 6458 C CA . ARG B 1 315 ? 88.246 70.176 55.560 1.00 15.22 316 ARG B CA 1
ATOM 6459 C C . ARG B 1 315 ? 88.397 68.703 55.938 1.00 14.32 316 ARG B C 1
ATOM 6460 O O . ARG B 1 315 ? 89.511 68.187 56.034 1.00 15.37 316 ARG B O 1
ATOM 6468 N N . HIS B 1 316 ? 87.270 68.042 56.183 1.00 14.30 317 HIS B N 1
ATOM 6469 C CA . HIS B 1 316 ? 87.253 66.637 56.575 1.00 13.63 317 HIS B CA 1
ATOM 6470 C C . HIS B 1 316 ? 86.139 65.946 55.811 1.00 12.68 317 HIS B C 1
ATOM 6471 O O . HIS B 1 316 ? 85.121 65.552 56.380 1.00 10.80 317 HIS B O 1
ATOM 6478 N N . PRO B 1 317 ? 86.328 65.777 54.499 1.00 11.84 318 PRO B N 1
ATOM 6479 C CA . PRO B 1 317 ? 85.316 65.134 53.660 1.00 12.36 318 PRO B CA 1
ATOM 6480 C C . PRO B 1 317 ? 84.823 63.773 54.134 1.00 11.89 318 PRO B C 1
ATOM 6481 O O . PRO B 1 317 ? 83.651 63.438 53.952 1.00 13.13 318 PRO B O 1
ATOM 6485 N N . GLU B 1 318 ? 85.707 63.000 54.756 1.00 11.88 319 GLU B N 1
ATOM 6486 C CA . GLU B 1 318 ? 85.349 61.667 55.225 1.00 11.49 319 GLU B CA 1
ATOM 6487 C C . GLU B 1 318 ? 84.410 61.685 56.429 1.00 11.90 319 GLU B C 1
ATOM 6488 O O . GLU B 1 318 ? 83.832 60.658 56.787 1.00 13.36 319 GLU B O 1
ATOM 6494 N N . LYS B 1 319 ? 84.260 62.850 57.052 1.00 10.20 320 LYS B N 1
ATOM 6495 C CA . LYS B 1 319 ? 83.390 62.983 58.219 1.00 10.93 320 LYS B CA 1
ATOM 6496 C C . LYS B 1 319 ? 82.250 63.958 57.975 1.00 10.95 320 LYS B C 1
ATOM 6497 O O . LYS B 1 319 ? 81.583 64.396 58.912 1.00 11.55 320 LYS B O 1
ATOM 6503 N N . ALA B 1 320 ? 82.020 64.291 56.712 1.00 10.85 321 ALA B N 1
ATOM 6504 C CA . ALA B 1 320 ? 80.964 65.227 56.375 1.00 11.40 321 ALA B CA 1
ATOM 6505 C C . ALA B 1 320 ? 79.728 64.587 55.771 1.00 11.48 321 ALA B C 1
ATOM 6506 O O . ALA B 1 320 ? 79.820 63.818 54.816 1.00 12.49 321 ALA B O 1
ATOM 6508 N N . VAL B 1 321 ? 78.573 64.883 56.355 1.00 10.21 322 VAL B N 1
ATOM 6509 C CA . VAL B 1 321 ? 77.313 64.424 55.794 1.00 9.95 322 VAL B CA 1
ATOM 6510 C C . VAL B 1 321 ? 76.743 65.731 55.260 1.00 9.41 322 VAL B C 1
ATOM 6511 O O . VAL B 1 321 ? 76.332 66.616 56.017 1.00 9.76 322 VAL B O 1
ATOM 6515 N N . THR B 1 322 ? 76.773 65.868 53.942 1.00 9.85 323 THR B N 1
ATOM 6516 C CA . THR B 1 322 ? 76.296 67.075 53.302 1.00 9.89 323 THR B CA 1
ATOM 6517 C C . THR B 1 322 ? 74.788 67.035 53.116 1.00 9.72 323 THR B C 1
ATOM 6518 O O . THR B 1 322 ? 74.198 65.974 52.894 1.00 10.35 323 THR B O 1
ATOM 6522 N N . PHE B 1 323 ? 74.161 68.197 53.239 1.00 9.15 324 PHE B N 1
ATOM 6523 C CA . PHE B 1 323 ? 72.719 68.283 53.096 1.00 9.02 324 PHE B CA 1
ATOM 6524 C C . PHE B 1 323 ? 72.301 69.657 52.610 1.00 9.85 324 PHE B C 1
ATOM 6525 O O . PHE B 1 323 ? 73.003 70.651 52.808 1.00 9.35 324 PHE B O 1
ATOM 6533 N N . VAL B 1 324 ? 71.141 69.708 51.972 1.00 10.19 325 VAL B N 1
ATOM 6534 C CA . VAL B 1 324 ? 70.624 70.968 51.474 1.00 9.92 325 VAL B CA 1
ATOM 6535 C C . VAL B 1 324 ? 69.618 71.550 52.457 1.00 9.61 325 VAL B C 1
ATOM 6536 O O . VAL B 1 324 ? 69.613 72.753 52.714 1.00 9.82 325 VAL B O 1
ATOM 6540 N N . GLU B 1 325 ? 68.792 70.682 53.031 1.00 10.27 326 GLU B N 1
ATOM 6541 C CA . GLU B 1 325 ? 67.730 71.131 53.919 1.00 10.40 326 GLU B CA 1
ATOM 6542 C C . GLU B 1 325 ? 67.358 70.074 54.946 1.00 10.40 326 GLU B C 1
ATOM 6543 O O . GLU B 1 325 ? 67.606 68.892 54.741 1.00 11.21 326 GLU B O 1
ATOM 6549 N N . ASN B 1 326 ? 66.761 70.505 56.053 1.00 10.70 327 ASN B N 1
ATOM 6550 C CA . ASN B 1 326 ? 66.264 69.547 57.034 1.00 10.81 327 ASN B CA 1
ATOM 6551 C C . ASN B 1 326 ? 65.019 70.117 57.708 1.00 11.12 327 ASN B C 1
ATOM 6552 O O . ASN B 1 326 ? 64.557 71.204 57.352 1.00 11.04 327 ASN B O 1
ATOM 6557 N N . HIS B 1 327 ? 64.466 69.383 58.665 1.00 11.11 328 HIS B N 1
ATOM 6558 C CA . HIS B 1 327 ? 63.239 69.802 59.339 1.00 11.02 328 HIS B CA 1
ATOM 6559 C C . HIS B 1 327 ? 63.339 71.058 60.196 1.00 12.02 328 HIS B C 1
ATOM 6560 O O . HIS B 1 327 ? 62.317 71.648 60.541 1.00 12.28 328 HIS B O 1
ATOM 6567 N N . ASP B 1 328 ? 64.555 71.458 60.554 1.00 11.02 329 ASP B N 1
ATOM 6568 C CA . ASP B 1 328 ? 64.746 72.661 61.363 1.00 11.92 329 ASP B CA 1
ATOM 6569 C C . ASP B 1 328 ? 64.991 73.886 60.486 1.00 11.25 329 ASP B C 1
ATOM 6570 O O . ASP B 1 328 ? 64.775 75.018 60.920 1.00 11.78 329 ASP B O 1
ATOM 6575 N N . THR B 1 329 ? 65.431 73.660 59.251 1.00 10.87 330 THR B N 1
ATOM 6576 C CA . THR B 1 329 ? 65.726 74.771 58.349 1.00 11.70 330 THR B CA 1
ATOM 6577 C C . THR B 1 329 ? 64.601 75.085 57.373 1.00 10.77 330 THR B C 1
ATOM 6578 O O . THR B 1 329 ? 64.618 76.130 56.719 1.00 11.58 330 THR B O 1
ATOM 6582 N N . GLN B 1 330 ? 63.626 74.187 57.279 1.00 11.09 331 GLN B N 1
ATOM 6583 C CA . GLN B 1 330 ? 62.501 74.389 56.375 1.00 11.12 331 GLN B CA 1
ATOM 6584 C C . GLN B 1 330 ? 61.664 75.585 56.833 1.00 11.02 331 GLN B C 1
ATOM 6585 O O . GLN B 1 330 ? 61.782 76.041 57.969 1.00 10.95 331 GLN B O 1
ATOM 6591 N N . PRO B 1 331 ? 60.799 76.105 55.953 1.00 11.76 332 PRO B N 1
ATOM 6592 C CA . PRO B 1 331 ? 59.971 77.260 56.310 1.00 12.77 332 PRO B CA 1
ATOM 6593 C C . PRO B 1 331 ? 59.281 77.227 57.670 1.00 13.61 332 PRO B C 1
ATOM 6594 O O . PRO B 1 331 ? 58.642 76.239 58.038 1.00 13.30 332 PRO B O 1
ATOM 6598 N N . GLY B 1 332 ? 59.434 78.328 58.404 1.00 12.83 333 GLY B N 1
ATOM 6599 C CA . GLY B 1 332 ? 58.810 78.485 59.708 1.00 14.17 333 GLY B CA 1
ATOM 6600 C C . GLY B 1 332 ? 59.448 77.821 60.912 1.00 13.83 333 GLY B C 1
ATOM 6601 O O . GLY B 1 332 ? 59.004 78.048 62.038 1.00 15.43 333 GLY B O 1
ATOM 6602 N N . GLN B 1 333 ? 60.493 77.028 60.710 1.00 12.82 334 GLN B N 1
ATOM 6603 C CA . GLN B 1 333 ? 61.103 76.338 61.836 1.00 13.21 334 GLN B CA 1
ATOM 6604 C C . GLN B 1 333 ? 62.202 77.052 62.616 1.00 13.30 334 GLN B C 1
ATOM 6605 O O . GLN B 1 333 ? 62.695 78.103 62.209 1.00 14.09 334 GLN B O 1
ATOM 6611 N N . SER B 1 334 ? 62.574 76.459 63.748 1.00 17.03 335 SER B N 1
ATOM 6612 C CA . SER B 1 334 ? 63.553 77.040 64.663 1.00 17.25 335 SER B CA 1
ATOM 6613 C C . SER B 1 334 ? 64.895 77.478 64.096 1.00 16.37 335 SER B C 1
ATOM 6614 O O . SER B 1 334 ? 65.488 78.433 64.591 1.00 18.28 335 SER B O 1
ATOM 6617 N N . LEU B 1 335 ? 65.386 76.791 63.072 1.00 13.17 336 LEU B N 1
ATOM 6618 C CA . LEU B 1 335 ? 66.667 77.158 62.481 1.00 13.14 336 LEU B CA 1
ATOM 6619 C C . LEU B 1 335 ? 66.444 77.541 61.021 1.00 12.67 336 LEU B C 1
ATOM 6620 O O . LEU B 1 335 ? 67.298 77.308 60.160 1.00 11.94 336 LEU B O 1
ATOM 6625 N N . GLU B 1 336 ? 65.293 78.151 60.756 1.00 12.13 337 GLU B N 1
ATOM 6626 C CA . GLU B 1 336 ? 64.924 78.549 59.408 1.00 12.47 337 GLU B CA 1
ATOM 6627 C C . GLU B 1 336 ? 66.068 79.166 58.616 1.00 13.61 337 GLU B C 1
ATOM 6628 O O . GLU B 1 336 ? 66.645 80.178 59.007 1.00 14.46 337 GLU B O 1
ATOM 6634 N N . SER B 1 337 ? 66.372 78.539 57.488 1.00 11.69 338 SER B N 1
ATOM 6635 C CA . SER B 1 337 ? 67.443 78.965 56.590 1.00 12.01 338 SER B CA 1
ATOM 6636 C C . SER B 1 337 ? 67.227 78.121 55.340 1.00 12.00 338 SER B C 1
ATOM 6637 O O . SER B 1 337 ? 68.083 77.333 54.928 1.00 11.99 338 SER B O 1
ATOM 6640 N N . THR B 1 338 ? 66.054 78.305 54.745 1.00 11.72 339 THR B N 1
ATOM 6641 C CA . THR B 1 338 ? 65.634 77.542 53.583 1.00 12.26 339 THR B CA 1
ATOM 6642 C C . THR B 1 338 ? 66.337 77.872 52.276 1.00 12.22 339 THR B C 1
ATOM 6643 O O . THR B 1 338 ? 66.457 79.034 51.895 1.00 12.97 339 THR B O 1
ATOM 6647 N N . VAL B 1 339 ? 66.803 76.836 51.593 1.00 10.89 340 VAL B N 1
ATOM 6648 C CA . VAL B 1 339 ? 67.449 77.019 50.303 1.00 11.85 340 VAL B CA 1
ATOM 6649 C C . VAL B 1 339 ? 66.301 77.233 49.318 1.00 11.99 340 VAL B C 1
ATOM 6650 O O . VAL B 1 339 ? 65.458 76.348 49.135 1.00 11.94 340 VAL B O 1
ATOM 6654 N N . GLN B 1 340 ? 66.257 78.411 48.700 1.00 11.15 341 GLN B N 1
ATOM 6655 C CA . GLN B 1 340 ? 65.176 78.739 47.768 1.00 10.75 341 GLN B CA 1
ATOM 6656 C C . GLN B 1 340 ? 64.970 77.700 46.673 1.00 10.99 341 GLN B C 1
ATOM 6657 O O . GLN B 1 340 ? 65.925 77.136 46.139 1.00 11.34 341 GLN B O 1
ATOM 6663 N N . THR B 1 341 ? 63.704 77.461 46.345 1.00 11.96 342 THR B N 1
ATOM 6664 C CA . THR B 1 341 ? 63.323 76.471 45.347 1.00 12.75 342 THR B CA 1
ATOM 6665 C C . THR B 1 341 ? 64.114 76.497 44.040 1.00 11.56 342 THR B C 1
ATOM 6666 O O . THR B 1 341 ? 64.579 75.457 43.579 1.00 11.99 342 THR B O 1
ATOM 6670 N N . TRP B 1 342 ? 64.283 77.674 43.447 1.00 11.95 343 TRP B N 1
ATOM 6671 C CA . TRP B 1 342 ? 64.994 77.756 42.179 1.00 12.13 343 TRP B CA 1
ATOM 6672 C C . TRP B 1 342 ? 66.422 77.220 42.251 1.00 11.74 343 TRP B C 1
ATOM 6673 O O . TRP B 1 342 ? 66.911 76.615 41.298 1.00 12.78 343 TRP B O 1
ATOM 6684 N N . PHE B 1 343 ? 67.077 77.429 43.387 1.00 12.20 344 PHE B N 1
ATOM 6685 C CA . PHE B 1 343 ? 68.456 76.995 43.571 1.00 11.20 344 PHE B CA 1
ATOM 6686 C C . PHE B 1 343 ? 68.570 75.571 44.114 1.00 11.41 344 PHE B C 1
ATOM 6687 O O . PHE B 1 343 ? 69.620 74.936 43.997 1.00 10.12 344 PHE B O 1
ATOM 6695 N N . LYS B 1 344 ? 67.488 75.061 44.690 1.00 11.41 345 LYS B N 1
ATOM 6696 C CA . LYS B 1 344 ? 67.519 73.733 45.292 1.00 10.86 345 LYS B CA 1
ATOM 6697 C C . LYS B 1 344 ? 68.073 72.610 44.404 1.00 11.11 345 LYS B C 1
ATOM 6698 O O . LYS B 1 344 ? 68.885 71.807 44.860 1.00 11.36 345 LYS B O 1
ATOM 6704 N N . PRO B 1 345 ? 67.651 72.529 43.130 1.00 10.95 346 PRO B N 1
ATOM 6705 C CA . PRO B 1 345 ? 68.215 71.442 42.319 1.00 11.03 346 PRO B CA 1
ATOM 6706 C C . PRO B 1 345 ? 69.726 71.610 42.122 1.00 10.68 346 PRO B C 1
ATOM 6707 O O . PRO B 1 345 ? 70.468 70.630 42.018 1.00 10.43 346 PRO B O 1
ATOM 6711 N N . LEU B 1 346 ? 70.170 72.861 42.064 1.00 9.51 347 LEU B N 1
ATOM 6712 C CA . LEU B 1 346 ? 71.586 73.168 41.900 1.00 9.82 347 LEU B CA 1
ATOM 6713 C C . LEU B 1 346 ? 72.343 72.701 43.141 1.00 9.66 347 LEU B C 1
ATOM 6714 O O . LEU B 1 346 ? 73.424 72.123 43.041 1.00 10.99 347 LEU B O 1
ATOM 6719 N N . ALA B 1 347 ? 71.766 72.956 44.310 1.00 9.85 348 ALA B N 1
ATOM 6720 C CA . ALA B 1 347 ? 72.377 72.546 45.567 1.00 9.57 348 ALA B CA 1
ATOM 6721 C C . ALA B 1 347 ? 72.473 71.022 45.618 1.00 9.26 348 ALA B C 1
ATOM 6722 O O . ALA B 1 347 ? 73.469 70.466 46.083 1.00 10.24 348 ALA B O 1
ATOM 6724 N N . TYR B 1 348 ? 71.438 70.336 45.143 1.00 10.81 349 TYR B N 1
ATOM 6725 C CA . TYR B 1 348 ? 71.482 68.881 45.148 1.00 10.62 349 TYR B CA 1
ATOM 6726 C C . TYR B 1 348 ? 72.544 68.365 44.189 1.00 10.15 349 TYR B C 1
ATOM 6727 O O . TYR B 1 348 ? 73.215 67.379 44.483 1.00 11.12 349 TYR B O 1
ATOM 6736 N N . ALA B 1 349 ? 72.718 69.028 43.053 1.00 10.08 350 ALA B N 1
ATOM 6737 C CA . ALA B 1 349 ? 73.751 68.604 42.120 1.00 9.94 350 ALA B CA 1
ATOM 6738 C C . ALA B 1 349 ? 75.107 68.759 42.815 1.00 9.31 350 ALA B C 1
ATOM 6739 O O . ALA B 1 349 ? 75.987 67.910 42.687 1.00 9.11 350 ALA B O 1
ATOM 6741 N N . PHE B 1 350 ? 75.266 69.842 43.570 1.00 9.74 351 PHE B N 1
ATOM 6742 C CA . PHE B 1 350 ? 76.524 70.091 44.262 1.00 9.52 351 PHE B CA 1
ATOM 6743 C C . PHE B 1 350 ? 76.877 69.025 45.301 1.00 9.62 351 PHE B C 1
ATOM 6744 O O . PHE B 1 350 ? 78.036 68.627 45.408 1.00 10.88 351 PHE B O 1
ATOM 6752 N N . ILE B 1 351 ? 75.896 68.548 46.062 1.00 9.11 352 ILE B N 1
ATOM 6753 C CA . ILE B 1 351 ? 76.213 67.535 47.065 1.00 9.26 352 ILE B CA 1
ATOM 6754 C C . ILE B 1 351 ? 76.116 66.096 46.557 1.00 9.31 352 ILE B C 1
ATOM 6755 O O . ILE B 1 351 ? 76.757 65.206 47.106 1.00 9.80 352 ILE B O 1
ATOM 6760 N N . LEU B 1 352 ? 75.347 65.862 45.497 1.00 9.04 353 LEU B N 1
ATOM 6761 C CA . LEU B 1 352 ? 75.181 64.505 44.983 1.00 9.05 353 LEU B CA 1
ATOM 6762 C C . LEU B 1 352 ? 76.174 64.051 43.915 1.00 9.63 353 LEU B C 1
ATOM 6763 O O . LEU B 1 352 ? 76.469 62.861 43.820 1.00 9.92 353 LEU B O 1
ATOM 6768 N N . THR B 1 353 ? 76.704 64.980 43.123 1.00 10.03 354 THR B N 1
ATOM 6769 C CA . THR B 1 353 ? 77.616 64.579 42.051 1.00 11.02 354 THR B CA 1
ATOM 6770 C C . THR B 1 353 ? 79.099 64.840 42.274 1.00 10.53 354 THR B C 1
ATOM 6771 O O . THR B 1 353 ? 79.921 64.497 41.423 1.00 11.02 354 THR B O 1
ATOM 6775 N N . ARG B 1 354 ? 79.442 65.446 43.406 1.00 10.74 355 ARG B N 1
ATOM 6776 C CA . ARG B 1 354 ? 80.842 65.697 43.728 1.00 11.12 355 ARG B CA 1
ATOM 6777 C C . ARG B 1 354 ? 81.329 64.503 44.545 1.00 10.83 355 ARG B C 1
ATOM 6778 O O . ARG B 1 354 ? 80.548 63.867 45.257 1.00 12.02 355 ARG B O 1
ATOM 6786 N N . GLU B 1 355 ? 82.617 64.203 44.433 1.00 11.55 356 GLU B N 1
ATOM 6787 C CA . GLU B 1 355 ? 83.223 63.043 45.084 1.00 10.97 356 GLU B CA 1
ATOM 6788 C C . GLU B 1 355 ? 83.284 63.024 46.604 1.00 11.80 356 GLU B C 1
ATOM 6789 O O . GLU B 1 355 ? 83.310 61.948 47.206 1.00 13.69 356 GLU B O 1
ATOM 6795 N N . SER B 1 356 ? 83.318 64.195 47.227 1.00 11.45 357 SER B N 1
ATOM 6796 C CA . SER B 1 356 ? 83.425 64.262 48.680 1.00 11.93 357 SER B CA 1
ATOM 6797 C C . SER B 1 356 ? 82.110 64.411 49.421 1.00 12.02 357 SER B C 1
ATOM 6798 O O . SER B 1 356 ? 81.169 65.031 48.926 1.00 12.09 357 SER B O 1
ATOM 6801 N N . GLY B 1 357 ? 82.064 63.836 50.621 1.00 12.00 358 GLY B N 1
ATOM 6802 C CA . GLY B 1 357 ? 80.879 63.922 51.450 1.00 12.99 358 GLY B CA 1
ATOM 6803 C C . GLY B 1 357 ? 79.853 62.833 51.226 1.00 12.06 358 GLY B C 1
ATOM 6804 O O . GLY B 1 357 ? 79.750 62.254 50.147 1.00 13.56 358 GLY B O 1
ATOM 6805 N N . TYR B 1 358 ? 79.091 62.559 52.277 1.00 10.28 359 TYR B N 1
ATOM 6806 C CA . TYR B 1 358 ? 78.024 61.565 52.279 1.00 10.47 359 TYR B CA 1
ATOM 6807 C C . TYR B 1 358 ? 76.775 62.445 52.207 1.00 10.51 359 TYR B C 1
ATOM 6808 O O . TYR B 1 358 ? 76.375 63.051 53.201 1.00 10.21 359 TYR B O 1
ATOM 6817 N N . PRO B 1 359 ? 76.149 62.537 51.022 1.00 9.56 360 PRO B N 1
ATOM 6818 C CA . PRO B 1 359 ? 74.959 63.374 50.855 1.00 9.82 360 PRO B CA 1
ATOM 6819 C C . PRO B 1 359 ? 73.651 62.849 51.413 1.00 10.42 360 PRO B C 1
ATOM 6820 O O . PRO B 1 359 ? 73.383 61.648 51.393 1.00 11.30 360 PRO B O 1
ATOM 6824 N N . GLN B 1 360 ? 72.833 63.781 51.890 1.00 11.40 361 GLN B N 1
ATOM 6825 C CA . GLN B 1 360 ? 71.535 63.464 52.459 1.00 12.11 361 GLN B CA 1
ATOM 6826 C C . GLN B 1 360 ? 70.416 64.226 51.761 1.00 11.79 361 GLN B C 1
ATOM 6827 O O . GLN B 1 360 ? 70.464 65.453 51.644 1.00 13.47 361 GLN B O 1
ATOM 6833 N N . VAL B 1 361 ? 69.417 63.485 51.296 1.00 11.36 362 VAL B N 1
ATOM 6834 C CA . VAL B 1 361 ? 68.256 64.062 50.635 1.00 11.74 362 VAL B CA 1
ATOM 6835 C C . VAL B 1 361 ? 67.194 64.300 51.706 1.00 11.79 362 VAL B C 1
ATOM 6836 O O . VAL B 1 361 ? 67.044 63.499 52.630 1.00 12.30 362 VAL B O 1
ATOM 6840 N N . PHE B 1 362 ? 66.461 65.402 51.581 1.00 10.71 363 PHE B N 1
ATOM 6841 C CA . PHE B 1 362 ? 65.422 65.746 52.547 1.00 9.99 363 PHE B CA 1
ATOM 6842 C C . PHE B 1 362 ? 64.031 65.352 52.069 1.00 10.49 363 PHE B C 1
ATOM 6843 O O . PHE B 1 362 ? 63.636 65.673 50.953 1.00 10.78 363 PHE B O 1
ATOM 6851 N N . TYR B 1 363 ? 63.295 64.652 52.927 1.00 10.69 364 TYR B N 1
ATOM 6852 C CA . TYR B 1 363 ? 61.933 64.224 52.625 1.00 10.69 364 TYR B CA 1
ATOM 6853 C C . TYR B 1 363 ? 61.090 65.411 52.147 1.00 11.13 364 TYR B C 1
ATOM 6854 O O . TYR B 1 363 ? 60.349 65.304 51.168 1.00 11.45 364 TYR B O 1
ATOM 6863 N N . GLY B 1 364 ? 61.214 66.542 52.837 1.00 10.39 365 GLY B N 1
ATOM 6864 C CA . GLY B 1 364 ? 60.457 67.728 52.473 1.00 10.21 365 GLY B CA 1
ATOM 6865 C C . GLY B 1 364 ? 60.752 68.248 51.077 1.00 10.07 365 GLY B C 1
ATOM 6866 O O . GLY B 1 364 ? 59.898 68.884 50.458 1.00 12.48 365 GLY B O 1
ATOM 6867 N N . ASP B 1 365 ? 61.959 67.995 50.580 1.00 10.66 366 ASP B N 1
ATOM 6868 C CA . ASP B 1 365 ? 62.330 68.443 49.241 1.00 10.62 366 ASP B CA 1
ATOM 6869 C C . ASP B 1 365 ? 61.781 67.492 48.188 1.00 11.29 366 ASP B C 1
ATOM 6870 O O . ASP B 1 365 ? 61.407 67.909 47.095 1.00 11.51 366 ASP B O 1
ATOM 6875 N N . MET B 1 366 ? 61.737 66.210 48.524 1.00 9.75 367 MET B N 1
ATOM 6876 C CA . MET B 1 366 ? 61.217 65.204 47.614 1.00 10.51 367 MET B CA 1
ATOM 6877 C C . MET B 1 366 ? 59.708 65.315 47.447 1.00 11.64 367 MET B C 1
ATOM 6878 O O . MET B 1 366 ? 59.188 65.342 46.329 1.00 11.52 367 MET B O 1
ATOM 6883 N N . TYR B 1 367 ? 59.015 65.397 48.577 1.00 11.70 368 TYR B N 1
ATOM 6884 C CA . TYR B 1 367 ? 57.558 65.409 48.597 1.00 12.28 368 TYR B CA 1
ATOM 6885 C C . TYR B 1 367 ? 56.860 66.699 49.002 1.00 12.46 368 TYR B C 1
ATOM 6886 O O . TYR B 1 367 ? 55.632 66.750 49.025 1.00 12.81 368 TYR B O 1
ATOM 6895 N N . GLY B 1 368 ? 57.635 67.734 49.309 1.00 11.03 369 GLY B N 1
ATOM 6896 C CA . GLY B 1 368 ? 57.057 69.006 49.712 1.00 11.65 369 GLY B CA 1
ATOM 6897 C C . GLY B 1 368 ? 56.791 69.072 51.205 1.00 12.05 369 GLY B C 1
ATOM 6898 O O . GLY B 1 368 ? 56.715 68.042 51.874 1.00 12.69 369 GLY B O 1
ATOM 6899 N N . THR B 1 369 ? 56.655 70.283 51.734 1.00 12.09 370 THR B N 1
ATOM 6900 C CA . THR B 1 369 ? 56.379 70.461 53.156 1.00 13.18 370 THR B CA 1
ATOM 6901 C C . THR B 1 369 ? 54.932 70.906 53.337 1.00 14.02 370 THR B C 1
ATOM 6902 O O . THR B 1 369 ? 54.407 71.684 52.536 1.00 15.22 370 THR B O 1
ATOM 6906 N N . LYS B 1 370 ? 54.296 70.414 54.396 1.00 13.20 371 LYS B N 1
ATOM 6907 C CA . LYS B 1 370 ? 52.895 70.718 54.665 1.00 14.28 371 LYS B CA 1
ATOM 6908 C C . LYS B 1 370 ? 52.658 71.815 55.699 1.00 14.89 371 LYS B C 1
ATOM 6909 O O . LYS B 1 370 ? 51.702 71.751 56.480 1.00 15.96 371 LYS B O 1
ATOM 6915 N N . GLY B 1 371 ? 53.530 72.818 55.700 1.00 15.57 372 GLY B N 1
ATOM 6916 C CA . GLY B 1 371 ? 53.386 73.931 56.618 1.00 17.17 372 GLY B CA 1
ATOM 6917 C C . GLY B 1 371 ? 52.287 74.854 56.126 1.00 18.22 372 GLY B C 1
ATOM 6918 O O . GLY B 1 371 ? 51.642 74.568 55.117 1.00 19.49 372 GLY B O 1
ATOM 6919 N N . THR B 1 372 ? 52.083 75.971 56.818 1.00 22.32 373 THR B N 1
ATOM 6920 C CA . THR B 1 372 ? 51.031 76.910 56.440 1.00 24.08 373 THR B CA 1
ATOM 6921 C C . THR B 1 372 ? 51.529 78.242 55.887 1.00 23.32 373 THR B C 1
ATOM 6922 O O . THR B 1 372 ? 50.733 79.157 55.667 1.00 24.98 373 THR B O 1
ATOM 6926 N N . SER B 1 373 ? 52.834 78.360 55.661 1.00 19.25 374 SER B N 1
ATOM 6927 C CA . SER B 1 373 ? 53.386 79.605 55.130 1.00 18.57 374 SER B CA 1
ATOM 6928 C C . SER B 1 373 ? 53.054 79.725 53.646 1.00 18.13 374 SER B C 1
ATOM 6929 O O . SER B 1 373 ? 52.656 78.749 53.008 1.00 18.40 374 SER B O 1
ATOM 6932 N N . PRO B 1 374 ? 53.202 80.931 53.077 1.00 19.04 375 PRO B N 1
ATOM 6933 C CA . PRO B 1 374 ? 52.905 81.114 51.654 1.00 18.59 375 PRO B CA 1
ATOM 6934 C C . PRO B 1 374 ? 54.049 80.642 50.753 1.00 17.30 375 PRO B C 1
ATOM 6935 O O . PRO B 1 374 ? 53.945 80.687 49.526 1.00 17.79 375 PRO B O 1
ATOM 6939 N N . LYS B 1 375 ? 55.139 80.184 51.364 1.00 15.16 376 LYS B N 1
ATOM 6940 C CA . LYS B 1 375 ? 56.287 79.718 50.597 1.00 15.77 376 LYS B CA 1
ATOM 6941 C C . LYS B 1 375 ? 56.835 78.383 51.091 1.00 14.79 376 LYS B C 1
ATOM 6942 O O . LYS B 1 375 ? 58.011 78.264 51.449 1.00 15.72 376 LYS B O 1
ATOM 6948 N N . GLU B 1 376 ? 55.970 77.376 51.113 1.00 14.34 377 GLU B N 1
ATOM 6949 C CA . GLU B 1 376 ? 56.371 76.041 51.530 1.00 13.60 377 GLU B CA 1
ATOM 6950 C C . GLU B 1 376 ? 57.202 75.439 50.406 1.00 13.44 377 GLU B C 1
ATOM 6951 O O . GLU B 1 376 ? 57.134 75.893 49.263 1.00 15.25 377 GLU B O 1
ATOM 6957 N N . ILE B 1 377 ? 57.995 74.426 50.730 1.00 12.44 378 ILE B N 1
ATOM 6958 C CA . ILE B 1 377 ? 58.811 73.772 49.722 1.00 12.34 378 ILE B CA 1
ATOM 6959 C C . ILE B 1 377 ? 57.901 72.871 48.896 1.00 12.40 378 ILE B C 1
ATOM 6960 O O . ILE B 1 377 ? 57.147 72.070 49.446 1.00 12.60 378 ILE B O 1
ATOM 6965 N N . PRO B 1 378 ? 57.937 73.007 47.563 1.00 11.87 379 PRO B N 1
ATOM 6966 C CA . PRO B 1 378 ? 57.089 72.163 46.718 1.00 13.15 379 PRO B CA 1
ATOM 6967 C C . PRO B 1 378 ? 57.741 70.794 46.542 1.00 13.49 379 PRO B C 1
ATOM 6968 O O . PRO B 1 378 ? 58.897 70.601 46.915 1.00 13.47 379 PRO B O 1
ATOM 6972 N N . SER B 1 379 ? 57.004 69.844 45.982 1.00 13.13 380 SER B N 1
ATOM 6973 C CA . SER B 1 379 ? 57.565 68.524 45.738 1.00 13.99 380 SER B CA 1
ATOM 6974 C C . SER B 1 379 ? 58.540 68.666 44.575 1.00 13.64 380 SER B C 1
ATOM 6975 O O . SER B 1 379 ? 58.144 69.017 43.461 1.00 15.76 380 SER B O 1
ATOM 6978 N N . LEU B 1 380 ? 59.814 68.397 44.834 1.00 12.95 381 LEU B N 1
ATOM 6979 C CA . LEU B 1 380 ? 60.837 68.522 43.803 1.00 12.24 381 LEU B CA 1
ATOM 6980 C C . LEU B 1 380 ? 61.450 67.186 43.407 1.00 12.00 381 LEU B C 1
ATOM 6981 O O . LEU B 1 380 ? 62.534 67.149 42.830 1.00 12.29 381 LEU B O 1
ATOM 6986 N N . LYS B 1 381 ? 60.757 66.090 43.701 1.00 12.31 382 LYS B N 1
ATOM 6987 C CA . LYS B 1 381 ? 61.280 64.775 43.356 1.00 13.81 382 LYS B CA 1
ATOM 6988 C C . LYS B 1 381 ? 61.603 64.651 41.867 1.00 12.75 382 LYS B C 1
ATOM 6989 O O . LYS B 1 381 ? 62.564 63.978 41.495 1.00 13.63 382 LYS B O 1
ATOM 6995 N N . ASP B 1 382 ? 60.813 65.294 41.010 1.00 13.66 383 ASP B N 1
ATOM 6996 C CA . ASP B 1 382 ? 61.078 65.210 39.577 1.00 15.38 383 ASP B CA 1
ATOM 6997 C C . ASP B 1 382 ? 62.384 65.905 39.204 1.00 14.63 383 ASP B C 1
ATOM 6998 O O . ASP B 1 382 ? 62.997 65.578 38.188 1.00 14.82 383 ASP B O 1
ATOM 7003 N N . ASN B 1 383 ? 62.808 66.860 40.028 1.00 14.33 384 ASN B N 1
ATOM 7004 C CA . ASN B 1 383 ? 64.051 67.589 39.782 1.00 13.73 384 ASN B CA 1
ATOM 7005 C C . ASN B 1 383 ? 65.224 66.874 40.437 1.00 13.17 384 ASN B C 1
ATOM 7006 O O . ASN B 1 383 ? 66.350 66.911 39.942 1.00 14.59 384 ASN B O 1
ATOM 7011 N N . ILE B 1 384 ? 64.950 66.218 41.557 1.00 12.25 385 ILE B N 1
ATOM 7012 C CA . ILE B 1 384 ? 65.986 65.530 42.308 1.00 12.36 385 ILE B CA 1
ATOM 7013 C C . ILE B 1 384 ? 66.345 64.139 41.799 1.00 11.80 385 ILE B C 1
ATOM 7014 O O . ILE B 1 384 ? 67.517 63.774 41.769 1.00 11.68 385 ILE B O 1
ATOM 7019 N N . GLU B 1 385 ? 65.349 63.360 41.395 1.00 12.49 386 GLU B N 1
ATOM 7020 C CA . GLU B 1 385 ? 65.629 62.008 40.935 1.00 12.77 386 GLU B CA 1
ATOM 7021 C C . GLU B 1 385 ? 66.615 61.909 39.765 1.00 11.92 386 GLU B C 1
ATOM 7022 O O . GLU B 1 385 ? 67.422 60.985 39.724 1.00 12.80 386 GLU B O 1
ATOM 7028 N N . PRO B 1 386 ? 66.573 62.850 38.805 1.00 12.32 387 PRO B N 1
ATOM 7029 C CA . PRO B 1 386 ? 67.550 62.721 37.715 1.00 11.86 387 PRO B CA 1
ATOM 7030 C C . PRO B 1 386 ? 68.973 62.918 38.257 1.00 11.11 387 PRO B C 1
ATOM 7031 O O . PRO B 1 386 ? 69.942 62.350 37.746 1.00 10.99 387 PRO B O 1
ATOM 7035 N N . ILE B 1 387 ? 69.087 63.728 39.303 1.00 12.00 388 ILE B N 1
ATOM 7036 C CA . ILE B 1 387 ? 70.384 64.000 39.910 1.00 12.06 388 ILE B CA 1
ATOM 7037 C C . ILE B 1 387 ? 70.820 62.789 40.731 1.00 12.08 388 ILE B C 1
ATOM 7038 O O . ILE B 1 387 ? 72.006 62.469 40.800 1.00 11.66 388 ILE B O 1
ATOM 7043 N N . LEU B 1 388 ? 69.856 62.111 41.350 1.00 11.84 389 LEU B N 1
ATOM 7044 C CA . LEU B 1 388 ? 70.164 60.907 42.112 1.00 12.10 389 LEU B CA 1
ATOM 7045 C C . LEU B 1 388 ? 70.643 59.840 41.131 1.00 12.28 389 LEU B C 1
ATOM 7046 O O . LEU B 1 388 ? 71.522 59.045 41.449 1.00 12.39 389 LEU B O 1
ATOM 7051 N N . LYS B 1 389 ? 70.062 59.821 39.935 1.00 12.38 390 LYS B N 1
ATOM 7052 C CA . LYS B 1 389 ? 70.472 58.857 38.923 1.00 13.35 390 LYS B CA 1
ATOM 7053 C C . LYS B 1 389 ? 71.907 59.183 38.513 1.00 12.86 390 LYS B C 1
ATOM 7054 O O . LYS B 1 389 ? 72.729 58.289 38.315 1.00 12.99 390 LYS B O 1
ATOM 7060 N N . ALA B 1 390 ? 72.210 60.471 38.393 1.00 12.16 391 ALA B N 1
ATOM 7061 C CA . ALA B 1 390 ? 73.559 60.882 38.037 1.00 11.55 391 ALA B CA 1
ATOM 7062 C C . ALA B 1 390 ? 74.535 60.368 39.095 1.00 11.72 391 ALA B C 1
ATOM 7063 O O . ALA B 1 390 ? 75.589 59.831 38.766 1.00 11.54 391 ALA B O 1
ATOM 7065 N N . ARG B 1 391 ? 74.184 60.518 40.368 1.00 10.97 392 ARG B N 1
ATOM 7066 C CA . ARG B 1 391 ? 75.067 60.048 41.431 1.00 11.78 392 ARG B CA 1
ATOM 7067 C C . ARG B 1 391 ? 75.233 58.534 41.415 1.00 11.54 392 ARG B C 1
ATOM 7068 O O . ARG B 1 391 ? 76.345 58.021 41.481 1.00 12.42 392 ARG B O 1
ATOM 7076 N N . LYS B 1 392 ? 74.115 57.827 41.326 1.00 11.86 393 LYS B N 1
ATOM 7077 C CA . LYS B 1 392 ? 74.120 56.369 41.337 1.00 12.93 393 LYS B CA 1
ATOM 7078 C C . LYS B 1 392 ? 74.854 55.707 40.177 1.00 12.32 393 LYS B C 1
ATOM 7079 O O . LYS B 1 392 ? 75.621 54.764 40.374 1.00 12.12 393 LYS B O 1
ATOM 7085 N N . GLU B 1 393 ? 74.630 56.209 38.971 1.00 12.59 394 GLU B N 1
ATOM 7086 C CA . GLU B 1 393 ? 75.219 55.605 37.785 1.00 13.37 394 GLU B CA 1
ATOM 7087 C C . GLU B 1 393 ? 76.391 56.310 37.124 1.00 12.60 394 GLU B C 1
ATOM 7088 O O . GLU B 1 393 ? 77.164 55.669 36.412 1.00 12.74 394 GLU B O 1
ATOM 7094 N N . TYR B 1 394 ? 76.543 57.610 37.360 1.00 12.35 395 TYR B N 1
ATOM 7095 C CA . TYR B 1 394 ? 77.595 58.359 36.674 1.00 11.90 395 TYR B CA 1
ATOM 7096 C C . TYR B 1 394 ? 78.663 59.101 37.470 1.00 11.84 395 TYR B C 1
ATOM 7097 O O . TYR B 1 394 ? 79.726 59.402 36.925 1.00 11.69 395 TYR B O 1
ATOM 7106 N N . ALA B 1 395 ? 78.397 59.410 38.734 1.00 11.96 396 ALA B N 1
ATOM 7107 C CA . ALA B 1 395 ? 79.358 60.161 39.545 1.00 12.29 396 ALA B CA 1
ATOM 7108 C C . ALA B 1 395 ? 80.502 59.309 40.080 1.00 11.63 396 ALA B C 1
ATOM 7109 O O . ALA B 1 395 ? 80.561 59.010 41.272 1.00 11.71 396 ALA B O 1
ATOM 7111 N N . TYR B 1 396 ? 81.424 58.948 39.191 1.00 11.35 397 TYR B N 1
ATOM 7112 C CA . TYR B 1 396 ? 82.563 58.118 39.559 1.00 10.64 397 TYR B CA 1
ATOM 7113 C C . TYR B 1 396 ? 83.815 58.570 38.831 1.00 11.66 397 TYR B C 1
ATOM 7114 O O . TYR B 1 396 ? 83.730 59.187 37.771 1.00 11.84 397 TYR B O 1
ATOM 7123 N N . GLY B 1 397 ? 84.974 58.252 39.401 1.00 11.61 398 GLY B N 1
ATOM 7124 C CA . GLY B 1 397 ? 86.229 58.603 38.764 1.00 12.35 398 GLY B CA 1
ATOM 7125 C C . GLY B 1 397 ? 86.812 59.956 39.117 1.00 12.60 398 GLY B C 1
ATOM 7126 O O . GLY B 1 397 ? 86.183 60.756 39.810 1.00 13.54 398 GLY B O 1
ATOM 7127 N N . PRO B 1 398 ? 88.025 60.245 38.627 1.00 12.40 399 PRO B N 1
ATOM 7128 C CA . PRO B 1 398 ? 88.745 61.501 38.867 1.00 12.56 399 PRO B CA 1
ATOM 7129 C C . PRO B 1 398 ? 87.896 62.740 38.628 1.00 10.84 399 PRO B C 1
ATOM 7130 O O . PRO B 1 398 ? 87.217 62.862 37.604 1.00 12.23 399 PRO B O 1
ATOM 7134 N N . GLN B 1 399 ? 87.958 63.661 39.583 1.00 10.76 400 GLN B N 1
ATOM 7135 C CA . GLN B 1 399 ? 87.198 64.898 39.531 1.00 10.61 400 GLN B CA 1
ATOM 7136 C C . GLN B 1 399 ? 88.067 66.090 39.139 1.00 10.82 400 GLN B C 1
ATOM 7137 O O . GLN B 1 399 ? 89.246 66.155 39.482 1.00 11.76 400 GLN B O 1
ATOM 7143 N N . HIS B 1 400 ? 87.466 67.029 38.418 1.00 10.76 401 HIS B N 1
ATOM 7144 C CA . HIS B 1 400 ? 88.143 68.241 37.976 1.00 9.54 401 HIS B CA 1
ATOM 7145 C C . HIS B 1 400 ? 87.203 69.390 38.312 1.00 10.39 401 HIS B C 1
ATOM 7146 O O . HIS B 1 400 ? 86.066 69.423 37.842 1.00 11.04 401 HIS B O 1
ATOM 7153 N N . ASP B 1 401 ? 87.681 70.315 39.138 1.00 10.76 402 ASP B N 1
ATOM 7154 C CA . ASP B 1 401 ? 86.879 71.456 39.578 1.00 10.57 402 ASP B CA 1
ATOM 7155 C C . ASP B 1 401 ? 87.114 72.735 38.791 1.00 10.90 402 ASP B C 1
ATOM 7156 O O . ASP B 1 401 ? 88.250 73.082 38.466 1.00 11.94 402 ASP B O 1
ATOM 7161 N N . TYR B 1 402 ? 86.025 73.443 38.515 1.00 11.09 403 TYR B N 1
ATOM 7162 C CA . TYR B 1 402 ? 86.075 74.719 37.813 1.00 10.59 403 TYR B CA 1
ATOM 7163 C C . TYR B 1 402 ? 85.141 75.653 38.580 1.00 11.35 403 TYR B C 1
ATOM 7164 O O . TYR B 1 402 ? 84.059 76.011 38.123 1.00 12.18 403 TYR B O 1
ATOM 7173 N N . ILE B 1 403 ? 85.584 76.020 39.776 1.00 13.17 404 ILE B N 1
ATOM 7174 C CA . ILE B 1 403 ? 84.832 76.893 40.672 1.00 12.82 404 ILE B CA 1
ATOM 7175 C C . ILE B 1 403 ? 85.576 78.224 40.598 1.00 12.20 404 ILE B C 1
ATOM 7176 O O . ILE B 1 403 ? 86.173 78.697 41.568 1.00 13.23 404 ILE B O 1
ATOM 7181 N N . ASP B 1 404 ? 85.499 78.828 39.415 1.00 12.11 405 ASP B N 1
ATOM 7182 C CA . ASP B 1 404 ? 86.240 80.044 39.101 1.00 11.90 405 ASP B CA 1
ATOM 7183 C C . ASP B 1 404 ? 85.459 81.216 38.518 1.00 11.92 405 ASP B C 1
ATOM 7184 O O . ASP B 1 404 ? 86.052 82.092 37.887 1.00 12.36 405 ASP B O 1
ATOM 7189 N N . HIS B 1 405 ? 84.145 81.232 38.700 1.00 11.25 406 HIS B N 1
ATOM 7190 C CA . HIS B 1 405 ? 83.325 82.321 38.178 1.00 10.67 406 HIS B CA 1
ATOM 7191 C C . HIS B 1 405 ? 82.325 82.644 39.279 1.00 10.71 406 HIS B C 1
ATOM 7192 O O . HIS B 1 405 ? 81.815 81.742 39.941 1.00 11.09 406 HIS B O 1
ATOM 7199 N N . PRO B 1 406 ? 82.044 83.937 39.503 1.00 10.24 407 PRO B N 1
ATOM 7200 C CA . PRO B 1 406 ? 81.099 84.315 40.555 1.00 11.17 407 PRO B CA 1
ATOM 7201 C C . PRO B 1 406 ? 79.681 83.784 40.405 1.00 10.35 407 PRO B C 1
ATOM 7202 O O . PRO B 1 406 ? 78.945 83.759 41.380 1.00 11.01 407 PRO B O 1
ATOM 7206 N N . ASP B 1 407 ? 79.307 83.356 39.201 1.00 10.58 408 ASP B N 1
ATOM 7207 C CA . ASP B 1 407 ? 77.972 82.802 38.969 1.00 10.67 408 ASP B CA 1
ATOM 7208 C C . ASP B 1 407 ? 78.018 81.351 38.503 1.00 10.83 408 ASP B C 1
ATOM 7209 O O . ASP B 1 407 ? 77.432 80.468 39.125 1.00 11.18 408 ASP B O 1
ATOM 7214 N N . VAL B 1 408 ? 78.717 81.124 37.394 1.00 11.36 409 VAL B N 1
ATOM 7215 C CA . VAL B 1 408 ? 78.790 79.811 36.770 1.00 10.92 409 VAL B CA 1
ATOM 7216 C C . VAL B 1 408 ? 79.976 78.951 37.171 1.00 10.97 409 VAL B C 1
ATOM 7217 O O . VAL B 1 408 ? 81.118 79.247 36.823 1.00 10.75 409 VAL B O 1
ATOM 7221 N N . ILE B 1 409 ? 79.701 77.879 37.904 1.00 10.96 410 ILE B N 1
ATOM 7222 C CA . ILE B 1 409 ? 80.760 76.967 38.310 1.00 10.73 410 ILE B CA 1
ATOM 7223 C C . ILE B 1 409 ? 80.408 75.554 37.868 1.00 11.46 410 ILE B C 1
ATOM 7224 O O . ILE B 1 409 ? 79.244 75.245 37.602 1.00 11.84 410 ILE B O 1
ATOM 7229 N N . GLY B 1 410 ? 81.420 74.702 37.779 1.00 10.13 411 GLY B N 1
ATOM 7230 C CA . GLY B 1 410 ? 81.184 73.337 37.358 1.00 10.38 411 GLY B CA 1
ATOM 7231 C C . GLY B 1 410 ? 82.286 72.394 37.778 1.00 9.54 411 GLY B C 1
ATOM 7232 O O . GLY B 1 410 ? 83.288 72.802 38.365 1.00 10.61 411 GLY B O 1
ATOM 7233 N N . TRP B 1 411 ? 82.085 71.118 37.485 1.00 9.40 412 TRP B N 1
ATOM 7234 C CA . TRP B 1 411 ? 83.057 70.088 37.806 1.00 9.69 412 TRP B CA 1
ATOM 7235 C C . TRP B 1 411 ? 82.758 68.873 36.955 1.00 10.52 412 TRP B C 1
ATOM 7236 O O . TRP B 1 411 ? 81.628 68.687 36.490 1.00 10.27 412 TRP B O 1
ATOM 7247 N N . THR B 1 412 ? 83.780 68.061 36.729 1.00 10.80 413 THR B N 1
ATOM 7248 C CA . THR B 1 412 ? 83.612 66.852 35.943 1.00 10.37 413 THR B CA 1
ATOM 7249 C C . THR B 1 412 ? 84.097 65.650 36.728 1.00 11.40 413 THR B C 1
ATOM 7250 O O . THR B 1 412 ? 84.823 65.782 37.719 1.00 11.12 413 THR B O 1
ATOM 7254 N N . ARG B 1 413 ? 83.655 64.484 36.275 1.00 10.94 414 ARG B N 1
ATOM 7255 C CA . ARG B 1 413 ? 84.043 63.194 36.823 1.00 10.32 414 ARG B CA 1
ATOM 7256 C C . ARG B 1 413 ? 84.346 62.422 35.543 1.00 12.37 414 ARG B C 1
ATOM 7257 O O . ARG B 1 413 ? 83.511 62.364 34.639 1.00 12.31 414 ARG B O 1
ATOM 7265 N N . GLU B 1 414 ? 85.543 61.855 35.447 1.00 10.80 415 GLU B N 1
ATOM 7266 C CA . GLU B 1 414 ? 85.934 61.132 34.238 1.00 12.21 415 GLU B CA 1
ATOM 7267 C C . GLU B 1 414 ? 85.269 59.777 34.095 1.00 12.79 415 GLU B C 1
ATOM 7268 O O . GLU B 1 414 ? 85.210 59.225 32.995 1.00 13.39 415 GLU B O 1
ATOM 7274 N N . GLY B 1 415 ? 84.771 59.251 35.207 1.00 12.85 416 GLY B N 1
ATOM 7275 C CA . GLY B 1 415 ? 84.165 57.936 35.193 1.00 13.57 416 GLY B CA 1
ATOM 7276 C C . GLY B 1 415 ? 85.296 56.945 35.394 1.00 15.36 416 GLY B C 1
ATOM 7277 O O . GLY B 1 415 ? 86.468 57.307 35.267 1.00 16.19 416 GLY B O 1
ATOM 7278 N N . ASP B 1 416 ? 84.957 55.707 35.730 1.00 16.89 417 ASP B N 1
ATOM 7279 C CA . ASP B 1 416 ? 85.967 54.674 35.920 1.00 21.03 417 ASP B CA 1
ATOM 7280 C C . ASP B 1 416 ? 85.350 53.294 35.738 1.00 23.48 417 ASP B C 1
ATOM 7281 O O . ASP B 1 416 ? 84.182 53.176 35.364 1.00 23.04 417 ASP B O 1
ATOM 7286 N N . SER B 1 417 ? 86.138 52.257 36.007 1.00 33.62 418 SER B N 1
ATOM 7287 C CA . SER B 1 417 ? 85.686 50.878 35.861 1.00 37.74 418 SER B CA 1
ATOM 7288 C C . SER B 1 417 ? 84.839 50.394 37.034 1.00 39.39 418 SER B C 1
ATOM 7289 O O . SER B 1 417 ? 85.056 49.300 37.561 1.00 40.20 418 SER B O 1
ATOM 7292 N N . SER B 1 418 ? 83.877 51.213 37.442 1.00 32.40 419 SER B N 1
ATOM 7293 C CA . SER B 1 418 ? 82.985 50.860 38.540 1.00 33.10 419 SER B CA 1
ATOM 7294 C C . SER B 1 418 ? 81.558 50.969 38.030 1.00 32.33 419 SER B C 1
ATOM 7295 O O . SER B 1 418 ? 80.650 50.302 38.528 1.00 31.47 419 SER B O 1
ATOM 7298 N N . ALA B 1 419 ? 81.373 51.816 37.025 1.00 28.67 420 ALA B N 1
ATOM 7299 C CA . ALA B 1 419 ? 80.064 52.028 36.434 1.00 27.15 420 ALA B CA 1
ATOM 7300 C C . ALA B 1 419 ? 80.184 52.188 34.926 1.00 25.48 420 ALA B C 1
ATOM 7301 O O . ALA B 1 419 ? 80.941 53.029 34.435 1.00 26.42 420 ALA B O 1
ATOM 7303 N N . ALA B 1 420 ? 79.437 51.368 34.195 1.00 39.55 421 ALA B N 1
ATOM 7304 C CA . ALA B 1 420 ? 79.448 51.423 32.741 1.00 37.02 421 ALA B CA 1
ATOM 7305 C C . ALA B 1 420 ? 79.008 52.814 32.298 1.00 35.58 421 ALA B C 1
ATOM 7306 O O . ALA B 1 420 ? 77.995 53.335 32.771 1.00 36.18 421 ALA B O 1
ATOM 7308 N N . LYS B 1 421 ? 79.781 53.407 31.394 1.00 18.75 422 LYS B N 1
ATOM 7309 C CA . LYS B 1 421 ? 79.499 54.741 30.874 1.00 17.61 422 LYS B CA 1
ATOM 7310 C C . LYS B 1 421 ? 79.482 55.816 31.954 1.00 14.67 422 LYS B C 1
ATOM 7311 O O . LYS B 1 421 ? 78.828 56.843 31.794 1.00 13.82 422 LYS B O 1
ATOM 7317 N N . SER B 1 422 ? 80.202 55.589 33.049 1.00 14.39 423 SER B N 1
ATOM 7318 C CA . SER B 1 422 ? 80.237 56.576 34.121 1.00 13.37 423 SER B CA 1
ATOM 7319 C C . SER B 1 422 ? 81.036 57.806 33.708 1.00 12.86 423 SER B C 1
ATOM 7320 O O . SER B 1 422 ? 81.860 57.764 32.788 1.00 12.94 423 SER B O 1
ATOM 7323 N N . GLY B 1 423 ? 80.773 58.905 34.400 1.00 12.42 424 GLY B N 1
ATOM 7324 C CA . GLY B 1 423 ? 81.431 60.162 34.109 1.00 12.57 424 GLY B CA 1
ATOM 7325 C C . GLY B 1 423 ? 80.351 61.209 33.945 1.00 11.96 424 GLY B C 1
ATOM 7326 O O . GLY B 1 423 ? 79.228 60.889 33.566 1.00 13.05 424 GLY B O 1
ATOM 7327 N N . LEU B 1 424 ? 80.670 62.459 34.253 1.00 11.14 425 LEU B N 1
ATOM 7328 C CA . LEU B 1 424 ? 79.688 63.524 34.114 1.00 11.12 425 LEU B CA 1
ATOM 7329 C C . LEU B 1 424 ? 80.342 64.892 34.086 1.00 10.18 425 LEU B C 1
ATOM 7330 O O . LEU B 1 424 ? 81.518 65.043 34.425 1.00 11.52 425 LEU B O 1
ATOM 7335 N N . ALA B 1 425 ? 79.575 65.881 33.643 1.00 10.80 426 ALA B N 1
ATOM 7336 C CA . ALA B 1 425 ? 80.031 67.263 33.591 1.00 10.36 426 ALA B CA 1
ATOM 7337 C C . ALA B 1 425 ? 78.868 68.070 34.142 1.00 12.07 426 ALA B C 1
ATOM 7338 O O . ALA B 1 425 ? 77.819 68.180 33.508 1.00 12.11 426 ALA B O 1
ATOM 7340 N N . ALA B 1 426 ? 79.051 68.620 35.337 1.00 10.90 427 ALA B N 1
ATOM 7341 C CA . ALA B 1 426 ? 78.002 69.391 35.988 1.00 11.21 427 ALA B CA 1
ATOM 7342 C C . ALA B 1 426 ? 78.268 70.884 35.956 1.00 10.17 427 ALA B C 1
ATOM 7343 O O . ALA B 1 426 ? 79.409 71.322 36.085 1.00 12.31 427 ALA B O 1
ATOM 7345 N N . LEU B 1 427 ? 77.198 71.652 35.788 1.00 11.47 428 LEU B N 1
ATOM 7346 C CA . LEU B 1 427 ? 77.265 73.105 35.775 1.00 11.41 428 LEU B CA 1
ATOM 7347 C C . LEU B 1 427 ? 76.082 73.663 36.545 1.00 11.17 428 LEU B C 1
ATOM 7348 O O . LEU B 1 427 ? 74.958 73.194 36.382 1.00 11.12 428 LEU B O 1
ATOM 7353 N N . ILE B 1 428 ? 76.341 74.654 37.391 1.00 10.88 429 ILE B N 1
ATOM 7354 C CA . ILE B 1 428 ? 75.272 75.317 38.125 1.00 11.18 429 ILE B CA 1
ATOM 7355 C C . ILE B 1 428 ? 75.590 76.805 38.143 1.00 11.29 429 ILE B C 1
ATOM 7356 O O . ILE B 1 428 ? 76.756 77.205 38.085 1.00 11.92 429 ILE B O 1
ATOM 7361 N N . THR B 1 429 ? 74.554 77.632 38.197 1.00 11.62 430 THR B N 1
ATOM 7362 C CA . THR B 1 429 ? 74.762 79.069 38.236 1.00 11.26 430 THR B CA 1
ATOM 7363 C C . THR B 1 429 ? 73.715 79.763 39.093 1.00 11.25 430 THR B C 1
ATOM 7364 O O . THR B 1 429 ? 72.528 79.445 39.022 1.00 11.24 430 THR B O 1
ATOM 7368 N N . ASP B 1 430 ? 74.152 80.708 39.918 1.00 11.02 431 ASP B N 1
ATOM 7369 C CA . ASP B 1 430 ? 73.194 81.431 40.748 1.00 11.43 431 ASP B CA 1
ATOM 7370 C C . ASP B 1 430 ? 72.724 82.692 40.029 1.00 12.00 431 ASP B C 1
ATOM 7371 O O . ASP B 1 430 ? 72.030 83.522 40.607 1.00 12.45 431 ASP B O 1
ATOM 7376 N N . GLY B 1 431 ? 73.109 82.829 38.765 1.00 11.79 432 GLY B N 1
ATOM 7377 C CA . GLY B 1 431 ? 72.712 83.993 37.993 1.00 13.24 432 GLY B CA 1
ATOM 7378 C C . GLY B 1 431 ? 72.590 83.640 36.526 1.00 12.65 432 GLY B C 1
ATOM 7379 O O . GLY B 1 431 ? 72.154 82.539 36.192 1.00 13.38 432 GLY B O 1
ATOM 7380 N N . PRO B 1 432 ? 72.954 84.558 35.619 1.00 12.89 433 PRO B N 1
ATOM 7381 C CA . PRO B 1 432 ? 72.857 84.259 34.190 1.00 14.03 433 PRO B CA 1
ATOM 7382 C C . PRO B 1 432 ? 73.639 82.996 33.844 1.00 14.19 433 PRO B C 1
ATOM 7383 O O . PRO B 1 432 ? 74.654 82.686 34.476 1.00 13.47 433 PRO B O 1
ATOM 7387 N N . GLY B 1 433 ? 73.158 82.265 32.847 1.00 14.45 434 GLY B N 1
ATOM 7388 C CA . GLY B 1 433 ? 73.831 81.050 32.435 1.00 15.59 434 GLY B CA 1
ATOM 7389 C C . GLY B 1 433 ? 74.985 81.342 31.500 1.00 15.32 434 GLY B C 1
ATOM 7390 O O . GLY B 1 433 ? 75.436 82.481 31.375 1.00 15.82 434 GLY B O 1
ATOM 7391 N N . GLY B 1 434 ? 75.469 80.303 30.836 1.00 15.72 435 GLY B N 1
ATOM 7392 C CA . GLY B 1 434 ? 76.574 80.475 29.920 1.00 16.88 435 GLY B CA 1
ATOM 7393 C C . GLY B 1 434 ? 77.201 79.133 29.641 1.00 16.69 435 GLY B C 1
ATOM 7394 O O . GLY B 1 434 ? 76.521 78.109 29.665 1.00 17.19 435 GLY B O 1
ATOM 7395 N N . SER B 1 435 ? 78.503 79.132 29.389 1.00 15.51 436 SER B N 1
ATOM 7396 C CA . SER B 1 435 ? 79.201 77.895 29.103 1.00 14.61 436 SER B CA 1
ATOM 7397 C C . SER B 1 435 ? 80.557 77.857 29.783 1.00 13.04 436 SER B C 1
ATOM 7398 O O . SER B 1 435 ? 81.102 78.888 30.174 1.00 14.36 436 SER B O 1
ATOM 7401 N N . LYS B 1 436 ? 81.089 76.650 29.926 1.00 13.18 437 LYS B N 1
ATOM 7402 C CA . LYS B 1 436 ? 82.404 76.459 30.517 1.00 12.80 437 LYS B CA 1
ATOM 7403 C C . LYS B 1 436 ? 83.096 75.331 29.776 1.00 12.81 437 LYS B C 1
ATOM 7404 O O . LYS B 1 436 ? 82.460 74.335 29.423 1.00 13.15 437 LYS B O 1
ATOM 7410 N N . ARG B 1 437 ? 84.386 75.497 29.514 1.00 13.48 438 ARG B N 1
ATOM 7411 C CA . ARG B 1 437 ? 85.151 74.433 28.882 1.00 13.48 438 ARG B CA 1
ATOM 7412 C C . ARG B 1 437 ? 85.680 73.627 30.065 1.00 13.66 438 ARG B C 1
ATOM 7413 O O . ARG B 1 437 ? 86.264 74.187 30.993 1.00 13.08 438 ARG B O 1
ATOM 7421 N N . MET B 1 438 ? 85.446 72.320 30.053 1.00 12.24 439 MET B N 1
ATOM 7422 C CA . MET B 1 438 ? 85.906 71.473 31.146 1.00 11.75 439 MET B CA 1
ATOM 7423 C C . MET B 1 438 ? 86.465 70.156 30.632 1.00 12.13 439 MET B C 1
ATOM 7424 O O . MET B 1 438 ? 86.028 69.642 29.598 1.00 12.96 439 MET B O 1
ATOM 7429 N N . TYR B 1 439 ? 87.441 69.621 31.356 1.00 11.99 440 TYR B N 1
ATOM 7430 C CA . TYR B 1 439 ? 88.072 68.362 30.983 1.00 11.85 440 TYR B CA 1
ATOM 7431 C C . TYR B 1 439 ? 87.223 67.182 31.442 1.00 12.39 440 TYR B C 1
ATOM 7432 O O . TYR B 1 439 ? 87.151 66.881 32.636 1.00 12.65 440 TYR B O 1
ATOM 7441 N N . ALA B 1 440 ? 86.586 66.517 30.483 1.00 13.30 441 ALA B N 1
ATOM 7442 C CA . ALA B 1 440 ? 85.730 65.368 30.763 1.00 13.84 441 ALA B CA 1
ATOM 7443 C C . ALA B 1 440 ? 86.539 64.079 30.821 1.00 13.82 441 ALA B C 1
ATOM 7444 O O . ALA B 1 440 ? 86.078 63.069 31.359 1.00 12.76 441 ALA B O 1
ATOM 7446 N N . GLY B 1 441 ? 87.742 64.118 30.255 1.00 13.83 442 GLY B N 1
ATOM 7447 C CA . GLY B 1 441 ? 88.601 62.948 30.260 1.00 13.44 442 GLY B CA 1
ATOM 7448 C C . GLY B 1 441 ? 88.896 62.400 28.878 1.00 14.58 442 GLY B C 1
ATOM 7449 O O . GLY B 1 441 ? 87.988 62.222 28.065 1.00 13.53 442 GLY B O 1
ATOM 7450 N N . LEU B 1 442 ? 90.173 62.141 28.612 1.00 14.80 443 LEU B N 1
ATOM 7451 C CA . LEU B 1 442 ? 90.598 61.594 27.327 1.00 15.45 443 LEU B CA 1
ATOM 7452 C C . LEU B 1 442 ? 89.877 60.278 27.053 1.00 15.12 443 LEU B C 1
ATOM 7453 O O . LEU B 1 442 ? 89.606 59.932 25.904 1.00 15.75 443 LEU B O 1
ATOM 7458 N N . LYS B 1 443 ? 89.559 59.549 28.118 1.00 14.04 444 LYS B N 1
ATOM 7459 C CA . LYS B 1 443 ? 88.872 58.269 27.985 1.00 14.36 444 LYS B CA 1
ATOM 7460 C C . LYS B 1 443 ? 87.458 58.430 27.429 1.00 15.00 444 LYS B C 1
ATOM 7461 O O . LYS B 1 443 ? 86.817 57.448 27.052 1.00 15.56 444 LYS B O 1
ATOM 7467 N N . ASN B 1 444 ? 86.977 59.667 27.374 1.00 14.09 445 ASN B N 1
ATOM 7468 C CA . ASN B 1 444 ? 85.636 59.945 26.876 1.00 13.87 445 ASN B CA 1
ATOM 7469 C C . ASN B 1 444 ? 85.645 60.701 25.556 1.00 13.79 445 ASN B C 1
ATOM 7470 O O . ASN B 1 444 ? 84.604 61.149 25.079 1.00 15.02 445 ASN B O 1
ATOM 7475 N N . ALA B 1 445 ? 86.827 60.827 24.966 1.00 16.25 446 ALA B N 1
ATOM 7476 C CA . ALA B 1 445 ? 86.982 61.534 23.701 1.00 15.06 446 ALA B CA 1
ATOM 7477 C C . ALA B 1 445 ? 86.029 61.023 22.619 1.00 16.18 446 ALA B C 1
ATOM 7478 O O . ALA B 1 445 ? 85.875 59.815 22.432 1.00 17.61 446 ALA B O 1
ATOM 7480 N N . GLY B 1 446 ? 85.388 61.955 21.918 1.00 15.83 447 GLY B N 1
ATOM 7481 C CA . GLY B 1 446 ? 84.482 61.596 20.839 1.00 16.84 447 GLY B CA 1
ATOM 7482 C C . GLY B 1 446 ? 83.073 61.199 21.230 1.00 17.77 447 GLY B C 1
ATOM 7483 O O . GLY B 1 446 ? 82.230 60.950 20.368 1.00 19.61 447 GLY B O 1
ATOM 7484 N N . GLU B 1 447 ? 82.806 61.139 22.527 1.00 15.76 448 GLU B N 1
ATOM 7485 C CA . GLU B 1 447 ? 81.481 60.761 22.994 1.00 13.96 448 GLU B CA 1
ATOM 7486 C C . GLU B 1 447 ? 80.492 61.906 22.965 1.00 13.64 448 GLU B C 1
ATOM 7487 O O . GLU B 1 447 ? 80.872 63.075 22.963 1.00 15.21 448 GLU B O 1
ATOM 7493 N N . THR B 1 448 ? 79.214 61.553 22.934 1.00 14.37 449 THR B N 1
ATOM 7494 C CA . THR B 1 448 ? 78.142 62.532 22.950 1.00 14.59 449 THR B CA 1
ATOM 7495 C C . THR B 1 448 ? 77.504 62.434 24.330 1.00 13.94 449 THR B C 1
ATOM 7496 O O . THR B 1 448 ? 77.043 61.367 24.733 1.00 14.49 449 THR B O 1
ATOM 7500 N N . TRP B 1 449 ? 77.510 63.546 25.057 1.00 13.32 450 TRP B N 1
ATOM 7501 C CA . TRP B 1 449 ? 76.942 63.600 26.399 1.00 12.81 450 TRP B CA 1
ATOM 7502 C C . TRP B 1 449 ? 75.684 64.458 26.408 1.00 12.90 450 TRP B C 1
ATOM 7503 O O . TRP B 1 449 ? 75.643 65.515 25.780 1.00 13.90 450 TRP B O 1
ATOM 7514 N N . TYR B 1 450 ? 74.662 64.005 27.128 1.00 13.07 451 TYR B N 1
ATOM 7515 C CA . TYR B 1 450 ? 73.402 64.738 27.204 1.00 12.58 451 TYR B CA 1
ATOM 7516 C C . TYR B 1 450 ? 73.100 65.162 28.638 1.00 12.59 451 TYR B C 1
ATOM 7517 O O . TYR B 1 450 ? 73.585 64.551 29.592 1.00 12.53 451 TYR B O 1
ATOM 7526 N N . ASP B 1 451 ? 72.294 66.206 28.777 1.00 12.58 452 ASP B N 1
ATOM 7527 C CA . ASP B 1 451 ? 71.922 66.732 30.087 1.00 12.89 452 ASP B CA 1
ATOM 7528 C C . ASP B 1 451 ? 70.854 65.839 30.718 1.00 13.10 452 ASP B C 1
ATOM 7529 O O . ASP B 1 451 ? 69.690 65.869 30.322 1.00 13.41 452 ASP B O 1
ATOM 7534 N N . ILE B 1 452 ? 71.258 65.050 31.710 1.00 12.54 453 ILE B N 1
ATOM 7535 C CA . ILE B 1 452 ? 70.349 64.125 32.376 1.00 13.24 453 ILE B CA 1
ATOM 7536 C C . ILE B 1 452 ? 69.165 64.805 33.072 1.00 13.36 453 ILE B C 1
ATOM 7537 O O . ILE B 1 452 ? 68.140 64.168 33.316 1.00 14.29 453 ILE B O 1
ATOM 7542 N N . THR B 1 453 ? 69.298 6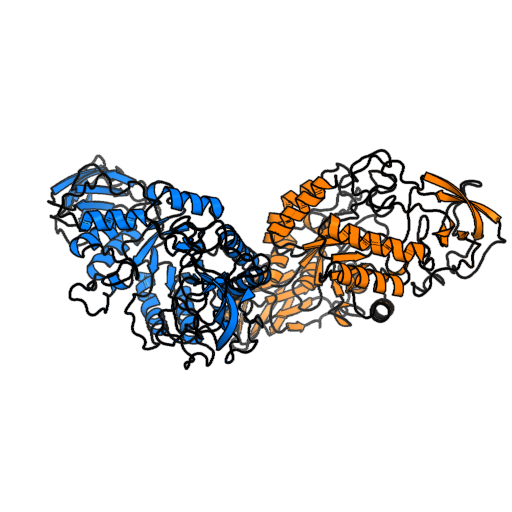6.091 33.387 1.00 13.09 454 THR B N 1
ATOM 7543 C CA . THR B 1 453 ? 68.216 66.823 34.048 1.00 13.96 454 THR B CA 1
ATOM 7544 C C . THR B 1 453 ? 67.157 67.250 33.042 1.00 14.43 454 THR B C 1
ATOM 7545 O O . THR B 1 453 ? 66.031 67.578 33.417 1.00 15.34 454 THR B O 1
ATOM 7549 N N . GLY B 1 454 ? 67.534 67.272 31.768 1.00 15.56 455 GLY B N 1
ATOM 7550 C CA . GLY B 1 454 ? 66.605 67.666 30.724 1.00 16.44 455 GLY B CA 1
ATOM 7551 C C . GLY B 1 454 ? 66.439 69.169 30.589 1.00 17.54 455 GLY B C 1
ATOM 7552 O O . GLY B 1 454 ? 65.662 69.634 29.754 1.00 18.65 455 GLY B O 1
ATOM 7553 N N . ASN B 1 455 ? 67.164 69.943 31.393 1.00 15.34 456 ASN B N 1
ATOM 7554 C CA . ASN B 1 455 ? 67.046 71.397 31.317 1.00 15.56 456 ASN B CA 1
ATOM 7555 C C . ASN B 1 455 ? 67.521 71.951 29.979 1.00 16.93 456 ASN B C 1
ATOM 7556 O O . ASN B 1 455 ? 67.031 72.982 29.512 1.00 16.77 456 ASN B O 1
ATOM 7561 N N . ARG B 1 456 ? 68.482 71.267 29.372 1.00 15.77 457 ARG B N 1
ATOM 7562 C CA . ARG B 1 456 ? 68.980 71.641 28.053 1.00 17.31 457 ARG B CA 1
ATOM 7563 C C . ARG B 1 456 ? 68.877 70.387 27.196 1.00 17.65 457 ARG B C 1
ATOM 7564 O O . ARG B 1 456 ? 69.330 69.313 27.593 1.00 17.97 457 ARG B O 1
ATOM 7572 N N . SER B 1 457 ? 68.264 70.523 26.026 1.00 19.29 458 SER B N 1
ATOM 7573 C CA . SER B 1 457 ? 68.064 69.385 25.137 1.00 20.94 458 SER B CA 1
ATOM 7574 C C . SER B 1 457 ? 69.183 69.136 24.134 1.00 21.09 458 SER B C 1
ATOM 7575 O O . SER B 1 457 ? 69.268 68.052 23.556 1.00 22.94 458 SER B O 1
ATOM 7578 N N . ASP B 1 458 ? 70.037 70.130 23.920 1.00 20.73 459 ASP B N 1
ATOM 7579 C CA . ASP B 1 458 ? 71.136 69.984 22.971 1.00 20.99 459 ASP B CA 1
ATOM 7580 C C . ASP B 1 458 ? 72.341 69.323 23.631 1.00 20.56 459 ASP B C 1
ATOM 7581 O O . ASP B 1 458 ? 72.851 69.802 24.642 1.00 21.04 459 ASP B O 1
ATOM 7586 N N . THR B 1 459 ? 72.789 68.217 23.045 1.00 17.38 460 THR B N 1
ATOM 7587 C CA . THR B 1 459 ? 73.919 67.457 23.568 1.00 17.01 460 THR B CA 1
ATOM 7588 C C . THR B 1 459 ? 75.284 68.059 23.239 1.00 17.04 460 THR B C 1
ATOM 7589 O O . THR B 1 459 ? 75.401 68.946 22.393 1.00 17.19 460 THR B O 1
ATOM 7593 N N . VAL B 1 460 ? 76.314 67.555 23.914 1.00 16.04 461 VAL B N 1
ATOM 7594 C CA . VAL B 1 460 ? 77.684 68.032 23.740 1.00 16.27 461 VAL B CA 1
ATOM 7595 C C . VAL B 1 460 ? 78.623 66.904 23.327 1.00 17.21 461 VAL B C 1
ATOM 7596 O O . VAL B 1 460 ? 78.573 65.810 23.885 1.00 16.64 461 VAL B O 1
ATOM 7600 N N . LYS B 1 461 ? 79.482 67.175 22.351 1.00 18.40 462 LYS B N 1
ATOM 7601 C CA . LYS B 1 461 ? 80.437 66.175 21.891 1.00 19.45 462 LYS B CA 1
ATOM 7602 C C . LYS B 1 461 ? 81.801 66.438 22.520 1.00 19.72 462 LYS B C 1
ATOM 7603 O O . LYS B 1 461 ? 82.347 67.536 22.402 1.00 20.94 462 LYS B O 1
ATOM 7609 N N . ILE B 1 462 ? 82.343 65.433 23.200 1.00 16.70 463 ILE B N 1
ATOM 7610 C CA . ILE B 1 462 ? 83.645 65.562 23.842 1.00 16.82 463 ILE B CA 1
ATOM 7611 C C . ILE B 1 462 ? 84.727 65.571 22.766 1.00 16.72 463 ILE B C 1
ATOM 7612 O O . ILE B 1 462 ? 84.727 64.728 21.865 1.00 17.26 463 ILE B O 1
ATOM 7617 N N . GLY B 1 463 ? 85.647 66.524 22.866 1.00 16.95 464 GLY B N 1
ATOM 7618 C CA . GLY B 1 463 ? 86.715 66.630 21.888 1.00 16.44 464 GLY B CA 1
ATOM 7619 C C . GLY B 1 463 ? 87.728 65.505 21.964 1.00 17.16 464 GLY B C 1
ATOM 7620 O O . GLY B 1 463 ? 87.756 64.737 22.927 1.00 17.27 464 GLY B O 1
ATOM 7621 N N . SER B 1 464 ? 88.568 65.411 20.937 1.00 19.04 465 SER B N 1
ATOM 7622 C CA . SER B 1 464 ? 89.592 64.378 20.869 1.00 19.39 465 SER B CA 1
ATOM 7623 C C . SER B 1 464 ? 90.606 64.505 22.002 1.00 18.77 465 SER B C 1
ATOM 7624 O O . SER B 1 464 ? 91.321 63.552 22.316 1.00 19.96 465 SER B O 1
ATOM 7627 N N . ASP B 1 465 ? 90.659 65.685 22.616 1.00 18.92 466 ASP B N 1
ATOM 7628 C CA . ASP B 1 465 ? 91.586 65.939 23.714 1.00 18.44 466 ASP B CA 1
ATOM 7629 C C . ASP B 1 465 ? 90.934 65.726 25.080 1.00 17.98 466 ASP B C 1
ATOM 7630 O O . ASP B 1 465 ? 91.560 65.946 26.117 1.00 18.56 466 ASP B O 1
ATOM 7635 N N . GLY B 1 466 ? 89.677 65.297 25.076 1.00 16.36 467 GLY B N 1
ATOM 7636 C CA . GLY B 1 466 ? 88.987 65.062 26.332 1.00 15.79 467 GLY B CA 1
ATOM 7637 C C . GLY B 1 466 ? 88.265 66.273 26.893 1.00 15.32 467 GLY B C 1
ATOM 7638 O O . GLY B 1 466 ? 87.632 66.182 27.945 1.00 15.25 467 GLY B O 1
ATOM 7639 N N . TRP B 1 467 ? 88.364 67.407 26.204 1.00 14.97 468 TRP B N 1
ATOM 7640 C CA . TRP B 1 467 ? 87.699 68.628 26.641 1.00 13.92 468 TRP B CA 1
ATOM 7641 C C . TRP B 1 467 ? 86.360 68.830 25.948 1.00 14.76 468 TRP B C 1
ATOM 7642 O O . TRP B 1 467 ? 86.183 68.461 24.785 1.00 14.68 468 TRP B O 1
ATOM 7653 N N . GLY B 1 468 ? 85.418 69.424 26.670 1.00 14.28 469 GLY B N 1
ATOM 7654 C CA . GLY B 1 468 ? 84.115 69.698 26.103 1.00 14.37 469 GLY B CA 1
ATOM 7655 C C . GLY B 1 468 ? 83.661 71.082 26.521 1.00 13.75 469 GLY B C 1
ATOM 7656 O O . GLY B 1 468 ? 84.175 71.637 27.498 1.00 14.09 469 GLY B O 1
ATOM 7657 N N . GLU B 1 469 ? 82.732 71.657 25.764 1.00 13.76 470 GLU B N 1
ATOM 7658 C CA . GLU B 1 469 ? 82.179 72.967 26.084 1.00 14.37 470 GLU B CA 1
ATOM 7659 C C . GLU B 1 469 ? 80.743 72.691 26.501 1.00 14.62 470 GLU B C 1
ATOM 7660 O O . GLU B 1 469 ? 79.910 72.294 25.686 1.00 15.59 470 GLU B O 1
ATOM 7666 N N . PHE B 1 470 ? 80.467 72.894 27.783 1.00 14.10 471 PHE B N 1
ATOM 7667 C CA . PHE B 1 470 ? 79.153 72.628 28.347 1.00 13.56 471 PHE B CA 1
ATOM 7668 C C . PHE B 1 470 ? 78.377 73.906 28.628 1.00 13.02 471 PHE B C 1
ATOM 7669 O O . PHE B 1 470 ? 78.955 74.923 29.014 1.00 15.10 471 PHE B O 1
ATOM 7677 N N . HIS B 1 471 ? 77.062 73.841 28.445 1.00 13.22 472 HIS B N 1
ATOM 7678 C CA . HIS B 1 471 ? 76.196 74.997 28.642 1.00 13.11 472 HIS B CA 1
ATOM 7679 C C . HIS B 1 471 ? 75.195 74.810 29.777 1.00 12.80 472 HIS B C 1
ATOM 7680 O O . HIS B 1 471 ? 74.828 73.689 30.122 1.00 12.78 472 HIS B O 1
ATOM 7687 N N . VAL B 1 472 ? 74.754 75.926 30.347 1.00 12.52 473 VAL B N 1
ATOM 7688 C CA . VAL B 1 472 ? 73.773 75.900 31.423 1.00 12.20 473 VAL B CA 1
ATOM 7689 C C . VAL B 1 472 ? 72.890 77.140 31.284 1.00 12.45 473 VAL B C 1
ATOM 7690 O O . VAL B 1 472 ? 73.370 78.212 30.906 1.00 13.10 473 VAL B O 1
ATOM 7694 N N . ASN B 1 473 ? 71.601 76.991 31.569 1.00 12.09 474 ASN B N 1
ATOM 7695 C CA . ASN B 1 473 ? 70.669 78.110 31.466 1.00 12.72 474 ASN B CA 1
ATOM 7696 C C . ASN B 1 473 ? 70.709 79.004 32.703 1.00 12.94 474 ASN B C 1
ATOM 7697 O O . ASN B 1 473 ? 71.337 78.667 33.710 1.00 12.77 474 ASN B O 1
ATOM 7702 N N . ASP B 1 474 ? 70.038 80.150 32.621 1.00 13.71 475 ASP B N 1
ATOM 7703 C CA . ASP B 1 474 ? 69.982 81.099 33.731 1.00 14.00 475 ASP B CA 1
ATOM 7704 C C . ASP B 1 474 ? 69.477 80.418 35.007 1.00 12.96 475 ASP B C 1
ATOM 7705 O O . ASP B 1 474 ? 68.481 79.697 34.969 1.00 12.87 475 ASP B O 1
ATOM 7710 N N . GLY B 1 475 ? 70.161 80.665 36.125 1.00 13.77 476 GLY B N 1
ATOM 7711 C CA . GLY B 1 475 ? 69.779 80.088 37.409 1.00 14.26 476 GLY B CA 1
ATOM 7712 C C . GLY B 1 475 ? 69.381 78.630 37.314 1.00 13.85 476 GLY B C 1
ATOM 7713 O O . GLY B 1 475 ? 68.429 78.186 37.960 1.00 15.26 476 GLY B O 1
ATOM 7714 N N . SER B 1 476 ? 70.137 77.870 36.535 1.00 12.39 477 SER B N 1
ATOM 7715 C CA . SER B 1 476 ? 69.814 76.471 36.317 1.00 12.64 477 SER B CA 1
ATOM 7716 C C . SER B 1 476 ? 70.969 75.518 36.604 1.00 10.88 477 SER B C 1
ATOM 7717 O O . SER B 1 476 ? 72.036 75.916 37.078 1.00 11.52 477 SER B O 1
ATOM 7720 N N . VAL B 1 477 ? 70.724 74.246 36.313 1.00 12.01 478 VAL B N 1
ATOM 7721 C CA . VAL B 1 477 ? 71.706 73.191 36.481 1.00 11.98 478 VAL B CA 1
ATOM 7722 C C . VAL B 1 477 ? 71.631 72.273 35.268 1.00 12.34 478 VAL B C 1
ATOM 7723 O O . VAL B 1 477 ? 70.556 72.044 34.710 1.00 12.68 478 VAL B O 1
ATOM 7727 N N . SER B 1 478 ? 72.783 71.785 34.838 1.00 12.04 479 SER B N 1
ATOM 7728 C CA . SER B 1 478 ? 72.843 70.834 33.741 1.00 11.26 479 SER B CA 1
ATOM 7729 C C . SER B 1 478 ? 73.912 69.834 34.133 1.00 11.04 479 SER B C 1
ATOM 7730 O O . SER B 1 478 ? 74.964 70.211 34.643 1.00 11.89 479 SER B O 1
ATOM 7733 N N . ILE B 1 479 ? 73.619 68.555 33.937 1.00 11.28 480 ILE B N 1
ATOM 7734 C CA . ILE B 1 479 ? 74.561 67.496 34.267 1.00 12.14 480 ILE B CA 1
ATOM 7735 C C . ILE B 1 479 ? 74.666 66.594 33.053 1.00 11.19 480 ILE B C 1
ATOM 7736 O O . ILE B 1 479 ? 73.772 65.787 32.790 1.00 11.25 480 ILE B O 1
ATOM 7741 N N . TYR B 1 480 ? 75.760 66.735 32.314 1.00 11.30 481 TYR B N 1
ATOM 7742 C CA . TYR B 1 480 ? 75.964 65.944 31.113 1.00 11.49 481 TYR B CA 1
ATOM 7743 C C . TYR B 1 480 ? 76.586 64.593 31.398 1.00 11.73 481 TYR B C 1
ATOM 7744 O O . TYR B 1 480 ? 77.558 64.487 32.144 1.00 11.24 481 TYR B O 1
ATOM 7753 N N . VAL B 1 481 ? 76.005 63.562 30.792 1.00 12.18 482 VAL B N 1
ATOM 7754 C CA . VAL B 1 481 ? 76.476 62.192 30.943 1.00 13.01 482 VAL B CA 1
ATOM 7755 C C . VAL B 1 481 ? 76.436 61.515 29.577 1.00 13.78 482 VAL B C 1
ATOM 7756 O O . VAL B 1 481 ? 75.676 61.925 28.694 1.00 13.22 482 VAL B O 1
ATOM 7760 N N . GLN B 1 482 ? 77.253 60.485 29.401 1.00 13.36 483 GLN B N 1
ATOM 7761 C CA . GLN B 1 482 ? 77.302 59.776 28.127 1.00 15.37 483 GLN B CA 1
ATOM 7762 C C . GLN B 1 482 ? 75.973 59.148 27.737 1.00 16.41 483 GLN B C 1
ATOM 7763 O O . GLN B 1 482 ? 75.324 58.494 28.546 1.00 16.36 483 GLN B O 1
ATOM 7769 N N . LYS B 1 483 ? 75.584 59.345 26.481 1.00 16.95 484 LYS B N 1
ATOM 7770 C CA . LYS B 1 483 ? 74.340 58.792 25.954 1.00 20.43 484 LYS B CA 1
ATOM 7771 C C . LYS B 1 483 ? 74.365 57.270 25.970 1.00 20.75 484 LYS B C 1
ATOM 7772 O O . LYS B 1 483 ? 73.287 56.670 26.165 1.00 21.78 484 LYS B O 1
#

Organism: Bacillus amyloliquefaciens (NCBI:txid1390)

InterPro domains:
  IPR006047 Glycosyl hydrolase family 13, catalytic domain [PF00128] (59-404)
  IPR006047 Glycosyl hydrolase family 13, catalytic domain [SM00642] (34-422)
  IPR013776 Alpha-amylase, thermostable [PIRSF001021] (11-514)
  IPR013780 Glycosyl hydrolase, all-beta [G3DSA:2.60.40.1180] (428-514)
  IPR015237 Alpha-amylase C-terminal, prokaryotic [PF09154] (468-511)
  IPR017853 Glycoside hydrolase superfamily [SSF51445] (35-416)

B-factor: mean 15.43, std 6.4, range [4.59, 69.79]

Radius of gyration: 34.17 Å; Cα contacts (8 Å, |Δi|>4): 2496; chains: 2; boundi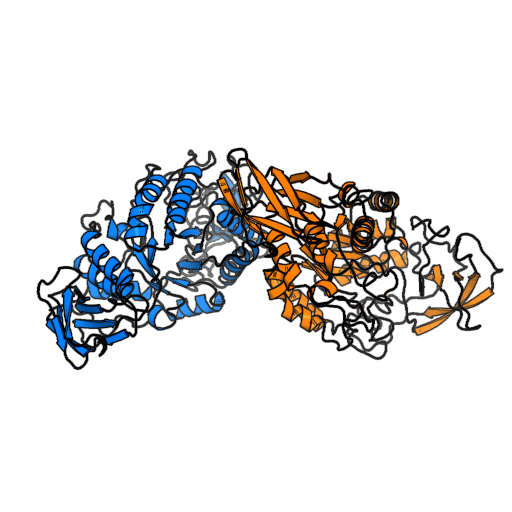ng box: 60×81×102 Å

Nearest PDB structures (foldseek):
  3bh4-assembly2_B  TM=9.997E-01  e=0.000E+00  Bacillus amyloliquefaciens
  1e43-assembly1_A  TM=1.000E+00  e=0.000E+00  Bacillus amyloliquefaciens
  1bli-assembly1_A  TM=9.970E-01  e=8.998E-99  Bacillus licheniformis
  1ob0-assembly1_A  TM=9.967E-01  e=1.750E-98  Bacillus licheniformis
  6tp1-assembly1_A  TM=9.971E-01  e=8.429E-98  Bacillus licheniformis

Foldseek 3Di:
DAEEEAAQDAQPPFLPQCQLVVLLVCLVVCLVLHHQEYEYFAQAAALAQCDSNLQAADSVQRLCWCPRNGSGHSHHHLVSNLSSQVSNVVSNHAYAYEARQFAHHNAPFWDWFWWFFADQLARVHTDGDIDIFTARWWRQPVGCPQPLHNDTTDLVQFQFAQAGPVVGHGGTIGTDDDPRDQAPQADCGSHALLDDHGTGGDCVDPVNLVVLLSSLLVVCVSNVHQAYEYPQRRNDRLLSVLVSQVSNCVNPVHLHAYEYAPDDLALVVLVVSCVSSVVSYAYEFNVLLLLLLCLQPPQQQAQLLCSCPSTCQVPPLVRYAYENDHNQCFPPHDNPRHRAQLSVLVSLLVAQQEDGHHYYHYNCQQPWDDDDDPRTRHHCVLQNSLSSVLNNAARAADKAWASDGRFKTKMKHLGDPVHPFHMKIKIFGSFAKFKDKDQRDLSCAQFKWFFSSPPDGDIWHQHNRRIIIDIAGTSGMTMITGD/DAEAEAEQDAQPPFLPQCQLVVLLVCLVVCLVLHHQEYEYFAQAAALAQCDSNLQAADSPQRLCWCPRNGSGHSNHHLVSNLSSQVSNVVSNHAYAYEDRQFAHHNAPFWDKFWWFFADQQARVHTDGDIDIFTARWWRQPVGQDQVPHNDTTGLVQFQFAQAGPVVGHGGTIGTDDPPRDQAPPADCGSHAQLDDHGTGGDCVDPVSLVVLLSSLLVVCVSNVHQAYEYPQRSNDRLCSVLVSQVSNCVNVVHLHAYEYAPDDLALVSLVVSCVSSVVSYAYEFNVLLLLLLCLQPPQQQAQLLCSCPRTCQVVPLVRYAYENDHNQCFPPHDNPRHRAQLSVLVSLLVAQQEDGHHYYHYNCQQDWHDDDDPRTRHHCVLSNSLSSVLNVAARAADKDWASDGRFKTKMKHLGDPPHVQHMKIKIFGSFAKFKDKDQRDLVQAQFWWFFSSPQDGDIWGQHNRRITIDIAGTSGMTMITGD

Sequence (966 aa):
VNGTLMQYFEWYTPNDGQHWKRLQNDAEHLSDIGITAVWIPPAYKGLSQSDNGYGPYDLYDLGEFQQKGTVRTKYGTKSELQDAIGSLHSRNVQVYGDVVLNHKAGADATEDVTAVEVNPANRNQETSEEYQIKAWTDFRFPGRGNTYSDFKWHWYHFDGADWDESRKISRIFKFRGEGKAWDWEVSSENGNYDYLMYADVDYDHPDVVAETKKWGIWYANELSLDGFRIDAAKHIKFSFLRDWVQAVRQATGKEMFTVAEYWQNNAGKLENYLNKTSFNQSVFDVPLHFNLQAASSQGGGYDMRRLLDGTVVSRHPEKAVTFVENHDTQPGQSLESTVQTWFKPLAYAFILTRESGYPQVFYGDMYGTKGTSPKEIPSLKDNIEPILKARKEYAYGPQHDYIDHPDVIGWTREGDSSAAKSGLAALITDGPGGSKRMYAGLKNAGETWYDITGNRSDTVKIGSDGWGEFHVNDGSVSIYVQKVNGTLMQYFEWYTPNDGQHWKRLQNDAEHLSDIGITAVWIPPAYKGLSQSDNGYGPYDLYDLGEFQQKGTVRTKYGTKSELQDAIGSLHSRNVQVYGDVVLNHKAGADATEDVTAVEVNPANRNQETSEEYQIKAWTDFRFPGRGNTYSDFKWHWYHFDGADWDESRKISRIFKFRGEGKAWDWEVSSENGNYDYLMYADVDYDHPDVVAETKKWGIWYANELSLDGFRIDAAKHIKFSFLRDWVQAVRQATGKEMFTVAEYWQNNAGKLENYLNKTSFNQSVFDVPLHFNLQAASSQGGGYDMRRLLDGTVVSRHPEKAVTFVENHDTQPGQSLESTVQTWFKPLAYAFILTRESGYPQVFYGDMYGTKGTSPKEIPSLKDNIEPILKARKEYAYGPQHDYIDHPDVIGWTREGDSSAAKSGLAALITDGPGGSKRMYAGLKNAGETWYDITGNRSDTVKIGSDGWGEFHVNDGSVSIYVQK

GO terms:
  GO:0005576 extracellular region (C, EXP)

Secondary structure (DSSP, 8-state):
----EEE---TT--SSS-HHHHHHHHHHHHHHHT--EEEE---SEESSTTS-SSSEEETT-SS-S--SS-SS-SS--HHHHHHHHHHHHHTT-EEEEEE--SEE---SEEEEEEEEEEETTEEEEE-S--EEEEEEEEB--TTTTTSS----B-GGGEEEEEEETTTTEEEEEEEPSTT--PPSSS--TTS-----SSEEE-TT-HHHHHHHHHHHHHHHHHHT--EEEETTGGGS-HHHHHHHHHHHHHHH-S--EEEE----S-HHHHHHHHHHTTT-SEEE-HHHHHHHHHHHHTTT-S-GGGTTTT-HHHH-GGGEEEES--TTTSTTSTT--PPPTTTHHHHHHHHHSSSSSEEEEEHHHHH----SSTTPPPP-HHHHHHHHHIIIII--S-EEEE--SSSEEEEEE---TTSTT--EEEEEESS--EEEEEE--GGGTT-EEEETTSS---EEEPPTTSEEEEEE-TT-EEEEEE-/----EEE---TT--SSS-HHHHHHHHHHHHHHHT--EEEEPP-SEESSTT--SSSEEETT-SS-S-BTTBSS-SS--HHHHHHHHHHHHHTT-EEEEEE--SEE---SEEEEEEEEEEETTEEEEE-S--EEEEEEEEB--TTTTTSS----B-GGGEEEEEEETTTTEEEEEEE-STT----SSS--TTS-----SSEEE-TT-HHHHHHHHHHHHHHHHHHT--EEEETTGGGS-HHHHHHHHHHHHHHH-S--EEEE----S-HHHHHHHHHHTTT-SEEE-HHHHHHHHHHHHTTT-S-GGGTTTT-HHHH-GGGEEEES--TTTSTTSTT--PPPTTTHHHHHHHHHSSSSSEEEEEHHHHH----SSTTPPPP-HHHHHHHHHIIIII--S-EEEE--SSSEEEEEE---TTSTT--EEEEEESSS-EEEEEE--GGGTT-EEEETTSS--S-EEPPTTSEEEEEE-TT-EEEEEE-